Protein AF-A0A520QKR1-F1 (afdb_monomer)

Nearest PDB structures (foldseek):
  8qja-assembly2_B  TM=6.345E-01  e=4.111E-58  Advenella mimigardefordensis DPN7
  8qja-assembly4_D  TM=6.349E-01  e=9.713E-58  Advenella mimigardefordensis DPN7
  8cp6-assembly1_B  TM=6.596E-01  e=2.124E-54  Pseudomonas aeruginosa
  7q97-assembly1_B  TM=5.451E-01  e=3.144E-55  Pseudomonas protegens Pf-5
  8h8c-assembly1_A  TM=5.927E-01  e=1.206E-45  Vibrio parahaemolyticus RIMD 2210633

Structure (mmCIF, N/CA/C/O backbone):
data_AF-A0A520QKR1-F1
#
_entry.id   AF-A0A520QKR1-F1
#
loop_
_atom_site.group_PDB
_atom_site.id
_atom_site.type_symbol
_atom_site.label_atom_id
_atom_site.label_alt_id
_atom_site.label_comp_id
_atom_site.label_asym_id
_atom_site.label_entity_id
_atom_site.label_seq_id
_atom_site.pdbx_PDB_ins_code
_atom_site.Cartn_x
_atom_site.Cartn_y
_atom_site.Cartn_z
_atom_site.occupancy
_atom_site.B_iso_or_equiv
_atom_site.auth_seq_id
_atom_site.auth_comp_id
_atom_site.auth_asym_id
_atom_site.auth_atom_id
_atom_site.pdbx_PDB_model_num
ATOM 1 N N . MET A 1 1 ? -12.725 -3.312 22.820 1.00 28.56 1 MET A N 1
ATOM 2 C CA . MET A 1 1 ? -14.171 -3.006 22.899 1.00 28.56 1 MET A CA 1
ATOM 3 C C . MET A 1 1 ? -14.934 -4.170 22.287 1.00 28.56 1 MET A C 1
ATOM 5 O O . MET A 1 1 ? -14.341 -4.840 21.446 1.00 28.56 1 MET A O 1
ATOM 9 N N . PRO A 1 2 ? -16.190 -4.436 22.678 1.00 35.03 2 PRO A N 1
ATOM 10 C CA . PRO A 1 2 ? -17.042 -5.387 21.969 1.00 35.03 2 PRO A CA 1
ATOM 11 C C . PRO A 1 2 ? -17.489 -4.775 20.627 1.00 35.03 2 PRO A C 1
ATOM 13 O O . PRO A 1 2 ? -18.559 -4.192 20.526 1.00 35.03 2 PRO A O 1
ATOM 16 N N . GLY A 1 3 ? -16.632 -4.851 19.606 1.00 36.44 3 GLY A N 1
ATOM 17 C CA . GLY A 1 3 ? -16.935 -4.363 18.257 1.00 36.44 3 GLY A CA 1
ATOM 18 C C . GLY A 1 3 ? -17.914 -5.298 17.556 1.00 36.44 3 GLY A C 1
ATOM 19 O O . GLY A 1 3 ? -17.497 -6.244 16.899 1.00 36.44 3 GLY A O 1
ATOM 20 N N . GLY A 1 4 ? -19.210 -5.068 17.745 1.00 63.09 4 GLY A N 1
ATOM 21 C CA . GLY A 1 4 ? -20.274 -5.846 17.122 1.00 63.09 4 GLY A CA 1
ATOM 22 C C . GLY A 1 4 ? -21.578 -5.050 17.051 1.00 63.09 4 GLY A C 1
ATOM 23 O O . GLY A 1 4 ? -21.727 -4.068 17.779 1.00 63.09 4 GLY A O 1
ATOM 24 N N . PRO A 1 5 ? -22.548 -5.490 16.231 1.00 79.75 5 PRO A N 1
ATOM 25 C CA . PRO A 1 5 ? -23.722 -4.704 15.821 1.00 79.75 5 PRO A CA 1
ATOM 26 C C . PRO A 1 5 ? -24.659 -4.272 16.962 1.00 79.75 5 PRO A C 1
ATOM 28 O O . PRO A 1 5 ? -25.547 -3.460 16.753 1.00 79.75 5 PRO A O 1
ATOM 31 N N . ARG A 1 6 ? -24.475 -4.789 18.180 1.00 88.75 6 ARG A N 1
ATOM 32 C CA . ARG A 1 6 ? -25.249 -4.425 19.378 1.00 88.75 6 ARG A CA 1
ATOM 33 C C . ARG A 1 6 ? -24.841 -3.073 19.999 1.00 88.75 6 ARG A C 1
ATOM 35 O O . ARG A 1 6 ? -25.525 -2.615 20.909 1.00 88.75 6 ARG A O 1
ATOM 42 N N . TRP A 1 7 ? -23.746 -2.452 19.554 1.00 90.06 7 TRP A N 1
ATOM 43 C CA . TRP A 1 7 ? -23.139 -1.292 20.219 1.00 90.06 7 TRP A CA 1
ATOM 44 C C . TRP A 1 7 ? -23.084 -0.062 19.308 1.00 90.06 7 TRP A C 1
ATOM 46 O O . TRP A 1 7 ? -22.524 -0.131 18.217 1.00 90.06 7 TRP A O 1
ATOM 56 N N . VAL A 1 8 ? -23.623 1.068 19.777 1.00 91.00 8 VAL A N 1
ATOM 57 C CA . VAL A 1 8 ? -23.697 2.345 19.034 1.00 91.00 8 VAL A CA 1
ATOM 58 C C . VAL A 1 8 ? -23.250 3.530 19.900 1.00 91.00 8 VAL A C 1
ATOM 60 O O . VAL A 1 8 ? -23.307 3.452 21.125 1.00 91.00 8 VAL A O 1
ATOM 63 N N . GLY A 1 9 ? -22.813 4.642 19.300 1.00 87.06 9 GLY A N 1
ATOM 64 C CA . GLY A 1 9 ? -22.311 5.804 20.053 1.00 87.06 9 GLY A CA 1
ATOM 65 C C . GLY A 1 9 ? -21.017 5.501 20.826 1.00 87.06 9 GLY A C 1
ATOM 66 O O . GLY A 1 9 ? -20.146 4.794 20.320 1.00 87.06 9 GLY A O 1
ATOM 67 N N . ASP A 1 10 ? -20.884 6.012 22.059 1.00 85.12 10 ASP A N 1
ATOM 68 C CA . ASP A 1 10 ? -19.656 5.888 22.870 1.00 85.12 10 ASP A CA 1
ATOM 69 C C . ASP A 1 10 ? -19.813 5.051 24.164 1.00 85.12 10 ASP A C 1
ATOM 71 O O . ASP A 1 10 ? -19.906 5.578 25.275 1.00 85.12 10 ASP A O 1
ATOM 75 N N . PRO A 1 11 ? -19.778 3.717 24.051 1.00 90.12 11 PRO A N 1
ATOM 76 C CA . PRO A 1 11 ? -20.807 2.931 23.387 1.00 90.12 11 PRO A CA 1
ATOM 77 C C . PRO A 1 11 ? -21.996 2.619 24.308 1.00 90.12 11 PRO A C 1
ATOM 79 O O . PRO A 1 11 ? -21.896 2.569 25.537 1.00 90.12 11 PRO A O 1
ATOM 82 N N . VAL A 1 12 ? -23.142 2.384 23.680 1.00 92.75 12 VAL A N 1
ATOM 83 C CA . VAL A 1 12 ? -24.415 2.032 24.308 1.00 92.75 12 VAL A CA 1
ATOM 84 C C . VAL A 1 12 ? -24.940 0.740 23.690 1.00 92.75 12 VAL A C 1
ATOM 86 O O . VAL A 1 12 ? -24.924 0.577 22.470 1.00 92.75 12 VAL A O 1
ATOM 89 N N . ASP A 1 13 ? -25.397 -0.174 24.540 1.00 93.44 13 ASP A N 1
ATOM 90 C CA . ASP A 1 13 ? -26.106 -1.394 24.152 1.00 93.44 13 ASP A CA 1
ATOM 91 C C . ASP A 1 13 ? -27.500 -1.051 23.595 1.00 93.44 13 ASP A C 1
ATOM 93 O O . ASP A 1 13 ? -28.351 -0.541 24.325 1.00 93.44 13 ASP A O 1
ATOM 97 N N . VAL A 1 14 ? -27.769 -1.356 22.323 1.00 94.25 14 VAL A N 1
ATOM 98 C CA . VAL A 1 14 ? -29.066 -1.059 21.676 1.00 94.25 14 VAL A CA 1
ATOM 99 C C . VAL A 1 14 ? -30.251 -1.847 22.247 1.00 94.25 14 VAL A C 1
ATOM 101 O O . VAL A 1 14 ? -31.398 -1.503 21.967 1.00 94.25 14 VAL A O 1
ATOM 104 N N . ILE A 1 15 ? -30.018 -2.903 23.029 1.00 93.69 15 ILE A N 1
ATOM 105 C CA . ILE A 1 15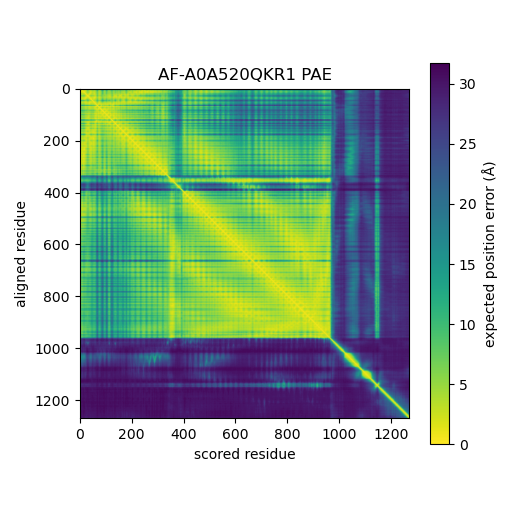 ? -31.071 -3.753 23.601 1.00 93.69 15 ILE A CA 1
ATOM 106 C C . ILE A 1 15 ? -31.370 -3.335 25.043 1.00 93.69 15 ILE A C 1
ATOM 108 O O . ILE A 1 15 ? -32.530 -3.110 25.393 1.00 93.69 15 ILE A O 1
ATOM 112 N N . THR A 1 16 ? -30.339 -3.197 25.882 1.00 92.31 16 THR A N 1
ATOM 113 C CA . THR A 1 16 ? -30.511 -2.857 27.309 1.00 92.31 16 THR A CA 1
ATOM 114 C C . THR A 1 16 ? -30.437 -1.362 27.603 1.00 92.31 16 THR A C 1
ATOM 116 O O . THR A 1 16 ? -30.881 -0.929 28.665 1.00 92.31 16 THR A O 1
ATOM 119 N N . GLY A 1 17 ? -29.891 -0.555 26.691 1.00 93.38 17 GLY A N 1
ATOM 120 C CA . GLY A 1 17 ? -29.538 0.840 26.947 1.00 93.38 17 GLY A CA 1
ATOM 121 C C . GLY A 1 17 ? -28.364 1.005 27.911 1.00 93.38 17 GLY A C 1
ATOM 122 O O . GLY A 1 17 ? -28.218 2.066 28.523 1.00 93.38 17 GLY A O 1
ATOM 123 N N . GLU A 1 18 ? -27.538 -0.028 28.082 1.00 92.94 18 GLU A N 1
ATOM 124 C CA . GLU A 1 18 ? -26.339 0.034 28.909 1.00 92.94 18 GLU A CA 1
ATOM 125 C C . GLU A 1 18 ? -25.241 0.859 28.242 1.00 92.94 18 GLU A C 1
ATOM 127 O O . GLU A 1 18 ? -24.604 0.410 27.291 1.00 92.94 18 GLU A O 1
ATOM 132 N N . ASN A 1 19 ? -24.968 2.050 28.784 1.00 92.56 19 ASN A N 1
ATOM 133 C CA . ASN A 1 19 ? -23.695 2.712 28.527 1.00 92.56 19 ASN A CA 1
ATOM 134 C C . ASN A 1 19 ? -22.569 1.954 29.246 1.00 92.56 19 ASN A C 1
ATOM 136 O O . ASN A 1 19 ? -22.614 1.753 30.469 1.00 92.56 19 ASN A O 1
ATOM 140 N N . VAL A 1 20 ? -21.563 1.553 28.470 1.00 90.06 20 VAL A N 1
ATOM 141 C CA . VAL A 1 20 ? -20.367 0.844 28.933 1.00 90.06 20 VAL A CA 1
ATOM 142 C C . VAL A 1 20 ? -19.142 1.406 28.223 1.00 90.06 20 VAL A C 1
ATOM 144 O O . VAL A 1 20 ? -19.233 1.857 27.088 1.00 90.06 20 VAL A O 1
ATOM 147 N N . PHE A 1 21 ? -17.958 1.316 28.824 1.00 87.38 21 PHE A N 1
ATOM 148 C CA . PHE A 1 21 ? -16.719 1.495 28.060 1.00 87.38 21 PHE A CA 1
ATOM 149 C C . PHE A 1 21 ? -15.538 0.774 28.701 1.00 87.38 21 PHE A C 1
ATOM 151 O O . PHE A 1 21 ? -15.502 0.583 29.911 1.00 87.38 21 PHE A O 1
ATOM 158 N N . SER A 1 22 ? -14.524 0.438 27.900 1.00 87.44 22 SER A N 1
ATOM 159 C CA . SER A 1 22 ? -13.213 0.014 28.402 1.00 87.44 22 SER A CA 1
ATOM 160 C C . SER A 1 22 ? -12.145 1.010 27.951 1.00 87.44 22 SER A C 1
ATOM 162 O O . SER A 1 22 ? -11.861 1.121 26.757 1.00 87.44 22 SER A O 1
ATOM 164 N N . LYS A 1 23 ? -11.556 1.753 28.894 1.00 87.69 23 LYS A N 1
ATOM 165 C CA . LYS A 1 23 ? -10.424 2.663 28.647 1.00 87.69 23 LYS A CA 1
ATOM 166 C C . LYS A 1 23 ? -9.152 1.999 29.164 1.00 87.69 23 LYS A C 1
ATOM 168 O O . LYS A 1 23 ? -9.085 1.640 30.335 1.00 87.69 23 LYS A O 1
ATOM 173 N N . LYS A 1 24 ? -8.139 1.852 28.306 1.00 88.88 24 LYS A N 1
ATOM 174 C CA . LYS A 1 24 ? -6.771 1.506 28.723 1.00 88.88 24 LYS A CA 1
ATOM 175 C C . LYS A 1 24 ? -6.119 2.770 29.281 1.00 88.88 24 LYS A C 1
ATOM 177 O O . LYS A 1 24 ? -5.957 3.727 28.532 1.00 88.88 24 LYS A O 1
ATOM 182 N N . ASP A 1 25 ? -5.799 2.766 30.573 1.00 87.19 25 ASP A N 1
ATOM 183 C CA . ASP A 1 25 ? -5.175 3.910 31.250 1.00 87.19 25 ASP A CA 1
ATOM 184 C C . ASP A 1 25 ? -3.644 3.813 31.212 1.00 87.19 25 ASP A C 1
ATOM 186 O O . ASP A 1 25 ? -2.973 4.829 31.073 1.00 87.19 25 ASP A O 1
ATOM 190 N N . LEU A 1 26 ? -3.078 2.601 31.313 1.00 86.00 26 LEU A N 1
ATOM 191 C CA . LEU A 1 26 ? -1.634 2.386 31.164 1.00 86.00 26 LEU A CA 1
ATOM 192 C C . LEU A 1 26 ? -1.283 0.974 30.674 1.00 86.00 26 LEU A C 1
ATOM 194 O O . LEU A 1 26 ? -2.033 0.014 30.874 1.00 86.00 26 LEU A O 1
ATOM 198 N N . THR A 1 27 ? -0.104 0.853 30.062 1.00 85.25 27 THR A N 1
ATOM 199 C CA . THR A 1 27 ? 0.555 -0.420 29.728 1.00 85.25 27 THR A CA 1
ATOM 200 C C . THR A 1 27 ? 1.988 -0.392 30.258 1.00 85.25 27 THR A C 1
ATOM 202 O O . THR A 1 27 ? 2.640 0.643 30.167 1.00 85.25 27 THR A O 1
ATOM 205 N N . VAL A 1 28 ? 2.495 -1.507 30.795 1.00 85.31 28 VAL A N 1
ATOM 206 C CA . VAL A 1 28 ? 3.930 -1.677 31.095 1.00 85.31 28 VAL A CA 1
ATOM 207 C C . VAL A 1 28 ? 4.439 -2.972 30.443 1.00 85.31 28 VAL A C 1
ATOM 209 O O . VAL A 1 28 ? 3.920 -4.046 30.769 1.00 85.31 28 VAL A O 1
ATOM 212 N N . PRO A 1 29 ? 5.438 -2.905 29.537 1.00 82.00 29 PRO A N 1
ATOM 213 C CA . PRO A 1 29 ? 5.978 -4.082 28.853 1.00 82.00 29 PRO A CA 1
ATOM 214 C C . PRO A 1 29 ? 6.638 -5.107 29.787 1.00 82.00 29 PRO A C 1
ATOM 216 O O . PRO A 1 29 ? 7.352 -4.747 30.730 1.00 82.00 29 PRO A O 1
ATOM 219 N N . GLY A 1 30 ? 6.449 -6.387 29.472 1.00 82.19 30 GLY A N 1
ATOM 220 C CA . GLY A 1 30 ? 7.034 -7.554 30.137 1.00 82.19 30 GLY A CA 1
ATOM 221 C C . GLY A 1 30 ? 6.509 -8.860 29.518 1.00 82.19 30 GLY A C 1
ATOM 222 O O . GLY A 1 30 ? 5.654 -8.782 28.635 1.00 82.19 30 GLY A O 1
ATOM 223 N N . PRO A 1 31 ? 6.968 -10.043 29.979 1.00 83.88 31 PRO A N 1
ATOM 224 C CA . PRO A 1 31 ? 6.620 -11.342 29.377 1.00 83.88 31 PRO A CA 1
ATOM 225 C C . PRO A 1 31 ? 5.110 -11.619 29.322 1.00 83.88 31 PRO A C 1
ATOM 227 O O . PRO A 1 31 ? 4.604 -12.211 28.375 1.00 83.88 31 PRO A O 1
ATOM 230 N N . VAL A 1 32 ? 4.375 -11.118 30.317 1.00 88.75 32 VAL A N 1
ATOM 231 C CA . VAL A 1 32 ? 2.944 -10.829 30.207 1.00 88.75 32 VAL A CA 1
ATOM 232 C C . VAL A 1 32 ? 2.785 -9.340 30.501 1.00 88.75 32 VAL A C 1
ATOM 234 O O . VAL A 1 32 ? 2.988 -8.907 31.636 1.00 88.75 32 VAL A O 1
ATOM 237 N N . ALA A 1 33 ? 2.475 -8.543 29.477 1.00 85.38 33 ALA A N 1
ATOM 238 C CA . ALA A 1 33 ? 2.385 -7.091 29.610 1.00 85.38 33 ALA A CA 1
ATOM 239 C C . ALA A 1 33 ? 1.284 -6.687 30.606 1.00 85.38 33 ALA A C 1
ATOM 241 O O . ALA A 1 33 ? 0.129 -7.104 30.489 1.00 85.38 33 ALA A O 1
ATOM 242 N N . PHE A 1 34 ? 1.622 -5.832 31.573 1.00 90.00 34 PHE A N 1
ATOM 243 C CA . PHE A 1 34 ? 0.642 -5.304 32.518 1.00 90.00 34 PHE A CA 1
ATOM 244 C C . PHE A 1 34 ? -0.232 -4.269 31.801 1.00 90.00 34 PHE A C 1
ATOM 246 O O . PHE A 1 34 ? 0.262 -3.207 31.428 1.00 90.00 34 PHE A O 1
ATOM 253 N N . GLN A 1 35 ? -1.524 -4.554 31.619 1.00 90.31 35 GLN A N 1
ATOM 254 C CA . GLN A 1 35 ? -2.492 -3.617 31.038 1.00 90.31 35 GLN A CA 1
ATOM 255 C C . GLN A 1 35 ? -3.560 -3.245 32.069 1.00 90.31 35 GLN A C 1
ATOM 257 O O . GLN A 1 35 ? -4.453 -4.046 32.354 1.00 90.31 35 GLN A O 1
ATOM 262 N N . PHE A 1 36 ? -3.520 -2.020 32.597 1.00 91.88 36 PHE A N 1
ATOM 263 C CA . PHE A 1 36 ? -4.600 -1.521 33.449 1.00 91.88 36 PHE A CA 1
ATOM 264 C C . PHE A 1 36 ? -5.656 -0.822 32.592 1.00 91.88 36 PHE A C 1
ATOM 266 O O . PHE A 1 36 ? -5.391 0.183 31.926 1.00 91.88 36 PHE A O 1
ATOM 273 N N . ARG A 1 37 ? -6.862 -1.386 32.602 1.00 92.19 37 ARG A N 1
ATOM 274 C CA . ARG A 1 37 ? -8.048 -0.875 31.926 1.00 92.19 37 ARG A CA 1
ATOM 275 C C . ARG A 1 37 ? -9.122 -0.608 32.973 1.00 92.19 37 ARG A C 1
ATOM 277 O O . ARG A 1 37 ? -9.333 -1.445 33.850 1.00 92.19 37 ARG A O 1
ATOM 284 N N . ARG A 1 38 ? -9.806 0.529 32.859 1.00 92.19 38 ARG A N 1
ATOM 285 C CA . ARG A 1 38 ? -11.079 0.802 33.532 1.00 92.19 38 ARG A CA 1
ATOM 286 C C . ARG A 1 38 ? -12.213 0.307 32.652 1.00 92.19 38 ARG A C 1
ATOM 288 O O . ARG A 1 38 ? -12.374 0.799 31.536 1.00 92.19 38 ARG A O 1
ATOM 295 N N . ASN A 1 39 ? -13.004 -0.611 33.186 1.00 91.38 39 ASN A N 1
ATOM 296 C CA . ASN A 1 39 ? -14.257 -1.064 32.606 1.00 91.38 39 ASN A CA 1
ATOM 297 C C . ASN A 1 39 ? -15.398 -0.345 33.338 1.00 91.38 39 ASN A C 1
ATOM 299 O O . ASN A 1 39 ? -15.568 -0.534 34.542 1.00 91.38 39 ASN A O 1
ATOM 303 N N . TYR A 1 40 ? -16.146 0.499 32.631 1.00 92.06 40 TYR A N 1
ATOM 304 C CA . TYR A 1 40 ? -17.376 1.123 33.113 1.00 92.06 40 TYR A CA 1
ATOM 305 C C . TYR A 1 40 ? -18.588 0.315 32.660 1.00 92.06 40 TYR A C 1
ATOM 307 O O . TYR A 1 40 ? -18.660 -0.066 31.491 1.00 92.06 40 TYR A O 1
ATOM 315 N N . ASN A 1 41 ? -19.562 0.146 33.549 1.00 91.19 41 ASN A N 1
ATOM 316 C CA . ASN A 1 41 ? -20.945 -0.131 33.178 1.00 91.19 41 ASN A CA 1
ATOM 317 C C . ASN A 1 41 ? -21.859 0.603 34.163 1.00 91.19 41 ASN A C 1
ATOM 319 O O . ASN A 1 41 ? -21.726 0.467 35.384 1.00 91.19 41 ASN A O 1
ATOM 323 N N . HIS A 1 42 ? -22.802 1.381 33.637 1.00 90.38 42 HIS A N 1
ATOM 324 C CA . HIS A 1 42 ? -23.705 2.174 34.462 1.00 90.38 42 HIS A CA 1
ATOM 325 C C . HIS A 1 42 ? -24.610 1.325 35.389 1.00 90.38 42 HIS A C 1
ATOM 327 O O . HIS A 1 42 ? -25.048 1.829 36.425 1.00 90.38 42 HIS A O 1
ATOM 333 N N . THR A 1 43 ? -24.838 0.035 35.101 1.00 88.88 43 THR A N 1
ATOM 334 C CA . THR A 1 43 ? -25.566 -0.883 36.005 1.00 88.88 43 THR A CA 1
ATOM 335 C C . THR A 1 43 ? -24.841 -1.080 37.340 1.00 88.88 43 THR A C 1
ATOM 337 O O . THR A 1 43 ? -25.476 -1.270 38.378 1.00 88.88 43 THR A O 1
ATOM 340 N N . TRP A 1 44 ? -23.511 -0.942 37.361 1.00 89.38 44 TRP A N 1
ATOM 341 C CA . TRP A 1 44 ? -22.694 -1.038 38.572 1.00 89.38 44 TRP A CA 1
ATOM 342 C C . TRP A 1 44 ? -22.624 0.279 39.365 1.00 89.38 44 TRP A C 1
ATOM 344 O O . TRP A 1 44 ? -21.877 0.359 40.339 1.00 89.38 44 TRP A O 1
ATOM 354 N N . ALA A 1 45 ? -23.386 1.324 39.012 1.00 86.44 45 ALA A N 1
ATOM 355 C CA . ALA A 1 45 ? -23.387 2.619 39.713 1.00 86.44 45 ALA A CA 1
ATOM 356 C C . ALA A 1 45 ? -23.673 2.505 41.233 1.00 86.44 45 ALA A C 1
ATOM 358 O O . ALA A 1 45 ? -23.160 3.280 42.053 1.00 86.44 45 ALA A O 1
ATOM 359 N N . GLY A 1 46 ? -24.436 1.483 41.639 1.00 86.19 46 GLY A N 1
ATOM 360 C CA . GLY A 1 46 ? -24.675 1.136 43.044 1.00 86.19 46 GLY A CA 1
ATOM 361 C C . GLY A 1 46 ? -23.454 0.566 43.788 1.00 86.19 46 GLY A C 1
ATOM 362 O O . GLY A 1 46 ? -23.377 0.699 45.013 1.00 86.19 46 GLY A O 1
ATOM 363 N N . LEU A 1 47 ? -22.475 -0.001 43.077 1.00 84.44 47 LEU A N 1
ATOM 364 C CA . LEU A 1 47 ? -21.312 -0.702 43.624 1.00 84.44 47 LEU A CA 1
ATOM 365 C C . LEU A 1 47 ? -20.095 0.230 43.716 1.00 84.44 47 LEU A C 1
ATOM 367 O O . LEU A 1 47 ? -19.500 0.587 42.706 1.00 84.44 47 LEU A O 1
ATOM 371 N N . ALA A 1 48 ? -19.693 0.600 44.934 1.00 83.88 48 ALA A N 1
ATOM 372 C CA . ALA A 1 48 ? -18.431 1.300 45.186 1.00 83.88 48 ALA A CA 1
ATOM 373 C C . ALA A 1 48 ? -17.333 0.279 45.534 1.00 83.88 48 ALA A C 1
ATOM 375 O O . ALA A 1 48 ? -17.263 -0.201 46.666 1.00 83.88 48 ALA A O 1
ATOM 376 N N . GLN A 1 49 ? -16.504 -0.085 44.554 1.00 77.94 49 GLN A N 1
ATOM 377 C CA . GLN A 1 49 ? -15.371 -1.011 44.700 1.00 77.94 49 GLN A CA 1
ATOM 378 C C . GLN A 1 49 ? -14.178 -0.519 43.867 1.00 77.94 49 GLN A C 1
ATOM 380 O O . GLN A 1 49 ? -14.341 0.392 43.062 1.00 77.94 49 GLN A O 1
ATOM 385 N N . GLY A 1 50 ? -12.988 -1.105 44.061 1.00 83.19 50 GLY A N 1
ATOM 386 C CA . GLY A 1 50 ? -11.822 -0.945 43.179 1.00 83.19 50 GLY A CA 1
ATOM 387 C C . GLY A 1 50 ? -11.466 0.506 42.834 1.00 83.19 50 GLY A C 1
ATOM 388 O O . GLY A 1 50 ? -10.755 1.174 43.582 1.00 83.19 50 GLY A O 1
ATOM 389 N N . ILE A 1 51 ? -11.959 0.978 41.689 1.00 90.56 51 ILE A N 1
ATOM 390 C CA . ILE A 1 51 ? -11.685 2.296 41.101 1.00 90.56 51 ILE A CA 1
ATOM 391 C C . ILE A 1 51 ? -12.933 3.210 41.035 1.00 90.56 51 ILE A C 1
ATOM 393 O O . ILE A 1 51 ? -13.037 4.103 40.198 1.00 90.56 51 ILE A O 1
ATOM 397 N N . GLY A 1 52 ? -13.882 3.011 41.956 1.00 90.94 52 GLY A N 1
ATOM 398 C CA . GLY A 1 52 ? -15.039 3.885 42.188 1.00 90.94 52 GLY A CA 1
ATOM 399 C C . GLY A 1 52 ? -16.376 3.329 41.688 1.00 90.94 52 GLY A C 1
ATOM 400 O O . GLY A 1 52 ? -16.455 2.259 41.091 1.00 90.94 52 GLY A O 1
ATOM 401 N N . ARG A 1 53 ? -17.459 4.068 41.961 1.00 92.75 53 ARG A N 1
ATOM 402 C CA . ARG A 1 53 ? -18.824 3.693 41.549 1.00 92.75 53 ARG A CA 1
ATOM 403 C C . ARG A 1 53 ? -18.958 3.503 40.041 1.00 92.75 53 ARG A C 1
ATOM 405 O O . ARG A 1 53 ? -18.595 4.399 39.286 1.00 92.75 53 ARG A O 1
ATOM 412 N N . GLY A 1 54 ? -19.551 2.384 39.625 1.00 90.81 54 GLY A N 1
ATOM 413 C CA . GLY A 1 54 ? -19.768 2.065 38.209 1.00 90.81 54 GLY A CA 1
ATOM 414 C C . GLY A 1 54 ? -18.566 1.446 37.490 1.00 90.81 54 GLY A C 1
ATOM 415 O O . GLY A 1 54 ? -18.692 1.103 36.317 1.00 90.81 54 GLY A O 1
ATOM 416 N N . PHE A 1 55 ? -17.417 1.281 38.159 1.00 91.62 55 PHE A N 1
ATOM 417 C CA . PHE A 1 55 ? -16.190 0.785 37.533 1.00 91.62 55 PHE A CA 1
ATOM 418 C C . PHE A 1 55 ? -15.669 -0.523 38.130 1.00 91.62 55 PHE A C 1
ATOM 420 O O . PHE A 1 55 ? -15.781 -0.787 39.327 1.00 91.62 55 PHE A O 1
ATOM 427 N N . ARG A 1 56 ? -15.005 -1.295 37.269 1.00 91.56 56 ARG A N 1
ATOM 428 C CA . ARG A 1 56 ? -14.148 -2.449 37.579 1.00 91.56 56 ARG A CA 1
ATOM 429 C C . ARG A 1 56 ? -12.839 -2.307 36.786 1.00 91.56 56 ARG A C 1
ATOM 431 O O . ARG A 1 56 ? -12.755 -1.467 35.886 1.00 91.56 56 ARG A O 1
ATOM 438 N N . HIS A 1 57 ? -11.806 -3.079 37.105 1.00 92.00 57 HIS A N 1
ATOM 439 C CA . HIS A 1 57 ? -10.519 -3.047 36.394 1.00 92.00 57 HIS A CA 1
ATOM 440 C C . HIS A 1 57 ? -10.041 -4.429 35.930 1.00 92.00 57 HIS A C 1
ATOM 442 O O . HIS A 1 57 ? -10.533 -5.445 36.415 1.00 92.00 57 HIS A O 1
ATOM 448 N N . SER A 1 58 ? -9.023 -4.480 35.052 1.00 91.44 58 SER A N 1
ATOM 449 C CA . SER A 1 58 ? -8.425 -5.695 34.429 1.00 91.44 58 SER A CA 1
ATOM 450 C C . SER A 1 58 ? -8.053 -6.868 35.357 1.00 91.44 58 SER A C 1
ATOM 452 O O . SER A 1 58 ? -7.599 -7.905 34.886 1.00 91.44 58 SER A O 1
ATOM 454 N N . PHE A 1 59 ? -8.155 -6.692 36.674 1.00 91.50 59 PHE A N 1
ATOM 455 C CA . PHE A 1 59 ? -7.740 -7.654 37.695 1.00 91.50 59 PHE A CA 1
ATOM 456 C C . PHE A 1 59 ? -8.863 -7.970 38.702 1.00 91.50 59 PHE A C 1
ATOM 458 O O . PHE A 1 59 ? -8.632 -8.724 39.645 1.00 91.50 59 PHE A O 1
ATOM 465 N N . ASP A 1 60 ? -10.087 -7.469 38.480 1.00 89.88 60 ASP A N 1
ATOM 466 C CA . ASP A 1 60 ? -11.309 -7.829 39.223 1.00 89.88 60 ASP A CA 1
ATOM 467 C C . ASP A 1 60 ? -11.876 -9.196 38.778 1.00 89.88 60 ASP A C 1
ATOM 469 O O . ASP A 1 60 ? -13.083 -9.384 38.590 1.00 89.88 60 ASP A O 1
ATOM 473 N N . HIS A 1 61 ? -10.972 -10.158 38.603 1.00 92.00 61 HIS A N 1
ATOM 474 C CA . HIS A 1 61 ? -11.243 -11.542 38.243 1.00 92.00 61 HIS A CA 1
ATOM 475 C C . HIS A 1 61 ? -11.403 -12.395 39.510 1.00 92.00 61 HIS A C 1
ATOM 477 O O . HIS A 1 61 ? -10.511 -12.410 40.365 1.00 92.00 61 HIS A O 1
ATOM 483 N N . TRP A 1 62 ? -12.499 -13.152 39.603 1.00 91.50 62 TRP A N 1
ATOM 484 C CA . TRP A 1 62 ? -12.817 -13.987 40.770 1.00 91.50 62 TRP A CA 1
ATOM 485 C C . TRP A 1 62 ? -13.345 -15.358 40.344 1.00 91.50 62 TRP A C 1
ATOM 487 O O . TRP A 1 62 ? -14.126 -15.447 39.401 1.00 91.50 62 TRP A O 1
ATOM 497 N N . LEU A 1 63 ? -12.963 -16.410 41.066 1.00 94.25 63 LEU A N 1
ATOM 498 C CA . LEU A 1 63 ? -13.581 -17.732 40.989 1.00 94.25 63 LEU A CA 1
ATOM 499 C C . LEU A 1 63 ? -14.360 -17.974 42.286 1.00 94.25 63 LEU A C 1
ATOM 501 O O . LEU A 1 63 ? -13.774 -18.063 43.370 1.00 94.25 63 LEU A O 1
ATOM 505 N N . CYS A 1 64 ? -15.682 -18.021 42.177 1.00 92.81 64 CYS A N 1
ATOM 506 C CA . CYS A 1 64 ? -16.596 -18.240 43.289 1.00 92.81 64 CYS A CA 1
ATOM 507 C C . CYS A 1 64 ? -16.993 -19.715 43.391 1.00 92.81 64 CYS A C 1
ATOM 509 O O . CYS A 1 64 ? -17.134 -20.400 42.382 1.00 92.81 64 CYS A O 1
ATOM 511 N N . PHE A 1 65 ? -17.181 -20.177 44.624 1.00 90.12 65 PHE A N 1
ATOM 512 C CA . PHE A 1 65 ? -17.565 -21.538 44.983 1.00 90.12 65 PHE A CA 1
ATOM 513 C C . PHE A 1 65 ? -18.899 -21.451 45.724 1.00 90.12 65 PHE A C 1
ATOM 515 O O . PHE A 1 65 ? -18.952 -20.958 46.859 1.00 90.12 65 PHE A O 1
ATOM 522 N N . ASP A 1 66 ? -19.969 -21.876 45.060 1.00 82.25 66 ASP A N 1
ATOM 523 C CA . ASP A 1 66 ? -21.338 -21.808 45.567 1.00 82.25 66 ASP A CA 1
ATOM 524 C C . ASP A 1 66 ? -21.816 -23.201 46.032 1.00 82.25 66 ASP A C 1
ATOM 526 O O . ASP A 1 66 ? -21.082 -23.876 46.760 1.00 82.25 66 ASP A O 1
ATOM 530 N N . VAL A 1 67 ? -23.052 -23.606 45.728 1.00 79.44 67 VAL A N 1
ATOM 531 C CA . VAL A 1 67 ? -23.590 -24.944 46.061 1.00 79.44 67 VAL A CA 1
ATOM 532 C C . VAL A 1 67 ? -23.988 -25.753 44.827 1.00 79.44 67 VAL A C 1
ATOM 534 O O . VAL A 1 67 ? -24.236 -26.950 44.957 1.00 79.44 67 VAL A O 1
ATOM 537 N N . ASP A 1 68 ? -23.996 -25.121 43.655 1.00 76.56 68 ASP A N 1
ATOM 538 C CA . ASP A 1 68 ? -24.444 -25.683 42.383 1.00 76.56 68 ASP A CA 1
ATOM 539 C C . ASP A 1 68 ? -23.257 -25.876 41.411 1.00 76.56 68 ASP A C 1
ATOM 541 O O . ASP A 1 68 ? -23.302 -26.750 40.543 1.00 76.56 68 ASP A O 1
ATOM 545 N N . GLY A 1 69 ? -22.155 -25.135 41.599 1.00 88.81 69 GLY A N 1
ATOM 546 C CA . GLY A 1 69 ? -20.899 -25.316 40.872 1.00 88.81 69 GLY A CA 1
ATOM 547 C C . GLY A 1 69 ? -19.786 -24.332 41.263 1.00 88.81 69 GLY A C 1
ATOM 548 O O . GLY A 1 69 ? -19.602 -23.967 42.430 1.00 88.81 69 GLY A O 1
ATOM 549 N N . LEU A 1 70 ? -19.013 -23.919 40.254 1.00 93.62 70 LEU A N 1
ATOM 550 C CA . LEU A 1 70 ? -18.064 -22.811 40.335 1.00 93.62 70 LEU A CA 1
ATOM 551 C C . LEU A 1 70 ? -18.460 -21.720 39.339 1.00 93.62 70 LEU A C 1
ATOM 553 O O . LEU A 1 70 ? -18.635 -21.988 38.151 1.00 93.62 70 LEU A O 1
ATOM 557 N N . THR A 1 71 ? -18.517 -20.472 39.798 1.00 94.88 71 THR A N 1
ATOM 558 C CA . THR A 1 71 ? -18.849 -19.319 38.950 1.00 94.88 71 THR A CA 1
ATOM 559 C C . THR A 1 71 ? -17.629 -18.411 38.792 1.00 94.88 71 THR A C 1
ATOM 561 O O . THR A 1 71 ? -17.135 -17.833 39.761 1.00 94.88 71 THR A O 1
ATOM 564 N N . TYR A 1 72 ? -17.124 -18.279 37.566 1.00 94.38 72 TYR A N 1
ATOM 565 C CA . TYR A 1 72 ? -16.027 -17.380 37.208 1.00 94.38 72 TYR A CA 1
ATOM 566 C C . TYR A 1 72 ? -16.565 -16.012 36.772 1.00 94.38 72 TYR A C 1
ATOM 568 O O . TYR A 1 72 ? -17.391 -15.913 35.869 1.00 94.38 72 TYR A O 1
ATOM 576 N N . PHE A 1 73 ? -16.046 -14.953 37.386 1.00 91.88 73 PHE A N 1
ATOM 577 C CA . PHE A 1 73 ? -16.346 -13.560 37.074 1.00 91.88 73 PHE A CA 1
ATOM 578 C C . PHE A 1 73 ? -15.147 -12.937 36.353 1.00 91.88 73 PHE A C 1
ATOM 580 O O . PHE A 1 73 ? -14.037 -12.903 36.900 1.00 91.88 73 PHE A O 1
ATOM 587 N N . ASN A 1 74 ? -15.353 -12.423 35.138 1.00 90.12 74 ASN A N 1
ATOM 588 C CA . ASN A 1 74 ? -14.315 -11.699 34.398 1.00 90.12 74 ASN A CA 1
ATOM 589 C C . ASN A 1 74 ? -14.216 -10.214 34.825 1.00 90.12 74 ASN A C 1
ATOM 591 O O . ASN A 1 74 ? -15.039 -9.733 35.604 1.00 90.12 74 ASN A O 1
ATOM 595 N N . ALA A 1 75 ? -13.208 -9.477 34.344 1.00 85.81 75 ALA A N 1
ATOM 596 C CA . ALA A 1 75 ? -13.004 -8.057 34.667 1.00 85.81 75 ALA A CA 1
ATOM 597 C C . ALA A 1 75 ? -14.090 -7.133 34.071 1.00 85.81 75 ALA A C 1
ATOM 599 O O . ALA A 1 75 ? -14.313 -6.020 34.548 1.00 85.81 75 ALA A O 1
ATOM 600 N N . GLU A 1 76 ? -14.793 -7.602 33.044 1.00 84.06 76 GLU A N 1
ATOM 601 C CA . GLU A 1 76 ? -15.894 -6.936 32.344 1.00 84.06 76 GLU A CA 1
ATOM 602 C C . GLU A 1 76 ? -17.262 -7.224 32.996 1.00 84.06 76 GLU A C 1
ATOM 604 O O . GLU A 1 76 ? -18.282 -6.751 32.510 1.00 84.06 76 GLU A O 1
ATOM 609 N N . GLY A 1 77 ? -17.296 -7.981 34.101 1.00 79.50 77 GLY A N 1
ATOM 610 C CA . GLY A 1 77 ? -18.519 -8.323 34.840 1.00 79.50 77 GLY A CA 1
ATOM 611 C C . GLY A 1 77 ? -19.367 -9.433 34.217 1.00 79.50 77 GLY A C 1
ATOM 612 O O . GLY A 1 77 ? -20.461 -9.687 34.703 1.00 79.50 77 GLY A O 1
ATOM 613 N N . GLY A 1 78 ? -18.868 -10.112 33.183 1.00 84.50 78 GLY A N 1
ATOM 614 C CA . GLY A 1 78 ? -19.475 -11.337 32.671 1.00 84.50 78 GLY A CA 1
ATOM 615 C C . GLY A 1 78 ? -19.257 -12.512 33.626 1.00 84.50 78 GLY A C 1
ATOM 616 O O . GLY A 1 78 ? -18.145 -12.717 34.126 1.00 84.50 78 GLY A O 1
ATOM 617 N N . GLU A 1 79 ? -20.321 -13.282 33.840 1.00 90.62 79 GLU A N 1
ATOM 618 C CA . GLU A 1 79 ? -20.367 -14.470 34.696 1.00 90.62 79 GLU A CA 1
ATOM 619 C C . GLU A 1 79 ? -20.351 -15.739 33.829 1.00 90.62 79 GLU A C 1
ATOM 621 O O . GLU A 1 79 ? -21.067 -15.825 32.832 1.00 90.62 79 GLU A O 1
ATOM 626 N N . ILE A 1 80 ? -19.516 -16.719 34.180 1.00 90.88 80 ILE A N 1
ATOM 627 C CA . ILE A 1 80 ? -19.407 -18.004 33.483 1.00 90.88 80 ILE A CA 1
ATOM 628 C C . ILE A 1 80 ? -19.496 -19.126 34.520 1.00 90.88 80 ILE A C 1
ATOM 630 O O . ILE A 1 80 ? -18.620 -19.260 35.375 1.00 90.88 80 ILE A O 1
ATOM 634 N N . GLN A 1 81 ? -20.551 -19.935 34.438 1.00 92.06 81 GLN A N 1
ATOM 635 C CA . GLN A 1 81 ? -20.790 -21.062 35.341 1.00 92.06 81 GLN A CA 1
ATOM 636 C C . GLN A 1 81 ? -20.140 -22.350 34.823 1.00 92.06 81 GLN A C 1
ATOM 638 O O . GLN A 1 81 ? -20.187 -22.645 33.627 1.00 92.06 81 GLN A O 1
ATOM 643 N N . PHE A 1 82 ? -19.576 -23.127 35.744 1.00 91.94 82 PHE A N 1
ATOM 644 C CA . PHE A 1 82 ? -18.961 -24.435 35.529 1.00 91.94 82 PHE A CA 1
ATOM 645 C C . PHE A 1 82 ? -19.477 -25.440 36.574 1.00 91.94 82 PHE A C 1
ATOM 647 O O . PHE A 1 82 ? -19.769 -25.041 37.703 1.00 91.94 82 PHE A O 1
ATOM 654 N N . PRO A 1 83 ? -19.550 -26.746 36.254 1.00 91.38 83 PRO A N 1
ATOM 655 C CA . PRO A 1 83 ? -19.802 -27.783 37.253 1.00 91.38 83 PRO A CA 1
ATOM 656 C C . PRO A 1 83 ? -18.641 -27.896 38.256 1.00 91.38 83 PRO A C 1
ATOM 658 O O . PRO A 1 83 ? -17.538 -27.398 38.017 1.00 91.38 83 PRO A O 1
ATOM 661 N N . PHE A 1 84 ? -18.876 -28.605 39.364 1.00 89.69 84 PHE A N 1
ATOM 662 C CA . PHE A 1 84 ? -17.801 -29.010 40.271 1.00 89.69 84 PHE A CA 1
ATOM 663 C C . PHE A 1 84 ? -16.758 -29.898 39.579 1.00 89.69 84 PHE A C 1
ATOM 665 O O . PHE A 1 84 ? -17.068 -30.669 38.672 1.00 89.69 84 PHE A O 1
ATOM 672 N N . LEU A 1 85 ? -15.513 -29.766 40.042 1.00 91.25 85 LEU A N 1
ATOM 673 C CA . LEU A 1 85 ? -14.350 -30.543 39.624 1.00 91.25 85 LEU A CA 1
ATOM 674 C C . LEU A 1 85 ? -13.812 -31.239 40.885 1.00 91.25 85 LEU A C 1
ATOM 676 O O . LEU A 1 85 ? -13.379 -30.562 41.823 1.00 91.25 85 LEU A O 1
ATOM 680 N N . ASP A 1 86 ? -13.895 -32.567 40.942 1.00 85.94 86 ASP A N 1
ATOM 681 C CA . ASP A 1 86 ? -13.708 -33.348 42.175 1.00 85.94 86 ASP A CA 1
ATOM 682 C C . ASP A 1 86 ? -12.259 -33.824 42.370 1.00 85.94 86 ASP A C 1
ATOM 684 O O . ASP A 1 86 ? -11.830 -34.101 43.499 1.00 85.94 86 ASP A O 1
ATOM 688 N N . HIS A 1 87 ? -11.487 -33.946 41.289 1.00 91.19 87 HIS A N 1
ATOM 689 C CA . HIS A 1 87 ? -10.154 -34.551 41.271 1.00 91.19 87 HIS A CA 1
ATOM 690 C C . HIS A 1 87 ? -9.085 -33.610 40.693 1.00 91.19 87 HIS A C 1
ATOM 692 O O . HIS A 1 87 ? -9.376 -32.581 40.078 1.00 91.19 87 HIS A O 1
ATOM 698 N N . ASP A 1 88 ? -7.815 -33.872 41.015 1.00 92.62 88 ASP A N 1
ATOM 699 C CA . ASP A 1 88 ? -6.689 -33.082 40.501 1.00 92.62 88 ASP A CA 1
ATOM 700 C C . ASP A 1 88 ? -6.451 -33.509 39.041 1.00 92.62 88 ASP A C 1
ATOM 702 O O . ASP A 1 88 ? -6.220 -34.686 38.764 1.00 92.62 88 ASP A O 1
ATOM 706 N N . GLY A 1 89 ? -6.543 -32.562 38.108 1.00 89.94 89 GLY A N 1
ATOM 707 C CA . GLY A 1 89 ? -6.511 -32.787 36.662 1.00 89.94 89 GLY A CA 1
ATOM 708 C C . GLY A 1 89 ? -7.844 -32.526 35.950 1.00 89.94 89 GLY A C 1
ATOM 709 O O . GLY A 1 89 ? -7.806 -32.214 34.758 1.00 89.94 89 GLY A O 1
ATOM 710 N N . ASP A 1 90 ? -8.975 -32.584 36.663 1.00 93.00 90 ASP A N 1
ATOM 711 C CA . ASP A 1 90 ? -10.327 -32.392 36.115 1.00 93.00 90 ASP A CA 1
ATOM 712 C C . ASP A 1 90 ? -10.496 -31.035 35.418 1.00 93.00 90 ASP A C 1
ATOM 714 O O . ASP A 1 90 ? -9.970 -30.013 35.871 1.00 93.00 90 ASP A O 1
ATOM 718 N N . ALA A 1 91 ? -11.289 -31.008 34.344 1.00 92.75 91 ALA A N 1
ATOM 719 C CA . ALA A 1 91 ? -11.616 -29.790 33.612 1.00 92.75 91 ALA A CA 1
ATOM 720 C C . ALA A 1 91 ? -13.060 -29.785 33.090 1.00 92.75 91 ALA A C 1
ATOM 722 O O . ALA A 1 91 ? -13.612 -30.827 32.738 1.00 92.75 91 ALA A O 1
ATOM 723 N N . ALA A 1 92 ? -13.636 -28.590 32.984 1.00 92.38 92 ALA A N 1
ATOM 724 C CA . ALA A 1 92 ? -14.913 -28.319 32.334 1.00 92.38 92 ALA A CA 1
ATOM 725 C C . ALA A 1 92 ? -14.807 -27.059 31.465 1.00 92.38 92 ALA A C 1
ATOM 727 O O . ALA A 1 92 ? -13.924 -26.224 31.669 1.00 92.38 92 ALA A O 1
ATOM 728 N N . ALA A 1 93 ? -15.712 -26.903 30.502 1.00 89.94 93 ALA A N 1
ATOM 729 C CA . ALA A 1 93 ? -15.699 -25.776 29.577 1.00 89.94 93 ALA A CA 1
ATOM 730 C C . ALA A 1 93 ? -17.097 -25.163 29.412 1.00 89.94 93 ALA A C 1
ATOM 732 O O . ALA A 1 93 ? -18.098 -25.878 29.439 1.00 89.94 93 ALA A O 1
ATOM 733 N N . SER A 1 94 ? -17.161 -23.835 29.314 1.00 87.31 94 SER A N 1
ATOM 734 C CA . SER A 1 94 ? -18.400 -23.053 29.355 1.00 87.31 94 SER A CA 1
ATOM 735 C C . SER A 1 94 ? -18.162 -21.638 28.819 1.00 87.31 94 SER A C 1
ATOM 737 O O . SER A 1 94 ? -17.131 -21.028 29.101 1.00 87.31 94 SER A O 1
ATOM 739 N N . GLY A 1 95 ? -19.099 -21.094 28.036 1.00 79.19 95 GLY A N 1
ATOM 740 C CA . GLY A 1 95 ? -19.077 -19.689 27.595 1.00 79.19 95 GLY A CA 1
ATOM 741 C C . GLY A 1 95 ? -17.834 -19.236 26.805 1.00 79.19 95 GLY A C 1
ATOM 742 O O . GLY A 1 95 ? -17.540 -18.041 26.769 1.00 79.19 95 GLY A O 1
ATOM 743 N N . GLY A 1 96 ? -17.075 -20.156 26.200 1.00 84.44 96 GLY A N 1
ATOM 744 C CA . GLY A 1 96 ? -15.789 -19.858 25.560 1.00 84.44 96 GLY A CA 1
ATOM 745 C C . GLY A 1 96 ? -14.606 -19.729 26.522 1.00 84.44 96 GLY A C 1
ATOM 746 O O . GLY A 1 96 ? -13.612 -19.083 26.186 1.00 84.44 96 GLY A O 1
ATOM 747 N N . TYR A 1 97 ? -14.713 -20.325 27.707 1.00 90.69 97 TYR A N 1
ATOM 748 C CA . TYR A 1 97 ? -13.650 -20.465 28.695 1.00 90.69 97 TYR A CA 1
ATOM 749 C C . TYR A 1 97 ? -13.533 -21.931 29.131 1.00 90.69 97 TYR A C 1
ATOM 751 O O . TYR A 1 97 ? -14.537 -22.632 29.255 1.00 90.69 97 TYR A O 1
ATOM 759 N N . SER A 1 98 ? -12.314 -22.374 29.428 1.00 93.00 98 SER A N 1
ATOM 760 C CA . SER A 1 98 ? -12.048 -23.675 30.052 1.00 93.00 98 SER A CA 1
ATOM 761 C C . SER A 1 98 ? -11.554 -23.467 31.476 1.00 93.00 98 SER A C 1
ATOM 763 O O . SER A 1 98 ? -10.603 -22.717 31.685 1.00 93.00 98 SER A O 1
ATOM 765 N N . LEU A 1 99 ? -12.173 -24.143 32.442 1.00 95.44 99 LEU A N 1
ATOM 766 C CA . LEU A 1 99 ? -11.756 -24.209 33.840 1.00 95.44 99 LEU A CA 1
ATOM 767 C C . LEU A 1 99 ? -11.108 -25.574 34.096 1.00 95.44 99 LEU A C 1
ATOM 769 O O . LEU A 1 99 ? -11.737 -26.604 33.865 1.00 95.44 99 LEU A O 1
ATOM 773 N N . ARG A 1 100 ? -9.882 -25.591 34.621 1.00 96.00 100 ARG A N 1
ATOM 774 C CA . ARG A 1 100 ? -9.172 -26.805 35.048 1.00 96.00 100 ARG A CA 1
ATOM 775 C C . ARG A 1 100 ? -8.735 -26.700 36.504 1.00 96.00 100 ARG A C 1
ATOM 777 O O . ARG A 1 100 ? -8.323 -25.636 36.960 1.00 96.00 100 ARG A O 1
ATOM 784 N N . ARG A 1 101 ? -8.808 -27.810 37.232 1.00 95.88 101 ARG A N 1
ATOM 785 C CA . ARG A 1 101 ? -8.374 -27.955 38.623 1.00 95.88 101 ARG A CA 1
ATOM 786 C C . ARG A 1 101 ? -6.996 -28.611 38.641 1.00 95.88 101 ARG A C 1
ATOM 788 O O . ARG A 1 101 ? -6.895 -29.818 38.466 1.00 95.88 101 ARG A O 1
ATOM 795 N N . GLU A 1 102 ? -5.927 -27.837 38.824 1.00 95.25 102 GLU A N 1
ATOM 796 C CA . GLU A 1 102 ? -4.563 -28.398 38.894 1.00 95.25 102 GLU A CA 1
ATOM 797 C C . GLU A 1 102 ? -4.250 -28.962 40.285 1.00 95.25 102 GLU A C 1
ATOM 799 O O . GLU A 1 102 ? -3.480 -29.908 40.416 1.00 95.25 102 GLU A O 1
ATOM 804 N N . SER A 1 103 ? -4.856 -28.403 41.336 1.00 92.94 103 SER A N 1
ATOM 805 C CA . SER A 1 103 ? -4.839 -29.000 42.673 1.00 92.94 103 SER A CA 1
ATOM 806 C C . SER A 1 103 ? -6.013 -28.516 43.523 1.00 92.94 103 SER A C 1
ATOM 808 O O . SER A 1 103 ? -6.661 -27.517 43.208 1.00 92.94 103 SER A O 1
ATOM 810 N N . ALA A 1 104 ? -6.201 -29.123 44.697 1.00 86.50 104 ALA A N 1
ATOM 811 C CA . ALA A 1 104 ? -7.081 -28.606 45.751 1.00 86.50 104 ALA A CA 1
ATOM 812 C C . ALA A 1 104 ? -6.786 -27.151 46.213 1.00 86.50 104 ALA A C 1
ATOM 814 O O . ALA A 1 104 ? -7.561 -26.600 46.996 1.00 86.50 104 ALA A O 1
ATOM 815 N N . GLY A 1 105 ? -5.690 -26.528 45.757 1.00 90.44 105 GLY A N 1
ATOM 816 C CA . GLY A 1 105 ? -5.336 -25.127 46.006 1.00 90.44 105 GLY A CA 1
ATOM 817 C C . GLY A 1 105 ? -5.044 -24.292 44.750 1.00 90.44 105 GLY A C 1
ATOM 818 O O . GLY A 1 105 ? -4.538 -23.181 44.897 1.00 90.44 105 GLY A O 1
ATOM 819 N N . GLU A 1 106 ? -5.326 -24.782 43.536 1.00 95.19 106 GLU A N 1
ATOM 820 C CA . GLU A 1 106 ? -5.064 -24.032 42.297 1.00 95.19 106 GLU A CA 1
ATOM 821 C C . GLU A 1 106 ? -6.021 -24.423 41.154 1.00 95.19 106 GLU A C 1
ATOM 823 O O . GLU A 1 106 ? -6.088 -25.588 40.760 1.00 95.19 106 GLU A O 1
ATOM 828 N N . TYR A 1 107 ? -6.715 -23.428 40.589 1.00 96.75 107 TYR A N 1
ATOM 829 C CA . TYR A 1 107 ? -7.550 -23.560 39.385 1.00 96.75 107 TYR A CA 1
ATOM 830 C C . TYR A 1 107 ? -7.038 -22.648 38.271 1.00 96.75 107 TYR A C 1
ATOM 832 O O . TYR A 1 107 ? -6.570 -21.542 38.533 1.00 96.75 107 TYR A O 1
ATOM 840 N N . HIS A 1 108 ? -7.140 -23.092 37.023 1.00 96.94 108 HIS A N 1
ATOM 841 C CA . HIS A 1 108 ? -6.725 -22.359 35.826 1.00 96.94 108 HIS A CA 1
ATOM 842 C C . HIS A 1 108 ? -7.949 -22.089 34.954 1.00 96.94 108 HIS A C 1
ATOM 844 O O . HIS A 1 108 ? -8.683 -23.018 34.632 1.00 96.94 108 HIS A O 1
ATOM 850 N N . VAL A 1 109 ? -8.153 -20.836 34.546 1.00 96.44 109 VAL A N 1
ATOM 851 C CA . VAL A 1 109 ? -9.139 -20.449 33.528 1.00 96.44 109 VAL A CA 1
ATOM 852 C C . VAL A 1 109 ? -8.408 -19.979 32.274 1.00 96.44 109 VAL A C 1
ATOM 854 O O . VAL A 1 109 ? -7.683 -18.982 32.310 1.00 96.44 109 VAL A O 1
ATOM 857 N N . SER A 1 110 ? -8.611 -20.665 31.155 1.00 92.50 110 SER A N 1
ATOM 858 C CA . SER A 1 110 ? -8.063 -20.297 29.845 1.00 92.50 110 SER A CA 1
ATOM 859 C C . SER A 1 110 ? -9.168 -19.922 28.852 1.00 92.50 110 SER A C 1
ATOM 861 O O . SER A 1 110 ? -10.347 -20.218 29.054 1.00 92.50 110 SER A O 1
ATOM 863 N N . ARG A 1 111 ? -8.780 -19.213 27.788 1.00 89.38 111 ARG A N 1
ATOM 864 C CA . ARG A 1 111 ? -9.614 -18.850 26.633 1.00 89.38 111 ARG A CA 1
ATOM 865 C C . ARG A 1 111 ? -8.703 -18.683 25.417 1.00 89.38 111 ARG A C 1
ATOM 867 O O . ARG A 1 111 ? -7.562 -18.251 25.583 1.00 89.38 111 ARG A O 1
ATOM 874 N N . HIS A 1 112 ? -9.205 -19.005 24.224 1.00 82.19 112 HIS A N 1
ATOM 875 C CA . HIS A 1 112 ? -8.465 -18.862 22.967 1.00 82.19 112 HIS A CA 1
ATOM 876 C C . HIS A 1 112 ? -7.780 -17.487 22.841 1.00 82.19 112 HIS A C 1
ATOM 878 O O . HIS A 1 112 ? -8.395 -16.459 23.135 1.00 82.19 112 HIS A O 1
ATOM 884 N N . ALA A 1 113 ? -6.511 -17.496 22.417 1.00 81.62 113 ALA A N 1
ATOM 885 C CA . ALA A 1 113 ? -5.654 -16.321 22.230 1.00 81.62 113 ALA A CA 1
ATOM 886 C C . ALA A 1 113 ? -5.551 -15.363 23.444 1.00 81.62 113 ALA A C 1
ATOM 888 O O . ALA A 1 113 ? -5.418 -14.156 23.268 1.00 81.62 113 ALA A O 1
ATOM 889 N N . GLN A 1 114 ? -5.621 -15.863 24.687 1.00 87.19 114 GLN A N 1
ATOM 890 C CA . GLN A 1 114 ? -5.463 -15.036 25.895 1.00 87.19 114 GLN A CA 1
ATOM 891 C C . GLN A 1 114 ? -4.615 -15.720 26.981 1.00 87.19 114 GLN A C 1
ATOM 893 O O . GLN A 1 114 ? -4.652 -16.946 27.091 1.00 87.19 114 GLN A O 1
ATOM 898 N N . PRO A 1 115 ? -3.919 -14.957 27.854 1.00 91.31 115 PRO A N 1
ATOM 899 C CA . PRO A 1 115 ? -3.214 -15.519 29.004 1.00 91.31 115 PRO A CA 1
ATOM 900 C C . PRO A 1 115 ? -4.123 -16.347 29.925 1.00 91.31 115 PRO A C 1
ATOM 902 O O . PRO A 1 115 ? -5.250 -15.945 30.255 1.00 91.31 115 PRO A O 1
ATOM 905 N N . THR A 1 116 ? -3.600 -17.480 30.391 1.00 95.06 116 THR A N 1
ATOM 906 C CA . THR A 1 116 ? -4.243 -18.333 31.395 1.00 95.06 116 THR A CA 1
ATOM 907 C C . THR A 1 116 ? -4.275 -17.610 32.735 1.00 95.06 116 THR A C 1
ATOM 909 O O . THR A 1 116 ? -3.285 -17.022 33.172 1.00 95.06 116 THR A O 1
ATOM 912 N N . ARG A 1 117 ? -5.434 -17.652 33.388 1.00 96.94 117 ARG A N 1
ATOM 913 C CA . ARG A 1 117 ? -5.748 -16.975 34.648 1.00 96.94 117 ARG A CA 1
ATOM 914 C C . ARG A 1 117 ? -5.737 -17.996 35.775 1.00 96.94 117 ARG A C 1
ATOM 916 O O . ARG A 1 117 ? -6.578 -18.888 35.796 1.00 96.94 117 ARG A O 1
ATOM 923 N N . VAL A 1 118 ? -4.787 -17.884 36.693 1.00 97.19 118 VAL A N 1
ATOM 924 C CA . VAL A 1 118 ? -4.603 -18.848 37.784 1.00 97.19 118 VAL A CA 1
ATOM 925 C C . VAL A 1 118 ? -5.212 -18.298 39.073 1.00 97.19 118 VAL A C 1
ATOM 927 O O . VAL A 1 118 ? -4.874 -17.194 39.495 1.00 97.19 118 VAL A O 1
ATOM 930 N N . PHE A 1 119 ? -6.085 -19.069 39.714 1.00 95.88 119 PHE A N 1
ATOM 931 C CA . PHE A 1 119 ? -6.822 -18.724 40.932 1.00 95.88 119 PHE A CA 1
ATOM 932 C C . PHE A 1 119 ? -6.334 -19.568 42.107 1.00 95.88 119 PHE A C 1
ATOM 934 O O . PHE A 1 119 ? -6.163 -20.781 41.978 1.00 95.88 119 PHE A O 1
ATOM 941 N N . ARG A 1 120 ? -6.125 -18.930 43.265 1.00 93.56 120 ARG A N 1
ATOM 942 C CA . ARG A 1 120 ? -5.593 -19.563 44.487 1.00 93.56 120 ARG A CA 1
ATOM 943 C C . ARG A 1 120 ? -6.406 -19.128 45.722 1.00 93.56 120 ARG A C 1
ATOM 945 O O . ARG A 1 120 ? -6.952 -18.022 45.706 1.00 93.56 120 ARG A O 1
ATOM 952 N N . PRO A 1 121 ? -6.504 -19.951 46.788 1.00 88.81 121 PRO A N 1
ATOM 953 C CA . PRO A 1 121 ? -7.315 -19.650 47.966 1.00 88.81 121 PRO A CA 1
ATOM 954 C C . PRO A 1 121 ? -6.988 -18.298 48.599 1.00 88.81 121 PRO A C 1
ATOM 956 O O . PRO A 1 121 ? -5.821 -17.945 48.770 1.00 88.81 121 PRO A O 1
ATOM 959 N N . SER A 1 122 ? -8.023 -17.576 49.032 1.00 79.25 122 SER A N 1
ATOM 960 C CA . SER A 1 122 ? -7.870 -16.361 49.838 1.00 79.25 122 SER A CA 1
ATOM 961 C C . SER A 1 122 ? -8.312 -16.581 51.289 1.00 79.25 122 SER A C 1
ATOM 963 O O . SER A 1 122 ? -8.692 -17.683 51.691 1.00 79.25 122 SER A O 1
ATOM 965 N N . VAL A 1 123 ? -8.281 -15.512 52.091 1.00 76.00 123 VAL A N 1
ATOM 966 C CA . VAL A 1 123 ? -8.879 -15.494 53.439 1.00 76.00 123 VAL A CA 1
ATOM 967 C C . VAL A 1 123 ? -10.387 -15.793 53.380 1.00 76.00 123 VAL A C 1
ATOM 969 O O . VAL A 1 123 ? -10.923 -16.417 54.293 1.00 76.00 123 VAL A O 1
ATOM 972 N N . ASP A 1 124 ? -11.059 -15.406 52.290 1.00 73.38 124 ASP A N 1
ATOM 973 C CA . ASP A 1 124 ? -12.375 -15.935 51.935 1.00 73.38 124 ASP A CA 1
ATOM 974 C C . ASP A 1 124 ? -12.207 -17.212 51.097 1.00 73.38 124 ASP A C 1
ATOM 976 O O . ASP A 1 124 ? -11.662 -17.186 49.990 1.00 73.38 124 ASP A O 1
ATOM 980 N N . ARG A 1 125 ? -12.699 -18.336 51.629 1.00 72.56 125 ARG A N 1
ATOM 981 C CA . ARG A 1 125 ? -12.664 -19.641 50.953 1.00 72.56 125 ARG A CA 1
ATOM 982 C C . ARG A 1 125 ? -13.709 -19.784 49.843 1.00 72.56 125 ARG A C 1
ATOM 984 O O . ARG A 1 125 ? -13.563 -20.701 49.042 1.00 72.56 125 ARG A O 1
ATOM 991 N N . ARG A 1 126 ? -14.735 -18.923 49.795 1.00 82.62 126 ARG A N 1
ATOM 992 C CA . ARG A 1 126 ? -15.819 -18.967 48.795 1.00 82.62 126 ARG A CA 1
ATOM 993 C C . ARG A 1 126 ? -15.552 -18.123 47.551 1.00 82.62 126 ARG A C 1
ATOM 995 O O . ARG A 1 126 ? -16.241 -18.311 46.560 1.00 82.62 126 ARG A O 1
ATOM 1002 N N . ALA A 1 127 ? -14.583 -17.211 47.589 1.00 87.81 127 ALA A N 1
ATOM 1003 C CA . ALA A 1 127 ? -14.229 -16.357 46.458 1.00 87.81 127 ALA A CA 1
ATOM 1004 C C . ALA A 1 127 ? -12.706 -16.212 46.360 1.00 87.81 127 ALA A C 1
ATOM 1006 O O . ALA A 1 127 ? -12.071 -15.547 47.184 1.00 87.81 127 ALA A O 1
ATOM 1007 N N . TRP A 1 128 ? -12.117 -16.867 45.363 1.00 92.56 128 TRP A N 1
ATOM 1008 C CA . TRP A 1 128 ? -10.676 -16.889 45.125 1.00 92.56 128 TRP A CA 1
ATOM 1009 C C . TRP A 1 128 ? -10.335 -15.816 44.077 1.00 92.56 128 TRP A C 1
ATOM 1011 O O . TRP A 1 128 ? -10.955 -15.803 43.013 1.00 92.56 128 TRP A O 1
ATOM 1021 N N . PRO A 1 129 ? -9.396 -14.893 44.344 1.00 92.56 129 PRO A N 1
ATOM 1022 C CA . PRO A 1 129 ? -8.956 -13.912 43.363 1.00 92.56 129 PRO A CA 1
ATOM 1023 C C . PRO A 1 129 ? -8.026 -14.551 42.328 1.00 92.56 129 PRO A C 1
ATOM 1025 O O . PRO A 1 129 ? -7.393 -15.584 42.573 1.00 92.56 129 PRO A O 1
ATOM 1028 N N . LEU A 1 130 ? -7.891 -13.878 41.189 1.00 94.94 130 LEU A N 1
ATOM 1029 C CA . LEU A 1 130 ? -6.788 -14.095 40.259 1.00 94.94 130 LEU A CA 1
ATOM 1030 C C . LEU A 1 130 ? -5.447 -13.891 40.981 1.00 94.94 130 LEU A C 1
ATOM 1032 O O . LEU A 1 130 ? -5.180 -12.815 41.498 1.00 94.94 130 LEU A O 1
ATOM 1036 N N . ALA A 1 131 ? -4.590 -14.904 40.998 1.00 94.75 131 ALA A N 1
ATOM 1037 C CA . ALA A 1 131 ? -3.262 -14.852 41.606 1.00 94.75 131 ALA A CA 1
ATOM 1038 C C . ALA A 1 131 ? -2.139 -14.635 40.577 1.00 94.75 131 ALA A C 1
ATOM 1040 O O . ALA A 1 131 ? -1.047 -14.206 40.945 1.00 94.75 131 ALA A O 1
ATOM 1041 N N . GLU A 1 132 ? -2.364 -14.960 39.302 1.00 95.62 132 GLU A N 1
ATOM 1042 C CA . GLU A 1 132 ? -1.329 -14.928 38.261 1.00 95.62 132 GLU A CA 1
ATOM 1043 C C . GLU A 1 132 ? -1.952 -14.968 36.851 1.00 95.62 132 GLU A C 1
ATOM 1045 O O . GLU A 1 132 ? -2.911 -15.706 36.619 1.00 95.62 132 GLU A O 1
ATOM 1050 N N . LEU A 1 133 ? -1.392 -14.204 35.906 1.00 95.88 133 LEU A N 1
ATOM 1051 C CA . LEU A 1 133 ? -1.619 -14.368 34.462 1.00 95.88 133 LEU A CA 1
ATOM 1052 C C . LEU A 1 133 ? -0.389 -15.027 33.832 1.00 95.88 133 LEU A C 1
ATOM 1054 O O . LEU A 1 133 ? 0.725 -14.563 34.068 1.00 95.88 133 LEU A O 1
ATOM 1058 N N . ARG A 1 134 ? -0.576 -16.060 33.006 1.00 94.19 134 ARG A N 1
ATOM 1059 C CA . ARG A 1 134 ? 0.505 -16.854 32.395 1.00 94.19 134 ARG A CA 1
ATOM 1060 C C . ARG A 1 134 ? 0.334 -16.947 30.871 1.00 94.19 134 ARG A C 1
ATOM 1062 O O . ARG A 1 134 ? -0.751 -17.283 30.401 1.00 94.19 134 ARG A O 1
ATOM 1069 N N . LYS A 1 135 ? 1.399 -16.672 30.113 1.00 90.75 135 LYS A N 1
ATOM 1070 C CA . LYS A 1 135 ? 1.541 -16.942 28.664 1.00 90.75 135 LYS A CA 1
ATOM 1071 C C . LYS A 1 135 ? 2.833 -17.755 28.482 1.00 90.75 135 LYS A C 1
ATOM 1073 O O . LYS A 1 135 ? 3.617 -17.895 29.424 1.00 90.75 135 LYS A O 1
ATOM 1078 N N . GLU A 1 136 ? 3.070 -18.311 27.303 1.00 83.69 136 GLU A N 1
ATOM 1079 C CA . GLU A 1 136 ? 4.407 -18.811 26.968 1.00 83.69 136 GLU A CA 1
ATOM 1080 C C . GLU A 1 136 ? 5.432 -17.670 27.114 1.00 83.69 136 GLU A C 1
ATOM 1082 O O . GLU A 1 136 ? 5.125 -16.510 26.842 1.00 83.69 136 GLU A O 1
ATOM 1087 N N . GLY A 1 137 ? 6.616 -17.979 27.646 1.00 80.19 137 GLY A N 1
ATOM 1088 C CA . GLY A 1 137 ? 7.643 -16.984 27.976 1.00 80.19 137 GLY A CA 1
ATOM 1089 C C . GLY A 1 137 ? 7.537 -16.320 29.361 1.00 80.19 137 GLY A C 1
ATOM 1090 O O . GLY A 1 137 ? 8.542 -15.779 29.819 1.00 80.19 137 GLY A O 1
ATOM 1091 N N . GLY A 1 138 ? 6.409 -16.380 30.091 1.00 89.06 138 GLY A N 1
ATOM 1092 C CA . GLY A 1 138 ? 6.393 -15.891 31.482 1.00 89.06 138 GLY A CA 1
ATOM 1093 C C . GLY A 1 138 ? 5.036 -15.672 32.162 1.00 89.06 138 GLY A C 1
ATOM 1094 O O . GLY A 1 138 ? 3.989 -16.154 31.730 1.00 89.06 138 GLY A O 1
ATOM 1095 N N . SER A 1 139 ? 5.061 -14.948 33.289 1.00 93.12 139 SER A N 1
ATOM 1096 C CA . SER A 1 139 ? 3.866 -14.678 34.101 1.00 93.12 139 SER A CA 1
ATOM 1097 C C . SER A 1 139 ? 3.888 -13.319 34.806 1.00 93.12 139 SER A C 1
ATOM 1099 O O . SER A 1 139 ? 4.931 -12.869 35.275 1.00 93.12 139 SER A O 1
ATOM 1101 N N . LEU A 1 140 ? 2.708 -12.707 34.934 1.00 94.88 140 LEU A N 1
ATOM 1102 C CA . LEU A 1 140 ? 2.439 -11.559 35.801 1.00 94.88 140 LEU A CA 1
ATOM 1103 C C . LEU A 1 140 ? 1.832 -12.082 37.112 1.00 94.88 140 LEU A C 1
ATOM 1105 O O . LEU A 1 140 ? 0.727 -12.628 37.099 1.00 94.88 140 LEU A O 1
ATOM 1109 N N . ARG A 1 141 ? 2.523 -11.917 38.245 1.00 94.94 141 ARG A N 1
ATOM 1110 C CA . ARG A 1 141 ? 2.099 -12.477 39.549 1.00 94.94 141 ARG A CA 1
ATOM 1111 C C . ARG A 1 141 ? 1.453 -11.414 40.434 1.00 94.94 141 ARG A C 1
ATOM 1113 O O . ARG A 1 141 ? 2.031 -10.349 40.637 1.00 94.94 141 ARG A O 1
ATOM 1120 N N . LEU A 1 142 ? 0.280 -11.705 40.990 1.00 94.88 142 LEU A N 1
ATOM 1121 C CA . LEU A 1 142 ? -0.535 -10.765 41.761 1.00 94.88 142 LEU A CA 1
ATOM 1122 C C . LEU A 1 142 ? -0.498 -11.084 43.265 1.00 94.88 142 LEU A C 1
ATOM 1124 O O . LEU A 1 142 ? -0.622 -12.238 43.674 1.00 94.88 142 LEU A O 1
ATOM 1128 N N . ALA A 1 143 ? -0.352 -10.055 44.101 1.00 92.25 143 ALA A N 1
ATOM 1129 C CA . ALA A 1 143 ? -0.269 -10.168 45.556 1.00 92.25 143 ALA A CA 1
ATOM 1130 C C . ALA A 1 143 ? -1.383 -9.361 46.238 1.00 92.25 143 ALA A C 1
ATOM 1132 O O . ALA A 1 143 ? -1.542 -8.168 45.975 1.00 92.25 143 ALA A O 1
ATOM 1133 N N . TYR A 1 144 ? -2.134 -10.003 47.138 1.00 89.25 144 TYR A N 1
ATOM 1134 C CA . TYR A 1 144 ? -3.325 -9.429 47.772 1.00 89.25 144 TYR A CA 1
ATOM 1135 C C . TYR A 1 144 ? -3.187 -9.321 49.294 1.00 89.25 144 TYR A C 1
ATOM 1137 O O . TYR A 1 144 ? -2.718 -10.246 49.954 1.00 89.25 144 TYR A O 1
ATOM 1145 N N . GLU A 1 145 ? -3.717 -8.242 49.867 1.00 84.81 145 GLU A N 1
ATOM 1146 C CA . GLU A 1 145 ? -3.926 -8.089 51.308 1.00 84.81 145 GLU A CA 1
ATOM 1147 C C . GLU A 1 145 ? -5.414 -7.837 51.580 1.00 84.81 145 GLU A C 1
ATOM 1149 O O . GLU A 1 145 ? -6.011 -6.931 51.004 1.00 84.81 145 GLU A O 1
ATOM 1154 N N . ARG A 1 146 ? -6.041 -8.634 52.460 1.00 77.00 146 ARG A N 1
ATOM 1155 C CA . ARG A 1 146 ? -7.456 -8.461 52.872 1.00 77.00 146 ARG A CA 1
ATOM 1156 C C . ARG A 1 146 ? -8.418 -8.267 51.675 1.00 77.00 146 ARG A C 1
ATOM 1158 O O . ARG A 1 146 ? -9.328 -7.446 51.731 1.00 77.00 146 ARG A O 1
ATOM 1165 N N . ARG A 1 147 ? -8.206 -9.049 50.603 1.00 76.12 147 ARG A N 1
ATOM 1166 C CA . ARG A 1 147 ? -8.896 -9.014 49.289 1.00 76.12 147 ARG A CA 1
ATOM 1167 C C . ARG A 1 147 ? -8.602 -7.813 48.371 1.00 76.12 147 ARG A C 1
ATOM 1169 O O . ARG A 1 147 ? -9.149 -7.782 47.276 1.00 76.12 147 ARG A O 1
ATOM 1176 N N . ARG A 1 148 ? -7.729 -6.870 48.740 1.00 85.81 148 ARG A N 1
ATOM 1177 C CA . ARG A 1 148 ? -7.249 -5.798 47.843 1.00 85.81 148 ARG A CA 1
ATOM 1178 C C . ARG A 1 148 ? -5.962 -6.222 47.140 1.00 85.81 148 ARG A C 1
ATOM 1180 O O . ARG A 1 148 ? -5.091 -6.799 47.787 1.00 85.81 148 ARG A O 1
ATOM 1187 N N . LEU A 1 149 ? -5.844 -5.936 45.846 1.00 90.94 149 LEU A N 1
ATOM 1188 C CA . LEU A 1 149 ? -4.632 -6.166 45.057 1.00 90.94 149 LEU A CA 1
ATOM 1189 C C . LEU A 1 149 ? -3.582 -5.122 45.457 1.00 90.94 149 LEU A C 1
ATOM 1191 O O . LEU A 1 149 ? -3.754 -3.955 45.144 1.00 90.94 149 LEU A O 1
ATOM 1195 N N . GLN A 1 150 ? -2.521 -5.517 46.162 1.00 92.75 150 GLN A N 1
ATOM 1196 C CA . GLN A 1 150 ? -1.472 -4.588 46.608 1.00 92.75 150 GLN A CA 1
ATOM 1197 C C . GLN A 1 150 ? -0.356 -4.429 45.569 1.00 92.75 150 GLN A C 1
ATOM 1199 O O . GLN A 1 150 ? 0.162 -3.327 45.387 1.00 92.75 150 GLN A O 1
ATOM 1204 N N . ALA A 1 151 ? 0.021 -5.515 44.883 1.00 94.50 151 ALA A N 1
ATOM 1205 C CA . ALA A 1 151 ? 1.092 -5.481 43.891 1.00 94.50 151 ALA A CA 1
ATOM 1206 C C . ALA A 1 151 ? 0.893 -6.470 42.733 1.00 94.50 151 ALA A C 1
ATOM 1208 O O . ALA A 1 151 ? 0.377 -7.571 42.928 1.00 94.50 151 ALA A O 1
ATOM 1209 N N . ALA A 1 152 ? 1.380 -6.097 41.549 1.00 95.19 152 ALA A N 1
ATOM 1210 C CA . ALA A 1 152 ? 1.505 -6.956 40.375 1.00 95.19 152 ALA A CA 1
ATOM 1211 C C . ALA A 1 152 ? 2.968 -6.977 39.898 1.00 95.19 152 ALA A C 1
ATOM 1213 O O . ALA A 1 152 ? 3.498 -5.960 39.453 1.00 95.19 152 ALA A O 1
ATOM 1214 N N . TRP A 1 153 ? 3.633 -8.124 40.014 1.00 94.19 153 TRP A N 1
ATOM 1215 C CA . TRP A 1 153 ? 5.033 -8.325 39.635 1.00 94.19 153 TRP A CA 1
ATOM 1216 C C . TRP A 1 153 ? 5.132 -8.690 38.156 1.00 94.19 153 TRP A C 1
ATOM 1218 O O . TRP A 1 153 ? 4.587 -9.719 37.753 1.00 94.19 153 TRP A O 1
ATOM 1228 N N . ILE A 1 154 ? 5.823 -7.852 37.378 1.00 89.00 154 ILE A N 1
ATOM 1229 C CA . ILE A 1 154 ? 6.078 -8.061 35.942 1.00 89.00 154 ILE A CA 1
ATOM 1230 C C . ILE A 1 154 ? 7.260 -9.015 35.747 1.00 89.00 154 ILE A C 1
ATOM 1232 O O . ILE A 1 154 ? 7.242 -9.873 34.870 1.00 89.00 154 ILE A O 1
ATOM 1236 N N . ASP A 1 155 ? 8.280 -8.852 36.585 1.00 86.94 155 ASP A N 1
ATOM 1237 C CA . ASP A 1 155 ? 9.503 -9.646 36.629 1.00 86.94 155 ASP A CA 1
ATOM 1238 C C . ASP A 1 155 ? 10.072 -9.609 38.065 1.00 86.94 155 ASP A C 1
ATOM 1240 O O . ASP A 1 155 ? 9.338 -9.355 39.026 1.00 86.94 155 ASP A O 1
ATOM 1244 N N . GLU A 1 156 ? 11.351 -9.933 38.241 1.00 86.81 156 GLU A N 1
ATOM 1245 C CA . GLU A 1 156 ? 12.032 -9.941 39.542 1.00 86.81 156 GLU A CA 1
ATOM 1246 C C . GLU A 1 156 ? 12.505 -8.557 40.023 1.00 86.81 156 GLU A C 1
ATOM 1248 O O . GLU A 1 156 ? 12.801 -8.391 41.207 1.00 86.81 156 GLU A O 1
ATOM 1253 N N . HIS A 1 157 ? 12.528 -7.554 39.140 1.00 88.38 157 HIS A N 1
ATOM 1254 C CA . HIS A 1 157 ? 13.001 -6.200 39.438 1.00 88.38 157 HIS A CA 1
ATOM 1255 C C . HIS A 1 157 ? 11.895 -5.142 39.413 1.00 88.38 157 HIS A C 1
ATOM 1257 O O . HIS A 1 157 ? 12.068 -4.087 40.020 1.00 88.38 157 HIS A O 1
ATOM 1263 N N . ARG A 1 158 ? 10.773 -5.387 38.722 1.00 91.00 158 ARG A N 1
ATOM 1264 C CA . ARG A 1 158 ? 9.695 -4.413 38.485 1.00 91.00 158 ARG A CA 1
ATOM 1265 C C . ARG A 1 158 ? 8.333 -4.921 38.958 1.00 91.00 158 ARG A C 1
ATOM 1267 O O . ARG A 1 158 ? 7.859 -5.982 38.541 1.00 91.00 158 ARG A O 1
ATOM 1274 N N . CYS A 1 159 ? 7.638 -4.103 39.747 1.00 93.06 159 CYS A N 1
ATOM 1275 C CA . CYS A 1 159 ? 6.239 -4.338 40.100 1.00 93.06 159 CYS A CA 1
ATOM 1276 C C . CYS A 1 159 ? 5.397 -3.057 40.063 1.00 93.06 159 CYS A C 1
ATOM 1278 O O . CYS A 1 159 ? 5.885 -1.954 40.312 1.00 93.06 159 CYS A O 1
ATOM 1280 N N . LEU A 1 160 ? 4.112 -3.212 39.745 1.00 94.00 160 LEU A N 1
ATOM 1281 C CA . LEU A 1 160 ? 3.106 -2.171 39.921 1.00 94.00 160 LEU A CA 1
ATOM 1282 C C . LEU A 1 160 ? 2.559 -2.270 41.337 1.00 94.00 160 LEU A C 1
ATOM 1284 O O . LEU A 1 160 ? 2.057 -3.323 41.725 1.00 94.00 160 LEU A O 1
ATOM 1288 N N . TRP A 1 161 ? 2.633 -1.178 42.087 1.00 94.94 161 TRP A N 1
ATOM 1289 C CA . TRP A 1 161 ? 2.082 -1.052 43.427 1.00 94.94 161 TRP A CA 1
ATOM 1290 C C . TRP A 1 161 ? 0.794 -0.231 43.411 1.00 94.94 161 TRP A C 1
ATOM 1292 O O . TRP A 1 161 ? 0.721 0.825 42.779 1.00 94.94 161 TRP A O 1
ATOM 1302 N N . PHE A 1 162 ? -0.209 -0.703 44.143 1.00 95.50 162 PHE A N 1
ATOM 1303 C CA . PHE A 1 162 ? -1.531 -0.099 44.231 1.00 95.50 162 PHE A CA 1
ATOM 1304 C C . PHE A 1 162 ? -1.641 0.702 45.532 1.00 95.50 162 PHE A C 1
ATOM 1306 O O . PHE A 1 162 ? -1.427 0.181 46.627 1.00 95.50 162 PHE A O 1
ATOM 1313 N N . VAL A 1 163 ? -1.959 1.990 45.425 1.00 95.12 163 VAL A N 1
ATOM 1314 C CA . VAL A 1 163 ? -2.179 2.874 46.575 1.00 95.12 163 VAL A CA 1
ATOM 1315 C C . VAL A 1 163 ? -3.679 3.078 46.751 1.00 95.12 163 VAL A C 1
ATOM 1317 O O . VAL A 1 163 ? -4.390 3.370 45.789 1.00 95.12 163 VAL A O 1
ATOM 1320 N N . TYR A 1 164 ? -4.158 2.928 47.986 1.00 93.88 164 TYR A N 1
ATOM 1321 C CA . TYR A 1 164 ? -5.576 3.000 48.327 1.00 93.88 164 TYR A CA 1
ATOM 1322 C C . TYR A 1 164 ? -5.883 4.167 49.271 1.00 93.88 164 TYR A C 1
ATOM 1324 O O . TYR A 1 164 ? -5.181 4.371 50.260 1.00 93.88 164 TYR A O 1
ATOM 1332 N N . GLY A 1 165 ? -6.976 4.886 49.005 1.00 89.94 165 GLY A N 1
ATOM 1333 C CA . GLY A 1 165 ? -7.539 5.887 49.917 1.00 89.94 165 GLY A CA 1
ATOM 1334 C C . GLY A 1 165 ? -8.315 5.268 51.088 1.00 89.94 165 GLY A C 1
ATOM 1335 O O . GLY A 1 165 ? -8.563 4.060 51.125 1.00 89.94 165 GLY A O 1
ATOM 1336 N N . GLU A 1 166 ? -8.760 6.105 52.032 1.00 87.81 166 GLU A N 1
ATOM 1337 C CA . GLU A 1 166 ? -9.445 5.681 53.270 1.00 87.81 166 GLU A CA 1
ATOM 1338 C C . GLU A 1 166 ? -10.678 4.796 53.013 1.00 87.81 166 GLU A C 1
ATOM 1340 O O . GLU A 1 166 ? -10.880 3.776 53.673 1.00 87.81 166 GLU A O 1
ATOM 1345 N N . HIS A 1 167 ? -11.473 5.137 51.996 1.00 88.56 167 HIS A N 1
ATOM 1346 C CA . HIS A 1 167 ? -12.653 4.372 51.582 1.00 88.56 167 HIS A CA 1
ATOM 1347 C C . HIS A 1 167 ? -12.329 3.108 50.762 1.00 88.56 167 HIS A C 1
ATOM 1349 O O . HIS A 1 167 ? -13.234 2.367 50.391 1.00 88.56 167 HIS A O 1
ATOM 1355 N N . GLY A 1 168 ? -11.051 2.819 50.497 1.00 87.38 168 GLY A N 1
ATOM 1356 C CA . GLY A 1 168 ? -10.618 1.622 49.775 1.00 87.38 168 GLY A CA 1
ATOM 1357 C C . GLY A 1 168 ? -10.655 1.710 48.253 1.00 87.38 168 GLY A C 1
ATOM 1358 O O . GLY A 1 168 ? -10.583 0.668 47.607 1.00 87.38 168 GLY A O 1
ATOM 1359 N N . GLN A 1 169 ? -10.740 2.916 47.692 1.00 92.81 169 GLN A N 1
ATOM 1360 C CA . GLN A 1 169 ? -10.570 3.158 46.256 1.00 92.81 169 GLN A CA 1
ATOM 1361 C C . GLN A 1 169 ? -9.082 3.231 45.897 1.00 92.81 169 GLN A C 1
ATOM 1363 O O . GLN A 1 169 ? -8.300 3.759 46.690 1.00 92.81 169 GLN A O 1
ATOM 1368 N N . ILE A 1 170 ? -8.696 2.769 44.706 1.00 95.19 170 ILE A N 1
ATOM 1369 C CA . ILE A 1 170 ? -7.351 2.974 44.147 1.00 95.19 170 ILE A CA 1
ATOM 1370 C C . ILE A 1 170 ? -7.174 4.471 43.872 1.00 95.19 170 ILE A C 1
ATOM 1372 O O . ILE A 1 170 ? -7.847 5.027 43.007 1.00 95.19 170 ILE A O 1
ATOM 1376 N N . THR A 1 171 ? -6.280 5.137 44.597 1.00 95.69 171 THR A N 1
ATOM 1377 C CA . THR A 1 171 ? -5.966 6.562 44.405 1.00 95.69 171 THR A CA 1
ATOM 1378 C C . THR A 1 171 ? -4.737 6.779 43.534 1.00 95.69 171 THR A C 1
ATOM 1380 O O . THR A 1 171 ? -4.597 7.852 42.956 1.00 95.69 171 THR A O 1
ATOM 1383 N N . GLU A 1 172 ? -3.856 5.786 43.403 1.00 95.56 172 GLU A N 1
ATOM 1384 C CA . GLU A 1 172 ? -2.635 5.890 42.602 1.00 95.56 172 GLU A CA 1
ATOM 1385 C C . GLU A 1 172 ? -2.067 4.510 42.244 1.00 95.56 172 GLU A C 1
ATOM 1387 O O . GLU A 1 172 ? -2.144 3.569 43.036 1.00 95.56 172 GLU A O 1
ATOM 1392 N N . LEU A 1 173 ? -1.478 4.403 41.051 1.00 94.50 173 LEU A N 1
ATOM 1393 C CA . LEU A 1 173 ? -0.689 3.252 40.610 1.00 94.50 173 LEU A CA 1
ATOM 1394 C C . LEU A 1 173 ? 0.767 3.686 40.429 1.00 94.50 173 LEU A C 1
ATOM 1396 O O . LEU A 1 173 ? 1.051 4.640 39.700 1.00 94.50 173 LEU A O 1
ATOM 1400 N N . GLN A 1 174 ? 1.687 2.982 41.086 1.00 94.38 174 GLN A N 1
ATOM 1401 C CA . GLN A 1 174 ? 3.120 3.281 41.072 1.00 94.38 174 GLN A CA 1
ATOM 1402 C C . GLN A 1 174 ? 3.896 2.162 40.383 1.00 94.38 174 GLN A C 1
ATOM 1404 O O . GLN A 1 174 ? 3.723 1.001 40.743 1.00 94.38 174 GLN A O 1
ATOM 1409 N N . LEU A 1 175 ? 4.810 2.483 39.469 1.00 92.06 175 LEU A N 1
ATOM 1410 C CA . LEU A 1 175 ? 5.876 1.553 39.100 1.00 92.06 175 LEU A CA 1
ATOM 1411 C C . LEU A 1 175 ? 6.964 1.624 40.174 1.00 92.06 175 LEU A C 1
ATOM 1413 O O . LEU A 1 175 ? 7.470 2.702 40.477 1.00 92.06 175 LEU A O 1
ATOM 1417 N N . ARG A 1 176 ? 7.336 0.480 40.743 1.00 93.38 176 ARG A N 1
ATOM 1418 C CA . ARG A 1 176 ? 8.483 0.348 41.645 1.00 93.38 176 ARG A CA 1
ATOM 1419 C C . ARG A 1 176 ? 9.535 -0.525 40.982 1.00 93.38 176 ARG A C 1
ATOM 1421 O O . ARG A 1 176 ? 9.189 -1.536 40.364 1.00 93.38 176 ARG A O 1
ATOM 1428 N N . ARG A 1 177 ? 10.804 -0.135 41.115 1.00 90.44 177 ARG A N 1
ATOM 1429 C CA . ARG A 1 177 ? 11.950 -0.924 40.653 1.00 90.44 177 ARG A CA 1
ATOM 1430 C C . ARG A 1 177 ? 12.960 -1.120 41.777 1.00 90.44 177 ARG A C 1
ATOM 1432 O O . ARG A 1 177 ? 13.033 -0.303 42.692 1.00 90.44 177 ARG A O 1
ATOM 1439 N N . THR A 1 178 ? 13.732 -2.201 41.732 1.00 87.88 178 THR A N 1
ATOM 1440 C CA . THR A 1 178 ? 14.790 -2.463 42.719 1.00 87.88 178 THR A CA 1
ATOM 1441 C C . THR A 1 178 ? 15.837 -1.343 42.706 1.00 87.88 178 THR A C 1
ATOM 1443 O O . THR A 1 178 ? 16.606 -1.232 41.759 1.00 87.88 178 THR A O 1
ATOM 1446 N N . GLY A 1 179 ? 15.878 -0.529 43.767 1.00 86.44 179 GLY A N 1
ATOM 1447 C CA . GLY A 1 179 ? 16.839 0.573 43.910 1.00 86.44 179 GLY A CA 1
ATOM 1448 C C . GLY A 1 179 ? 16.422 1.910 43.281 1.00 86.44 179 GLY A C 1
ATOM 1449 O O . GLY A 1 179 ? 17.227 2.834 43.288 1.00 86.44 179 GLY A O 1
ATOM 1450 N N . GLU A 1 180 ? 15.190 2.040 42.775 1.00 89.56 180 GLU A N 1
ATOM 1451 C CA . GLU A 1 180 ? 14.625 3.316 42.304 1.00 89.56 180 GLU A CA 1
ATOM 1452 C C . GLU A 1 180 ? 13.446 3.763 43.186 1.00 89.56 180 GLU A C 1
ATOM 1454 O O . GLU A 1 180 ?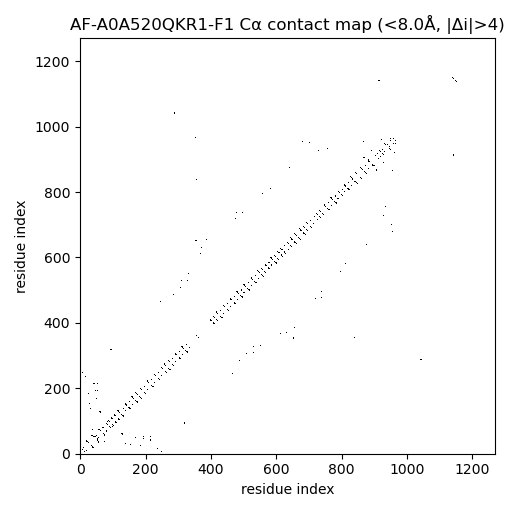 12.719 2.933 43.743 1.00 89.56 180 GLU A O 1
ATOM 1459 N N . ASP A 1 181 ? 13.210 5.076 43.262 1.00 89.88 181 ASP A N 1
ATOM 1460 C CA . ASP A 1 181 ? 12.027 5.641 43.917 1.00 89.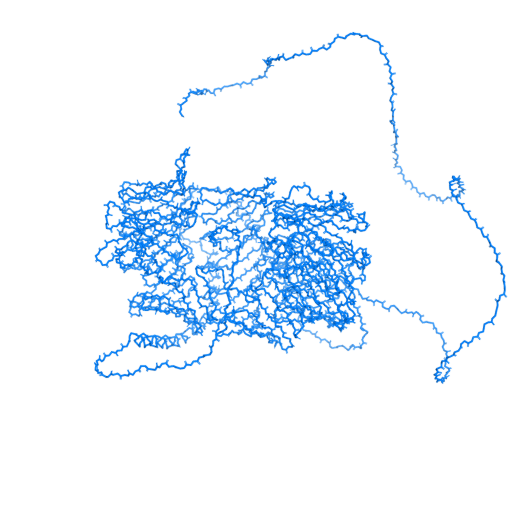88 181 ASP A CA 1
ATOM 1461 C C . ASP A 1 181 ? 10.710 5.196 43.240 1.00 89.88 181 ASP A C 1
ATOM 1463 O O . ASP A 1 181 ? 10.655 5.038 42.015 1.00 89.88 181 ASP A O 1
ATOM 1467 N N . PRO A 1 182 ? 9.600 5.041 43.994 1.00 91.06 182 PRO A N 1
ATOM 1468 C CA . PRO A 1 182 ? 8.289 4.746 43.421 1.00 91.06 182 PRO A CA 1
ATOM 1469 C C . PRO A 1 182 ? 7.805 5.838 42.454 1.00 91.06 182 PRO A C 1
ATOM 1471 O O . PRO A 1 182 ? 7.498 6.958 42.860 1.00 91.06 182 PRO A O 1
ATOM 1474 N N . LEU A 1 183 ? 7.657 5.483 41.178 1.00 88.56 183 LEU A N 1
ATOM 1475 C CA . LEU A 1 183 ? 7.203 6.359 40.099 1.00 88.56 183 LEU A CA 1
ATOM 1476 C C . LEU A 1 183 ? 5.667 6.319 39.967 1.00 88.56 183 LEU A C 1
ATOM 1478 O O . LEU A 1 183 ? 5.133 5.288 39.550 1.00 88.56 183 LEU A O 1
ATOM 1482 N N . PRO A 1 184 ? 4.925 7.412 40.231 1.00 91.19 184 PRO A N 1
ATOM 1483 C CA . PRO A 1 184 ? 3.479 7.454 40.010 1.00 91.19 184 PRO A CA 1
ATOM 1484 C C . PRO A 1 184 ? 3.155 7.479 38.509 1.00 91.19 184 PRO A C 1
ATOM 1486 O O . PRO A 1 184 ? 3.440 8.470 37.834 1.00 91.19 184 PRO A O 1
ATOM 1489 N N . LEU A 1 185 ? 2.534 6.414 37.991 1.00 89.56 185 LEU A N 1
ATOM 1490 C CA . LEU A 1 185 ? 2.118 6.331 36.585 1.00 89.56 185 LEU A CA 1
ATOM 1491 C C . LEU A 1 185 ? 0.760 6.994 36.333 1.00 89.56 185 LEU A C 1
ATOM 1493 O O . LEU A 1 185 ? 0.561 7.614 35.293 1.00 89.56 185 LEU A O 1
ATOM 1497 N N . ILE A 1 186 ? -0.173 6.865 37.279 1.00 91.25 186 ILE A N 1
ATOM 1498 C CA . ILE A 1 186 ? -1.481 7.527 37.231 1.00 91.25 186 ILE A CA 1
ATOM 1499 C C . ILE A 1 186 ? -2.047 7.710 38.643 1.00 91.25 186 ILE A C 1
ATOM 1501 O O . ILE A 1 186 ? -1.852 6.862 39.516 1.00 91.25 186 ILE A O 1
ATOM 1505 N N . LYS A 1 187 ? -2.737 8.831 38.867 1.00 95.19 187 LYS A N 1
ATOM 1506 C CA . LYS A 1 187 ? -3.445 9.183 40.107 1.00 95.19 187 LYS A CA 1
ATOM 1507 C C . LYS A 1 187 ? -4.930 9.401 39.805 1.00 95.19 187 LYS A C 1
ATOM 1509 O O . LYS A 1 187 ? -5.261 9.950 38.760 1.00 95.19 187 LYS A O 1
ATOM 1514 N N . TYR A 1 188 ? -5.814 9.029 40.725 1.00 96.25 188 TYR A N 1
ATOM 1515 C CA . TYR A 1 188 ? -7.270 9.129 40.587 1.00 96.25 188 TYR A CA 1
ATOM 1516 C C . TYR A 1 188 ? -7.878 9.953 41.725 1.00 96.25 188 TYR A C 1
ATOM 1518 O O . TYR A 1 188 ? -7.466 9.832 42.882 1.00 96.25 188 TYR A O 1
ATOM 1526 N N . ARG A 1 189 ? -8.891 10.767 41.410 1.00 96.25 189 ARG A N 1
ATOM 1527 C CA . ARG A 1 189 ? -9.637 11.580 42.378 1.00 96.25 189 ARG A CA 1
ATOM 1528 C C . ARG A 1 189 ? -11.118 11.214 42.376 1.00 96.25 189 ARG A C 1
ATOM 1530 O O . ARG A 1 189 ? -11.735 11.029 41.326 1.00 96.25 189 ARG A O 1
ATOM 1537 N N . TYR A 1 190 ? -11.688 11.190 43.576 1.00 96.00 190 TYR A N 1
ATOM 1538 C CA . TYR A 1 190 ? -13.073 10.815 43.843 1.00 96.00 190 TYR A CA 1
ATOM 1539 C C . TYR A 1 190 ? -13.866 11.978 44.444 1.00 96.00 190 TYR A C 1
ATOM 1541 O O . TYR A 1 190 ? -13.285 12.918 44.993 1.00 96.00 190 TYR A O 1
ATOM 1549 N N . ASP A 1 191 ? -15.193 11.916 44.341 1.00 94.69 191 ASP A N 1
ATOM 1550 C CA . ASP A 1 191 ? -16.100 12.791 45.089 1.00 94.69 191 ASP A CA 1
ATOM 1551 C C . ASP A 1 191 ? -16.560 12.159 46.419 1.00 94.69 191 ASP A C 1
ATOM 1553 O O . ASP A 1 191 ? -16.290 10.993 46.715 1.00 94.69 191 ASP A O 1
ATOM 1557 N N . ALA A 1 192 ? -17.311 12.923 47.218 1.00 93.31 192 ALA A N 1
ATOM 1558 C CA . ALA A 1 192 ? -17.870 12.457 48.492 1.00 93.31 192 ALA A CA 1
ATOM 1559 C C . ALA A 1 192 ? -18.872 11.285 48.358 1.00 93.31 192 ALA A C 1
ATOM 1561 O O . ALA A 1 192 ? -19.201 10.647 49.355 1.00 93.31 192 ALA A O 1
ATOM 1562 N N . HIS A 1 193 ? -19.342 10.972 47.143 1.00 93.19 193 HIS A N 1
ATOM 1563 C CA . HIS A 1 193 ? -20.203 9.822 46.854 1.00 93.19 193 HIS A CA 1
ATOM 1564 C C . HIS A 1 193 ? -19.418 8.595 46.369 1.00 93.19 193 HIS A C 1
ATOM 1566 O O . HIS A 1 193 ? -20.034 7.568 46.084 1.00 93.19 193 HIS A O 1
ATOM 1572 N N . GLN A 1 194 ? -18.082 8.667 46.323 1.00 93.88 194 GLN A N 1
ATOM 1573 C CA . GLN A 1 194 ? -17.180 7.614 45.842 1.00 93.88 194 GLN A CA 1
ATOM 1574 C C . GLN A 1 194 ? -17.230 7.378 44.319 1.00 93.88 194 GLN A C 1
ATOM 1576 O O . GLN A 1 194 ? -16.926 6.284 43.836 1.00 93.88 194 GLN A O 1
ATOM 1581 N N . ARG A 1 195 ? -17.606 8.404 43.545 1.00 94.69 195 ARG A N 1
ATOM 1582 C CA . ARG A 1 195 ? -17.553 8.401 42.073 1.00 94.69 195 ARG A CA 1
ATOM 1583 C C . ARG A 1 195 ? -16.180 8.884 41.605 1.00 94.69 195 ARG A C 1
ATOM 1585 O O . ARG A 1 195 ? -15.663 9.857 42.151 1.00 94.69 195 ARG A O 1
ATOM 1592 N N . LEU A 1 196 ? -15.592 8.215 40.612 1.00 95.69 196 LEU A N 1
ATOM 1593 C CA . LEU A 1 196 ? -14.330 8.621 39.978 1.00 95.69 196 LEU A CA 1
ATOM 1594 C C . LEU A 1 196 ? -14.572 9.889 39.156 1.00 95.69 196 LEU A C 1
ATOM 1596 O O . LEU A 1 196 ? -15.286 9.815 38.167 1.00 95.69 196 LEU A O 1
ATOM 1600 N N . VAL A 1 197 ? -14.016 11.040 39.529 1.00 96.44 197 VAL A N 1
ATOM 1601 C CA . VAL A 1 197 ? -14.309 12.321 38.846 1.00 96.44 197 VAL A CA 1
ATOM 1602 C C . VAL A 1 197 ? -13.167 12.840 37.980 1.00 96.44 197 VAL A C 1
ATOM 1604 O O . VAL A 1 197 ? -13.406 13.655 37.094 1.00 96.44 197 VAL A O 1
ATOM 1607 N N . GLU A 1 198 ? -11.939 12.382 38.218 1.00 96.50 198 GLU A N 1
ATOM 1608 C CA . GLU A 1 198 ? -10.745 12.782 37.468 1.00 96.50 198 GLU A CA 1
ATOM 1609 C C . GLU A 1 198 ? -9.654 11.711 37.593 1.00 96.50 198 GLU A C 1
ATOM 1611 O O . GLU A 1 198 ? -9.519 11.078 38.645 1.00 96.50 198 GLU A O 1
ATOM 1616 N N . GLY A 1 199 ? -8.843 11.548 36.549 1.00 94.31 199 GLY A N 1
ATOM 1617 C CA . GLY A 1 199 ? -7.560 10.850 36.627 1.00 94.31 199 GLY A CA 1
ATOM 1618 C C . GLY A 1 199 ? -6.464 11.646 35.928 1.00 94.31 199 GLY A C 1
ATOM 1619 O O . GLY A 1 199 ? -6.735 12.331 34.945 1.00 94.31 199 GLY A O 1
ATOM 1620 N N . ILE A 1 200 ? -5.246 11.585 36.468 1.00 92.00 200 ILE A N 1
ATOM 1621 C CA . ILE A 1 200 ? -4.079 12.355 36.020 1.00 92.00 200 ILE A CA 1
ATOM 1622 C C . ILE A 1 200 ? -2.899 11.408 35.819 1.00 92.00 200 ILE A C 1
ATOM 1624 O O . ILE A 1 200 ? -2.464 10.758 36.774 1.00 92.00 200 ILE A O 1
ATOM 1628 N N . ASP A 1 201 ? -2.374 11.341 34.600 1.00 86.12 201 ASP A N 1
ATOM 1629 C CA . ASP A 1 201 ? -1.291 10.428 34.231 1.00 86.12 201 ASP A CA 1
ATOM 1630 C C . ASP A 1 201 ? 0.123 10.968 34.553 1.00 86.12 201 ASP A C 1
ATOM 1632 O O . ASP A 1 201 ? 0.324 12.054 35.122 1.00 86.12 201 ASP A O 1
ATOM 1636 N N . VAL A 1 202 ? 1.143 10.189 34.183 1.00 82.62 202 VAL A N 1
ATOM 1637 C CA . VAL A 1 202 ? 2.555 10.556 34.339 1.00 82.62 202 VAL A CA 1
ATOM 1638 C C . VAL A 1 202 ? 2.919 11.815 33.538 1.00 82.62 202 VAL A C 1
ATOM 1640 O O . VAL A 1 202 ? 3.666 12.655 34.052 1.00 82.62 202 VAL A O 1
ATOM 1643 N N . TYR A 1 203 ? 2.311 12.020 32.364 1.00 79.94 203 TYR A N 1
ATOM 1644 C CA . TYR A 1 203 ? 2.488 13.179 31.477 1.00 79.94 203 TYR A CA 1
ATOM 1645 C C . TYR A 1 203 ? 1.658 14.416 31.891 1.00 79.94 203 TYR A C 1
ATOM 1647 O O . TYR A 1 203 ? 1.778 15.469 31.266 1.00 79.94 203 TYR A O 1
ATOM 1655 N N . LYS A 1 204 ? 0.876 14.318 32.978 1.00 84.81 204 LYS A N 1
ATOM 1656 C CA . LYS A 1 204 ? -0.036 15.340 33.537 1.00 84.81 204 LYS A CA 1
ATOM 1657 C C . LYS A 1 204 ? -1.288 15.627 32.699 1.00 84.81 204 LYS A C 1
ATOM 1659 O O . LYS A 1 204 ? -1.975 16.617 32.963 1.00 84.81 204 LYS A O 1
ATOM 1664 N N . GLN A 1 205 ? -1.608 14.752 31.751 1.00 85.00 205 GLN A N 1
ATOM 1665 C CA . GLN A 1 205 ? -2.865 14.759 31.002 1.00 85.00 205 GLN A CA 1
ATOM 1666 C C . GLN A 1 205 ? -4.015 14.332 31.929 1.00 85.00 205 GLN A C 1
ATOM 1668 O O . GLN A 1 205 ? -3.776 13.679 32.950 1.00 85.00 205 GLN A O 1
ATOM 1673 N N . ARG A 1 206 ? -5.255 14.749 31.632 1.00 92.19 206 ARG A N 1
ATOM 1674 C CA . ARG A 1 206 ? -6.382 14.638 32.577 1.00 92.19 206 ARG A CA 1
ATOM 1675 C C . ARG A 1 206 ? -7.688 14.223 31.912 1.00 92.19 206 ARG A C 1
ATOM 1677 O O . ARG A 1 206 ? -8.247 15.021 31.170 1.00 92.19 206 ARG A O 1
ATOM 1684 N N . PHE A 1 207 ? -8.225 13.052 32.253 1.00 92.81 207 PHE A N 1
ATOM 1685 C CA . PHE A 1 207 ? -9.627 12.733 31.950 1.00 92.81 207 PHE A CA 1
ATOM 1686 C C . PHE A 1 207 ? -10.543 13.187 33.093 1.00 92.81 207 PHE A C 1
ATOM 1688 O O . PHE A 1 207 ? -10.119 13.277 34.249 1.00 92.81 207 PHE A O 1
ATOM 1695 N N . GLY A 1 208 ? -11.823 13.399 32.787 1.00 95.00 208 GLY A N 1
ATOM 1696 C CA . GLY A 1 208 ? -12.873 13.745 33.747 1.00 95.00 208 GLY A CA 1
ATOM 1697 C C . GLY A 1 208 ? -14.142 12.911 33.563 1.00 95.00 208 GLY A C 1
ATOM 1698 O O . GLY A 1 208 ? -14.388 12.352 32.495 1.00 95.00 208 GLY A O 1
ATOM 1699 N N . CYS A 1 209 ? -14.962 12.813 34.608 1.00 95.56 209 CYS A N 1
ATOM 1700 C CA . CYS A 1 209 ? -16.259 12.127 34.566 1.00 95.56 209 CYS A CA 1
ATOM 1701 C C . CYS A 1 209 ? -17.301 12.889 35.405 1.00 95.56 209 CYS A C 1
ATOM 1703 O O . CYS A 1 209 ? -17.078 13.159 36.589 1.00 95.56 209 CYS A O 1
ATOM 1705 N N . GLY A 1 210 ? -18.441 13.217 34.794 1.00 95.75 210 GLY A N 1
ATOM 1706 C CA . GLY A 1 210 ? -19.601 13.865 35.410 1.00 95.75 210 GLY A CA 1
ATOM 1707 C C . GLY A 1 210 ? -20.789 12.908 35.524 1.00 95.75 210 GLY A C 1
ATOM 1708 O O . GLY A 1 210 ? -20.953 12.009 34.698 1.00 95.75 210 GLY A O 1
ATOM 1709 N N . TYR A 1 211 ? -21.612 13.079 36.564 1.00 96.00 211 TYR A N 1
ATOM 1710 C CA . TYR A 1 211 ? -22.630 12.093 36.939 1.00 96.00 211 TYR A CA 1
ATOM 1711 C C . TYR A 1 211 ? -23.916 12.703 37.493 1.00 96.00 211 TYR A C 1
ATOM 1713 O O . TYR A 1 211 ? -23.878 13.678 38.251 1.00 96.00 211 TYR A O 1
ATOM 1721 N N . ASP A 1 212 ? -25.032 12.014 37.264 1.00 94.81 212 ASP A N 1
ATOM 1722 C CA . ASP A 1 212 ? -26.325 12.336 37.864 1.00 94.81 212 ASP A CA 1
ATOM 1723 C C . ASP A 1 212 ? -26.476 11.863 39.329 1.00 94.81 212 ASP A C 1
ATOM 1725 O O . ASP A 1 212 ? -25.572 11.287 39.948 1.00 94.81 212 ASP A O 1
ATOM 1729 N N . ALA A 1 213 ? -27.660 12.108 39.899 1.00 92.31 213 ALA A N 1
ATOM 1730 C CA . ALA A 1 213 ? -28.019 11.713 41.261 1.00 92.31 213 ALA A CA 1
ATOM 1731 C C . ALA A 1 213 ? -28.160 10.188 41.468 1.00 92.31 213 ALA A C 1
ATOM 1733 O O . ALA A 1 213 ? -28.137 9.740 42.612 1.00 92.31 213 ALA A O 1
ATOM 1734 N N . ALA A 1 214 ? -28.268 9.394 40.396 1.00 91.94 214 ALA A N 1
ATOM 1735 C CA . ALA A 1 214 ? -28.245 7.929 40.430 1.00 91.94 214 ALA A CA 1
ATOM 1736 C C . ALA A 1 214 ? -26.819 7.356 40.263 1.00 91.94 214 ALA A C 1
ATOM 1738 O O . ALA A 1 214 ? -26.642 6.142 40.187 1.00 91.94 214 ALA A O 1
ATOM 1739 N N . HIS A 1 215 ? -25.798 8.226 40.241 1.00 93.56 215 HIS A N 1
ATOM 1740 C CA . HIS A 1 215 ? -24.385 7.897 40.026 1.00 93.56 215 HIS A CA 1
ATOM 1741 C C . HIS A 1 215 ? -24.067 7.349 38.621 1.00 93.56 215 HIS A C 1
ATOM 1743 O O . HIS A 1 215 ? -23.052 6.675 38.435 1.00 93.56 215 HIS A O 1
ATOM 1749 N N . ARG A 1 216 ? -24.901 7.669 37.626 1.00 93.75 216 ARG A N 1
ATOM 1750 C CA . ARG A 1 216 ? -24.715 7.292 36.216 1.00 93.75 216 ARG A CA 1
ATOM 1751 C C . ARG A 1 216 ? -23.909 8.362 35.498 1.00 93.75 216 ARG A C 1
ATOM 1753 O O . ARG A 1 216 ? -24.062 9.543 35.806 1.00 93.75 21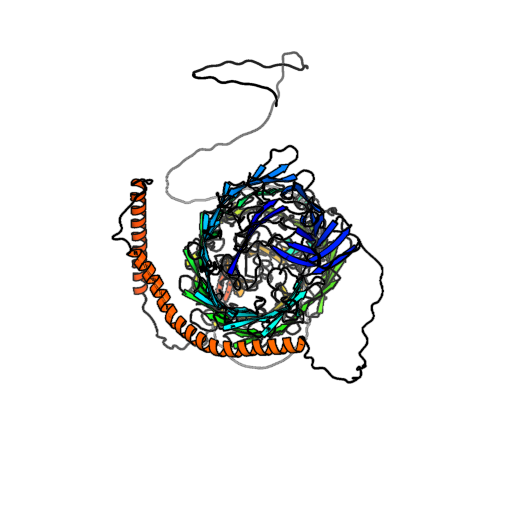6 ARG A O 1
ATOM 1760 N N . LEU A 1 217 ? -23.042 7.953 34.580 1.00 94.56 217 LEU A N 1
ATOM 1761 C CA . LEU A 1 217 ? -22.161 8.843 33.830 1.00 94.56 217 LEU A CA 1
ATOM 1762 C C . LEU A 1 217 ? -22.983 9.658 32.828 1.00 94.56 217 LEU A C 1
ATOM 1764 O O . LEU A 1 217 ? -23.545 9.083 31.904 1.00 94.56 217 LEU A O 1
ATOM 1768 N N . THR A 1 218 ? -23.058 10.975 33.013 1.00 95.88 218 THR A N 1
ATOM 1769 C CA . THR A 1 218 ? -23.743 11.912 32.098 1.00 95.88 218 THR A CA 1
ATOM 1770 C C . THR A 1 218 ? -22.770 12.736 31.262 1.00 95.88 218 THR A C 1
ATOM 1772 O O . THR A 1 218 ? -23.170 13.355 30.280 1.00 95.88 218 THR A O 1
ATOM 1775 N N . GLU A 1 219 ? -21.498 12.771 31.657 1.00 96.06 219 GLU A N 1
ATOM 1776 C CA . GLU A 1 219 ? -20.416 13.428 30.929 1.00 96.06 219 GLU A CA 1
ATOM 1777 C C . GLU A 1 219 ? -19.128 12.612 31.079 1.00 96.06 219 GLU A C 1
ATOM 1779 O O . GLU A 1 219 ? -18.768 12.209 32.187 1.00 96.06 219 GLU A O 1
ATOM 1784 N N . ARG A 1 220 ? -18.393 12.427 29.985 1.00 94.00 220 ARG A N 1
ATOM 1785 C CA . ARG A 1 220 ? -17.025 11.909 29.981 1.00 94.00 220 ARG A CA 1
ATOM 1786 C C . ARG A 1 220 ? -16.128 12.888 29.243 1.00 94.00 220 ARG A C 1
ATOM 1788 O O . ARG A 1 220 ? -16.366 13.173 28.077 1.00 94.00 220 ARG A O 1
ATOM 1795 N N . VAL A 1 221 ? -15.096 13.375 29.919 1.00 93.44 221 VAL A N 1
ATOM 1796 C CA . VAL A 1 221 ? -14.081 14.266 29.351 1.00 93.44 221 VAL A CA 1
ATOM 1797 C C . VAL A 1 221 ? -12.827 13.436 29.104 1.00 93.44 221 VAL A C 1
ATOM 1799 O O . VAL A 1 221 ? -12.340 12.787 30.031 1.00 93.44 221 VAL A O 1
ATOM 1802 N N . ASP A 1 222 ? -12.325 13.412 27.874 1.00 89.38 222 ASP A N 1
ATOM 1803 C CA . ASP A 1 222 ? -11.095 12.697 27.533 1.00 89.38 222 ASP A CA 1
ATOM 1804 C C . ASP A 1 222 ? -9.835 13.485 27.931 1.00 89.38 222 ASP A C 1
ATOM 1806 O O . ASP A 1 222 ? -9.909 14.621 28.397 1.00 89.38 222 ASP A O 1
ATOM 1810 N N . GLU A 1 223 ? -8.659 12.876 27.782 1.00 87.00 223 GLU A N 1
ATOM 1811 C CA . GLU A 1 223 ? -7.399 13.466 28.245 1.00 87.00 223 GLU A CA 1
ATOM 1812 C C . GLU A 1 223 ? -6.917 14.677 27.415 1.00 87.00 223 GLU A C 1
ATOM 1814 O O . GLU A 1 223 ? -6.005 15.385 27.847 1.00 87.00 223 GLU A O 1
ATOM 1819 N N . GLY A 1 224 ? -7.547 14.938 26.262 1.00 83.75 224 GLY A N 1
ATOM 1820 C CA . GLY A 1 224 ? -7.401 16.161 25.468 1.00 83.75 224 GLY A CA 1
ATOM 1821 C C . GLY A 1 224 ? -8.426 17.246 25.827 1.00 83.75 224 GLY A C 1
ATOM 1822 O O . GLY A 1 224 ? -8.335 18.360 25.313 1.00 83.75 224 GLY A O 1
ATOM 1823 N N . GLY A 1 225 ? -9.376 16.946 26.718 1.00 88.69 225 GLY A N 1
ATOM 1824 C CA . GLY A 1 225 ? -10.434 17.852 27.165 1.00 88.69 225 GLY A CA 1
ATOM 1825 C C . GLY A 1 225 ? -11.755 17.735 26.401 1.00 88.69 225 GLY A C 1
ATOM 1826 O O . GLY A 1 225 ? -12.686 18.464 26.744 1.00 88.69 225 GLY A O 1
ATOM 1827 N N . TYR A 1 226 ? -11.855 16.840 25.410 1.00 91.44 226 TYR A N 1
ATOM 1828 C CA . TYR A 1 226 ? -13.053 16.689 24.577 1.00 91.44 226 TYR A CA 1
ATOM 1829 C C . TYR A 1 226 ? -14.150 15.895 25.301 1.00 91.44 226 TYR A C 1
ATOM 1831 O O . TYR A 1 226 ? -13.855 14.910 25.987 1.00 91.44 226 TYR A O 1
ATOM 1839 N N . ARG A 1 227 ? -15.414 16.300 25.149 1.00 94.50 227 ARG A N 1
ATOM 1840 C CA . ARG A 1 227 ? -16.547 15.784 25.935 1.00 94.50 227 ARG A CA 1
ATOM 1841 C C . ARG A 1 227 ? -17.490 14.891 25.134 1.00 94.50 227 ARG A C 1
ATOM 1843 O O . ARG A 1 227 ? -17.924 15.242 24.041 1.00 94.50 227 ARG A O 1
ATOM 1850 N N . PHE A 1 228 ? -17.881 13.783 25.758 1.00 94.75 228 PHE A N 1
ATOM 1851 C CA . PHE A 1 228 ? -19.062 12.989 25.422 1.00 94.75 228 PHE A CA 1
ATOM 1852 C C . PHE A 1 228 ? -20.132 13.137 26.504 1.00 94.75 228 PHE A C 1
ATOM 1854 O O . PHE A 1 228 ? -19.820 13.194 27.695 1.00 94.75 228 PHE A O 1
ATOM 1861 N N . HIS A 1 229 ? -21.392 13.159 26.087 1.00 97.00 229 HIS A N 1
ATOM 1862 C CA . HIS A 1 229 ? -22.573 13.312 26.928 1.00 97.00 229 HIS A CA 1
ATOM 1863 C C . HIS A 1 229 ? -23.519 12.123 26.771 1.00 97.00 229 HIS A C 1
ATOM 1865 O O . HIS A 1 229 ? -23.603 11.527 25.697 1.00 97.00 229 HIS A O 1
ATOM 1871 N N . PHE A 1 230 ? -24.247 11.806 27.846 1.00 96.94 230 PHE A N 1
ATOM 1872 C CA . PHE A 1 230 ? -25.167 10.669 27.906 1.00 96.94 230 PHE A CA 1
ATOM 1873 C C . PHE A 1 230 ? -26.473 11.056 28.610 1.00 96.94 230 PHE A C 1
ATOM 1875 O O . PHE A 1 230 ? -26.464 11.494 29.765 1.00 96.94 230 PHE A O 1
ATOM 1882 N N . GLU A 1 231 ? -27.603 10.847 27.935 1.00 97.38 231 GLU A N 1
ATOM 1883 C CA . GLU A 1 231 ? -28.947 11.018 28.495 1.00 97.38 231 GLU A CA 1
ATOM 1884 C C . GLU A 1 231 ? -29.598 9.664 28.789 1.00 97.38 231 GLU A C 1
ATOM 1886 O O . GLU A 1 231 ? -29.377 8.691 28.068 1.00 97.38 231 GLU A O 1
ATOM 1891 N N . TYR A 1 232 ? -30.448 9.600 29.819 1.00 96.44 232 TYR A N 1
ATOM 1892 C CA . TYR A 1 232 ? -31.104 8.364 30.256 1.00 96.44 232 TYR A CA 1
ATOM 1893 C C . TYR A 1 232 ? -32.586 8.570 30.572 1.00 96.44 232 TYR A C 1
ATOM 1895 O O . TYR A 1 232 ? -32.982 9.597 31.128 1.00 96.44 232 TYR A O 1
ATOM 1903 N N . ASP A 1 233 ? -33.397 7.542 30.323 1.00 94.50 233 ASP A N 1
ATOM 1904 C CA . ASP A 1 233 ? -34.797 7.513 30.735 1.00 94.50 233 ASP A CA 1
ATOM 1905 C C . ASP A 1 233 ? -34.994 7.169 32.232 1.00 94.50 233 ASP A C 1
ATOM 1907 O O . ASP A 1 233 ? -34.057 6.927 33.007 1.00 94.50 233 ASP A O 1
ATOM 1911 N N . ARG A 1 234 ? -36.269 7.152 32.647 1.00 91.56 234 ARG A N 1
ATOM 1912 C CA . ARG A 1 234 ? -36.711 6.785 34.007 1.00 91.56 234 ARG A CA 1
ATOM 1913 C C . ARG A 1 234 ? -36.620 5.284 34.307 1.00 91.56 234 ARG A C 1
ATOM 1915 O O . ARG A 1 234 ? -36.727 4.908 35.470 1.00 91.56 234 ARG A O 1
ATOM 1922 N N . SER A 1 235 ? -36.453 4.452 33.283 1.00 90.50 235 SER A N 1
ATOM 1923 C CA . SER A 1 235 ? -36.280 2.998 33.368 1.00 90.50 235 SER A CA 1
ATOM 1924 C C . SER A 1 235 ? -34.805 2.588 33.360 1.00 90.50 235 SER A C 1
ATOM 1926 O O . SER A 1 235 ? -34.507 1.400 33.299 1.00 90.50 235 SER A O 1
ATOM 1928 N N . ASN A 1 236 ? -33.902 3.563 33.487 1.00 91.31 236 ASN A N 1
ATOM 1929 C CA . ASN A 1 236 ? -32.458 3.392 33.534 1.00 91.31 236 ASN A CA 1
ATOM 1930 C C . ASN A 1 236 ? -31.802 2.937 32.216 1.00 91.31 236 ASN A C 1
ATOM 1932 O O . ASN A 1 236 ? -30.827 2.198 32.234 1.00 91.31 236 ASN A O 1
ATOM 1936 N N . ARG A 1 237 ? -32.310 3.401 31.073 1.00 94.25 237 ARG A N 1
ATOM 1937 C CA . ARG A 1 237 ? -31.735 3.112 29.749 1.00 94.25 237 ARG A CA 1
ATOM 1938 C C . ARG A 1 237 ? -31.183 4.383 29.128 1.00 94.25 237 ARG A C 1
ATOM 1940 O O . ARG A 1 237 ? -31.852 5.416 29.185 1.00 94.25 237 ARG A O 1
ATOM 1947 N N . CYS A 1 238 ? -29.995 4.327 28.537 1.00 96.50 238 CYS A N 1
ATOM 1948 C CA . CYS A 1 238 ? -29.435 5.456 27.801 1.00 96.50 238 CYS A CA 1
ATOM 1949 C C . CYS A 1 238 ? -30.249 5.702 26.515 1.00 96.50 238 CYS A C 1
ATOM 1951 O O . CYS A 1 238 ? -30.484 4.780 25.736 1.00 96.50 238 CYS A O 1
ATOM 1953 N N . ILE A 1 239 ? -30.727 6.932 26.318 1.00 97.19 239 ILE A N 1
ATOM 1954 C CA . ILE A 1 239 ? -31.599 7.339 25.198 1.00 97.19 239 ILE A CA 1
ATOM 1955 C C . ILE A 1 239 ? -30.909 8.277 24.206 1.00 97.19 239 ILE A C 1
ATOM 1957 O O . ILE A 1 239 ? -31.370 8.391 23.072 1.00 97.19 239 ILE A O 1
ATOM 1961 N N . ALA A 1 240 ? -29.794 8.900 24.593 1.00 97.12 240 ALA A N 1
ATOM 1962 C CA . ALA A 1 240 ? -28.912 9.604 23.674 1.00 97.12 240 ALA A CA 1
ATOM 1963 C C . ALA A 1 240 ? -27.456 9.542 24.154 1.00 97.12 240 ALA A C 1
ATOM 1965 O O . ALA A 1 240 ? -27.196 9.601 25.356 1.00 97.12 240 ALA A O 1
ATOM 1966 N N . SER A 1 241 ? -26.524 9.459 23.207 1.00 96.38 241 SER A N 1
ATOM 1967 C CA . SER A 1 241 ? -25.077 9.577 23.423 1.00 96.38 241 SER A CA 1
ATOM 1968 C C . SER A 1 241 ? -24.515 10.468 22.322 1.00 96.38 241 SER A C 1
ATOM 1970 O O . SER A 1 241 ? -24.827 10.222 21.162 1.00 96.38 241 SER A O 1
ATOM 1972 N N . HIS A 1 242 ? -23.706 11.478 22.639 1.00 95.88 242 HIS A N 1
ATOM 1973 C CA . HIS A 1 242 ? -23.113 12.362 21.625 1.00 95.88 242 HIS A CA 1
ATOM 1974 C C . HIS A 1 242 ? -21.858 13.087 22.125 1.00 95.88 242 HIS A C 1
ATOM 1976 O O . HIS A 1 242 ? -21.723 13.355 23.318 1.00 95.88 242 HIS A O 1
ATOM 1982 N N . GLY A 1 243 ? -20.967 13.459 21.208 1.00 94.56 243 GLY A N 1
ATOM 1983 C CA . GLY A 1 243 ? -19.899 14.425 21.458 1.00 94.56 243 GLY A CA 1
ATOM 1984 C C . GLY A 1 243 ? -20.425 15.861 21.605 1.00 94.56 243 GLY A C 1
ATOM 1985 O O . GLY A 1 243 ? -21.549 16.164 21.195 1.00 94.56 243 GLY A O 1
ATOM 1986 N N . GLU A 1 244 ? -19.636 16.770 22.181 1.00 94.69 244 GLU A N 1
ATOM 1987 C CA . GLU A 1 244 ? -20.051 18.170 22.431 1.00 94.69 244 GLU A CA 1
ATOM 1988 C C . GLU A 1 244 ? -20.353 19.001 21.170 1.00 94.69 244 GLU A C 1
ATOM 1990 O O . GLU A 1 244 ? -21.118 19.961 21.233 1.00 94.69 244 GLU A O 1
ATOM 1995 N N . ASP A 1 245 ? -19.811 18.603 20.019 1.00 92.88 245 ASP A N 1
ATOM 1996 C CA . ASP A 1 245 ? -20.080 19.161 18.686 1.00 92.88 245 ASP A CA 1
ATOM 1997 C C . ASP A 1 245 ? -21.064 18.312 17.849 1.00 92.88 245 ASP A C 1
ATOM 1999 O O . ASP A 1 245 ? -21.371 18.657 16.708 1.00 92.88 245 ASP A O 1
ATOM 2003 N N . GLY A 1 246 ? -21.597 17.222 18.414 1.00 92.44 246 GLY A N 1
ATOM 2004 C CA . GLY A 1 246 ? -22.501 16.287 17.737 1.00 92.44 246 GLY A CA 1
ATOM 2005 C C . GLY A 1 246 ? -21.813 15.121 17.014 1.00 92.44 246 GLY A C 1
ATOM 2006 O O . GLY A 1 246 ? -22.504 14.324 16.376 1.00 92.44 246 GLY A O 1
ATOM 2007 N N . LEU A 1 247 ? -20.488 14.981 17.126 1.00 92.25 247 LEU A N 1
ATOM 2008 C CA . LEU A 1 247 ? -19.752 13.807 16.646 1.00 92.25 247 LEU A CA 1
ATOM 2009 C C . LEU A 1 247 ? -20.224 12.520 17.362 1.00 92.25 247 LEU A C 1
ATOM 2011 O O . LEU A 1 247 ? -20.484 12.529 18.566 1.00 92.25 247 LEU A O 1
ATOM 2015 N N . LEU A 1 248 ? -20.345 11.414 16.621 1.00 92.19 248 LEU A N 1
ATOM 2016 C CA . LEU A 1 248 ? -20.886 10.112 17.055 1.00 92.19 248 LEU A CA 1
ATOM 2017 C C . LEU A 1 248 ? -22.216 10.214 17.832 1.00 92.19 248 LEU A C 1
ATOM 2019 O O . LEU A 1 248 ? -22.484 9.421 18.738 1.00 92.19 248 LEU A O 1
ATOM 2023 N N . SER A 1 249 ? -23.044 11.205 17.483 1.00 95.38 249 SER A N 1
ATOM 2024 C CA . SER A 1 249 ? -24.386 11.373 18.038 1.00 95.38 249 SER A CA 1
ATOM 2025 C C . SER A 1 249 ? -25.296 10.204 17.662 1.00 95.38 249 SER A C 1
ATOM 2027 O O . SER A 1 249 ? -25.398 9.842 16.493 1.00 95.38 249 SER A O 1
ATOM 2029 N N . VAL A 1 250 ? -25.979 9.637 18.655 1.00 96.12 250 VAL A N 1
ATOM 2030 C CA . VAL A 1 250 ? -27.010 8.608 18.491 1.00 96.12 250 VAL A CA 1
ATOM 2031 C C . VAL A 1 250 ? -28.201 8.882 19.409 1.00 96.12 250 VAL A C 1
ATOM 2033 O O . VAL A 1 250 ? -28.027 9.244 20.574 1.00 96.12 250 VAL A O 1
ATOM 2036 N N . GLN A 1 251 ? -29.418 8.667 18.908 1.00 97.50 251 GLN A N 1
ATOM 2037 C CA . GLN A 1 251 ? -30.669 8.695 19.678 1.00 97.50 251 GLN A CA 1
ATOM 2038 C C . GLN A 1 251 ? -31.359 7.331 19.617 1.00 97.50 251 GLN A C 1
ATOM 2040 O O . GLN A 1 251 ? -31.510 6.770 18.537 1.00 97.50 251 GLN A O 1
ATOM 2045 N N . MET A 1 252 ? -31.819 6.809 20.755 1.00 97.00 252 MET A N 1
ATOM 2046 C CA . MET A 1 252 ? -32.366 5.453 20.883 1.00 97.00 252 MET A CA 1
ATOM 2047 C C . MET A 1 252 ? -33.826 5.469 21.351 1.00 97.00 252 MET A C 1
ATOM 2049 O O . MET A 1 252 ? -34.175 6.078 22.365 1.00 97.00 252 MET A O 1
ATOM 2053 N N . LYS A 1 253 ? -34.692 4.766 20.613 1.00 97.00 253 LYS A N 1
ATOM 2054 C CA . LYS A 1 253 ? -36.134 4.635 20.877 1.00 97.00 253 LYS A CA 1
ATOM 2055 C C . LYS A 1 253 ? -36.480 3.165 21.093 1.00 97.00 253 LYS A C 1
ATOM 2057 O O . LYS A 1 253 ? -36.509 2.393 20.141 1.00 97.00 253 LYS A O 1
ATOM 2062 N N . TYR A 1 254 ? -36.758 2.797 22.339 1.00 96.25 254 TYR A N 1
ATOM 2063 C CA . TYR A 1 254 ? -37.016 1.415 22.750 1.00 96.25 254 TYR A CA 1
ATOM 2064 C C . TYR A 1 254 ? -38.519 1.093 22.797 1.00 96.25 254 TYR A C 1
ATOM 2066 O O . TYR A 1 254 ? -39.221 1.582 23.690 1.00 96.25 254 TYR A O 1
ATOM 2074 N N . ASP A 1 255 ? -38.997 0.209 21.922 1.00 95.12 255 ASP A N 1
ATOM 2075 C CA . ASP A 1 255 ? -40.313 -0.427 22.037 1.00 95.12 255 ASP A CA 1
ATOM 2076 C C . ASP A 1 255 ? -40.169 -1.818 22.678 1.00 95.12 255 ASP A C 1
ATOM 2078 O O . ASP A 1 255 ? -39.851 -2.815 22.028 1.00 95.12 255 ASP A O 1
ATOM 2082 N N . LEU A 1 256 ? -40.428 -1.882 23.988 1.00 90.94 256 LEU A N 1
ATOM 2083 C CA . LEU A 1 256 ? -40.403 -3.127 24.765 1.00 90.94 256 LEU A CA 1
ATOM 2084 C C . LEU A 1 256 ? -41.571 -4.076 24.443 1.00 90.94 256 LEU A C 1
ATOM 2086 O O . LEU A 1 256 ? -41.498 -5.252 24.786 1.00 90.94 256 LEU A O 1
ATOM 2090 N N . GLY A 1 257 ? -42.653 -3.584 23.831 1.00 90.94 257 GLY A N 1
ATOM 2091 C CA . GLY A 1 257 ? -43.796 -4.405 23.427 1.00 90.94 257 GLY A CA 1
ATOM 2092 C C . GLY A 1 257 ? -43.543 -5.128 22.105 1.00 90.94 257 GLY A C 1
ATOM 2093 O O . GLY A 1 257 ? -43.951 -6.277 21.946 1.00 90.94 257 GLY A O 1
ATOM 2094 N N . ALA A 1 258 ? -42.833 -4.474 21.184 1.00 92.19 258 ALA A N 1
ATOM 2095 C CA . ALA A 1 258 ? -42.354 -5.072 19.940 1.00 92.19 258 ALA A CA 1
ATOM 2096 C C . ALA A 1 258 ? -41.023 -5.837 20.100 1.00 92.19 258 ALA A C 1
ATOM 2098 O O . ALA A 1 258 ? -40.713 -6.677 19.259 1.00 92.19 258 ALA A O 1
ATOM 2099 N N . ARG A 1 259 ? -40.251 -5.554 21.165 1.00 96.44 259 ARG A N 1
ATOM 2100 C CA . ARG A 1 259 ? -38.829 -5.933 21.330 1.00 96.44 259 ARG A CA 1
ATOM 2101 C C . ARG A 1 259 ? -37.969 -5.394 20.182 1.00 96.44 259 ARG A C 1
ATOM 2103 O O . ARG A 1 259 ? -37.192 -6.111 19.553 1.00 96.44 259 ARG A O 1
ATOM 2110 N N . GLN A 1 260 ? -38.167 -4.107 19.903 1.00 97.44 260 GLN A N 1
ATOM 2111 C CA . GLN A 1 260 ? -37.468 -3.361 18.864 1.00 97.44 260 GLN A CA 1
ATOM 2112 C C . GLN A 1 260 ? -36.799 -2.122 19.466 1.00 97.44 260 GLN A C 1
ATOM 2114 O O . GLN A 1 260 ? -37.361 -1.469 20.349 1.00 97.44 260 GLN A O 1
ATOM 2119 N N . THR A 1 261 ? -35.629 -1.761 18.951 1.00 97.94 261 THR A N 1
ATOM 2120 C CA . THR A 1 261 ? -35.006 -0.453 19.185 1.00 97.94 261 THR A CA 1
ATOM 2121 C C . THR A 1 261 ? -34.762 0.222 17.845 1.00 97.94 261 THR A C 1
ATOM 2123 O O . THR A 1 261 ? -34.175 -0.379 16.948 1.00 97.94 261 THR A O 1
ATOM 2126 N N . THR A 1 262 ? -35.184 1.478 17.701 1.00 97.50 262 THR A N 1
ATOM 2127 C CA . THR A 1 262 ? -34.745 2.335 16.592 1.00 97.50 262 THR A CA 1
ATOM 2128 C C . THR A 1 262 ? -33.593 3.209 17.067 1.00 97.50 262 THR A C 1
ATOM 2130 O O . THR A 1 262 ? -33.745 3.916 18.068 1.00 97.50 262 THR A O 1
ATOM 2133 N N . VAL A 1 263 ? -32.469 3.179 16.355 1.00 97.25 263 VAL A N 1
ATOM 2134 C CA . VAL A 1 263 ? -31.347 4.106 16.541 1.00 97.25 263 VAL A CA 1
ATOM 2135 C C . VAL A 1 263 ? -31.374 5.119 15.405 1.00 9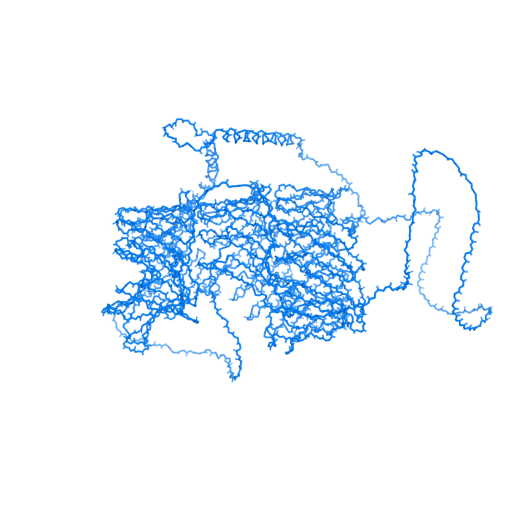7.25 263 VAL A C 1
ATOM 2137 O O . VAL A 1 263 ? -31.553 4.739 14.253 1.00 97.25 263 VAL A O 1
ATOM 2140 N N . ILE A 1 264 ? -31.198 6.396 15.735 1.00 96.38 264 ILE A N 1
ATOM 2141 C CA . ILE A 1 264 ? -30.950 7.464 14.765 1.00 96.38 264 ILE A CA 1
ATOM 2142 C C . ILE A 1 264 ? -29.528 7.954 14.975 1.00 96.38 264 ILE A C 1
ATOM 2144 O O . ILE A 1 264 ? -29.212 8.392 16.081 1.00 96.38 264 ILE A O 1
ATOM 2148 N N . ASP A 1 265 ? -28.690 7.866 13.949 1.00 93.62 265 ASP A N 1
ATOM 2149 C CA . ASP A 1 265 ? -27.295 8.310 14.000 1.00 93.62 265 ASP A CA 1
ATOM 2150 C C . ASP A 1 265 ? -27.110 9.808 13.680 1.00 93.62 265 ASP A C 1
ATOM 2152 O O . ASP A 1 265 ? -28.065 10.572 13.499 1.00 93.62 265 ASP A O 1
ATOM 2156 N N . ALA A 1 266 ? -25.849 10.238 13.614 1.00 91.69 266 ALA A N 1
ATOM 2157 C CA . ALA A 1 266 ? -25.466 11.626 13.399 1.00 91.69 266 ALA A CA 1
ATOM 2158 C C . ALA A 1 266 ? -25.676 12.124 11.953 1.00 91.69 266 ALA A C 1
ATOM 2160 O O . ALA A 1 266 ? -25.694 13.338 11.733 1.00 91.69 266 ALA A O 1
ATOM 2161 N N . ASN A 1 267 ? -25.868 11.217 10.987 1.00 88.62 267 ASN A N 1
ATOM 2162 C CA . ASN A 1 267 ? -26.293 11.534 9.619 1.00 88.62 267 ASN A CA 1
ATOM 2163 C C . ASN A 1 267 ? -27.832 11.632 9.515 1.00 88.62 267 ASN A C 1
ATOM 2165 O O . ASN A 1 267 ? -28.367 12.228 8.571 1.00 88.62 267 ASN A O 1
ATOM 2169 N N . GLY A 1 268 ? -28.542 11.100 10.516 1.00 91.19 268 GLY A N 1
ATOM 2170 C CA . GLY A 1 268 ? -29.997 11.036 10.593 1.00 91.19 268 GLY A CA 1
ATOM 2171 C C . GLY A 1 268 ? -30.575 9.747 10.014 1.00 91.19 268 GLY A C 1
ATOM 2172 O O . GLY A 1 268 ? -31.727 9.760 9.578 1.00 91.19 268 GLY A O 1
ATOM 2173 N N . ALA A 1 269 ? -29.793 8.667 9.962 1.00 91.75 269 ALA A N 1
ATOM 2174 C CA . ALA A 1 269 ? -30.236 7.392 9.420 1.00 91.75 269 ALA A CA 1
ATOM 2175 C C . ALA A 1 269 ? -30.988 6.554 10.470 1.00 91.75 269 ALA A C 1
ATOM 2177 O O . ALA A 1 269 ? -30.518 6.395 11.597 1.00 91.75 269 ALA A O 1
ATOM 2178 N N . ASP A 1 270 ? -32.161 6.028 10.101 1.00 94.69 270 ASP A N 1
ATOM 2179 C CA . ASP A 1 270 ? -33.013 5.199 10.966 1.00 94.69 270 ASP A CA 1
ATOM 2180 C C . ASP A 1 270 ? -32.601 3.713 10.866 1.00 94.69 270 ASP A C 1
ATOM 2182 O O . ASP A 1 270 ? -32.993 3.016 9.929 1.00 94.69 270 ASP A O 1
ATOM 2186 N N . TRP A 1 271 ? -31.862 3.206 11.855 1.00 95.69 271 TRP A N 1
ATOM 2187 C CA . TRP A 1 271 ? -31.515 1.784 12.000 1.00 95.69 271 TRP A CA 1
ATOM 2188 C C . TRP A 1 271 ? -32.502 1.067 12.935 1.00 95.69 271 TRP A C 1
ATOM 2190 O O . TRP A 1 271 ? -32.880 1.612 13.977 1.00 95.69 271 TRP A O 1
ATOM 2200 N N . LEU A 1 272 ? -32.896 -0.172 12.620 1.00 97.25 272 LEU A N 1
ATOM 2201 C CA . LEU A 1 272 ? -33.766 -0.998 13.475 1.00 97.25 272 LEU A CA 1
ATOM 2202 C C . LEU A 1 272 ? -33.026 -2.229 14.004 1.00 97.25 272 LEU A C 1
ATOM 2204 O O . LEU A 1 272 ? -32.457 -2.986 13.228 1.00 97.25 272 LEU A O 1
ATOM 2208 N N . TYR A 1 273 ? -33.146 -2.482 15.303 1.00 97.38 273 TYR A N 1
ATOM 2209 C CA . TYR A 1 273 ? -32.621 -3.662 15.986 1.00 97.38 273 TYR A CA 1
ATOM 2210 C C . TYR A 1 273 ? -33.786 -4.452 16.582 1.00 97.38 273 TYR A C 1
ATOM 2212 O O . TYR A 1 273 ? -34.595 -3.874 17.311 1.00 97.38 273 TYR A O 1
ATOM 2220 N N . GLU A 1 274 ? -33.878 -5.755 16.310 1.00 97.31 274 GLU A N 1
ATOM 2221 C CA . GLU A 1 274 ? -34.906 -6.633 16.894 1.00 97.31 274 GLU A CA 1
ATOM 2222 C C . GLU A 1 274 ? -34.270 -7.733 17.749 1.00 97.31 274 GLU A C 1
ATOM 2224 O O . GLU A 1 274 ? -33.193 -8.243 17.423 1.00 97.31 274 GLU A O 1
ATOM 2229 N N . TYR A 1 275 ? -34.928 -8.111 18.848 1.00 95.19 275 TYR A N 1
ATOM 2230 C CA . TYR A 1 275 ? -34.384 -9.068 19.816 1.00 95.19 275 TYR A CA 1
ATOM 2231 C C . TYR A 1 275 ? -35.428 -10.028 20.411 1.00 95.19 275 TYR A C 1
ATOM 2233 O O . TYR A 1 275 ? -36.641 -9.809 20.333 1.00 95.19 275 TYR A O 1
ATOM 2241 N N . ASP A 1 276 ? -34.946 -11.135 20.984 1.00 91.50 276 ASP A N 1
ATOM 2242 C CA . ASP A 1 276 ? -35.772 -12.131 21.678 1.00 91.50 276 ASP A CA 1
ATOM 2243 C C . ASP A 1 276 ? -35.984 -11.811 23.175 1.00 91.50 276 ASP A C 1
ATOM 2245 O O . ASP A 1 276 ? -35.469 -10.830 23.717 1.00 91.50 276 ASP A O 1
ATOM 2249 N N . ASP A 1 277 ? -36.760 -12.654 23.864 1.00 88.50 277 ASP A N 1
ATOM 2250 C CA . ASP A 1 277 ? -37.024 -12.524 25.307 1.00 88.50 277 ASP A CA 1
ATOM 2251 C C . ASP A 1 277 ? -35.778 -12.766 26.186 1.00 88.50 277 ASP A C 1
ATOM 2253 O O . ASP A 1 277 ? -35.777 -12.399 27.361 1.00 88.50 277 ASP A O 1
ATOM 2257 N N . ALA A 1 278 ? -34.715 -13.353 25.625 1.00 87.00 278 ALA A N 1
ATOM 2258 C CA . ALA A 1 278 ? -33.412 -13.545 26.261 1.00 87.00 278 ALA A CA 1
ATOM 2259 C C . ALA A 1 278 ? -32.419 -12.409 25.931 1.00 87.00 278 ALA A C 1
ATOM 2261 O O . ALA A 1 278 ? -31.245 -12.495 26.286 1.00 87.00 278 ALA A O 1
ATOM 2262 N N . GLN A 1 279 ? -32.892 -11.328 25.293 1.00 89.38 279 GLN A N 1
ATOM 2263 C CA . GLN A 1 279 ? -32.108 -10.164 24.873 1.00 89.38 279 GLN A CA 1
ATOM 2264 C C . GLN A 1 279 ? -31.008 -10.480 23.844 1.00 89.38 279 GLN A C 1
ATOM 2266 O O . GLN A 1 279 ? -30.025 -9.743 23.742 1.00 89.38 279 GLN A O 1
ATOM 2271 N N . ASN A 1 280 ? -31.159 -11.535 23.043 1.00 89.06 280 ASN A N 1
ATOM 2272 C CA . ASN A 1 280 ? -30.296 -11.776 21.890 1.00 89.06 280 ASN A CA 1
ATOM 2273 C C . ASN A 1 280 ? -30.720 -10.905 20.708 1.00 89.06 280 ASN A C 1
ATOM 2275 O O . ASN A 1 280 ? -31.893 -10.883 20.346 1.00 89.06 280 ASN A O 1
ATOM 2279 N N . LEU A 1 281 ? -29.754 -10.262 20.047 1.00 93.00 281 LEU A N 1
ATOM 2280 C CA . LEU A 1 281 ? -29.984 -9.601 18.761 1.00 93.00 281 LEU A CA 1
ATOM 2281 C C . LEU A 1 281 ? -30.352 -10.655 17.703 1.00 93.00 281 LEU A C 1
ATOM 2283 O O . LEU A 1 281 ? -29.571 -11.587 17.483 1.00 93.00 281 LEU A O 1
ATOM 2287 N N . LEU A 1 282 ? -31.512 -10.499 17.066 1.00 93.50 282 LEU A N 1
ATOM 2288 C CA . LEU A 1 282 ? -32.034 -11.384 16.018 1.00 93.50 282 LEU A CA 1
ATOM 2289 C C . LEU A 1 282 ? -31.825 -10.808 14.617 1.00 93.50 282 LEU A C 1
ATOM 2291 O O . LEU A 1 282 ? -31.507 -11.552 13.692 1.00 93.50 282 LEU A O 1
ATOM 2295 N N . SER A 1 283 ? -32.005 -9.498 14.460 1.00 95.25 283 SER A N 1
ATOM 2296 C CA . SER A 1 283 ? -31.889 -8.807 13.177 1.00 95.25 283 SER A CA 1
ATOM 2297 C C . SER A 1 283 ? -31.408 -7.367 13.354 1.00 95.25 283 SER A C 1
ATOM 2299 O O . SER A 1 283 ? -31.612 -6.743 14.402 1.00 95.25 283 SER A O 1
ATOM 2301 N N . VAL A 1 284 ? -30.783 -6.844 12.301 1.00 96.12 284 VAL A N 1
ATOM 2302 C CA . VAL A 1 284 ? -30.558 -5.414 12.075 1.00 96.12 284 VAL A CA 1
ATOM 2303 C C . VAL A 1 284 ? -31.135 -5.065 10.712 1.00 96.12 284 VAL A C 1
ATOM 2305 O O . VAL A 1 284 ? -30.743 -5.666 9.717 1.00 96.12 284 VAL A O 1
ATOM 2308 N N . THR A 1 285 ? -32.066 -4.112 10.660 1.00 95.75 285 THR A N 1
ATOM 2309 C CA . THR A 1 285 ? -32.495 -3.481 9.402 1.00 95.75 285 THR A CA 1
ATOM 2310 C C . THR A 1 285 ? -31.740 -2.173 9.223 1.00 95.75 285 THR A C 1
ATOM 2312 O O . THR A 1 285 ? -31.762 -1.324 10.119 1.00 95.75 285 THR A O 1
ATOM 2315 N N . ASP A 1 286 ? -31.094 -2.019 8.074 1.00 93.62 286 ASP A N 1
ATOM 2316 C CA . ASP A 1 286 ? -30.399 -0.798 7.686 1.00 93.62 286 ASP A CA 1
ATOM 2317 C C . ASP A 1 286 ? -31.370 0.287 7.154 1.00 93.62 286 ASP A C 1
ATOM 2319 O O . ASP A 1 286 ? -32.554 0.010 6.919 1.00 93.62 286 ASP A O 1
ATOM 2323 N N . PRO A 1 287 ? -30.900 1.531 6.944 1.00 93.88 287 PRO A N 1
ATOM 2324 C CA . PRO A 1 287 ? -31.742 2.650 6.504 1.00 93.88 287 PRO A CA 1
ATOM 2325 C C . PRO A 1 287 ? -32.361 2.487 5.104 1.00 93.88 287 PRO A C 1
ATOM 2327 O O . PRO A 1 287 ? -33.301 3.208 4.761 1.00 93.88 287 PRO A O 1
ATOM 2330 N N . TYR A 1 288 ? -31.860 1.546 4.296 1.00 91.56 288 TYR A N 1
ATOM 2331 C CA . TYR A 1 288 ? -32.391 1.199 2.975 1.00 91.56 288 TYR A CA 1
ATOM 2332 C C . TYR A 1 288 ? -33.387 0.028 3.026 1.00 91.56 288 TYR A C 1
ATOM 2334 O O . TYR A 1 288 ? -34.091 -0.231 2.049 1.00 91.56 288 TYR A O 1
ATOM 2342 N N . GLY A 1 289 ? -33.518 -0.634 4.179 1.00 91.44 289 GLY A N 1
ATOM 2343 C CA . GLY A 1 289 ? -34.386 -1.790 4.379 1.00 91.44 289 GLY A CA 1
ATOM 2344 C C . GLY A 1 289 ? -33.692 -3.138 4.178 1.00 91.44 289 GLY A C 1
ATOM 2345 O O . GLY A 1 289 ? -34.380 -4.159 4.223 1.00 91.44 289 GLY A O 1
ATOM 2346 N N . GLY A 1 290 ? -32.370 -3.164 3.978 1.00 91.00 290 GLY A N 1
ATOM 2347 C CA . GLY A 1 290 ? -31.584 -4.396 3.986 1.00 91.00 290 GLY A CA 1
ATOM 2348 C C . GLY A 1 290 ? -31.576 -5.001 5.390 1.00 91.00 290 GLY A C 1
ATOM 2349 O O . GLY A 1 290 ? -31.365 -4.282 6.366 1.00 91.00 290 GLY A O 1
ATOM 2350 N N . VAL A 1 291 ? -31.843 -6.306 5.516 1.00 94.94 291 VAL A N 1
ATOM 2351 C CA . VAL A 1 291 ? -31.918 -6.984 6.822 1.00 94.94 291 VAL A CA 1
ATOM 2352 C C . VAL A 1 291 ? -30.792 -7.999 6.990 1.00 94.94 291 VAL A C 1
ATOM 2354 O O . VAL A 1 291 ? -30.801 -9.045 6.348 1.00 94.94 291 VAL A O 1
ATOM 2357 N N . THR A 1 292 ? -29.879 -7.732 7.921 1.00 94.19 292 THR A N 1
ATOM 2358 C CA . THR A 1 292 ? -28.905 -8.721 8.400 1.00 94.19 292 THR A CA 1
ATOM 2359 C C . THR A 1 292 ? -29.522 -9.518 9.549 1.00 94.19 292 THR A C 1
ATOM 2361 O O . THR A 1 292 ? -30.001 -8.936 10.525 1.00 94.19 292 THR A O 1
ATOM 2364 N N . LEU A 1 293 ? -29.515 -10.848 9.460 1.00 95.44 293 LEU A N 1
ATOM 2365 C CA . LEU A 1 293 ? -30.022 -11.763 10.488 1.00 95.44 293 LEU A CA 1
ATOM 2366 C C . LEU A 1 293 ? -28.876 -12.375 11.304 1.00 95.44 293 LEU A C 1
ATOM 2368 O O . LEU A 1 293 ? -27.793 -12.637 10.783 1.00 95.44 293 LEU A O 1
ATOM 2372 N N . TYR A 1 294 ? -29.139 -12.668 12.577 1.00 93.75 294 TYR A N 1
ATOM 2373 C CA . TYR A 1 294 ? -28.178 -13.245 13.518 1.00 93.75 294 TYR A CA 1
ATOM 2374 C C . TYR A 1 294 ? -28.738 -14.530 14.129 1.00 93.75 294 TYR A C 1
ATOM 2376 O O . TYR A 1 294 ? -29.562 -14.503 15.046 1.00 93.75 294 TYR A O 1
ATOM 2384 N N . GLU A 1 295 ? -28.282 -15.674 13.623 1.00 93.31 295 GLU A N 1
ATOM 2385 C CA . GLU A 1 295 ? -28.734 -16.987 14.074 1.00 93.31 295 GLU A CA 1
ATOM 2386 C C . GLU A 1 295 ? -28.159 -17.330 15.454 1.00 93.31 295 GLU A C 1
ATOM 2388 O O . GLU A 1 295 ? -26.957 -17.201 15.710 1.00 93.31 295 GLU A O 1
ATOM 2393 N N . ARG A 1 296 ? -29.032 -17.814 16.343 1.00 87.56 296 ARG A N 1
ATOM 2394 C CA . ARG A 1 296 ? -28.698 -18.220 17.712 1.00 87.56 296 ARG A CA 1
ATOM 2395 C C . ARG A 1 296 ? -28.823 -19.730 17.864 1.00 87.56 296 ARG A C 1
ATOM 2397 O O . ARG A 1 296 ? -29.813 -20.312 17.423 1.00 87.56 296 ARG A O 1
ATOM 2404 N N . GLY A 1 297 ? -27.825 -20.347 18.486 1.00 82.75 297 GLY A N 1
ATOM 2405 C CA . GLY A 1 297 ? -27.886 -21.743 18.904 1.00 82.75 297 GLY A CA 1
ATOM 2406 C C . GLY A 1 297 ? -28.678 -21.935 20.207 1.00 82.75 297 GLY A C 1
ATOM 2407 O O . GLY A 1 297 ? -29.168 -20.962 20.792 1.00 82.75 297 GLY A O 1
ATOM 2408 N N . PRO A 1 298 ? -28.832 -23.186 20.680 1.00 76.94 298 PRO A N 1
ATOM 2409 C CA . PRO A 1 298 ? -29.639 -23.507 21.861 1.00 76.94 298 PRO A CA 1
ATOM 2410 C C . PRO A 1 298 ? -29.158 -22.862 23.172 1.00 76.94 298 PRO A C 1
ATOM 2412 O O . PRO A 1 298 ? -29.934 -22.791 24.123 1.00 76.94 298 PRO A O 1
ATOM 2415 N N . GLY A 1 299 ? -27.901 -22.409 23.237 1.00 70.81 299 GLY A N 1
ATOM 2416 C CA . GLY A 1 299 ? -27.311 -21.688 24.366 1.00 70.81 299 GLY A CA 1
ATOM 2417 C C . GLY A 1 299 ? -27.245 -20.169 24.165 1.00 70.81 299 GLY A C 1
ATOM 2418 O O . GLY A 1 299 ? -26.442 -19.518 24.832 1.00 70.81 299 GLY A O 1
ATOM 2419 N N . SER A 1 300 ? -28.051 -19.601 23.254 1.00 80.00 300 SER A N 1
ATOM 2420 C CA . SER A 1 300 ? -28.040 -18.178 22.850 1.00 80.00 300 SER A CA 1
ATOM 2421 C C . SER A 1 300 ? -26.764 -17.714 22.121 1.00 80.00 300 SER A C 1
ATOM 2423 O O . SER A 1 300 ? -26.582 -16.530 21.819 1.00 80.00 300 SER A O 1
ATOM 2425 N N . GLU A 1 301 ? -25.865 -18.634 21.786 1.00 83.62 301 GLU A N 1
ATOM 2426 C CA . GLU A 1 301 ? -24.601 -18.341 21.128 1.00 83.62 301 GLU A CA 1
ATOM 2427 C C . GLU A 1 301 ? -24.795 -17.979 19.644 1.00 83.62 301 GLU A C 1
ATOM 2429 O O . GLU A 1 301 ? -25.606 -18.581 18.947 1.00 83.62 301 GLU A O 1
ATOM 2434 N N . LEU A 1 302 ? -24.047 -16.993 19.132 1.00 88.06 302 LEU A N 1
ATOM 2435 C CA . LEU A 1 302 ? -24.080 -16.631 17.707 1.00 88.06 302 LEU A CA 1
ATOM 2436 C C . LEU A 1 302 ? -23.495 -17.773 16.860 1.00 88.06 302 LEU A C 1
ATOM 2438 O O . LEU A 1 302 ? -22.293 -18.040 16.964 1.00 88.06 302 LEU A O 1
ATOM 2442 N N . VAL A 1 303 ? -24.316 -18.441 16.049 1.00 91.44 303 VAL A N 1
ATOM 2443 C CA . VAL A 1 303 ? -23.877 -19.557 15.187 1.00 91.44 303 VAL A CA 1
ATOM 2444 C C . VAL A 1 303 ? -23.656 -19.129 13.738 1.00 91.44 303 VAL A C 1
ATOM 2446 O O . VAL A 1 303 ? -22.756 -19.660 13.091 1.00 91.44 303 VAL A O 1
ATOM 2449 N N . ALA A 1 304 ? -24.401 -18.136 13.249 1.00 92.75 304 ALA A N 1
ATOM 2450 C CA . ALA A 1 304 ? -24.180 -17.527 11.942 1.00 92.75 304 ALA A CA 1
ATOM 2451 C C . ALA A 1 304 ? -24.721 -16.092 11.872 1.00 92.75 304 ALA A C 1
ATOM 2453 O O . ALA A 1 304 ? -25.606 -15.707 12.637 1.00 92.75 304 ALA A O 1
ATOM 2454 N N . GLU A 1 305 ? -24.209 -15.332 10.913 1.00 93.94 305 GLU A N 1
ATOM 2455 C CA . GLU A 1 305 ? -24.802 -14.098 10.400 1.00 93.94 305 GLU A CA 1
ATOM 2456 C C . GLU A 1 305 ? -25.242 -14.326 8.943 1.00 93.94 305 GLU A C 1
ATOM 2458 O O . GLU A 1 305 ? -24.582 -15.057 8.202 1.00 93.94 305 GLU A O 1
ATOM 2463 N N . VAL A 1 306 ? -26.382 -13.763 8.543 1.00 93.00 306 VAL A N 1
ATOM 2464 C CA . VAL A 1 306 ? -26.913 -13.827 7.170 1.00 93.00 306 VAL A CA 1
ATOM 2465 C C . VAL A 1 306 ? -27.122 -12.400 6.691 1.00 93.00 306 VAL A C 1
ATOM 2467 O O . VAL A 1 306 ? -27.823 -11.646 7.361 1.00 93.00 306 VAL A O 1
ATOM 2470 N N . ASP A 1 307 ? -26.505 -12.020 5.577 1.00 90.19 307 ASP A N 1
ATOM 2471 C CA . ASP A 1 307 ? -26.612 -10.663 5.031 1.00 90.19 307 ASP A CA 1
ATOM 2472 C C . ASP A 1 307 ? -27.904 -10.448 4.204 1.00 90.19 307 ASP A C 1
ATOM 2474 O O . ASP A 1 307 ? -28.653 -11.407 3.982 1.00 90.19 307 ASP A O 1
ATOM 2478 N N . PRO A 1 308 ? -28.222 -9.204 3.783 1.00 90.06 308 PRO A N 1
ATOM 2479 C CA . PRO A 1 308 ? -29.482 -8.904 3.095 1.00 90.06 308 PRO A CA 1
ATOM 2480 C C . PRO A 1 308 ? -29.736 -9.671 1.786 1.00 90.06 308 PRO A C 1
ATOM 2482 O O . PRO A 1 308 ? -30.898 -9.908 1.460 1.00 90.06 308 PRO A O 1
ATOM 2485 N N . GLU A 1 309 ? -28.691 -10.113 1.077 1.00 86.50 309 GLU A N 1
ATOM 2486 C CA . GLU A 1 309 ? -28.802 -10.973 -0.115 1.00 86.50 309 GLU A CA 1
ATOM 2487 C C . GLU A 1 309 ? -28.888 -12.479 0.237 1.00 86.50 309 GLU A C 1
ATOM 2489 O O . GLU A 1 309 ? -28.889 -13.351 -0.636 1.00 86.50 309 GLU A O 1
ATOM 2494 N N . GLY A 1 310 ? -28.981 -12.819 1.528 1.00 89.00 310 GLY A N 1
ATOM 2495 C CA . GLY A 1 310 ? -29.151 -14.184 2.026 1.00 89.00 310 GLY A CA 1
ATOM 2496 C C . GLY A 1 310 ? -27.854 -14.989 2.154 1.00 89.00 310 GLY A C 1
ATOM 2497 O O . GLY A 1 310 ? -27.915 -16.202 2.384 1.00 89.00 310 GLY A O 1
ATOM 2498 N N . ARG A 1 311 ? -26.681 -14.359 2.014 1.00 87.00 311 ARG A N 1
ATOM 2499 C CA . ARG A 1 311 ? -25.378 -15.038 2.069 1.00 87.00 311 ARG A CA 1
ATOM 2500 C C . ARG A 1 311 ? -25.010 -15.264 3.540 1.00 87.00 311 ARG A C 1
ATOM 2502 O O . ARG A 1 311 ? -25.058 -14.346 4.357 1.00 87.00 311 ARG A O 1
ATOM 2509 N N . ARG A 1 312 ? -24.683 -16.509 3.904 1.00 91.44 312 ARG A N 1
ATOM 2510 C CA . ARG A 1 312 ? -24.562 -16.954 5.306 1.00 91.44 312 ARG A CA 1
ATOM 2511 C C . ARG A 1 312 ? -23.113 -17.219 5.713 1.00 91.44 312 ARG A C 1
ATOM 2513 O O . ARG A 1 312 ? -22.458 -18.085 5.138 1.00 91.44 312 ARG A O 1
ATOM 2520 N N . THR A 1 313 ? -22.662 -16.525 6.752 1.00 91.00 313 THR A N 1
ATOM 2521 C CA . THR A 1 313 ? -21.335 -16.653 7.368 1.00 91.00 313 THR A CA 1
ATOM 2522 C C . THR A 1 313 ? -21.463 -17.365 8.715 1.00 91.00 313 THR A C 1
ATOM 2524 O O . THR A 1 313 ? -22.157 -16.887 9.609 1.00 91.00 313 THR A O 1
ATOM 2527 N N . GLU A 1 314 ? -20.808 -18.513 8.888 1.00 94.19 314 GLU A N 1
ATOM 2528 C CA . GLU A 1 314 ? -20.873 -19.304 10.128 1.00 94.19 314 GLU A CA 1
ATOM 2529 C C . GLU A 1 314 ? -19.795 -18.885 11.133 1.00 94.19 314 GLU A C 1
ATOM 2531 O O . GLU A 1 314 ? -18.700 -18.481 10.748 1.00 94.19 314 GLU A O 1
ATOM 2536 N N . TYR A 1 315 ? -20.043 -19.074 12.428 1.00 90.56 315 TYR A N 1
ATOM 2537 C CA . TYR A 1 315 ? -19.052 -18.868 13.486 1.00 90.56 315 TYR A CA 1
ATOM 2538 C C . TYR A 1 315 ? -18.570 -20.206 14.049 1.00 90.56 315 TYR A C 1
ATOM 2540 O O . TYR A 1 315 ? -19.267 -20.860 14.827 1.00 90.56 315 TYR A O 1
ATOM 2548 N N . LEU A 1 316 ? -17.348 -20.596 13.687 1.00 90.56 316 LEU A N 1
ATOM 2549 C CA . LEU A 1 316 ? -16.723 -21.834 14.145 1.00 90.56 316 LEU A CA 1
ATOM 2550 C C . LEU A 1 316 ? -16.188 -21.674 15.572 1.00 90.56 316 LEU A C 1
ATOM 2552 O O . LEU A 1 316 ? -15.593 -20.649 15.927 1.00 90.56 316 LEU A O 1
ATOM 2556 N N . ARG A 1 317 ? -16.393 -22.709 16.390 1.00 86.94 317 ARG A N 1
ATOM 2557 C CA . ARG A 1 317 ? -16.069 -22.711 17.820 1.00 86.94 317 ARG A CA 1
ATOM 2558 C C . ARG A 1 317 ? -15.153 -23.871 18.199 1.00 86.94 317 ARG A C 1
ATOM 2560 O O . ARG A 1 317 ? -15.195 -24.923 17.566 1.00 86.94 317 ARG A O 1
ATOM 2567 N N . ASP A 1 318 ? -14.340 -23.671 19.232 1.00 85.06 318 ASP A N 1
ATOM 2568 C CA . ASP A 1 318 ? -13.595 -24.753 19.879 1.00 85.06 318 ASP A CA 1
ATOM 2569 C C . ASP A 1 318 ? -14.496 -25.603 20.800 1.00 85.06 318 ASP A C 1
ATOM 2571 O O . ASP A 1 318 ? -15.680 -25.318 20.997 1.00 85.06 318 ASP A O 1
ATOM 2575 N N . ALA A 1 319 ? -13.922 -26.647 21.405 1.00 80.62 319 ALA A N 1
ATOM 2576 C CA . ALA A 1 319 ? -14.619 -27.515 22.358 1.00 80.62 319 ALA A CA 1
ATOM 2577 C C . ALA A 1 319 ? -15.040 -26.810 23.669 1.00 80.62 319 ALA A C 1
ATOM 2579 O O . ALA A 1 319 ? -15.777 -27.398 24.458 1.00 80.62 319 ALA A O 1
ATOM 2580 N N . ALA A 1 320 ? -14.601 -25.568 23.906 1.00 78.00 320 ALA A N 1
ATOM 2581 C CA . ALA A 1 320 ? -15.049 -24.719 25.008 1.00 78.00 320 ALA A CA 1
ATOM 2582 C C . ALA A 1 320 ? -16.165 -23.738 24.606 1.00 78.00 320 ALA A C 1
ATOM 2584 O O . ALA A 1 320 ? -16.662 -22.974 25.440 1.00 78.00 320 ALA A O 1
ATOM 2585 N N . GLY A 1 321 ? -16.563 -23.742 23.331 1.00 79.19 321 GLY A N 1
ATOM 2586 C CA . GLY A 1 321 ? -17.535 -22.821 22.761 1.00 79.19 321 GLY A CA 1
ATOM 2587 C C . GLY A 1 321 ? -16.959 -21.447 22.409 1.00 79.19 321 GLY A C 1
ATOM 2588 O O . GLY A 1 321 ? -17.734 -20.551 22.072 1.00 79.19 321 GLY A O 1
ATOM 2589 N N . ALA A 1 322 ? -15.640 -21.233 22.468 1.00 81.81 322 ALA A N 1
ATOM 2590 C CA . ALA A 1 322 ? -15.029 -19.964 22.082 1.00 81.81 322 ALA A CA 1
ATOM 2591 C C . ALA A 1 322 ? -15.022 -19.847 20.556 1.00 81.81 322 ALA A C 1
ATOM 2593 O O . ALA A 1 322 ? -14.672 -20.800 19.870 1.00 81.81 322 ALA A O 1
ATOM 2594 N N . GLN A 1 323 ? -15.396 -18.688 20.010 1.00 85.06 323 GLN A N 1
ATOM 2595 C CA . GLN A 1 323 ? -15.294 -18.444 18.569 1.00 85.06 323 GLN A CA 1
ATOM 2596 C C . GLN A 1 323 ? -13.813 -18.361 18.172 1.00 85.06 323 GLN A C 1
ATOM 2598 O O . GLN A 1 323 ? -13.088 -17.506 18.684 1.00 85.06 323 GLN A O 1
ATOM 2603 N N . ILE A 1 324 ? -13.385 -19.254 17.278 1.00 87.94 324 ILE A N 1
ATOM 2604 C CA . ILE A 1 324 ? -11.990 -19.391 16.817 1.00 87.94 324 ILE A CA 1
ATOM 2605 C C . ILE A 1 324 ? -11.811 -19.052 15.336 1.00 87.94 324 ILE A C 1
ATOM 2607 O O . ILE A 1 324 ? -10.693 -18.781 14.908 1.00 87.94 324 ILE A O 1
ATOM 2611 N N . ALA A 1 325 ? -12.894 -19.050 14.557 1.00 86.38 325 ALA A N 1
ATOM 2612 C CA . ALA A 1 325 ? -12.905 -18.622 13.164 1.00 86.38 325 ALA A CA 1
ATOM 2613 C C . ALA A 1 325 ? -14.326 -18.246 12.708 1.00 86.38 325 ALA A C 1
ATOM 2615 O O . ALA A 1 325 ? -15.309 -18.682 13.311 1.00 86.38 325 ALA A O 1
ATOM 2616 N N . LYS A 1 326 ? -14.443 -17.507 11.603 1.00 88.88 326 LYS A N 1
ATOM 2617 C CA . LYS A 1 326 ? -15.650 -17.491 10.764 1.00 88.88 326 LYS A CA 1
ATOM 2618 C C . LYS A 1 326 ? -15.472 -18.430 9.570 1.00 88.88 326 LYS A C 1
ATOM 2620 O O . LYS A 1 326 ? -14.359 -18.570 9.068 1.00 88.88 326 LYS A O 1
ATOM 2625 N N . ARG A 1 327 ? -16.558 -19.022 9.075 1.00 89.31 327 ARG A N 1
ATOM 2626 C CA . ARG A 1 327 ? -16.650 -19.578 7.721 1.00 89.31 327 ARG A CA 1
ATOM 2627 C C . ARG A 1 327 ? -17.427 -18.590 6.858 1.00 89.31 327 ARG A C 1
ATOM 2629 O O . ARG A 1 327 ? -18.621 -18.420 7.075 1.00 89.31 327 ARG A O 1
ATOM 2636 N N . LEU A 1 328 ? -16.757 -17.957 5.903 1.00 85.81 328 LEU A N 1
ATOM 2637 C CA . LEU A 1 328 ? -17.383 -17.061 4.926 1.00 85.81 328 LEU A CA 1
ATOM 2638 C C . LEU A 1 328 ? -18.344 -17.835 3.997 1.00 85.81 328 LEU A C 1
ATOM 2640 O O . LEU A 1 328 ? -18.233 -19.062 3.910 1.00 85.81 328 LEU A O 1
ATOM 2644 N N . PRO A 1 329 ? -19.243 -17.167 3.247 1.00 83.81 329 PRO A N 1
ATOM 2645 C CA . PRO A 1 329 ? -20.245 -17.855 2.430 1.00 83.81 329 PRO A CA 1
ATOM 2646 C C . PRO A 1 329 ? -19.650 -18.753 1.335 1.00 83.81 329 PRO A C 1
ATOM 2648 O O . PRO A 1 329 ? -20.287 -19.722 0.934 1.00 83.81 329 PRO A O 1
ATOM 2651 N N . ASN A 1 330 ? -18.430 -18.464 0.863 1.00 75.19 330 ASN A N 1
ATOM 2652 C CA . ASN A 1 330 ? -17.651 -19.290 -0.078 1.00 75.19 330 ASN A CA 1
ATOM 2653 C C . ASN A 1 330 ? -16.971 -20.516 0.573 1.00 75.19 330 ASN A C 1
ATOM 2655 O O . ASN A 1 330 ? -16.284 -21.265 -0.112 1.00 75.19 330 ASN A O 1
ATOM 2659 N N . GLY A 1 331 ? -17.128 -20.727 1.882 1.00 79.44 331 GLY A N 1
ATOM 2660 C CA . GLY A 1 331 ? -16.528 -21.839 2.622 1.00 79.44 331 GLY A CA 1
ATOM 2661 C C . GLY A 1 331 ? -15.157 -21.548 3.246 1.00 79.44 331 GLY A C 1
ATOM 2662 O O . GLY A 1 331 ? -14.728 -22.331 4.103 1.00 79.44 331 GLY A O 1
ATOM 2663 N N . ILE A 1 332 ? -14.502 -20.430 2.892 1.00 78.44 332 ILE A N 1
ATOM 2664 C CA . ILE A 1 332 ? -13.199 -20.020 3.444 1.00 78.44 332 ILE A CA 1
ATOM 2665 C C . ILE A 1 332 ? -13.305 -19.837 4.957 1.00 78.44 332 ILE A C 1
ATOM 2667 O O . ILE A 1 332 ? -14.212 -19.172 5.457 1.00 78.44 332 ILE A O 1
ATOM 2671 N N . VAL A 1 333 ? -12.333 -20.383 5.688 1.00 83.38 333 VAL A N 1
ATOM 2672 C CA . VAL A 1 333 ? -12.226 -20.227 7.141 1.00 83.38 333 VAL A CA 1
ATOM 2673 C C . VAL A 1 333 ? -11.244 -19.101 7.475 1.00 83.38 333 VAL A C 1
ATOM 2675 O O . VAL A 1 333 ? -10.055 -19.205 7.179 1.00 83.38 333 VAL A O 1
ATOM 2678 N N . VAL A 1 334 ? -11.742 -18.036 8.105 1.00 80.25 334 VAL A N 1
ATOM 2679 C CA . VAL A 1 334 ? -10.969 -16.874 8.577 1.00 80.25 334 VAL A CA 1
ATOM 2680 C C . VAL A 1 334 ? -10.804 -16.979 10.098 1.00 80.25 334 VAL A C 1
ATOM 2682 O O . VAL A 1 334 ? -11.813 -16.901 10.801 1.00 80.25 334 VAL A O 1
ATOM 2685 N N . PRO A 1 335 ? -9.584 -17.173 10.637 1.00 81.50 335 PRO A N 1
ATOM 2686 C CA . PRO A 1 335 ? -9.349 -17.238 12.083 1.00 81.50 335 PRO A CA 1
ATOM 2687 C C . PRO A 1 335 ? -9.795 -15.977 12.839 1.00 81.50 335 PRO A C 1
ATOM 2689 O O . PRO A 1 335 ? -9.838 -14.886 12.272 1.00 81.50 335 PRO A O 1
ATOM 2692 N N . LEU A 1 336 ? -10.106 -16.135 14.130 1.00 77.44 336 LEU A N 1
ATOM 2693 C CA . LEU A 1 336 ? -10.496 -15.055 15.039 1.00 77.44 336 LEU A CA 1
ATOM 2694 C C . LEU A 1 336 ? -9.425 -14.808 16.126 1.00 77.44 336 LEU A C 1
ATOM 2696 O O . LEU A 1 336 ? -8.936 -15.778 16.715 1.00 77.44 336 LEU A O 1
ATOM 2700 N N . PRO A 1 337 ? -9.097 -13.542 16.468 1.00 66.88 337 PRO A N 1
ATOM 2701 C CA . PRO A 1 337 ? -9.671 -12.296 15.940 1.00 66.88 337 PRO A CA 1
ATOM 2702 C C . PRO A 1 337 ? -9.377 -12.096 14.448 1.00 66.88 337 PRO A C 1
ATOM 2704 O O . PRO A 1 337 ? -8.350 -12.558 13.959 1.00 66.88 337 PRO A O 1
ATOM 2707 N N . GLU A 1 338 ? -10.302 -11.443 13.737 1.00 64.69 338 GLU A N 1
ATOM 2708 C CA . GLU A 1 338 ? -10.145 -11.193 12.301 1.00 64.69 338 GLU A CA 1
ATOM 2709 C C . GLU A 1 338 ? -8.854 -10.398 12.059 1.00 64.69 338 GLU A C 1
ATOM 2711 O O . GLU A 1 338 ? -8.549 -9.437 12.773 1.00 64.69 338 GLU A O 1
ATOM 2716 N N . GLY A 1 339 ? -8.083 -10.820 11.056 1.00 52.78 339 GLY A N 1
ATOM 2717 C CA . GLY A 1 339 ? -6.989 -10.015 10.524 1.00 52.78 339 GLY A CA 1
ATOM 2718 C C . GLY A 1 339 ? -7.513 -8.778 9.777 1.00 52.78 339 GLY A C 1
ATOM 2719 O O . GLY A 1 339 ? -8.705 -8.471 9.836 1.00 52.78 339 GLY A O 1
ATOM 2720 N N . PRO A 1 340 ? -6.655 -8.067 9.021 1.00 42.38 340 PRO A N 1
ATOM 2721 C CA . PRO A 1 340 ? -7.160 -7.168 7.985 1.00 42.38 340 PRO A CA 1
ATOM 2722 C C . PRO A 1 340 ? -8.105 -7.922 7.030 1.00 42.38 340 PRO A C 1
ATOM 2724 O O . PRO A 1 340 ? -8.035 -9.150 6.935 1.00 42.38 340 PRO A O 1
ATOM 2727 N N . SER A 1 341 ? -8.972 -7.167 6.347 1.00 43.66 341 SER A N 1
ATOM 2728 C CA . SER A 1 341 ? -10.042 -7.643 5.457 1.00 43.66 341 SER A CA 1
ATOM 2729 C C . SER A 1 341 ? -9.655 -8.861 4.604 1.00 43.66 341 SER A C 1
ATOM 2731 O O . SER A 1 341 ? -8.494 -8.948 4.189 1.00 43.66 341 SER A O 1
ATOM 2733 N N . PRO A 1 342 ? -10.604 -9.780 4.305 1.00 44.44 342 PRO A N 1
ATOM 2734 C CA . PRO A 1 342 ? -10.324 -10.972 3.505 1.00 44.44 342 PRO A CA 1
ATOM 2735 C C . PRO A 1 342 ? -9.550 -10.590 2.236 1.00 44.44 342 PRO A C 1
ATOM 2737 O O . PRO A 1 342 ? -9.907 -9.595 1.599 1.00 44.44 342 PRO A O 1
ATOM 2740 N N . PRO A 1 343 ? -8.464 -11.316 1.909 1.00 47.25 343 PRO A N 1
ATOM 2741 C CA . PRO A 1 343 ? -7.524 -10.877 0.890 1.00 47.25 343 PRO A CA 1
ATOM 2742 C C . PRO A 1 343 ? -8.235 -10.714 -0.451 1.00 47.25 343 PRO A C 1
ATOM 2744 O O . PRO A 1 343 ? -8.981 -11.596 -0.873 1.00 47.25 343 PRO A O 1
ATOM 2747 N N . ASP A 1 344 ? -7.969 -9.586 -1.109 1.00 57.97 344 ASP A N 1
ATOM 2748 C CA . ASP A 1 344 ? -8.332 -9.360 -2.506 1.00 57.97 344 ASP A CA 1
ATOM 2749 C C . ASP A 1 344 ? -7.853 -10.569 -3.343 1.00 57.97 344 ASP A C 1
ATOM 2751 O O . ASP A 1 344 ? -6.686 -10.955 -3.234 1.00 57.97 344 ASP A O 1
ATOM 2755 N N . PRO A 1 345 ? -8.730 -11.217 -4.131 1.00 53.56 345 PRO A N 1
ATOM 2756 C CA . PRO A 1 345 ? -8.393 -12.456 -4.826 1.00 53.56 345 PRO A CA 1
ATOM 2757 C C . PRO A 1 345 ? -7.433 -12.265 -6.014 1.00 53.56 345 PRO A C 1
ATOM 2759 O O . PRO A 1 345 ? -6.904 -13.262 -6.508 1.00 53.56 345 PRO A O 1
ATOM 2762 N N . ASP A 1 346 ? -7.171 -11.022 -6.448 1.00 61.09 346 ASP A N 1
ATOM 2763 C CA . ASP A 1 346 ? -6.065 -10.671 -7.355 1.00 61.09 346 ASP A CA 1
ATOM 2764 C C . ASP A 1 346 ? -4.760 -10.328 -6.589 1.00 61.09 346 ASP A C 1
ATOM 2766 O O . ASP A 1 346 ? -3.674 -10.248 -7.188 1.00 61.09 346 ASP A O 1
ATOM 2770 N N . ALA A 1 347 ? -4.823 -10.138 -5.262 1.00 66.38 347 ALA A N 1
ATOM 2771 C CA . ALA A 1 347 ? -3.692 -9.687 -4.461 1.00 66.38 347 ALA A CA 1
ATOM 2772 C C . ALA A 1 347 ? -2.626 -10.769 -4.265 1.00 66.38 347 ALA A C 1
ATOM 2774 O O . ALA A 1 347 ? -2.827 -11.833 -3.682 1.00 66.38 347 ALA A O 1
ATOM 2775 N N . HIS A 1 348 ? -1.425 -10.400 -4.682 1.00 77.69 348 HIS A N 1
ATOM 2776 C CA . HIS A 1 348 ? -0.176 -11.113 -4.487 1.00 77.69 348 HIS A CA 1
ATOM 2777 C C . HIS A 1 348 ? 0.863 -10.126 -3.936 1.00 77.69 348 HIS A C 1
ATOM 2779 O O . HIS A 1 348 ? 0.705 -8.905 -4.066 1.00 77.69 348 HIS A O 1
ATOM 2785 N N . ARG A 1 349 ? 1.918 -10.646 -3.297 1.00 82.50 349 ARG A N 1
ATOM 2786 C CA . ARG A 1 349 ? 3.020 -9.834 -2.756 1.00 82.50 349 ARG A CA 1
ATOM 2787 C C . ARG A 1 349 ? 3.668 -9.018 -3.882 1.00 82.50 349 ARG A C 1
ATOM 2789 O O . ARG A 1 349 ? 3.793 -9.500 -5.003 1.00 82.50 349 ARG A O 1
ATOM 2796 N N . VAL A 1 350 ? 4.121 -7.810 -3.557 1.00 85.88 350 VAL A N 1
ATOM 2797 C CA . VAL A 1 350 ? 4.874 -6.923 -4.457 1.00 85.88 350 VAL A CA 1
ATOM 2798 C C . VAL A 1 350 ? 6.219 -6.588 -3.801 1.00 85.88 350 VAL A C 1
ATOM 2800 O O . VAL A 1 350 ? 6.215 -6.284 -2.606 1.00 85.88 350 VAL A O 1
ATOM 2803 N N . PRO A 1 351 ? 7.349 -6.631 -4.529 1.00 88.88 351 PRO A N 1
ATOM 2804 C CA . PRO A 1 351 ? 8.659 -6.218 -4.016 1.00 88.88 351 PRO A CA 1
ATOM 2805 C C . PRO A 1 351 ? 8.717 -4.758 -3.527 1.00 88.88 351 PRO A C 1
ATOM 2807 O O . PRO A 1 351 ? 8.457 -3.828 -4.288 1.00 88.88 351 PRO A O 1
ATOM 2810 N N . GLY A 1 352 ? 9.097 -4.526 -2.271 1.00 85.69 352 GLY A N 1
ATOM 2811 C CA . GLY A 1 352 ? 9.126 -3.194 -1.648 1.00 85.69 352 GLY A CA 1
ATOM 2812 C C . GLY A 1 352 ? 10.483 -2.480 -1.674 1.00 85.69 352 GLY A C 1
ATOM 2813 O O . GLY A 1 352 ? 10.533 -1.261 -1.515 1.00 85.69 352 GLY A O 1
ATOM 2814 N N . ILE A 1 353 ? 11.581 -3.218 -1.868 1.00 88.38 353 ILE A N 1
ATOM 2815 C CA . ILE A 1 353 ? 12.968 -2.730 -1.726 1.00 88.38 353 ILE A CA 1
ATOM 2816 C C . ILE A 1 353 ? 13.881 -3.247 -2.849 1.00 88.38 353 ILE A C 1
ATOM 2818 O O . ILE A 1 353 ? 13.638 -4.315 -3.405 1.00 88.38 353 ILE A O 1
ATOM 2822 N N . ALA A 1 354 ? 14.971 -2.531 -3.154 1.00 91.81 354 ALA A N 1
ATOM 2823 C CA . ALA A 1 354 ? 15.838 -2.823 -4.308 1.00 91.81 354 ALA A CA 1
ATOM 2824 C C . ALA A 1 354 ? 16.420 -4.250 -4.329 1.00 91.81 354 ALA A C 1
ATOM 2826 O O . ALA A 1 354 ? 16.489 -4.873 -5.386 1.00 91.81 354 ALA A O 1
ATOM 2827 N N . ILE A 1 355 ? 16.757 -4.812 -3.164 1.00 91.88 355 ILE A N 1
ATOM 2828 C CA . ILE A 1 355 ? 17.186 -6.215 -3.060 1.00 91.88 355 ILE A CA 1
ATOM 2829 C C . ILE A 1 355 ? 16.092 -7.215 -3.491 1.00 91.88 355 ILE A C 1
ATOM 2831 O O . ILE A 1 355 ? 16.409 -8.212 -4.132 1.00 91.88 355 ILE A O 1
ATOM 2835 N N . GLU A 1 356 ? 14.811 -6.937 -3.222 1.00 93.31 356 GLU A N 1
ATOM 2836 C CA . GLU A 1 356 ? 13.687 -7.746 -3.719 1.00 93.31 356 GLU A CA 1
ATOM 2837 C C . GLU A 1 356 ? 13.417 -7.482 -5.207 1.00 93.31 356 GLU A C 1
ATOM 2839 O O . GLU A 1 356 ? 13.068 -8.410 -5.936 1.00 93.31 356 GLU A O 1
ATOM 2844 N N . TRP A 1 357 ? 13.609 -6.242 -5.685 1.00 94.25 357 TRP A N 1
ATOM 2845 C CA . TRP A 1 357 ? 13.488 -5.905 -7.112 1.00 94.25 357 TRP A CA 1
ATOM 2846 C C . TRP A 1 357 ? 14.450 -6.742 -7.958 1.00 94.25 357 TRP A C 1
ATOM 2848 O O . TRP A 1 357 ? 14.049 -7.230 -9.013 1.00 94.25 357 TRP A O 1
ATOM 2858 N N . GLU A 1 358 ? 15.680 -6.948 -7.483 1.00 94.88 358 GLU A N 1
ATOM 2859 C CA . GLU A 1 358 ? 16.722 -7.662 -8.227 1.00 94.88 358 GLU A CA 1
ATOM 2860 C C . GLU A 1 358 ? 16.836 -9.156 -7.913 1.00 94.88 358 GLU A C 1
ATOM 2862 O O . GLU A 1 358 ? 17.108 -9.921 -8.831 1.00 94.88 358 GLU A O 1
ATOM 2867 N N . TYR A 1 359 ? 16.607 -9.602 -6.673 1.00 94.44 359 TYR A N 1
ATOM 2868 C CA . TYR A 1 359 ? 16.849 -10.999 -6.268 1.00 94.44 359 TYR A CA 1
ATOM 2869 C C . TYR A 1 359 ? 15.599 -11.758 -5.800 1.00 94.44 359 TYR A C 1
ATOM 2871 O O . TYR A 1 359 ? 15.706 -12.940 -5.476 1.00 94.44 359 TYR A O 1
ATOM 2879 N N . GLY A 1 360 ? 14.419 -11.127 -5.781 1.00 92.50 360 GLY A N 1
ATOM 2880 C CA . GLY A 1 360 ? 13.180 -11.781 -5.357 1.00 92.50 360 GLY A CA 1
ATOM 2881 C C . GLY A 1 360 ? 13.292 -12.331 -3.934 1.00 92.50 360 GLY A C 1
ATOM 2882 O O . GLY A 1 360 ? 13.737 -11.620 -3.034 1.00 92.50 360 GLY A O 1
ATOM 2883 N N . ASP A 1 361 ? 12.921 -13.593 -3.724 1.00 89.19 361 ASP A N 1
ATOM 2884 C CA . ASP A 1 361 ? 12.966 -14.232 -2.401 1.00 89.19 361 ASP A CA 1
ATOM 2885 C C . ASP A 1 361 ? 14.358 -14.752 -1.982 1.00 89.19 361 ASP A C 1
ATOM 2887 O O . ASP A 1 361 ? 14.562 -15.093 -0.815 1.00 89.19 361 ASP A O 1
ATOM 2891 N N . LEU A 1 362 ? 15.365 -14.744 -2.870 1.00 88.19 362 LEU A N 1
ATOM 2892 C CA . LEU A 1 362 ? 16.701 -15.319 -2.608 1.00 88.19 362 LEU A CA 1
ATOM 2893 C C . LEU A 1 362 ? 17.464 -14.678 -1.425 1.00 88.19 362 LEU A C 1
ATOM 2895 O O . LEU A 1 362 ? 18.447 -15.251 -0.938 1.00 88.19 362 LEU A O 1
ATOM 2899 N N . TRP A 1 363 ? 17.033 -13.505 -0.947 1.00 81.69 363 TRP A N 1
ATOM 2900 C CA . TRP A 1 363 ? 17.642 -12.817 0.196 1.00 81.69 363 TRP A CA 1
ATOM 2901 C C . TRP A 1 363 ? 17.055 -13.186 1.565 1.00 81.69 363 TRP A C 1
ATOM 2903 O O . TRP A 1 363 ? 17.773 -13.071 2.561 1.00 81.69 363 TRP A O 1
ATOM 2913 N N . ASP A 1 364 ? 15.801 -13.641 1.622 1.00 75.88 364 ASP A N 1
ATOM 2914 C CA . ASP A 1 364 ? 15.105 -13.986 2.876 1.00 75.88 364 ASP A CA 1
ATOM 2915 C C . ASP A 1 364 ? 14.895 -15.504 3.023 1.00 75.88 364 ASP A C 1
ATOM 2917 O O . ASP A 1 364 ? 14.728 -15.999 4.134 1.00 75.88 364 ASP A O 1
ATOM 2921 N N . LEU A 1 365 ? 15.012 -16.268 1.926 1.00 75.12 365 LEU A N 1
ATOM 2922 C CA . LEU A 1 365 ? 15.128 -17.728 1.974 1.00 75.12 365 LEU A CA 1
ATOM 2923 C C . LEU A 1 365 ? 16.288 -18.162 2.883 1.00 75.12 365 LEU A C 1
ATOM 2925 O O . LEU A 1 365 ? 17.410 -17.655 2.770 1.00 75.12 365 LEU A O 1
ATOM 2929 N N . ASP A 1 366 ? 16.013 -19.129 3.757 1.00 68.56 366 ASP A N 1
ATOM 2930 C CA . ASP A 1 366 ? 17.026 -19.819 4.548 1.00 68.56 366 ASP A CA 1
ATOM 2931 C C . ASP A 1 366 ? 17.646 -20.957 3.723 1.00 68.56 366 ASP A C 1
ATOM 2933 O O . ASP A 1 366 ? 16.941 -21.746 3.094 1.00 68.56 366 ASP A O 1
ATOM 2937 N N . PHE A 1 367 ? 18.976 -21.021 3.731 1.00 67.12 367 PHE A N 1
ATOM 2938 C CA . PHE A 1 367 ? 19.781 -22.044 3.060 1.00 67.12 367 PHE A CA 1
ATOM 2939 C C . PHE A 1 367 ? 20.535 -22.935 4.071 1.00 67.12 367 PHE A C 1
ATOM 2941 O O . PHE A 1 367 ? 21.375 -23.734 3.673 1.00 67.12 367 PHE A O 1
ATOM 2948 N N . GLY A 1 368 ? 20.280 -22.797 5.381 1.00 55.38 368 GLY A N 1
ATOM 2949 C CA . GLY A 1 368 ? 20.959 -23.565 6.436 1.00 55.38 368 GLY A CA 1
ATOM 2950 C C . GLY A 1 368 ? 22.430 -23.182 6.651 1.00 55.38 368 GLY A C 1
ATOM 2951 O O . GLY A 1 368 ? 23.195 -23.951 7.233 1.00 55.38 368 GLY A O 1
ATOM 2952 N N . LEU A 1 369 ? 22.837 -22.010 6.157 1.00 58.28 369 LEU A N 1
ATOM 2953 C CA . LEU A 1 369 ? 24.222 -21.537 6.153 1.00 58.28 369 LEU A CA 1
ATOM 2954 C C . LEU A 1 369 ? 24.663 -20.969 7.516 1.00 58.28 369 LEU A C 1
ATOM 2956 O O . LEU A 1 369 ? 23.835 -20.446 8.265 1.00 58.28 369 LEU A O 1
ATOM 2960 N N . PRO A 1 370 ? 25.973 -20.988 7.832 1.00 56.59 370 PRO A N 1
ATOM 2961 C CA . PRO A 1 370 ? 26.513 -20.220 8.954 1.00 56.59 370 PRO A CA 1
ATOM 2962 C C . PRO A 1 370 ? 26.289 -18.707 8.765 1.00 56.59 370 PRO A C 1
ATOM 2964 O O . PRO A 1 370 ? 26.291 -18.209 7.640 1.00 56.59 370 PRO A O 1
ATOM 2967 N N . ASP A 1 371 ? 26.181 -17.954 9.870 1.00 53.47 371 ASP A N 1
ATOM 2968 C CA . ASP A 1 371 ? 25.952 -16.489 9.878 1.00 53.47 371 ASP A CA 1
ATOM 2969 C C . ASP A 1 371 ? 26.978 -15.669 9.065 1.00 53.47 371 ASP A C 1
ATOM 2971 O O . ASP A 1 371 ? 26.729 -14.505 8.736 1.00 53.47 371 ASP A O 1
ATOM 2975 N N . GLN A 1 372 ? 28.144 -16.249 8.767 1.00 54.53 372 GLN A N 1
ATOM 2976 C CA . GLN A 1 372 ? 29.214 -15.638 7.988 1.00 54.53 372 GLN A CA 1
ATOM 2977 C C . GLN A 1 372 ? 29.738 -16.635 6.949 1.00 54.53 372 GLN A C 1
ATOM 2979 O O . GLN A 1 372 ? 30.078 -17.770 7.279 1.00 54.53 372 GLN A O 1
ATOM 2984 N N . TYR A 1 373 ? 29.831 -16.176 5.703 1.00 60.09 373 TYR A N 1
ATOM 2985 C CA . TYR A 1 373 ? 30.477 -16.859 4.586 1.00 60.09 373 TYR A CA 1
ATOM 2986 C C . TYR A 1 373 ? 31.575 -15.922 4.061 1.00 60.09 373 TYR A C 1
ATOM 2988 O O . TYR A 1 373 ? 31.385 -14.705 4.045 1.00 60.09 373 TYR A O 1
ATOM 2996 N N . GLU A 1 374 ? 32.736 -16.449 3.674 1.00 62.38 374 GLU A N 1
ATOM 2997 C CA . GLU A 1 374 ? 33.836 -15.606 3.192 1.00 62.38 374 GLU A CA 1
ATOM 2998 C C . GLU A 1 374 ? 33.575 -15.117 1.759 1.00 62.38 374 GLU A C 1
ATOM 3000 O O . GLU A 1 374 ? 33.114 -15.867 0.895 1.00 62.38 374 GLU A O 1
ATOM 3005 N N . LEU A 1 375 ? 33.896 -13.850 1.478 1.00 65.75 375 LEU A N 1
ATOM 3006 C CA . LEU A 1 375 ? 33.965 -13.379 0.094 1.00 65.75 375 LEU A CA 1
ATOM 3007 C C . LEU A 1 375 ? 34.943 -14.270 -0.697 1.00 65.75 375 LEU A C 1
ATOM 3009 O O . LEU A 1 375 ? 35.992 -14.632 -0.158 1.00 65.75 375 LEU A O 1
ATOM 3013 N N . PRO A 1 376 ? 34.654 -14.590 -1.972 1.00 62.31 376 PRO A N 1
ATOM 3014 C CA . PRO A 1 376 ? 35.601 -15.315 -2.812 1.00 62.31 376 PRO A CA 1
ATOM 3015 C C . PRO A 1 376 ? 36.878 -14.482 -3.011 1.00 62.31 376 PRO A C 1
ATOM 3017 O O . PRO A 1 376 ? 36.925 -13.299 -2.660 1.00 62.31 376 PRO A O 1
ATOM 3020 N N . GLU A 1 377 ? 37.918 -15.061 -3.619 1.00 66.94 377 GLU A N 1
ATOM 3021 C CA . GLU A 1 377 ? 39.119 -14.306 -4.006 1.00 66.94 377 GLU A CA 1
ATOM 3022 C C . GLU A 1 377 ? 38.824 -13.325 -5.155 1.00 66.94 377 GLU A C 1
ATOM 3024 O O . GLU A 1 377 ? 39.199 -13.522 -6.308 1.00 66.94 377 GLU A O 1
ATOM 3029 N N . LEU A 1 378 ? 38.137 -12.233 -4.817 1.00 70.94 378 LEU A N 1
ATOM 3030 C CA . LEU A 1 378 ? 37.862 -11.114 -5.702 1.00 70.94 378 LEU A CA 1
ATOM 3031 C C . LEU A 1 378 ? 39.181 -10.415 -6.072 1.00 70.94 378 LEU A C 1
ATOM 3033 O O . LEU A 1 378 ? 40.020 -10.219 -5.173 1.00 70.94 378 LEU A O 1
ATOM 3037 N N . PRO A 1 379 ? 39.343 -9.982 -7.342 1.00 70.50 379 PRO A N 1
ATOM 3038 C CA . PRO A 1 379 ? 40.450 -9.131 -7.771 1.00 70.50 379 PRO A CA 1
ATOM 3039 C C . PRO A 1 379 ? 40.607 -7.907 -6.853 1.00 70.50 379 PRO A C 1
ATOM 3041 O O . PRO A 1 379 ? 39.595 -7.395 -6.368 1.00 70.50 379 PRO A O 1
ATOM 3044 N N . PRO A 1 380 ? 41.828 -7.386 -6.616 1.00 71.19 380 PRO A N 1
ATOM 3045 C CA . PRO A 1 380 ? 42.031 -6.249 -5.713 1.00 71.19 380 PRO A CA 1
ATOM 3046 C C . PRO A 1 380 ? 41.175 -5.026 -6.072 1.00 71.19 380 PRO A C 1
ATOM 3048 O O . PRO A 1 380 ? 40.511 -4.474 -5.203 1.00 71.19 380 PRO A O 1
ATOM 3051 N N . SER A 1 381 ? 41.081 -4.694 -7.364 1.00 65.69 381 SER A N 1
ATOM 3052 C CA . SER A 1 381 ? 40.206 -3.641 -7.904 1.00 65.69 381 SER A CA 1
ATOM 3053 C C . SER A 1 381 ? 38.729 -3.824 -7.535 1.00 65.69 381 SER A C 1
ATOM 3055 O O . SER A 1 381 ? 38.046 -2.852 -7.225 1.00 65.69 381 SER A O 1
ATOM 3057 N N . VAL A 1 382 ? 38.242 -5.068 -7.527 1.00 67.44 382 VAL A N 1
ATOM 3058 C CA . VAL A 1 382 ? 36.862 -5.422 -7.163 1.00 67.44 382 VAL A CA 1
ATOM 3059 C C . VAL A 1 382 ? 36.665 -5.386 -5.646 1.00 67.44 382 VAL A C 1
ATOM 3061 O O . VAL A 1 382 ? 35.644 -4.902 -5.164 1.00 67.44 382 VAL A O 1
ATOM 3064 N N . ARG A 1 383 ? 37.659 -5.839 -4.877 1.00 72.69 383 ARG A N 1
ATOM 3065 C CA . ARG A 1 383 ? 37.634 -5.845 -3.407 1.00 72.69 383 ARG A CA 1
ATOM 3066 C C . ARG A 1 383 ? 37.654 -4.432 -2.824 1.00 72.69 383 ARG A C 1
ATOM 3068 O O . ARG A 1 383 ? 36.826 -4.116 -1.974 1.00 72.69 383 ARG A O 1
ATOM 3075 N N . ASP A 1 384 ? 38.535 -3.572 -3.330 1.00 71.38 384 ASP A N 1
ATOM 3076 C CA . ASP A 1 384 ? 38.627 -2.156 -2.949 1.00 71.38 384 ASP A CA 1
ATOM 3077 C C . ASP A 1 384 ? 37.359 -1.375 -3.350 1.00 71.38 384 ASP A C 1
ATOM 3079 O O . ASP A 1 384 ? 37.031 -0.338 -2.763 1.00 71.38 384 ASP A O 1
ATOM 3083 N N . ALA A 1 385 ? 36.610 -1.894 -4.328 1.00 68.75 385 ALA A N 1
ATOM 3084 C CA . ALA A 1 385 ? 35.338 -1.368 -4.801 1.00 68.75 385 ALA A CA 1
ATOM 3085 C C . ALA A 1 385 ? 34.095 -1.844 -4.015 1.00 68.75 385 ALA A C 1
ATOM 3087 O O . ALA A 1 385 ? 33.018 -1.282 -4.220 1.00 68.75 385 ALA A O 1
ATOM 3088 N N . LEU A 1 386 ? 34.225 -2.770 -3.059 1.00 75.12 386 LEU A N 1
ATOM 3089 C CA . LEU A 1 386 ? 33.167 -3.064 -2.082 1.00 75.12 386 LEU A CA 1
ATOM 3090 C C . LEU A 1 386 ? 33.183 -2.067 -0.907 1.00 75.12 386 LEU A C 1
ATOM 3092 O O . LEU A 1 386 ? 34.102 -1.252 -0.747 1.00 75.12 386 LEU A O 1
ATOM 3096 N N . THR A 1 387 ? 32.143 -2.085 -0.074 1.00 67.50 387 THR A N 1
ATOM 3097 C CA . THR A 1 387 ? 32.069 -1.244 1.127 1.00 67.50 387 THR A CA 1
ATOM 3098 C C . THR A 1 387 ? 32.770 -1.952 2.284 1.00 67.50 387 THR A C 1
ATOM 3100 O O . THR A 1 387 ? 32.304 -2.988 2.756 1.00 67.50 387 THR A O 1
ATOM 3103 N N . THR A 1 388 ? 33.891 -1.395 2.750 1.00 58.62 388 THR A N 1
ATOM 3104 C CA . THR A 1 388 ? 34.701 -1.961 3.840 1.00 58.62 388 THR A CA 1
ATOM 3105 C C . THR A 1 388 ? 34.067 -1.713 5.211 1.00 58.62 388 THR A C 1
ATOM 3107 O O . THR A 1 388 ? 34.508 -0.850 5.971 1.00 58.62 388 THR A O 1
ATOM 3110 N N . SER A 1 389 ? 33.049 -2.502 5.532 1.00 46.19 389 SER A N 1
ATOM 3111 C CA . SER A 1 389 ? 32.675 -2.842 6.903 1.00 46.19 389 SER A CA 1
ATOM 3112 C C . SER A 1 389 ? 32.546 -4.358 7.011 1.00 46.19 389 SER A C 1
ATOM 3114 O O . SER A 1 389 ? 32.322 -5.041 6.011 1.00 46.19 389 SER A O 1
ATOM 3116 N N . GLU A 1 390 ? 32.667 -4.884 8.225 1.00 45.22 390 GLU A N 1
ATOM 3117 C CA . GLU A 1 390 ? 32.322 -6.276 8.520 1.00 45.22 390 GLU A CA 1
ATOM 3118 C C . GLU A 1 390 ? 30.857 -6.555 8.128 1.00 45.22 390 GLU A C 1
ATOM 3120 O O . GLU A 1 390 ? 30.047 -5.624 8.029 1.00 45.22 390 GLU A O 1
ATOM 3125 N N . SER A 1 391 ? 30.537 -7.826 7.852 1.00 40.81 391 SER A N 1
ATOM 3126 C CA . SER A 1 391 ? 29.249 -8.270 7.300 1.00 40.81 391 SER A CA 1
ATOM 3127 C C . SER A 1 391 ? 28.063 -7.580 7.981 1.00 40.81 391 SER A C 1
ATOM 3129 O O . SER A 1 391 ? 27.953 -7.681 9.207 1.00 40.81 391 SER A O 1
ATOM 3131 N N . PRO A 1 392 ? 27.160 -6.911 7.233 1.00 41.66 392 PRO A N 1
ATOM 3132 C CA . PRO A 1 392 ? 26.097 -6.120 7.834 1.00 41.66 392 PRO A CA 1
ATOM 3133 C C . PRO A 1 392 ? 25.115 -7.037 8.570 1.00 41.66 392 PRO A C 1
ATOM 3135 O O . PRO A 1 392 ? 24.217 -7.651 7.984 1.00 41.66 392 PRO A O 1
ATOM 3138 N N . GLN A 1 393 ? 25.289 -7.121 9.889 1.00 45.22 393 GLN A N 1
ATOM 3139 C CA . GLN A 1 393 ? 24.285 -7.672 10.791 1.00 45.22 393 GLN A CA 1
ATOM 3140 C C . GLN A 1 393 ? 23.006 -6.825 10.678 1.00 45.22 393 GLN A C 1
ATOM 3142 O O . GLN A 1 393 ? 23.023 -5.731 10.111 1.00 45.22 393 GLN A O 1
ATOM 3147 N N . ARG A 1 394 ? 21.864 -7.311 11.185 1.00 46.28 394 ARG A N 1
ATOM 3148 C CA . ARG A 1 394 ? 20.650 -6.476 11.240 1.00 46.28 394 ARG A CA 1
ATOM 3149 C C . ARG A 1 394 ? 20.924 -5.298 12.173 1.00 46.28 394 ARG A C 1
ATOM 3151 O O . ARG A 1 394 ? 20.825 -5.466 13.386 1.00 46.28 394 ARG A O 1
ATOM 3158 N N . GLY A 1 395 ? 21.287 -4.157 11.583 1.00 49.34 395 GLY A N 1
ATOM 3159 C CA . GLY A 1 395 ? 21.851 -3.030 12.311 1.00 49.34 395 GLY A CA 1
ATOM 3160 C C . GLY A 1 395 ? 20.933 -2.610 13.446 1.00 49.34 395 GLY A C 1
ATOM 3161 O O . GLY A 1 395 ? 19.778 -2.241 13.202 1.00 49.34 395 GLY A O 1
ATOM 3162 N N . ARG A 1 396 ? 21.387 -2.791 14.691 1.00 52.81 396 ARG A N 1
ATOM 3163 C CA . ARG A 1 396 ? 20.453 -2.887 15.817 1.00 52.81 396 ARG A CA 1
ATOM 3164 C C . ARG A 1 396 ? 19.958 -1.503 16.205 1.00 52.81 396 ARG A C 1
ATOM 3166 O O . ARG A 1 396 ? 20.623 -0.785 16.945 1.00 52.81 396 ARG A O 1
ATOM 3173 N N . VAL A 1 397 ? 18.747 -1.177 15.760 1.00 68.44 397 VAL A N 1
ATOM 3174 C CA . VAL A 1 397 ? 18.057 0.047 16.163 1.00 68.44 397 VAL A CA 1
ATOM 3175 C C . VAL A 1 397 ? 17.905 0.067 17.687 1.00 68.44 397 VAL A C 1
ATOM 3177 O O . VAL A 1 397 ? 17.252 -0.802 18.270 1.00 68.44 397 VAL A O 1
ATOM 3180 N N . GLU A 1 398 ? 18.507 1.055 18.348 1.00 84.50 398 GLU A N 1
ATOM 3181 C CA . GLU A 1 398 ? 18.294 1.298 19.776 1.00 84.50 398 GLU A CA 1
ATOM 3182 C C . GLU A 1 398 ? 16.931 1.980 19.948 1.00 84.50 398 GLU A C 1
ATOM 3184 O O . GLU A 1 398 ? 16.804 3.205 19.877 1.00 84.50 398 GLU A O 1
ATOM 3189 N N . GLU A 1 399 ? 15.890 1.174 20.143 1.00 89.38 399 GLU A N 1
ATOM 3190 C CA . GLU A 1 399 ? 14.581 1.671 20.552 1.00 89.38 399 GLU A CA 1
ATOM 3191 C C . GLU A 1 399 ? 14.615 2.157 22.008 1.00 89.38 399 GLU A C 1
ATOM 3193 O O . GLU A 1 399 ? 14.760 1.368 22.944 1.00 89.38 399 GLU A O 1
ATOM 3198 N N . VAL A 1 400 ? 14.386 3.454 22.221 1.00 88.88 400 VAL A N 1
ATOM 3199 C CA . VAL A 1 400 ? 14.145 4.015 23.555 1.00 88.88 400 VAL A CA 1
ATOM 3200 C C . VAL A 1 400 ? 12.668 4.313 23.724 1.00 88.88 400 VAL A C 1
ATOM 3202 O O . VAL A 1 400 ? 12.121 5.295 23.204 1.00 88.88 400 VAL A O 1
ATOM 3205 N N . ARG A 1 401 ? 12.030 3.445 24.502 1.00 84.69 401 ARG A N 1
ATOM 3206 C CA . ARG A 1 401 ? 10.636 3.572 24.913 1.00 84.69 401 ARG A CA 1
ATOM 3207 C C . ARG A 1 401 ? 10.525 4.311 26.242 1.00 84.69 401 ARG A C 1
ATOM 3209 O O . ARG A 1 401 ? 11.432 4.257 27.072 1.00 84.69 401 ARG A O 1
ATOM 3216 N N . ASP A 1 402 ? 9.423 5.024 26.427 1.00 76.81 402 ASP A N 1
ATOM 3217 C CA . ASP A 1 402 ? 9.135 5.720 27.677 1.00 76.81 402 ASP A CA 1
ATOM 3218 C C . ASP A 1 402 ? 8.508 4.805 28.744 1.00 76.81 402 ASP A C 1
ATOM 3220 O O . ASP A 1 402 ? 8.425 3.582 28.609 1.00 76.81 402 ASP A O 1
ATOM 3224 N N . GLN A 1 403 ? 8.068 5.417 29.844 1.00 66.94 403 GLN A N 1
ATOM 3225 C CA . GLN A 1 403 ? 7.504 4.731 31.006 1.00 66.94 403 GLN A CA 1
ATOM 3226 C C . GLN A 1 403 ? 6.139 4.064 30.724 1.00 66.94 403 GLN A C 1
ATOM 3228 O O . GLN A 1 403 ? 5.730 3.216 31.517 1.00 66.94 403 GLN A O 1
ATOM 3233 N N . ALA A 1 404 ? 5.474 4.390 29.606 1.00 63.62 404 ALA A N 1
ATOM 3234 C CA . ALA A 1 404 ? 4.250 3.741 29.122 1.00 63.62 404 ALA A CA 1
ATOM 3235 C C . ALA A 1 404 ? 4.496 2.773 27.939 1.00 63.62 404 ALA A C 1
ATOM 3237 O O . ALA A 1 404 ? 3.560 2.137 27.454 1.00 63.62 404 ALA A O 1
ATOM 3238 N N . GLY A 1 405 ? 5.747 2.637 27.478 1.00 69.31 405 GLY A N 1
ATOM 3239 C CA . GLY A 1 405 ? 6.145 1.746 26.383 1.00 69.31 405 GLY A CA 1
ATOM 3240 C C . GLY A 1 405 ? 6.080 2.359 24.976 1.00 69.31 405 GLY A C 1
ATOM 3241 O O . GLY A 1 405 ? 6.353 1.649 24.001 1.00 69.31 405 GLY A O 1
ATOM 3242 N N . LEU A 1 406 ? 5.758 3.652 24.848 1.00 79.56 406 LEU A N 1
ATOM 3243 C CA . LEU A 1 406 ? 5.719 4.356 23.563 1.00 79.56 406 LEU A CA 1
ATOM 3244 C C . LEU A 1 406 ? 7.144 4.633 23.062 1.00 79.56 406 LEU A C 1
ATOM 3246 O O . LEU A 1 406 ? 8.022 4.998 23.842 1.00 79.56 406 LEU A O 1
ATOM 3250 N N . LEU A 1 407 ? 7.386 4.456 21.761 1.00 86.44 407 LEU A N 1
ATOM 3251 C CA . LEU A 1 407 ? 8.708 4.586 21.140 1.00 86.44 407 LEU A CA 1
ATOM 3252 C C . LEU A 1 407 ? 9.089 6.064 20.989 1.00 86.44 407 LEU A C 1
ATOM 3254 O O . LEU A 1 407 ? 8.662 6.723 20.055 1.00 86.44 407 LEU A O 1
ATOM 3258 N N . THR A 1 408 ? 9.896 6.613 21.897 1.00 90.44 408 THR A N 1
ATOM 3259 C CA . THR A 1 408 ? 10.246 8.051 21.874 1.00 90.44 408 THR A CA 1
ATOM 3260 C C . THR A 1 408 ? 11.460 8.386 21.013 1.00 90.44 408 THR A C 1
ATOM 3262 O O . THR A 1 408 ? 11.588 9.522 20.546 1.00 90.44 408 THR A O 1
ATOM 3265 N N . ARG A 1 409 ? 12.359 7.421 20.795 1.00 93.25 409 ARG A N 1
ATOM 3266 C CA . ARG A 1 409 ? 13.567 7.565 19.976 1.00 93.25 409 ARG A CA 1
ATOM 3267 C C . ARG A 1 409 ? 13.966 6.224 19.370 1.00 93.25 409 ARG A C 1
ATOM 3269 O O . ARG A 1 409 ? 13.916 5.210 20.055 1.00 93.25 409 ARG A O 1
ATOM 3276 N N . GLU A 1 410 ? 14.442 6.269 18.136 1.00 92.12 410 GLU A N 1
ATOM 3277 C CA . GLU A 1 410 ? 15.261 5.227 17.514 1.00 92.12 410 GLU A CA 1
ATOM 3278 C C . GLU A 1 410 ? 16.687 5.772 17.341 1.00 92.12 410 GLU A C 1
ATOM 3280 O O . GLU A 1 410 ? 16.867 6.972 17.108 1.00 92.12 410 GLU A O 1
ATOM 3285 N N . VAL A 1 411 ? 17.703 4.915 17.438 1.00 87.75 411 VAL A N 1
ATOM 3286 C CA . VAL A 1 411 ? 19.096 5.253 17.097 1.00 87.75 411 VAL A CA 1
ATOM 3287 C C . VAL A 1 411 ? 19.646 4.201 16.145 1.00 87.75 411 VAL A C 1
ATOM 3289 O O . VAL A 1 411 ? 19.466 3.016 16.411 1.00 87.75 411 VAL A O 1
ATOM 3292 N N . LEU A 1 412 ? 20.306 4.612 15.063 1.00 76.56 412 LEU A N 1
ATOM 3293 C CA . LEU A 1 412 ? 21.005 3.691 14.157 1.00 76.56 412 LEU A CA 1
ATOM 3294 C C . LEU A 1 412 ? 22.477 3.533 14.556 1.00 76.56 412 LEU A C 1
ATOM 3296 O O . LEU A 1 412 ? 22.992 4.277 15.390 1.00 76.56 412 LEU A O 1
ATOM 3300 N N . GLU A 1 413 ? 23.169 2.574 13.944 1.00 69.81 413 GLU A N 1
ATOM 3301 C CA . GLU A 1 413 ? 24.575 2.262 14.254 1.00 69.81 413 GLU A CA 1
ATOM 3302 C C . GLU A 1 413 ? 25.548 3.395 13.877 1.00 69.81 413 GLU A C 1
ATOM 3304 O O . GLU A 1 413 ? 26.602 3.530 14.493 1.00 69.81 413 GLU A O 1
ATOM 3309 N N . ASP A 1 414 ? 25.164 4.271 12.942 1.00 68.56 414 ASP A N 1
ATOM 3310 C CA . ASP A 1 414 ? 25.870 5.523 12.625 1.00 68.56 414 ASP A CA 1
ATOM 3311 C C . ASP A 1 414 ? 25.636 6.651 13.660 1.00 68.56 414 ASP A C 1
ATOM 3313 O O . ASP A 1 414 ? 26.267 7.708 13.603 1.00 68.56 414 ASP A O 1
ATOM 3317 N N . GLY A 1 415 ? 24.739 6.438 14.628 1.00 79.12 415 GLY A N 1
ATOM 3318 C CA . GLY A 1 415 ? 24.372 7.397 15.667 1.00 79.12 415 GLY A CA 1
ATOM 3319 C C . GLY A 1 415 ? 23.280 8.410 15.290 1.00 79.12 415 GLY A C 1
ATOM 3320 O O . GLY A 1 415 ? 22.962 9.259 16.139 1.00 79.12 415 GLY A O 1
ATOM 3321 N N . SER A 1 416 ? 22.696 8.330 14.085 1.00 80.69 416 SER A N 1
ATOM 3322 C CA . SER A 1 416 ? 21.529 9.115 13.638 1.00 80.69 416 SER A CA 1
ATOM 3323 C C . SER A 1 416 ? 20.264 8.759 14.434 1.00 80.69 416 SER A C 1
ATOM 3325 O O . SER A 1 416 ? 20.147 7.658 14.981 1.00 80.69 416 SER A O 1
ATOM 3327 N N . LYS A 1 417 ? 19.342 9.725 14.615 1.00 90.38 417 LYS A N 1
ATOM 3328 C CA . LYS A 1 417 ? 18.320 9.675 15.691 1.00 90.38 417 LYS A CA 1
ATOM 3329 C C . LYS A 1 417 ? 16.939 10.205 15.302 1.00 90.38 417 LYS A C 1
ATOM 3331 O O . LYS A 1 417 ? 16.663 11.390 15.507 1.00 90.38 417 LYS A O 1
ATOM 3336 N N . ARG A 1 418 ? 16.038 9.299 14.909 1.00 93.00 418 ARG A N 1
ATOM 3337 C CA . ARG A 1 418 ? 14.598 9.567 14.793 1.00 93.00 418 ARG A CA 1
ATOM 3338 C C . ARG A 1 418 ? 13.962 9.696 16.185 1.00 93.00 418 ARG A C 1
ATOM 3340 O O . ARG A 1 418 ? 14.386 9.043 17.141 1.00 93.00 418 ARG A O 1
ATOM 3347 N N . ARG A 1 419 ? 12.962 10.567 16.338 1.00 94.94 419 ARG A N 1
ATOM 3348 C CA . ARG A 1 419 ? 12.269 10.873 17.604 1.00 94.94 419 ARG A CA 1
ATOM 3349 C C . ARG A 1 419 ? 10.776 11.088 17.395 1.00 94.94 419 ARG A C 1
ATOM 3351 O O . ARG A 1 419 ? 10.365 11.669 16.395 1.00 94.94 419 ARG A O 1
ATOM 3358 N N . TYR A 1 420 ? 9.983 10.726 18.396 1.00 93.38 420 TYR A N 1
ATOM 3359 C CA . TYR A 1 420 ? 8.525 10.816 18.353 1.00 93.38 420 TYR A CA 1
ATOM 3360 C C . TYR A 1 420 ? 7.974 11.611 19.541 1.00 93.38 420 TYR A C 1
ATOM 3362 O O . TYR A 1 420 ? 8.510 11.570 20.649 1.00 93.38 420 TYR A O 1
ATOM 3370 N N . GLY A 1 421 ? 6.872 12.321 19.308 1.00 90.50 421 GLY A N 1
ATOM 3371 C CA . GLY A 1 421 ? 6.017 12.920 20.329 1.00 90.50 421 GLY A CA 1
ATOM 3372 C C . GLY A 1 421 ? 4.555 12.607 20.021 1.00 90.50 421 GLY A C 1
ATOM 3373 O O . GLY A 1 421 ? 4.154 12.623 18.856 1.00 90.50 421 GLY A O 1
ATOM 3374 N N . TYR A 1 422 ? 3.763 12.315 21.049 1.00 84.75 422 TYR A N 1
ATOM 3375 C CA . TYR A 1 422 ? 2.456 11.667 20.909 1.00 84.75 422 TYR A CA 1
ATOM 3376 C C . TYR A 1 422 ? 1.271 12.551 21.344 1.00 84.75 422 TYR A C 1
ATOM 3378 O O . TYR A 1 422 ? 1.441 13.511 22.097 1.00 84.75 422 TYR A O 1
ATOM 3386 N N . THR A 1 423 ? 0.067 12.225 20.862 1.00 78.06 423 THR A N 1
ATOM 3387 C CA . THR A 1 423 ? -1.216 12.671 21.435 1.00 78.06 423 THR A CA 1
ATOM 3388 C C . THR A 1 423 ? -1.532 11.870 22.699 1.00 78.06 423 THR A C 1
ATOM 3390 O O . THR A 1 423 ? -0.901 10.847 22.978 1.00 78.06 423 THR A O 1
ATOM 3393 N N . HIS A 1 424 ? -2.560 12.275 23.445 1.00 72.94 424 HIS A N 1
ATOM 3394 C CA . HIS A 1 424 ? -3.056 11.538 24.613 1.00 72.94 424 HIS A CA 1
ATOM 3395 C C . HIS A 1 424 ? -3.627 10.148 24.300 1.00 72.94 424 HIS A C 1
ATOM 3397 O O . HIS A 1 424 ? -3.858 9.341 25.200 1.00 72.94 424 HIS A O 1
ATOM 3403 N N . ARG A 1 425 ? -3.846 9.843 23.016 1.00 71.62 425 ARG A N 1
ATOM 3404 C CA . ARG A 1 425 ? -4.276 8.522 22.536 1.00 71.62 425 ARG A CA 1
ATOM 3405 C C . ARG A 1 425 ? -3.140 7.707 21.918 1.00 71.62 425 ARG A C 1
ATOM 3407 O O . ARG A 1 425 ? -3.400 6.653 21.348 1.00 71.62 425 ARG A O 1
ATOM 3414 N N . GLY A 1 426 ? -1.895 8.181 22.009 1.00 73.50 426 GLY A N 1
ATOM 3415 C CA . GLY A 1 426 ? -0.729 7.501 21.443 1.00 73.50 426 GLY A CA 1
ATOM 3416 C C . GLY A 1 426 ? -0.580 7.641 19.922 1.00 73.50 426 GLY A C 1
ATOM 3417 O O . GLY A 1 426 ? 0.231 6.927 19.335 1.00 73.50 426 GLY A O 1
ATOM 3418 N N . LYS A 1 427 ? -1.303 8.560 19.261 1.00 80.88 427 LYS A N 1
ATOM 3419 C CA . LYS A 1 427 ? -1.039 8.899 17.847 1.00 80.88 427 LYS A CA 1
ATOM 3420 C C . LYS A 1 427 ? 0.215 9.766 17.755 1.00 80.88 427 LYS A C 1
ATOM 3422 O O . LYS A 1 427 ? 0.458 10.580 18.641 1.00 80.88 427 LYS A O 1
ATOM 3427 N N . VAL A 1 428 ? 1.017 9.638 16.699 1.00 86.12 428 VAL A N 1
ATOM 3428 C CA . VAL A 1 428 ? 2.213 10.484 16.523 1.00 86.12 428 VAL A CA 1
ATOM 3429 C C . VAL A 1 428 ? 1.781 11.916 16.186 1.00 86.12 428 VAL A C 1
ATOM 3431 O O . VAL A 1 428 ? 1.280 12.181 15.097 1.00 86.12 428 VAL A O 1
ATOM 3434 N N . ARG A 1 429 ? 1.987 12.847 17.125 1.00 91.19 429 ARG A N 1
ATOM 3435 C CA . ARG A 1 429 ? 1.728 14.287 16.960 1.00 91.19 429 ARG A CA 1
ATOM 3436 C C . ARG A 1 429 ? 2.925 15.024 16.349 1.00 91.19 429 ARG A C 1
ATOM 3438 O O . ARG A 1 429 ? 2.765 16.026 15.659 1.00 91.19 429 ARG A O 1
ATOM 3445 N N . ARG A 1 430 ? 4.141 14.545 16.613 1.00 94.06 430 ARG A N 1
ATOM 3446 C CA . ARG A 1 430 ? 5.381 15.055 16.020 1.00 94.06 430 ARG A CA 1
ATOM 3447 C C . ARG A 1 430 ? 6.316 13.895 15.731 1.00 94.06 430 ARG A C 1
ATOM 3449 O O . ARG A 1 430 ? 6.543 13.062 16.604 1.00 94.06 430 ARG A O 1
ATOM 3456 N N . LEU A 1 431 ? 6.893 13.898 14.542 1.00 95.00 431 LEU A N 1
ATOM 3457 C CA . LEU A 1 431 ? 7.989 13.025 14.152 1.00 95.00 431 LEU A CA 1
ATOM 3458 C C . LEU A 1 431 ? 9.168 13.922 13.786 1.00 95.00 431 LEU A C 1
ATOM 3460 O O . LEU A 1 431 ? 9.003 14.851 13.000 1.00 95.00 431 LEU A O 1
ATOM 3464 N N . ARG A 1 432 ? 10.340 13.635 14.351 1.00 95.88 432 ARG A N 1
ATOM 3465 C CA . ARG A 1 432 ? 11.612 14.091 13.802 1.00 95.88 432 ARG A CA 1
ATOM 3466 C C . ARG A 1 432 ? 12.346 12.891 13.228 1.00 95.88 432 ARG A C 1
ATOM 3468 O O . ARG A 1 432 ? 12.593 11.958 13.982 1.00 95.88 432 ARG A O 1
ATOM 3475 N N . ASP A 1 433 ? 12.634 12.898 11.938 1.00 93.69 433 ASP A N 1
ATOM 3476 C CA . ASP A 1 433 ? 13.316 11.817 11.207 1.00 93.69 433 ASP A CA 1
ATOM 3477 C C . ASP A 1 433 ? 14.811 11.665 11.570 1.00 93.69 433 ASP A C 1
ATOM 3479 O O . ASP A 1 433 ? 15.336 12.387 12.425 1.00 93.69 433 ASP A O 1
ATOM 3483 N N . PHE A 1 434 ? 15.490 10.674 10.973 1.00 91.06 434 PHE A N 1
ATOM 3484 C CA . PHE A 1 434 ? 16.919 10.420 11.212 1.00 91.06 434 PHE A CA 1
ATOM 3485 C C . PHE A 1 434 ? 17.836 11.568 10.757 1.00 91.06 434 PHE A C 1
ATOM 3487 O O . PHE A 1 434 ? 18.874 11.776 11.391 1.00 91.06 434 PHE A O 1
ATOM 3494 N N . ASP A 1 435 ? 17.441 12.322 9.726 1.00 89.06 435 ASP A N 1
ATOM 3495 C CA . ASP A 1 435 ? 18.213 13.440 9.162 1.00 89.06 435 ASP A CA 1
ATOM 3496 C C . ASP A 1 435 ? 17.914 14.786 9.867 1.00 89.06 435 ASP A C 1
ATOM 3498 O O . ASP A 1 435 ? 18.697 15.736 9.789 1.00 89.06 435 ASP A O 1
ATOM 3502 N N . GLY A 1 436 ? 16.840 14.847 10.664 1.00 91.31 436 GLY A N 1
ATOM 3503 C CA . GLY A 1 436 ? 16.555 15.897 11.646 1.00 91.31 436 GLY A CA 1
ATOM 3504 C C . GLY A 1 436 ? 15.388 16.831 11.305 1.00 91.31 436 GLY A C 1
ATOM 3505 O O . GLY A 1 436 ? 15.147 17.781 12.063 1.00 91.31 436 GLY A O 1
ATOM 3506 N N . SER A 1 437 ? 14.670 16.562 10.217 1.00 93.94 437 SER A N 1
ATOM 3507 C CA . SER A 1 437 ? 13.479 17.283 9.760 1.00 93.94 437 SER A CA 1
ATOM 3508 C C . SER A 1 437 ? 12.266 17.041 10.675 1.00 93.94 437 SER A C 1
ATOM 3510 O O . SER A 1 437 ? 12.223 16.072 11.419 1.00 93.94 437 SER A O 1
ATOM 3512 N N . ASP A 1 438 ? 11.291 17.962 10.720 1.00 94.31 438 ASP A N 1
ATOM 3513 C CA . ASP A 1 438 ? 10.167 17.926 11.682 1.00 94.31 438 ASP A CA 1
ATOM 3514 C C . ASP A 1 438 ? 8.792 17.866 10.992 1.00 94.31 438 ASP A C 1
ATOM 3516 O O . ASP A 1 438 ? 8.264 18.889 10.552 1.00 94.31 438 ASP A O 1
ATOM 3520 N N . TYR A 1 439 ? 8.149 16.700 11.027 1.00 94.06 439 TYR A N 1
ATOM 3521 C CA . TYR A 1 439 ? 6.737 16.517 10.678 1.00 94.06 439 TYR A CA 1
ATOM 3522 C C . TYR A 1 439 ? 5.832 16.783 11.889 1.00 94.06 439 TYR A C 1
ATOM 3524 O O . TYR A 1 439 ? 6.157 16.409 13.024 1.00 94.06 439 TYR A O 1
ATOM 3532 N N . LYS A 1 440 ? 4.663 17.394 11.665 1.00 96.00 440 LYS A N 1
ATOM 3533 C CA . LYS A 1 440 ? 3.686 17.719 12.722 1.00 96.00 440 LYS A CA 1
ATOM 3534 C C . LYS A 1 440 ? 2.270 17.329 12.314 1.00 96.00 440 LYS A C 1
ATOM 3536 O O . LYS A 1 440 ? 1.886 17.481 11.158 1.00 96.00 440 LYS A O 1
ATOM 3541 N N . LEU A 1 441 ? 1.484 16.904 13.294 1.00 93.81 441 LEU A N 1
ATOM 3542 C CA . LEU A 1 441 ? 0.062 16.616 13.177 1.00 93.81 441 LEU A CA 1
ATOM 3543 C C . LEU A 1 441 ? -0.690 17.409 14.253 1.00 93.81 441 LEU A C 1
ATOM 3545 O O . LEU A 1 441 ? -0.262 17.465 15.409 1.00 93.81 441 LEU A O 1
ATOM 3549 N N . GLU A 1 442 ? -1.808 18.025 13.890 1.00 93.19 442 GLU A N 1
ATOM 3550 C CA . GLU A 1 442 ? -2.712 18.693 14.824 1.00 93.19 442 GLU A CA 1
ATOM 3551 C C . GLU A 1 442 ? -4.082 18.015 14.766 1.00 93.19 442 GLU A C 1
ATOM 3553 O O . GLU A 1 442 ? -4.645 17.774 13.694 1.00 93.19 442 GLU A O 1
ATOM 3558 N N . THR A 1 443 ? -4.601 17.668 15.940 1.00 90.75 443 THR A N 1
ATOM 3559 C CA . THR A 1 443 ? -5.866 16.958 16.117 1.00 90.75 443 THR A CA 1
ATOM 3560 C C . THR A 1 443 ? -6.900 17.864 16.786 1.00 90.75 443 THR A C 1
ATOM 3562 O O . THR A 1 443 ? -6.551 18.865 17.417 1.00 90.75 443 THR A O 1
ATOM 3565 N N . ARG A 1 444 ? -8.182 17.557 16.578 1.00 87.38 444 ARG A N 1
ATOM 3566 C CA . ARG A 1 444 ? -9.333 18.263 17.169 1.00 87.38 444 ARG A CA 1
ATOM 3567 C C . ARG A 1 444 ? -10.249 17.260 17.877 1.00 87.38 444 ARG A C 1
ATOM 3569 O O . ARG A 1 444 ? -9.744 16.311 18.480 1.00 87.38 444 ARG A O 1
ATOM 3576 N N . SER A 1 445 ? -11.564 17.466 17.809 1.00 85.88 445 SER A N 1
ATOM 3577 C CA . SER A 1 445 ? -12.620 16.558 18.261 1.00 85.88 445 SER A CA 1
ATOM 3578 C C . SER A 1 445 ? -12.225 15.085 18.150 1.00 85.88 445 SER A C 1
ATOM 3580 O O . SER A 1 445 ? -11.811 14.619 17.089 1.00 85.88 445 SER A O 1
ATOM 3582 N N . TRP A 1 446 ? -12.304 14.362 19.269 1.00 84.50 446 TRP A N 1
ATOM 3583 C CA . TRP A 1 446 ? -11.999 12.927 19.366 1.00 84.50 446 TRP A CA 1
ATOM 3584 C C . TRP A 1 446 ? -10.588 12.472 18.927 1.00 84.50 446 TRP A C 1
ATOM 3586 O O . TRP A 1 446 ? -10.361 11.292 18.643 1.00 84.50 446 TRP A O 1
ATOM 3596 N N . ASP A 1 447 ? -9.616 13.391 18.921 1.00 86.12 447 ASP A N 1
ATOM 3597 C CA . ASP A 1 447 ? -8.259 13.203 18.385 1.00 86.12 447 ASP A CA 1
ATOM 3598 C C . ASP A 1 447 ? -8.239 12.947 16.860 1.00 86.12 447 ASP A C 1
ATOM 3600 O O . ASP A 1 447 ? -7.322 12.307 16.337 1.00 86.12 447 ASP A O 1
ATOM 3604 N N . LEU A 1 448 ? -9.255 13.416 16.123 1.00 89.69 448 LEU A N 1
ATOM 3605 C CA . LEU A 1 448 ? -9.282 13.387 14.656 1.00 89.69 448 LEU A CA 1
ATOM 3606 C C . LEU A 1 448 ? -8.243 14.379 14.088 1.00 89.69 448 LEU A C 1
ATOM 3608 O O . LEU A 1 448 ? -8.268 15.550 14.483 1.00 89.69 448 LEU A O 1
ATOM 3612 N N . PRO A 1 449 ? -7.319 13.960 13.198 1.00 91.81 449 PRO A N 1
ATOM 3613 C CA . PRO A 1 449 ? -6.320 14.856 12.611 1.00 91.81 449 PRO A CA 1
ATOM 3614 C C . PRO A 1 449 ? -6.960 15.844 11.640 1.00 91.81 449 PRO A C 1
ATOM 3616 O O . PRO A 1 449 ? -7.418 15.439 10.586 1.00 91.81 449 PRO A O 1
ATOM 3619 N N . TRP A 1 450 ? -6.968 17.138 11.958 1.00 94.75 450 TRP A N 1
ATOM 3620 C CA . TRP A 1 450 ? -7.506 18.162 11.048 1.00 94.75 450 TRP A CA 1
ATOM 3621 C C . TRP A 1 450 ? -6.424 18.852 10.225 1.00 94.75 450 TRP A C 1
ATOM 3623 O O . TRP A 1 450 ? -6.739 19.547 9.264 1.00 94.75 450 TRP A O 1
ATOM 3633 N N . ARG A 1 451 ? -5.149 18.672 10.592 1.00 96.19 451 ARG A N 1
ATOM 3634 C CA . ARG A 1 451 ? -4.027 19.370 9.966 1.00 96.19 451 ARG A CA 1
ATOM 3635 C C . ARG A 1 451 ? -2.738 18.567 10.055 1.00 96.19 451 ARG A C 1
ATOM 3637 O O . ARG A 1 451 ? -2.344 18.139 11.138 1.00 96.19 451 ARG A O 1
ATOM 3644 N N . ALA A 1 452 ? -2.050 18.408 8.934 1.00 94.94 452 ALA A N 1
ATOM 3645 C CA . ALA A 1 452 ? -0.684 17.902 8.864 1.00 94.94 452 ALA A CA 1
ATOM 3646 C C . ALA A 1 452 ? 0.238 19.017 8.356 1.00 94.94 452 ALA A C 1
ATOM 3648 O O . ALA A 1 452 ? -0.155 19.789 7.486 1.00 94.94 452 ALA A O 1
ATOM 3649 N N . THR A 1 453 ? 1.454 19.111 8.896 1.00 95.94 453 THR A N 1
ATOM 3650 C CA . THR A 1 453 ? 2.497 20.035 8.421 1.00 95.94 453 THR A CA 1
ATOM 3651 C C . THR A 1 453 ? 3.773 19.265 8.102 1.00 95.94 453 THR A C 1
ATOM 3653 O O . THR A 1 453 ? 4.256 18.505 8.949 1.00 95.94 453 THR A O 1
ATOM 3656 N N . ASP A 1 454 ? 4.320 19.470 6.905 1.00 93.62 454 ASP A N 1
ATOM 3657 C CA . ASP A 1 454 ? 5.602 18.892 6.491 1.00 93.62 454 ASP A CA 1
ATOM 3658 C C . ASP A 1 454 ? 6.808 19.712 7.024 1.00 93.62 454 ASP A C 1
ATOM 3660 O O . ASP A 1 454 ? 6.626 20.806 7.574 1.00 93.62 454 ASP A O 1
ATOM 3664 N N . PRO A 1 455 ? 8.052 19.220 6.873 1.00 94.94 455 PRO A N 1
ATOM 3665 C CA . PRO A 1 455 ? 9.245 19.930 7.338 1.00 94.94 455 PRO A CA 1
ATOM 3666 C C . PRO A 1 455 ? 9.510 21.274 6.639 1.00 94.94 455 PRO A C 1
ATOM 3668 O O . PRO A 1 455 ? 10.207 22.118 7.200 1.00 94.94 455 PRO A O 1
ATOM 3671 N N . LEU A 1 456 ? 8.939 21.497 5.449 1.00 94.62 456 LEU A N 1
ATOM 3672 C CA . LEU A 1 456 ? 9.029 22.748 4.685 1.00 94.62 456 LEU A CA 1
ATOM 3673 C C . LEU A 1 456 ? 7.952 23.769 5.104 1.00 94.62 456 LEU A C 1
ATOM 3675 O O . LEU A 1 456 ? 7.967 24.912 4.645 1.00 94.62 456 LEU A O 1
ATOM 3679 N N . GLY A 1 457 ? 7.022 23.381 5.983 1.00 95.25 457 GLY A N 1
ATOM 3680 C CA . GLY A 1 457 ? 5.904 24.212 6.426 1.00 95.25 457 GLY A CA 1
ATOM 3681 C C . GLY A 1 457 ? 4.694 24.190 5.488 1.00 95.25 457 GLY A C 1
ATOM 3682 O O . GLY A 1 457 ? 3.806 25.034 5.631 1.00 95.25 457 GLY A O 1
ATOM 3683 N N . HIS A 1 458 ? 4.631 23.253 4.540 1.00 94.69 458 HIS A N 1
ATOM 3684 C CA . HIS A 1 458 ? 3.424 22.987 3.762 1.00 94.69 458 HIS A CA 1
ATOM 3685 C C . HIS A 1 458 ? 2.361 22.333 4.645 1.00 94.69 458 HIS A C 1
ATOM 3687 O O . HIS A 1 458 ? 2.683 21.530 5.519 1.00 94.69 458 HIS A O 1
ATOM 3693 N N . VAL A 1 459 ? 1.094 22.670 4.406 1.00 96.00 459 VAL A N 1
ATOM 3694 C CA . VAL A 1 459 ? -0.035 22.261 5.248 1.00 96.00 459 VAL A CA 1
ATOM 3695 C C . VAL A 1 459 ? -1.068 21.512 4.413 1.00 96.00 459 VAL A C 1
ATOM 3697 O O . VAL A 1 459 ? -1.497 22.027 3.385 1.00 96.00 459 VAL A O 1
ATOM 3700 N N . THR A 1 460 ? -1.489 20.342 4.891 1.00 94.94 460 THR A N 1
ATOM 3701 C CA . THR A 1 460 ? -2.669 19.612 4.396 1.00 94.94 460 THR A CA 1
ATOM 3702 C C . THR A 1 460 ? -3.735 19.634 5.486 1.00 94.94 460 THR A C 1
ATOM 3704 O O . THR A 1 460 ? -3.416 19.356 6.645 1.00 94.94 460 THR A O 1
ATOM 3707 N N . GLU A 1 461 ? -4.982 19.952 5.143 1.00 96.81 461 GLU A N 1
ATOM 3708 C CA . GLU A 1 461 ? -6.095 20.083 6.100 1.00 96.81 461 GLU A CA 1
ATOM 3709 C C . GLU A 1 461 ? -7.202 19.053 5.805 1.00 96.81 461 GLU A C 1
ATOM 3711 O O . GLU A 1 461 ? -7.363 18.634 4.658 1.00 96.81 461 GLU A O 1
ATOM 3716 N N . TYR A 1 462 ? -7.932 18.616 6.839 1.00 95.44 462 TYR A N 1
ATOM 3717 C CA . TYR A 1 462 ? -8.871 17.487 6.779 1.00 95.44 462 TYR A CA 1
ATOM 3718 C C . TYR A 1 462 ? -10.191 17.786 7.513 1.00 95.44 462 TYR A C 1
ATOM 3720 O O . TYR A 1 462 ? -10.205 18.070 8.719 1.00 95.44 462 TYR A O 1
ATOM 3728 N N . GLU A 1 463 ? -11.313 17.646 6.807 1.00 95.50 463 GLU A N 1
ATOM 3729 C CA . GLU A 1 463 ? -12.663 17.719 7.373 1.00 95.50 463 GLU A CA 1
ATOM 3730 C C . GLU A 1 463 ? -13.308 16.339 7.536 1.00 95.50 463 GLU A C 1
ATOM 3732 O O . GLU A 1 463 ? -12.971 15.405 6.812 1.00 95.50 463 GLU A O 1
ATOM 3737 N N . TYR A 1 464 ? -14.228 16.205 8.498 1.00 94.50 464 TYR A N 1
ATOM 3738 C CA . TYR A 1 464 ? -14.911 14.942 8.812 1.00 94.50 464 TYR A CA 1
ATOM 3739 C C . TYR A 1 464 ? -16.441 15.081 8.771 1.00 94.50 464 TYR A C 1
ATOM 3741 O O . TYR A 1 464 ? -16.977 16.192 8.749 1.00 94.50 464 TYR A O 1
ATOM 3749 N N . THR A 1 465 ? -17.158 13.961 8.706 1.00 93.31 465 THR A N 1
ATOM 3750 C CA . THR A 1 465 ? -18.595 13.866 8.990 1.00 93.31 465 THR A CA 1
ATOM 3751 C C . THR A 1 465 ? -18.828 13.827 10.504 1.00 93.31 465 THR A C 1
ATOM 3753 O O . THR A 1 465 ? -17.904 13.607 11.291 1.00 93.31 465 THR A O 1
ATOM 3756 N N . ASN A 1 466 ? -20.088 13.945 10.933 1.00 92.12 466 ASN A N 1
ATOM 3757 C CA . ASN A 1 466 ? -20.431 13.705 12.336 1.00 92.12 466 ASN A CA 1
ATOM 3758 C C . ASN A 1 466 ? -20.351 12.209 12.716 1.00 92.12 466 ASN A C 1
ATOM 3760 O O . ASN A 1 466 ? -20.321 11.892 13.901 1.00 92.12 466 ASN A O 1
ATOM 3764 N N . THR A 1 467 ? -20.264 11.291 11.750 1.00 91.62 467 THR A N 1
ATOM 3765 C CA . THR A 1 467 ? -19.937 9.865 11.952 1.00 91.62 467 THR A CA 1
ATOM 3766 C C . THR A 1 467 ? -18.424 9.588 12.016 1.00 91.62 467 THR A C 1
ATOM 3768 O O . THR A 1 467 ? -18.026 8.457 12.271 1.00 91.62 467 THR A O 1
ATOM 3771 N N . ALA A 1 468 ? -17.587 10.634 11.914 1.00 91.94 468 ALA A N 1
ATOM 3772 C CA . ALA A 1 468 ? -16.117 10.615 11.916 1.00 91.94 468 ALA A CA 1
ATOM 3773 C C . ALA A 1 468 ? -15.433 10.102 10.627 1.00 91.94 468 ALA A C 1
ATOM 3775 O O . ALA A 1 468 ? -14.218 9.898 10.621 1.00 91.94 468 ALA A O 1
ATOM 3776 N N . GLU A 1 469 ? -16.178 9.991 9.526 1.00 93.06 469 GLU A N 1
ATOM 3777 C CA . GLU A 1 469 ? -15.662 9.690 8.185 1.00 93.06 469 GLU A CA 1
ATOM 3778 C C . GLU A 1 469 ? -15.028 10.915 7.506 1.00 93.06 469 GLU A C 1
ATOM 3780 O O . GLU A 1 469 ? -15.388 12.050 7.806 1.00 93.06 469 GLU A O 1
ATOM 3785 N N . LEU A 1 470 ? -14.062 10.721 6.602 1.00 93.69 470 LEU A N 1
ATOM 3786 C CA . LEU A 1 470 ? -13.266 11.808 6.005 1.00 93.69 470 LEU A CA 1
ATOM 3787 C C . LEU A 1 470 ? -14.054 12.575 4.925 1.00 93.69 470 LEU A C 1
ATOM 3789 O O . LEU A 1 470 ? -14.146 12.129 3.788 1.00 93.69 470 LEU A O 1
ATOM 3793 N N . SER A 1 471 ? -14.584 13.757 5.245 1.00 93.75 471 SER A N 1
ATOM 3794 C CA . SER A 1 471 ? -15.484 14.509 4.360 1.00 93.75 471 SER A CA 1
ATOM 3795 C C . SER A 1 471 ? -14.784 15.495 3.415 1.00 93.75 471 SER A C 1
ATOM 3797 O O . SER A 1 471 ? -15.274 15.702 2.305 1.00 93.75 471 SER A O 1
ATOM 3799 N N . GLU A 1 472 ? -13.637 16.082 3.769 1.00 95.12 472 GLU A N 1
ATOM 3800 C CA . GLU A 1 472 ? -12.842 16.911 2.843 1.00 95.12 472 GLU A CA 1
ATOM 3801 C C . GLU A 1 472 ? -11.337 16.759 3.092 1.00 95.12 472 GLU A C 1
ATOM 3803 O O . GLU A 1 472 ? -10.900 16.536 4.220 1.00 95.12 472 GLU A O 1
ATOM 3808 N N . VAL A 1 473 ? -10.536 16.933 2.041 1.00 94.00 473 VAL A N 1
ATOM 3809 C CA . VAL A 1 473 ? -9.082 17.106 2.115 1.00 94.00 473 VAL A CA 1
ATOM 3810 C C . VAL A 1 473 ? -8.682 18.341 1.315 1.00 94.00 473 VAL A C 1
ATOM 3812 O O . VAL A 1 473 ? -9.170 18.547 0.201 1.00 94.00 473 VAL A O 1
ATOM 3815 N N . ILE A 1 474 ? -7.786 19.150 1.879 1.00 94.50 474 ILE A N 1
ATOM 3816 C CA . ILE A 1 474 ? -7.263 20.380 1.279 1.00 94.50 474 ILE A CA 1
ATOM 3817 C C . ILE A 1 474 ? -5.741 20.254 1.157 1.00 94.50 474 ILE A C 1
ATOM 3819 O O . ILE A 1 474 ? -5.058 20.106 2.171 1.00 94.50 474 ILE A O 1
ATOM 3823 N N . ASP A 1 475 ? -5.202 20.306 -0.063 1.00 92.69 475 ASP A N 1
ATOM 3824 C CA . ASP A 1 475 ? -3.754 20.209 -0.303 1.00 92.69 475 ASP A CA 1
ATOM 3825 C C . ASP A 1 475 ? -3.003 21.539 -0.026 1.00 92.69 475 ASP A C 1
ATOM 3827 O O . ASP A 1 475 ? -3.626 22.603 0.069 1.00 92.69 475 ASP A O 1
ATOM 3831 N N . PRO A 1 476 ? -1.654 21.537 0.037 1.00 93.38 476 PRO A N 1
ATOM 3832 C CA . PRO A 1 476 ? -0.864 22.752 0.278 1.00 93.38 476 PRO A CA 1
ATOM 3833 C C . PRO A 1 476 ? -0.908 23.837 -0.814 1.00 93.38 476 PRO A C 1
ATOM 3835 O O . PRO A 1 476 ? -0.250 24.874 -0.673 1.00 93.38 476 PRO A O 1
ATOM 3838 N N . ALA A 1 477 ? -1.625 23.602 -1.915 1.00 91.19 477 ALA A N 1
ATOM 3839 C CA . ALA A 1 477 ? -1.931 24.578 -2.958 1.00 91.19 477 ALA A CA 1
ATOM 3840 C C . ALA A 1 477 ? -3.407 25.043 -2.916 1.00 91.19 477 ALA A C 1
ATOM 3842 O O . ALA A 1 477 ? -3.804 25.878 -3.729 1.00 91.19 477 ALA A O 1
ATOM 3843 N N . GLY A 1 478 ? -4.205 24.554 -1.959 1.00 92.12 478 GLY A N 1
ATOM 3844 C CA . GLY A 1 478 ? -5.617 24.894 -1.778 1.00 92.12 478 GLY A CA 1
ATOM 3845 C C . GLY A 1 478 ? -6.587 24.069 -2.629 1.00 92.12 478 GLY A C 1
ATOM 3846 O O . GLY A 1 478 ? -7.763 24.429 -2.715 1.00 92.12 478 GLY A O 1
ATOM 3847 N N . ASN A 1 479 ? -6.129 22.986 -3.264 1.00 91.50 479 ASN A N 1
ATOM 3848 C CA . ASN A 1 479 ? -6.996 22.076 -4.014 1.00 91.50 479 ASN A CA 1
ATOM 3849 C C . ASN A 1 479 ? -7.835 21.233 -3.051 1.00 91.50 479 ASN A C 1
ATOM 3851 O O . ASN A 1 479 ? -7.309 20.712 -2.071 1.00 91.50 479 ASN A O 1
ATOM 3855 N N . ARG A 1 480 ? -9.129 21.089 -3.347 1.00 92.56 480 ARG A N 1
ATOM 3856 C CA . ARG A 1 480 ? -10.118 20.450 -2.472 1.00 92.56 480 ARG A CA 1
ATOM 3857 C C . ARG A 1 480 ? -10.652 19.162 -3.076 1.00 92.56 480 ARG A C 1
ATOM 3859 O O . ARG A 1 480 ? -11.129 19.166 -4.214 1.00 92.56 480 ARG A O 1
ATOM 3866 N N . VAL A 1 481 ? -10.643 18.093 -2.287 1.00 91.25 481 VAL A N 1
ATOM 3867 C CA . VAL A 1 481 ? -11.315 16.821 -2.582 1.00 91.25 481 VAL A CA 1
ATOM 3868 C C . VAL A 1 481 ? -12.384 16.606 -1.518 1.00 91.25 481 VAL A C 1
ATOM 3870 O O . VAL A 1 481 ? -12.071 16.609 -0.333 1.00 91.25 481 VAL A O 1
ATOM 3873 N N . HIS A 1 482 ? -13.639 16.451 -1.932 1.00 92.50 482 HIS A N 1
ATOM 3874 C CA . HIS A 1 482 ? -14.792 16.267 -1.051 1.00 92.50 482 HIS A CA 1
ATOM 3875 C C . HIS A 1 482 ? -15.397 14.878 -1.259 1.00 92.50 482 HIS A C 1
ATOM 3877 O O . HIS A 1 482 ? -15.661 14.478 -2.396 1.00 92.50 482 HIS A O 1
ATOM 3883 N N . TYR A 1 483 ? -15.660 14.178 -0.162 1.00 94.00 483 TYR A N 1
ATOM 3884 C CA . TYR A 1 483 ? -16.350 12.895 -0.141 1.00 94.00 483 TYR A CA 1
ATOM 3885 C C . TYR A 1 483 ? -17.765 13.104 0.397 1.00 94.00 483 TYR A C 1
ATOM 3887 O O . TYR A 1 483 ? -17.952 13.670 1.478 1.00 94.00 483 TYR A O 1
ATOM 3895 N N . SER A 1 484 ? -18.764 12.650 -0.361 1.00 94.38 484 SER A N 1
ATOM 3896 C CA . SER A 1 484 ? -20.126 12.506 0.151 1.00 94.38 484 SER A CA 1
ATOM 3897 C C . SER A 1 484 ? -20.396 11.042 0.475 1.00 94.38 484 SER A C 1
ATOM 3899 O O . SER A 1 484 ? -19.918 10.142 -0.221 1.00 94.38 484 SER A O 1
ATOM 3901 N N . TYR A 1 485 ? -21.152 10.834 1.545 1.00 94.62 485 TYR A N 1
ATOM 3902 C CA . TYR A 1 485 ? -21.438 9.532 2.125 1.00 94.62 485 TYR A CA 1
ATOM 3903 C C . TYR A 1 485 ? -22.943 9.266 2.116 1.00 94.62 485 TYR A C 1
ATOM 3905 O O . TYR A 1 485 ? -23.749 10.200 2.170 1.00 94.62 485 TYR A O 1
ATOM 3913 N N . ASP A 1 486 ? -23.307 7.994 2.009 1.00 93.81 486 ASP A N 1
ATOM 3914 C CA . ASP A 1 486 ? -24.683 7.517 2.077 1.00 93.81 486 ASP A CA 1
ATOM 3915 C C . ASP A 1 486 ? -25.125 7.257 3.535 1.00 93.81 486 ASP A C 1
ATOM 3917 O O . ASP A 1 486 ? -24.396 7.539 4.487 1.00 93.81 486 ASP A O 1
ATOM 3921 N N . LEU A 1 487 ? -26.341 6.743 3.738 1.00 93.62 487 LEU A N 1
ATOM 3922 C CA . LEU A 1 487 ? -26.894 6.503 5.078 1.00 93.62 487 LEU A CA 1
ATOM 3923 C C . LEU A 1 487 ? -26.265 5.303 5.818 1.00 93.62 487 LEU A C 1
ATOM 3925 O O . LEU A 1 487 ? -26.628 5.052 6.962 1.00 93.62 487 LEU A O 1
ATOM 3929 N N . LYS A 1 488 ? -25.333 4.573 5.194 1.00 91.19 488 LYS A N 1
ATOM 3930 C CA . LYS A 1 488 ? -24.518 3.508 5.802 1.00 91.19 488 LYS A CA 1
ATOM 3931 C C . LYS A 1 488 ? -23.028 3.887 5.851 1.00 91.19 488 LYS A C 1
ATOM 3933 O O . LYS A 1 488 ? -22.183 3.003 5.955 1.00 91.19 488 LYS A O 1
ATOM 3938 N N . ASP A 1 489 ? -22.708 5.181 5.733 1.00 92.56 489 ASP A N 1
ATOM 3939 C CA . ASP A 1 489 ? -21.340 5.712 5.632 1.00 92.56 489 ASP A CA 1
ATOM 3940 C C . ASP A 1 489 ? -20.516 5.093 4.471 1.00 92.56 489 ASP A C 1
ATOM 3942 O O . ASP A 1 489 ? -19.287 5.018 4.512 1.00 92.56 489 ASP A O 1
ATOM 3946 N N . ARG A 1 490 ? -21.177 4.699 3.369 1.00 93.06 490 ARG A N 1
ATOM 3947 C CA . ARG A 1 490 ? -20.523 4.277 2.111 1.00 93.06 490 ARG A CA 1
ATOM 3948 C C . ARG A 1 490 ? -20.274 5.499 1.220 1.00 93.06 490 ARG A C 1
ATOM 3950 O O . ARG A 1 490 ? -21.093 6.416 1.197 1.00 93.06 490 ARG A O 1
ATOM 3957 N N . ILE A 1 491 ? -19.171 5.543 0.465 1.00 93.69 491 ILE A N 1
ATOM 3958 C CA . ILE A 1 491 ? -18.827 6.710 -0.378 1.00 93.69 491 ILE A CA 1
ATOM 3959 C C . ILE A 1 491 ? -19.803 6.812 -1.561 1.00 93.69 491 ILE A C 1
ATOM 3961 O O . ILE A 1 491 ? -19.661 6.109 -2.554 1.00 93.69 491 ILE A O 1
ATOM 3965 N N . ALA A 1 492 ? -20.762 7.735 -1.494 1.00 94.00 492 ALA A N 1
ATOM 3966 C CA . ALA A 1 492 ? -21.746 7.966 -2.551 1.00 94.00 492 ALA A CA 1
ATOM 3967 C C . ALA A 1 492 ? -21.167 8.768 -3.733 1.00 94.00 492 ALA A C 1
ATOM 3969 O O . ALA A 1 492 ? -21.524 8.537 -4.892 1.00 94.00 492 ALA A O 1
ATOM 3970 N N . SER A 1 493 ? -20.261 9.720 -3.469 1.00 93.62 493 SER A N 1
ATOM 3971 C CA . SER A 1 493 ? -19.590 10.483 -4.530 1.00 93.62 493 SER A CA 1
ATOM 3972 C C . SER A 1 493 ? -18.244 11.066 -4.122 1.00 93.62 493 SER A C 1
ATOM 3974 O O . SER A 1 493 ? -18.104 11.576 -3.010 1.00 93.62 493 SER A O 1
ATOM 3976 N N . ILE A 1 494 ? -17.327 11.167 -5.084 1.00 91.88 494 ILE A N 1
ATOM 3977 C CA . ILE A 1 494 ? -16.106 11.973 -4.967 1.00 91.88 494 ILE A CA 1
ATOM 3978 C C . ILE A 1 494 ? -16.270 13.238 -5.811 1.00 91.88 494 ILE A C 1
ATOM 3980 O O . ILE A 1 494 ? -16.575 13.172 -7.005 1.00 91.88 494 ILE A O 1
ATOM 3984 N N . GLY A 1 495 ? -16.052 14.399 -5.199 1.00 89.31 495 GLY A N 1
ATOM 3985 C CA . GLY A 1 495 ? -15.984 15.696 -5.865 1.00 89.31 495 GLY A CA 1
ATOM 3986 C C . GLY A 1 495 ? -14.604 16.336 -5.734 1.00 89.31 495 GLY A C 1
ATOM 3987 O O . GLY A 1 495 ? -13.904 16.134 -4.745 1.00 89.31 495 GLY A O 1
ATOM 3988 N N . ARG A 1 496 ? -14.206 17.138 -6.723 1.00 86.50 496 ARG A N 1
ATOM 3989 C CA . ARG A 1 496 ? -12.952 17.907 -6.719 1.00 86.50 496 ARG A CA 1
ATOM 3990 C C . ARG A 1 496 ? -13.241 19.364 -7.082 1.00 86.50 496 ARG A C 1
ATOM 3992 O O . ARG A 1 496 ? -13.905 19.617 -8.084 1.00 86.50 496 ARG A O 1
ATOM 3999 N N . ASN A 1 497 ? -12.797 20.311 -6.250 1.00 80.19 497 ASN A N 1
ATOM 4000 C CA . ASN A 1 497 ? -13.146 21.742 -6.321 1.00 80.19 497 ASN A CA 1
ATOM 4001 C C . ASN A 1 497 ? -14.643 21.976 -6.645 1.00 80.19 497 ASN A C 1
ATOM 4003 O O . ASN A 1 497 ? -14.991 22.573 -7.661 1.00 80.19 497 ASN A O 1
ATOM 4007 N N . ALA A 1 498 ? -15.527 21.449 -5.788 1.00 75.69 498 ALA A N 1
ATOM 4008 C CA . ALA A 1 498 ? -16.996 21.497 -5.894 1.00 75.69 498 ALA A CA 1
ATOM 4009 C C . ALA A 1 498 ? -17.644 20.836 -7.138 1.00 75.69 498 ALA A C 1
ATOM 4011 O O . ALA A 1 498 ? -18.870 20.773 -7.212 1.00 75.69 498 ALA A O 1
ATOM 4012 N N . THR A 1 499 ? -16.872 20.278 -8.075 1.00 82.81 499 THR A N 1
ATOM 4013 C CA . THR A 1 499 ? -17.402 19.494 -9.205 1.00 82.81 499 THR A CA 1
ATOM 4014 C C . THR A 1 499 ? -17.443 18.011 -8.838 1.00 82.81 499 THR A C 1
ATOM 4016 O O . THR A 1 499 ? -16.413 17.447 -8.471 1.00 82.81 499 THR A O 1
ATOM 4019 N N . VAL A 1 500 ? -18.606 17.357 -8.943 1.00 84.44 500 VAL A N 1
ATOM 4020 C CA . VAL A 1 500 ? -18.719 15.893 -8.772 1.00 84.44 500 VAL A CA 1
ATOM 4021 C C . VAL A 1 500 ? -17.974 15.195 -9.913 1.00 84.44 500 VAL A C 1
ATOM 4023 O O . VAL A 1 500 ? -18.146 15.564 -11.072 1.00 84.44 500 VAL A O 1
ATOM 4026 N N . HIS A 1 501 ? -17.144 14.206 -9.588 1.00 84.81 501 HIS A N 1
ATOM 4027 C CA . HIS A 1 501 ? -16.260 13.516 -10.531 1.00 84.81 501 HIS A CA 1
ATOM 4028 C C . HIS A 1 501 ? -16.659 12.049 -10.725 1.00 84.81 501 HIS A C 1
ATOM 4030 O O . HIS A 1 501 ? -16.825 11.607 -11.861 1.00 84.81 501 HIS A O 1
ATOM 4036 N N . ASP A 1 502 ? -16.877 11.335 -9.618 1.00 89.25 502 ASP A N 1
ATOM 4037 C CA . ASP A 1 502 ? -17.348 9.950 -9.587 1.00 89.25 502 ASP A CA 1
ATOM 4038 C C . ASP A 1 502 ? -18.589 9.847 -8.686 1.00 89.25 502 ASP A C 1
ATOM 4040 O O . ASP A 1 502 ? -18.663 10.519 -7.650 1.00 89.25 502 ASP A O 1
ATOM 4044 N N . ARG A 1 503 ? -19.541 8.979 -9.043 1.00 94.56 503 ARG A N 1
ATOM 4045 C CA . ARG A 1 503 ? -20.602 8.494 -8.140 1.00 94.56 503 ARG A CA 1
ATOM 4046 C C . ARG A 1 503 ? -20.637 6.970 -8.123 1.00 94.56 503 ARG A C 1
ATOM 4048 O O . ARG A 1 503 ? -20.242 6.340 -9.106 1.00 94.56 503 ARG A O 1
ATOM 4055 N N . TYR A 1 504 ? -21.123 6.407 -7.026 1.00 95.19 504 TYR A N 1
ATOM 4056 C CA . TYR A 1 504 ? -21.093 4.974 -6.748 1.00 95.19 504 TYR A CA 1
ATOM 4057 C C . TYR A 1 504 ? -22.465 4.491 -6.276 1.00 95.19 504 TYR A C 1
ATOM 4059 O O . TYR A 1 504 ? -23.139 5.188 -5.518 1.00 95.19 504 TYR A O 1
ATOM 4067 N N . GLU A 1 505 ? -22.862 3.301 -6.718 1.00 96.06 505 GLU A N 1
ATOM 4068 C CA . GLU A 1 505 ? -24.090 2.628 -6.288 1.00 96.06 505 GLU A CA 1
ATOM 4069 C C . GLU A 1 505 ? -23.762 1.219 -5.784 1.00 96.06 505 GLU A C 1
ATOM 4071 O O . GLU A 1 505 ? -22.869 0.547 -6.310 1.00 96.06 505 GLU A O 1
ATOM 4076 N N . TYR A 1 506 ? -24.478 0.788 -4.747 1.00 93.81 506 TYR A N 1
ATOM 4077 C CA . TYR A 1 506 ? -24.192 -0.413 -3.962 1.00 93.81 506 TYR A CA 1
ATOM 4078 C C . TYR A 1 506 ? -25.458 -1.257 -3.783 1.00 93.81 506 TYR A C 1
ATOM 4080 O O . TYR A 1 506 ? -26.557 -0.701 -3.706 1.00 93.81 506 TYR A O 1
ATOM 4088 N N . ASP A 1 507 ? -25.305 -2.574 -3.658 1.00 90.06 507 ASP A N 1
ATOM 4089 C CA . ASP A 1 507 ? -26.413 -3.478 -3.322 1.00 90.06 507 ASP A CA 1
ATOM 4090 C C . ASP A 1 507 ? -26.762 -3.481 -1.815 1.00 90.06 507 ASP A C 1
ATOM 4092 O O . ASP A 1 507 ? -26.260 -2.668 -1.023 1.00 90.06 507 ASP A O 1
ATOM 4096 N N . GLY A 1 508 ? -27.674 -4.379 -1.416 1.00 85.81 508 GLY A N 1
ATOM 4097 C CA . GLY A 1 508 ? -28.104 -4.536 -0.027 1.00 85.81 508 GLY A CA 1
ATOM 4098 C C . GLY A 1 508 ? -27.021 -5.102 0.896 1.00 85.81 508 GLY A C 1
ATOM 4099 O O . GLY A 1 508 ? -27.049 -4.843 2.097 1.00 85.81 508 GLY A O 1
ATOM 4100 N N . SER A 1 509 ? -26.041 -5.830 0.357 1.00 84.44 509 SER A N 1
ATOM 4101 C CA . SER A 1 509 ? -24.909 -6.401 1.099 1.00 84.44 509 SER A CA 1
ATOM 4102 C C . SER A 1 509 ? -23.592 -5.661 0.841 1.00 84.44 509 SER A C 1
ATOM 4104 O O . SER A 1 509 ? -22.515 -6.253 0.932 1.00 84.44 509 SER A O 1
ATOM 4106 N N . ASP A 1 510 ? -23.699 -4.358 0.566 1.00 89.50 510 ASP A N 1
ATOM 4107 C CA . ASP A 1 510 ? -22.615 -3.374 0.520 1.00 89.50 510 ASP A CA 1
ATOM 4108 C C . ASP A 1 510 ? -21.544 -3.610 -0.562 1.00 89.50 510 ASP A C 1
ATOM 4110 O O . ASP A 1 510 ? -20.492 -2.965 -0.548 1.00 89.50 510 ASP A O 1
ATOM 4114 N N . ASN A 1 511 ? -21.824 -4.462 -1.556 1.00 88.50 511 ASN A N 1
ATOM 4115 C CA . ASN A 1 511 ? -20.951 -4.634 -2.718 1.00 88.50 511 ASN A CA 1
ATOM 4116 C C . ASN A 1 511 ? -21.196 -3.481 -3.713 1.00 88.50 511 ASN A C 1
ATOM 4118 O O . ASN A 1 511 ? -22.332 -3.045 -3.912 1.00 88.50 511 ASN A O 1
ATOM 4122 N N . LEU A 1 512 ? -20.134 -2.959 -4.336 1.00 92.88 512 LEU A N 1
ATOM 4123 C CA . LEU A 1 512 ? -20.230 -1.886 -5.332 1.00 92.88 512 LEU A CA 1
ATOM 4124 C C . LEU A 1 512 ? -20.783 -2.453 -6.646 1.00 92.88 512 LEU A C 1
ATOM 4126 O O . LEU A 1 512 ? -20.071 -3.199 -7.306 1.00 92.88 512 LEU A O 1
ATOM 4130 N N . VAL A 1 513 ? -21.990 -2.068 -7.062 1.00 95.31 513 VAL A N 1
ATOM 4131 C CA . VAL A 1 513 ? -22.624 -2.593 -8.290 1.00 95.31 513 VAL A CA 1
ATOM 4132 C C . VAL A 1 513 ? -22.476 -1.682 -9.505 1.00 95.31 513 VAL A C 1
ATOM 4134 O O . VAL A 1 513 ? -22.435 -2.180 -10.627 1.00 95.31 513 VAL A O 1
ATOM 4137 N N . ALA A 1 514 ? -22.334 -0.364 -9.332 1.00 95.50 514 ALA A N 1
ATOM 4138 C CA . ALA A 1 514 ? -22.122 0.541 -10.464 1.00 95.50 514 ALA A CA 1
ATOM 4139 C C . ALA A 1 514 ? -21.272 1.771 -10.117 1.00 95.50 514 ALA A C 1
ATOM 4141 O O . ALA A 1 514 ? -21.265 2.268 -8.988 1.00 95.50 514 ALA A O 1
ATOM 4142 N N . LYS A 1 515 ? -20.561 2.286 -11.128 1.00 93.94 515 LYS A N 1
ATOM 4143 C CA . LYS A 1 515 ? -19.794 3.541 -11.065 1.00 93.94 515 LYS A CA 1
ATOM 4144 C C . LYS A 1 515 ? -20.244 4.476 -12.185 1.00 93.94 515 LYS A C 1
ATOM 4146 O O . LYS A 1 515 ? -20.337 4.047 -13.333 1.00 93.94 515 LYS A O 1
ATOM 4151 N N . TYR A 1 516 ? -20.422 5.759 -11.883 1.00 93.50 516 TYR A N 1
ATOM 4152 C CA . TYR A 1 516 ? -20.834 6.811 -12.820 1.00 93.50 516 TYR A CA 1
ATOM 4153 C C . TYR A 1 516 ? -19.817 7.957 -12.861 1.00 93.50 516 TYR A C 1
ATOM 4155 O O . TYR A 1 516 ? -19.142 8.221 -11.865 1.00 93.50 516 TYR A O 1
ATOM 4163 N N . ASP A 1 517 ? -19.739 8.671 -13.988 1.00 88.94 517 ASP A N 1
ATOM 4164 C CA . ASP A 1 517 ? -19.027 9.953 -14.071 1.00 88.94 517 ASP A CA 1
ATOM 4165 C C . ASP A 1 517 ? -19.851 11.124 -13.495 1.00 88.94 517 ASP A C 1
ATOM 4167 O O . ASP A 1 517 ? -21.040 10.999 -13.183 1.00 88.94 517 ASP A O 1
ATOM 4171 N N . GLY A 1 518 ? -19.223 12.297 -13.374 1.00 83.50 518 GLY A N 1
ATOM 4172 C CA . GLY A 1 518 ? -19.855 13.523 -12.875 1.00 83.50 518 GLY A CA 1
ATOM 4173 C C . GLY A 1 518 ? -21.120 13.961 -13.628 1.00 83.50 518 GLY A C 1
ATOM 4174 O O . GLY A 1 518 ? -22.012 14.559 -13.023 1.00 83.50 518 GLY A O 1
ATOM 4175 N N . ASN A 1 519 ? -21.253 13.603 -14.911 1.00 87.81 519 ASN A N 1
ATOM 4176 C CA . ASN A 1 519 ? -22.444 13.878 -15.722 1.00 87.81 519 ASN A CA 1
ATOM 4177 C C . ASN A 1 519 ? -23.548 12.818 -15.541 1.00 87.81 519 ASN A C 1
ATOM 4179 O O . ASN A 1 519 ? -24.649 12.986 -16.062 1.00 87.81 519 ASN A O 1
ATOM 4183 N N . GLY A 1 520 ? -23.287 11.742 -14.793 1.00 88.38 520 GLY A N 1
ATOM 4184 C CA . GLY A 1 520 ? -24.221 10.641 -14.571 1.00 88.38 520 GLY A CA 1
ATOM 4185 C C . GLY A 1 520 ? -24.217 9.576 -15.663 1.00 88.38 520 GLY A C 1
ATOM 4186 O O . GLY A 1 520 ? -25.158 8.790 -15.740 1.00 88.38 520 GLY A O 1
ATOM 4187 N N . ARG A 1 521 ? -23.178 9.518 -16.500 1.00 90.69 521 ARG A N 1
ATOM 4188 C CA . ARG A 1 521 ? -22.969 8.392 -17.415 1.00 90.69 521 ARG A CA 1
ATOM 4189 C C . ARG A 1 521 ? -22.406 7.217 -16.625 1.00 90.69 521 ARG A C 1
ATOM 4191 O O . ARG A 1 521 ? -21.357 7.353 -15.999 1.00 90.69 521 ARG A O 1
ATOM 4198 N N . GLN A 1 522 ? -23.067 6.067 -16.689 1.00 94.44 522 GLN A N 1
ATOM 4199 C CA . GLN A 1 522 ? -22.541 4.823 -16.130 1.00 94.44 522 GLN A CA 1
ATOM 4200 C C . GLN A 1 522 ? -21.223 4.476 -16.834 1.00 94.44 522 GLN A C 1
ATOM 4202 O O . GLN A 1 522 ? -21.162 4.442 -18.061 1.00 94.44 522 GLN A O 1
ATOM 4207 N N . LEU A 1 523 ? -20.154 4.291 -16.068 1.00 91.75 523 LEU A N 1
ATOM 4208 C CA . LEU A 1 523 ? -18.838 3.894 -16.562 1.00 91.75 523 LEU A CA 1
ATOM 4209 C C . LEU A 1 523 ? -18.717 2.371 -16.579 1.00 91.75 523 LEU A C 1
ATOM 4211 O O . LEU A 1 523 ? -18.217 1.814 -17.555 1.00 91.75 523 LEU A O 1
ATOM 4215 N N . LEU A 1 524 ? -19.182 1.708 -15.519 1.00 94.38 524 LEU A N 1
ATOM 4216 C CA . LEU A 1 524 ? -19.190 0.253 -15.409 1.00 94.38 524 LEU A CA 1
ATOM 4217 C C . LEU A 1 524 ? -20.313 -0.256 -14.498 1.00 94.38 524 LEU A C 1
ATOM 4219 O O . LEU A 1 524 ? -20.828 0.491 -13.663 1.00 94.38 524 LEU A O 1
ATOM 4223 N N . GLU A 1 525 ? -20.644 -1.531 -14.678 1.00 96.50 525 GLU A N 1
ATOM 4224 C CA . GLU A 1 525 ? -21.547 -2.348 -13.859 1.00 96.50 525 GLU A CA 1
ATOM 4225 C C . GLU A 1 525 ? -20.788 -3.587 -13.352 1.00 96.50 525 GLU A C 1
ATOM 4227 O O . GLU A 1 525 ? -19.838 -4.040 -14.004 1.00 96.50 525 GLU A O 1
ATOM 4232 N N . LEU A 1 526 ? -21.165 -4.111 -12.186 1.00 95.12 526 LEU A N 1
ATOM 4233 C CA . LEU A 1 526 ? -20.486 -5.185 -11.457 1.00 95.12 526 LEU A CA 1
ATOM 4234 C C . LEU A 1 526 ? -21.525 -6.161 -10.884 1.00 95.12 526 LEU A C 1
ATOM 4236 O O . LEU A 1 526 ? -22.409 -5.759 -10.132 1.00 95.12 526 LEU A O 1
ATOM 4240 N N . GLU A 1 527 ? -21.394 -7.447 -11.211 1.00 95.12 527 GLU A N 1
ATOM 4241 C CA . GLU A 1 527 ? -22.265 -8.523 -10.723 1.00 95.12 527 GLU A CA 1
ATOM 4242 C C . GLU A 1 527 ? -21.475 -9.506 -9.855 1.00 95.12 527 GLU A C 1
ATOM 4244 O O . GLU A 1 527 ? -20.354 -9.905 -10.197 1.00 95.12 527 GLU A O 1
ATOM 4249 N N . TYR A 1 528 ? -22.093 -9.952 -8.764 1.00 90.06 528 TYR A N 1
ATOM 4250 C CA . TYR A 1 528 ? -21.481 -10.824 -7.766 1.00 90.06 528 TYR A CA 1
ATOM 4251 C C . TYR A 1 528 ? -22.182 -12.186 -7.694 1.00 90.06 528 TYR A C 1
ATOM 4253 O O . TYR A 1 528 ? -23.383 -12.295 -7.941 1.00 90.06 528 TYR A O 1
ATOM 4261 N N . ASP A 1 529 ? -21.439 -13.239 -7.344 1.00 87.69 529 ASP A N 1
ATOM 4262 C CA . ASP A 1 529 ? -22.036 -14.538 -7.024 1.00 87.69 529 ASP A CA 1
ATOM 4263 C C . ASP A 1 529 ? -22.714 -14.544 -5.641 1.00 87.69 529 ASP A C 1
ATOM 4265 O O . ASP A 1 529 ? -22.552 -13.635 -4.822 1.00 87.69 529 ASP A O 1
ATOM 4269 N N . GLY A 1 530 ? -23.427 -15.635 -5.338 1.00 83.75 530 GLY A N 1
ATOM 4270 C CA . GLY A 1 530 ? -24.032 -15.888 -4.022 1.00 83.75 530 GLY A CA 1
ATOM 4271 C C . GLY A 1 530 ? -23.032 -16.026 -2.862 1.00 83.75 530 GLY A C 1
ATOM 4272 O O . GLY A 1 530 ? -23.434 -16.364 -1.750 1.00 83.75 530 GLY A O 1
ATOM 4273 N N . HIS A 1 531 ? -21.742 -15.771 -3.099 1.00 82.31 531 HIS A N 1
ATOM 4274 C CA . HIS A 1 531 ? -20.695 -15.701 -2.089 1.00 82.31 531 HIS A CA 1
ATOM 4275 C C . HIS A 1 531 ? -19.990 -14.330 -2.027 1.00 82.31 531 HIS A C 1
ATOM 4277 O O . HIS A 1 531 ? -19.053 -14.178 -1.243 1.00 82.31 531 HIS A O 1
ATOM 4283 N N . GLY A 1 532 ? -20.425 -13.340 -2.818 1.00 81.19 532 GLY A N 1
ATOM 4284 C CA . GLY A 1 532 ? -19.858 -11.988 -2.844 1.00 81.19 532 GLY A CA 1
ATOM 4285 C C . GLY A 1 532 ? -18.584 -11.826 -3.671 1.00 81.19 532 GLY A C 1
ATOM 4286 O O . GLY A 1 532 ? -17.822 -10.890 -3.440 1.00 81.19 532 GLY A O 1
ATOM 4287 N N . ARG A 1 533 ? -18.329 -12.713 -4.640 1.00 85.75 533 ARG A N 1
ATOM 4288 C CA . ARG A 1 533 ? -17.181 -12.618 -5.559 1.00 85.75 533 ARG A CA 1
ATOM 4289 C C . ARG A 1 533 ? -17.619 -12.042 -6.906 1.00 85.75 533 ARG A C 1
ATOM 4291 O O . ARG A 1 533 ? -18.670 -12.420 -7.414 1.00 85.75 533 ARG A O 1
ATOM 4298 N N . LEU A 1 534 ? -16.825 -11.134 -7.477 1.00 89.44 534 LEU A N 1
ATOM 4299 C CA . LEU A 1 534 ? -17.133 -10.429 -8.727 1.00 89.44 534 LEU A CA 1
ATOM 4300 C C . LEU A 1 534 ? -17.086 -11.392 -9.924 1.00 89.44 534 LEU A C 1
ATOM 4302 O O . LEU A 1 534 ? -16.007 -11.698 -10.414 1.00 89.44 534 LEU A O 1
ATOM 4306 N N . ILE A 1 535 ? -18.232 -11.843 -10.432 1.00 93.56 535 ILE A N 1
ATOM 4307 C CA . ILE A 1 535 ? -18.293 -12.802 -11.552 1.00 93.56 535 ILE A CA 1
ATOM 4308 C C . ILE A 1 535 ? -18.396 -12.136 -12.923 1.00 93.56 535 ILE A C 1
ATOM 4310 O O . ILE A 1 535 ? -17.918 -12.702 -13.909 1.00 93.56 535 ILE A O 1
ATOM 4314 N N . ARG A 1 536 ? -18.977 -10.934 -13.008 1.00 95.88 536 ARG A N 1
ATOM 4315 C CA . ARG A 1 536 ? -19.108 -10.177 -14.260 1.00 95.88 536 ARG A CA 1
ATOM 4316 C C . ARG A 1 536 ? -18.890 -8.688 -14.021 1.00 95.88 536 ARG A C 1
ATOM 4318 O O . ARG A 1 536 ? -19.275 -8.141 -12.996 1.00 95.88 536 ARG A O 1
ATOM 4325 N N . ARG A 1 537 ? -18.263 -8.031 -14.992 1.00 95.69 537 ARG A N 1
ATOM 4326 C CA . ARG A 1 537 ? -18.115 -6.576 -15.066 1.00 95.69 537 ARG A CA 1
ATOM 4327 C C . ARG A 1 537 ? -18.381 -6.124 -16.490 1.00 95.69 537 ARG A C 1
ATOM 4329 O O . ARG A 1 537 ? -17.666 -6.546 -17.398 1.00 95.69 537 ARG A O 1
ATOM 4336 N N . GLU A 1 538 ? -19.346 -5.240 -16.674 1.00 95.88 538 GLU A N 1
ATOM 4337 C CA . GLU A 1 538 ? -19.650 -4.621 -17.965 1.00 95.88 538 GLU A CA 1
ATOM 4338 C C . GLU A 1 538 ? -19.102 -3.191 -17.990 1.00 95.88 538 GLU A C 1
ATOM 4340 O O . GLU A 1 538 ? -19.230 -2.452 -17.016 1.00 95.88 538 GLU A O 1
ATOM 4345 N N . LEU A 1 539 ? -18.426 -2.809 -19.072 1.00 93.38 539 LEU A N 1
ATOM 4346 C CA . LEU A 1 539 ? -17.887 -1.463 -19.273 1.00 93.38 539 LEU A CA 1
ATOM 4347 C C . LEU A 1 539 ? -18.788 -0.658 -20.212 1.00 93.38 539 LEU A C 1
ATOM 4349 O O . LEU A 1 539 ? -19.406 -1.223 -21.109 1.00 93.38 539 LEU A O 1
ATOM 4353 N N . PHE A 1 540 ? -18.767 0.676 -20.109 1.00 89.88 540 PHE A N 1
ATOM 4354 C CA . PHE A 1 540 ? -19.510 1.562 -21.020 1.00 89.88 540 PHE A CA 1
ATOM 4355 C C . PHE A 1 540 ? -19.234 1.294 -22.518 1.00 89.88 540 PHE A C 1
ATOM 4357 O O . PHE A 1 540 ? -20.082 1.569 -23.364 1.00 89.88 540 PHE A O 1
ATOM 4364 N N . SER A 1 541 ? -18.058 0.768 -22.878 1.00 86.50 541 SER A N 1
ATOM 4365 C CA . SER A 1 541 ? -17.730 0.375 -24.258 1.00 86.50 541 SER A CA 1
ATOM 4366 C C . SER A 1 541 ? -18.564 -0.798 -24.799 1.00 86.50 541 SER A C 1
ATOM 4368 O O . SER A 1 541 ? -18.543 -1.032 -26.005 1.00 86.50 541 SER A O 1
ATOM 4370 N N . GLY A 1 542 ? -19.285 -1.522 -23.937 1.00 88.12 542 GLY A N 1
ATOM 4371 C CA . GLY A 1 542 ? -19.910 -2.815 -24.225 1.00 88.12 542 GLY A CA 1
ATOM 4372 C C . GLY A 1 542 ? -18.995 -4.012 -23.935 1.00 88.12 542 GLY A C 1
ATOM 4373 O O . GLY A 1 542 ? -19.414 -5.161 -24.080 1.00 88.12 542 GLY A O 1
ATOM 4374 N N . ASP A 1 543 ? -17.749 -3.776 -23.507 1.00 90.19 543 ASP A N 1
ATOM 4375 C CA . ASP A 1 543 ? -16.834 -4.851 -23.125 1.00 90.19 543 ASP A CA 1
ATOM 4376 C C . ASP A 1 543 ? -17.307 -5.526 -21.834 1.00 90.19 543 ASP A C 1
ATOM 4378 O O . ASP A 1 543 ? -17.362 -4.914 -20.767 1.00 90.19 543 ASP A O 1
ATOM 4382 N N . THR A 1 544 ? -17.620 -6.818 -21.933 1.00 95.06 544 THR A N 1
ATOM 4383 C CA . THR A 1 544 ? -17.906 -7.674 -20.780 1.00 95.06 544 THR A CA 1
ATOM 4384 C C . THR A 1 544 ? -16.641 -8.423 -20.365 1.00 95.06 544 THR A C 1
ATOM 4386 O O . THR A 1 544 ? -15.998 -9.085 -21.184 1.00 95.06 544 THR A O 1
ATOM 4389 N N . HIS A 1 545 ? -16.317 -8.350 -19.076 1.00 95.00 545 HIS A N 1
ATOM 4390 C CA . HIS A 1 545 ? -15.289 -9.142 -18.409 1.00 95.00 545 HIS A CA 1
ATOM 4391 C C . HIS A 1 545 ? -15.947 -10.143 -17.448 1.00 95.00 545 HIS A C 1
ATOM 4393 O O . HIS A 1 545 ? -16.897 -9.776 -16.759 1.00 95.00 545 HIS A O 1
ATOM 4399 N N . THR A 1 546 ? -15.452 -11.381 -17.382 1.00 96.75 546 THR A N 1
ATOM 4400 C CA . THR A 1 546 ? -15.959 -12.423 -16.466 1.00 96.75 546 THR A CA 1
ATOM 4401 C C . THR A 1 546 ? -14.838 -13.090 -15.678 1.00 96.75 546 THR A C 1
ATOM 4403 O O . THR A 1 546 ? -13.699 -13.138 -16.149 1.00 96.75 546 THR A O 1
ATOM 4406 N N . PHE A 1 547 ? -15.159 -13.615 -14.494 1.00 94.25 547 PHE A N 1
ATOM 4407 C CA . PHE A 1 547 ? -14.196 -14.246 -13.589 1.00 94.25 547 PHE A CA 1
ATOM 4408 C C . PHE A 1 547 ? -14.738 -15.563 -13.022 1.00 94.25 547 PHE A C 1
ATOM 4410 O O . PHE A 1 547 ? -15.881 -15.618 -12.570 1.00 94.25 547 PHE A O 1
ATOM 4417 N N . ASP A 1 548 ? -13.893 -16.596 -13.001 1.00 93.88 548 ASP A N 1
ATOM 4418 C CA . ASP A 1 548 ? -14.154 -17.862 -12.311 1.00 93.88 548 ASP A CA 1
ATOM 4419 C C . ASP A 1 548 ? -13.173 -18.021 -11.134 1.00 93.88 548 ASP A C 1
ATOM 4421 O O . ASP A 1 548 ? -12.031 -17.548 -11.184 1.00 93.88 548 ASP A O 1
ATOM 4425 N N . TYR A 1 549 ? -13.614 -18.709 -10.077 1.00 88.88 549 TYR A N 1
ATOM 4426 C CA . TYR A 1 549 ? -12.911 -18.815 -8.794 1.00 88.88 549 TYR A CA 1
ATOM 4427 C C . TYR A 1 549 ? -12.799 -20.267 -8.309 1.00 88.88 549 TYR A C 1
ATOM 4429 O O . TYR A 1 549 ? -13.663 -21.088 -8.617 1.00 88.88 549 TYR A O 1
ATOM 4437 N N . ASP A 1 550 ? -11.776 -20.583 -7.510 1.00 85.75 550 ASP A N 1
ATOM 4438 C CA . ASP A 1 550 ? -11.683 -21.869 -6.798 1.00 85.75 550 ASP A CA 1
ATOM 4439 C C . ASP A 1 550 ? -12.502 -21.905 -5.485 1.00 85.75 550 ASP A C 1
ATOM 4441 O O . ASP A 1 550 ? -13.159 -20.936 -5.084 1.00 85.75 550 ASP A O 1
ATOM 4445 N N . GLU A 1 551 ? -12.474 -23.059 -4.808 1.00 80.75 551 GLU A N 1
ATOM 4446 C CA . GLU A 1 551 ? -13.073 -23.287 -3.481 1.00 80.75 551 GLU A CA 1
ATOM 4447 C C . GLU A 1 551 ? -12.388 -22.479 -2.358 1.00 80.75 551 GLU A C 1
ATOM 4449 O O . GLU A 1 551 ? -12.907 -22.388 -1.247 1.00 80.75 551 GLU A O 1
ATOM 4454 N N . GLN A 1 552 ? -11.214 -21.900 -2.623 1.00 76.75 552 GLN A N 1
ATOM 4455 C CA . GLN A 1 552 ? -10.448 -21.068 -1.696 1.00 76.75 552 GLN A CA 1
ATOM 4456 C C . GLN A 1 552 ? -10.578 -19.566 -2.016 1.00 76.75 552 GLN A C 1
ATOM 4458 O O . GLN A 1 552 ? -9.986 -18.746 -1.314 1.00 76.75 552 GLN A O 1
ATOM 4463 N N . GLY A 1 553 ? -11.388 -19.207 -3.019 1.00 78.69 553 GLY A N 1
ATOM 4464 C CA . GLY A 1 553 ? -11.710 -17.837 -3.409 1.00 78.69 553 GLY A CA 1
ATOM 4465 C C . GLY A 1 553 ? -10.719 -17.156 -4.351 1.00 78.69 553 GLY A C 1
ATOM 4466 O O . GLY A 1 553 ? -10.943 -15.988 -4.653 1.00 78.69 553 GLY A O 1
ATOM 4467 N N . TRP A 1 554 ? -9.673 -17.828 -4.838 1.00 82.69 554 TRP A N 1
ATOM 4468 C CA . TRP A 1 554 ? -8.719 -17.225 -5.780 1.00 82.69 554 TRP A CA 1
ATOM 4469 C C . TRP A 1 554 ? -9.281 -17.205 -7.194 1.00 82.69 554 TRP A C 1
ATOM 4471 O O . TRP A 1 554 ? -9.994 -18.129 -7.592 1.00 82.69 554 TRP A O 1
ATOM 4481 N N . VAL A 1 555 ? -8.933 -16.175 -7.970 1.00 87.12 555 VAL A N 1
ATOM 4482 C CA . VAL A 1 555 ? -9.258 -16.134 -9.400 1.00 87.12 555 VAL A CA 1
ATOM 4483 C C . VAL A 1 555 ? -8.522 -17.284 -10.093 1.00 87.12 555 VAL A C 1
ATOM 4485 O O . VAL A 1 555 ? -7.292 -17.341 -10.079 1.00 87.12 555 VAL A O 1
ATOM 4488 N N . THR A 1 556 ? -9.266 -18.199 -10.712 1.00 93.19 556 THR A N 1
ATOM 4489 C CA . THR A 1 556 ? -8.716 -19.267 -11.569 1.00 93.19 556 THR A CA 1
ATOM 4490 C C . THR A 1 556 ? -8.807 -18.906 -13.043 1.00 93.19 556 THR A C 1
ATOM 4492 O O . THR A 1 556 ? -8.012 -19.392 -13.848 1.00 93.19 556 THR A O 1
ATOM 4495 N N . ARG A 1 557 ? -9.732 -18.013 -13.409 1.00 95.69 557 ARG A N 1
ATOM 4496 C CA . ARG A 1 557 ? -9.880 -17.509 -14.772 1.00 95.69 557 ARG A CA 1
ATOM 4497 C C . ARG A 1 557 ? -10.410 -16.081 -14.780 1.00 95.69 557 ARG A C 1
ATOM 4499 O O . ARG A 1 557 ? -11.311 -15.753 -14.019 1.00 95.69 557 ARG A O 1
ATOM 4506 N N . ALA A 1 558 ? -9.886 -15.259 -15.683 1.00 95.88 558 ALA A N 1
ATOM 4507 C CA . ALA A 1 558 ? -10.389 -13.920 -15.970 1.00 95.88 558 ALA A CA 1
ATOM 4508 C C . ALA A 1 558 ? -10.431 -13.712 -17.493 1.00 95.88 558 ALA A C 1
ATOM 4510 O O . ALA A 1 558 ? -9.405 -13.823 -18.166 1.00 95.88 558 ALA A O 1
ATOM 4511 N N . ALA A 1 559 ? -11.605 -13.429 -18.056 1.00 96.62 559 ALA A N 1
ATOM 4512 C CA . ALA A 1 559 ? -11.822 -13.401 -19.502 1.00 96.62 559 ALA A CA 1
ATOM 4513 C C . ALA A 1 559 ? -12.460 -12.096 -19.997 1.00 96.62 559 ALA A C 1
ATOM 4515 O O . ALA A 1 559 ? -13.216 -11.439 -19.284 1.00 96.62 559 ALA A O 1
ATOM 4516 N N . THR A 1 560 ? -12.156 -11.742 -21.243 1.00 95.19 560 THR A N 1
ATOM 4517 C CA . THR A 1 560 ? -12.866 -10.757 -22.069 1.00 95.19 560 THR A CA 1
ATOM 4518 C C . THR A 1 560 ? -13.639 -11.487 -23.173 1.00 95.19 560 THR A C 1
ATOM 4520 O O . THR A 1 560 ? -13.575 -12.712 -23.286 1.00 95.19 560 THR A O 1
ATOM 4523 N N . HIS A 1 561 ? -14.332 -10.751 -24.045 1.00 91.31 561 HIS A N 1
ATOM 4524 C CA . HIS A 1 561 ? -14.990 -11.334 -25.219 1.00 91.31 561 HIS A CA 1
ATOM 4525 C C . HIS A 1 561 ? -14.019 -11.914 -26.279 1.00 91.31 561 HIS A C 1
ATOM 4527 O O . HIS A 1 561 ? -14.474 -12.601 -27.193 1.00 91.31 561 HIS A O 1
ATOM 4533 N N . GLN A 1 562 ? -12.707 -11.650 -26.174 1.00 92.88 562 GLN A N 1
ATOM 4534 C CA . GLN A 1 562 ? -11.671 -12.136 -27.107 1.00 92.88 562 GLN A CA 1
ATOM 4535 C C . GLN A 1 562 ? -10.618 -13.032 -26.447 1.00 92.88 562 GLN A C 1
ATOM 4537 O O . GLN A 1 562 ? -10.122 -13.951 -27.092 1.00 92.88 562 GLN A O 1
ATOM 4542 N N . HIS A 1 563 ? -10.265 -12.756 -25.189 1.00 95.56 563 HIS A N 1
ATOM 4543 C CA . HIS A 1 563 ? -9.083 -13.317 -24.535 1.00 95.56 563 HIS A CA 1
ATOM 4544 C C . HIS A 1 563 ? -9.430 -13.920 -23.177 1.00 95.56 563 HIS A C 1
ATOM 4546 O O . HIS A 1 563 ? -10.154 -13.312 -22.392 1.00 95.56 563 HIS A O 1
ATOM 4552 N N . THR A 1 564 ? -8.889 -15.094 -22.865 1.00 97.44 564 THR A N 1
ATOM 4553 C CA . THR A 1 564 ? -9.036 -15.749 -21.557 1.00 97.44 564 THR A CA 1
ATOM 4554 C C . THR A 1 564 ? -7.673 -15.870 -20.889 1.00 97.44 564 THR A C 1
ATOM 4556 O O . THR A 1 564 ? -6.765 -16.461 -21.462 1.00 97.44 564 THR A O 1
ATOM 4559 N N . VAL A 1 565 ? -7.541 -15.356 -19.666 1.00 96.94 565 VAL A N 1
ATOM 4560 C CA . VAL A 1 565 ? -6.403 -15.635 -18.781 1.00 96.94 565 VAL A CA 1
ATOM 4561 C C . VAL A 1 565 ? -6.793 -16.743 -17.809 1.00 96.94 565 VAL A C 1
ATOM 4563 O O . VAL A 1 565 ? -7.863 -16.677 -17.206 1.00 96.94 565 VAL A O 1
ATOM 4566 N N . GLU A 1 566 ? -5.936 -17.746 -17.650 1.00 97.38 566 GLU A N 1
ATOM 4567 C CA . GLU A 1 566 ? -6.077 -18.833 -16.682 1.00 97.38 566 GLU A CA 1
ATOM 4568 C C . GLU A 1 566 ? -4.925 -18.814 -15.670 1.00 97.38 566 GLU A C 1
ATOM 4570 O O . GLU A 1 566 ? -3.752 -18.692 -16.040 1.00 97.38 566 GLU A O 1
ATOM 4575 N N . PHE A 1 567 ? -5.264 -19.016 -14.398 1.00 94.62 567 PHE A N 1
ATOM 4576 C CA . PHE A 1 567 ? -4.333 -19.051 -13.276 1.00 94.62 567 PHE A CA 1
ATOM 4577 C C . PHE A 1 567 ? -4.360 -20.406 -12.564 1.00 94.62 567 PHE A C 1
ATOM 4579 O O . PHE A 1 567 ? -5.315 -21.176 -12.661 1.00 94.62 567 PHE A O 1
ATOM 4586 N N . ALA A 1 568 ? -3.300 -20.689 -11.815 1.00 93.81 568 ALA A N 1
ATOM 4587 C CA . ALA A 1 568 ? -3.260 -21.759 -10.826 1.00 93.81 568 ALA A CA 1
ATOM 4588 C C . ALA A 1 568 ? -2.298 -21.364 -9.704 1.00 93.81 568 ALA A C 1
ATOM 4590 O O . ALA A 1 568 ? -1.335 -20.629 -9.944 1.00 93.81 568 ALA A O 1
ATOM 4591 N N . HIS A 1 569 ? -2.539 -21.875 -8.499 1.00 90.06 569 HIS A N 1
ATOM 4592 C CA . HIS A 1 569 ? -1.712 -21.626 -7.321 1.00 90.06 569 HIS A CA 1
ATOM 4593 C C . HIS A 1 569 ? -1.314 -22.954 -6.656 1.00 90.06 569 HIS A C 1
ATOM 4595 O O . HIS A 1 569 ? -1.980 -23.972 -6.848 1.00 90.06 569 HIS A O 1
ATOM 4601 N N . ASP A 1 570 ? -0.208 -22.972 -5.911 1.00 89.31 570 ASP A N 1
ATOM 4602 C CA . ASP A 1 570 ? 0.163 -24.108 -5.057 1.00 89.31 570 ASP A CA 1
ATOM 4603 C C . ASP A 1 570 ? -0.431 -23.997 -3.638 1.00 89.31 570 ASP A C 1
ATOM 4605 O O . ASP A 1 570 ? -1.107 -23.027 -3.291 1.00 89.31 570 ASP A O 1
ATOM 4609 N N . ALA A 1 571 ? -0.168 -24.994 -2.785 1.00 84.75 571 ALA A N 1
ATOM 4610 C CA . ALA A 1 571 ? -0.644 -25.010 -1.397 1.00 84.75 571 ALA A CA 1
ATOM 4611 C C . ALA A 1 571 ? -0.083 -23.863 -0.525 1.00 84.75 571 ALA A C 1
ATOM 4613 O O . ALA A 1 571 ? -0.644 -23.567 0.529 1.00 84.75 571 ALA A O 1
ATOM 4614 N N . TRP A 1 572 ? 0.988 -23.196 -0.969 1.00 83.69 572 TRP A N 1
ATOM 4615 C CA . TRP A 1 572 ? 1.561 -21.997 -0.351 1.00 83.69 572 TRP A CA 1
ATOM 4616 C C . TRP A 1 572 ? 1.063 -20.697 -1.012 1.00 83.69 572 TRP A C 1
ATOM 4618 O O . TRP A 1 572 ? 1.568 -19.620 -0.701 1.00 83.69 572 TRP A O 1
ATOM 4628 N N . ARG A 1 573 ? 0.048 -20.781 -1.888 1.00 83.44 573 ARG A N 1
ATOM 4629 C CA . ARG A 1 573 ? -0.564 -19.677 -2.653 1.00 83.44 573 ARG A CA 1
ATOM 4630 C C . ARG A 1 573 ? 0.370 -19.006 -3.670 1.00 83.44 573 ARG A C 1
ATOM 4632 O O . ARG A 1 573 ? 0.049 -17.932 -4.175 1.00 83.44 573 ARG A O 1
ATOM 4639 N N . ARG A 1 574 ? 1.500 -19.625 -4.028 1.00 88.75 574 ARG A N 1
ATOM 4640 C CA . ARG A 1 574 ? 2.368 -19.120 -5.107 1.00 88.75 574 ARG A CA 1
ATOM 4641 C C . ARG A 1 574 ? 1.745 -19.443 -6.457 1.00 88.75 574 ARG A C 1
ATOM 4643 O O . ARG A 1 574 ? 1.240 -20.549 -6.651 1.00 88.75 574 ARG A O 1
ATOM 4650 N N . ARG A 1 575 ? 1.797 -18.503 -7.402 1.00 91.62 575 ARG A N 1
ATOM 4651 C CA . ARG A 1 575 ? 1.256 -18.690 -8.753 1.00 91.62 575 ARG A CA 1
ATOM 4652 C C . ARG A 1 575 ? 2.098 -19.713 -9.520 1.00 91.62 575 ARG A C 1
ATOM 4654 O O . ARG A 1 575 ? 3.303 -19.553 -9.665 1.00 91.62 575 ARG A O 1
ATOM 4661 N N . THR A 1 576 ? 1.462 -20.781 -9.992 1.00 95.56 576 THR A N 1
ATOM 4662 C CA . THR A 1 576 ? 2.081 -21.866 -10.777 1.00 95.56 576 THR A CA 1
ATOM 4663 C C . THR A 1 576 ? 1.681 -21.833 -12.250 1.00 95.56 576 THR A C 1
ATOM 4665 O O . THR A 1 576 ? 2.304 -22.510 -13.069 1.00 95.56 576 THR A O 1
ATOM 4668 N N . ARG A 1 577 ? 0.678 -21.024 -12.611 1.00 96.75 577 ARG A N 1
ATOM 4669 C CA . ARG A 1 577 ? 0.244 -20.764 -13.989 1.00 96.75 577 ARG A CA 1
ATOM 4670 C C . ARG A 1 577 ? -0.247 -19.323 -14.120 1.00 96.75 577 ARG A C 1
ATOM 4672 O O . ARG A 1 577 ? -1.006 -18.866 -13.269 1.00 96.75 577 ARG A O 1
ATOM 4679 N N . ASP A 1 578 ? 0.152 -18.661 -15.198 1.00 96.62 578 ASP A N 1
ATOM 4680 C CA . ASP A 1 578 ? -0.382 -17.382 -15.670 1.00 96.62 578 ASP A CA 1
ATOM 4681 C C . ASP A 1 578 ? -0.364 -17.418 -17.206 1.00 96.62 578 ASP A C 1
ATOM 4683 O O . ASP A 1 578 ? 0.665 -17.182 -17.835 1.00 96.62 578 ASP A O 1
ATOM 4687 N N . GLU A 1 579 ? -1.464 -17.842 -17.832 1.00 97.69 579 GLU A N 1
ATOM 4688 C CA . GLU A 1 579 ? -1.522 -18.059 -19.284 1.00 97.69 579 GLU A CA 1
ATOM 4689 C C . GLU A 1 579 ? -2.706 -17.342 -19.917 1.00 97.69 579 GLU A C 1
ATOM 4691 O O . GLU A 1 579 ? -3.849 -17.592 -19.547 1.00 97.69 579 GLU A O 1
ATOM 4696 N N . ARG A 1 580 ? -2.448 -16.522 -20.942 1.00 97.06 580 ARG A N 1
ATOM 4697 C CA . ARG A 1 580 ? -3.489 -15.960 -21.807 1.00 97.06 580 ARG A CA 1
ATOM 4698 C C . ARG A 1 580 ? -3.632 -16.817 -23.060 1.00 97.06 580 ARG A C 1
ATOM 4700 O O . ARG A 1 580 ? -2.665 -16.988 -23.795 1.00 97.06 580 ARG A O 1
ATOM 4707 N N . ASP A 1 581 ? -4.824 -17.341 -23.317 1.00 96.19 581 ASP A N 1
ATOM 4708 C CA . ASP A 1 581 ? -5.150 -18.167 -24.491 1.00 96.19 581 ASP A CA 1
ATOM 4709 C C . ASP A 1 581 ? -4.205 -19.382 -24.655 1.00 96.19 581 ASP A C 1
ATOM 4711 O O . ASP A 1 581 ? -3.819 -19.760 -25.761 1.00 96.19 581 ASP A O 1
ATOM 4715 N N . GLY A 1 582 ? -3.771 -19.967 -23.530 1.00 94.69 582 GLY A N 1
ATOM 4716 C CA . GLY A 1 582 ? -2.775 -21.048 -23.485 1.00 94.69 582 GLY A CA 1
ATOM 4717 C C . GLY A 1 582 ? -1.313 -20.608 -23.671 1.00 94.69 582 GLY A C 1
ATOM 4718 O O . GLY A 1 582 ? -0.432 -21.462 -23.729 1.00 94.69 582 GLY A O 1
ATOM 4719 N N . LYS A 1 583 ? -1.031 -19.299 -23.748 1.00 95.00 583 LYS A N 1
ATOM 4720 C CA . LYS A 1 583 ? 0.316 -18.715 -23.863 1.00 95.00 583 LYS A CA 1
ATOM 4721 C C . LYS A 1 583 ? 0.647 -17.793 -22.685 1.00 95.00 583 LYS A C 1
ATOM 4723 O O . LYS A 1 583 ? 0.051 -16.730 -22.509 1.00 95.00 583 LYS A O 1
ATOM 4728 N N . GLY A 1 584 ? 1.671 -18.149 -21.923 1.00 96.06 584 GLY A N 1
ATOM 4729 C CA . GLY A 1 584 ? 2.188 -17.340 -20.820 1.00 96.06 584 GLY A CA 1
ATOM 4730 C C . GLY A 1 584 ? 3.272 -18.102 -20.077 1.00 96.06 584 GLY A C 1
ATOM 4731 O O . GLY A 1 584 ? 4.202 -18.589 -20.722 1.00 96.06 584 GLY A O 1
ATOM 4732 N N . VAL A 1 585 ? 3.143 -18.229 -18.759 1.00 97.88 585 VAL A N 1
ATOM 4733 C CA . VAL A 1 585 ? 4.139 -18.868 -17.894 1.00 97.88 585 VAL A CA 1
ATOM 4734 C C . VAL A 1 585 ? 3.537 -19.967 -17.026 1.00 97.88 585 VAL A C 1
ATOM 4736 O O . VAL A 1 585 ? 2.405 -19.875 -16.543 1.00 97.88 585 VAL A O 1
ATOM 4739 N N . ARG A 1 586 ? 4.338 -21.008 -16.784 1.00 98.38 586 ARG A N 1
ATOM 4740 C CA . ARG A 1 586 ? 4.129 -21.978 -15.705 1.00 98.38 586 ARG A CA 1
ATOM 4741 C C . ARG A 1 586 ? 5.354 -22.039 -14.805 1.00 98.38 586 ARG A C 1
ATOM 4743 O O . ARG A 1 586 ? 6.467 -22.189 -15.304 1.00 98.38 586 ARG A O 1
ATOM 4750 N N . HIS A 1 587 ? 5.143 -22.001 -13.494 1.00 98.12 587 HIS A N 1
ATOM 4751 C CA . HIS A 1 587 ? 6.200 -22.201 -12.505 1.00 98.12 587 HIS A CA 1
ATOM 4752 C C . HIS A 1 587 ? 6.051 -23.556 -11.820 1.00 98.12 587 HIS A C 1
ATOM 4754 O O . HIS A 1 587 ? 4.953 -23.978 -11.450 1.00 98.12 587 HIS A O 1
ATOM 4760 N N . ARG A 1 588 ? 7.186 -24.211 -11.589 1.00 97.62 588 ARG A N 1
ATOM 4761 C CA . ARG A 1 588 ? 7.311 -25.379 -10.722 1.00 97.62 588 ARG A CA 1
ATOM 4762 C C . ARG A 1 588 ? 8.235 -25.027 -9.567 1.00 97.62 588 ARG A C 1
ATOM 4764 O O . ARG A 1 588 ? 9.388 -24.668 -9.792 1.00 97.62 588 ARG A O 1
ATOM 4771 N N . PHE A 1 589 ? 7.744 -25.206 -8.348 1.00 95.56 589 PHE A N 1
ATOM 4772 C CA . PHE A 1 589 ? 8.508 -25.032 -7.116 1.00 95.56 589 PHE A CA 1
ATOM 4773 C C . PHE A 1 589 ? 8.885 -26.389 -6.502 1.00 95.56 589 PHE A C 1
ATOM 4775 O O . PHE A 1 589 ? 8.217 -27.400 -6.744 1.00 95.56 589 PHE A O 1
ATOM 4782 N N . VAL A 1 590 ? 9.941 -26.407 -5.689 1.00 92.44 590 VAL A N 1
ATOM 4783 C CA . VAL A 1 590 ? 10.349 -27.537 -4.841 1.00 92.44 590 VAL A CA 1
ATOM 4784 C C . VAL A 1 590 ? 10.635 -26.984 -3.446 1.00 92.44 590 VAL A C 1
ATOM 4786 O O . VAL A 1 590 ? 11.588 -26.235 -3.242 1.00 92.44 590 VAL A O 1
ATOM 4789 N N . GLY A 1 591 ? 9.763 -27.305 -2.485 1.00 89.06 591 GLY A N 1
ATOM 4790 C CA . GLY A 1 591 ? 9.763 -26.633 -1.185 1.00 89.06 591 GLY A CA 1
ATOM 4791 C C . GLY A 1 591 ? 9.577 -25.122 -1.355 1.00 89.06 591 GLY A C 1
ATOM 4792 O O . GLY A 1 591 ? 8.683 -24.679 -2.082 1.00 89.06 591 GLY A O 1
ATOM 4793 N N . ALA A 1 592 ? 10.441 -24.332 -0.718 1.00 85.81 592 ALA A N 1
ATOM 4794 C CA . ALA A 1 592 ? 10.429 -22.875 -0.815 1.00 85.81 592 ALA A CA 1
ATOM 4795 C C . ALA A 1 592 ? 10.988 -22.332 -2.152 1.00 85.81 592 ALA A C 1
ATOM 4797 O O . ALA A 1 592 ? 10.618 -21.234 -2.556 1.00 85.81 592 ALA A O 1
ATOM 4798 N N . HIS A 1 593 ? 11.806 -23.103 -2.873 1.00 90.00 593 HIS A N 1
ATOM 4799 C CA . HIS A 1 593 ? 12.543 -22.623 -4.048 1.00 90.00 593 HIS A CA 1
ATOM 4800 C C . HIS A 1 593 ? 11.751 -22.774 -5.352 1.00 90.00 593 HIS A C 1
ATOM 4802 O O . HIS A 1 593 ? 11.040 -23.764 -5.559 1.00 90.00 593 HIS A O 1
ATOM 4808 N N . LEU A 1 594 ? 11.925 -21.824 -6.273 1.00 94.81 594 LEU A N 1
ATOM 4809 C CA . LEU A 1 594 ? 11.618 -22.025 -7.689 1.00 94.81 594 LEU A CA 1
ATOM 4810 C C . LEU A 1 594 ? 12.562 -23.096 -8.265 1.00 94.81 594 LEU A C 1
ATOM 4812 O O . LEU A 1 594 ? 13.737 -23.133 -7.911 1.00 94.81 594 LEU A O 1
ATOM 4816 N N . ALA A 1 595 ? 12.044 -23.972 -9.131 1.00 96.88 595 ALA A N 1
ATOM 4817 C CA . ALA A 1 595 ? 12.797 -25.066 -9.757 1.00 96.88 595 ALA A CA 1
ATOM 4818 C C . ALA A 1 595 ? 12.708 -25.064 -11.296 1.00 96.88 595 ALA A C 1
ATOM 4820 O O . ALA A 1 595 ? 13.644 -25.481 -11.975 1.00 96.88 595 ALA A O 1
ATOM 4821 N N . ARG A 1 596 ? 11.597 -24.581 -11.872 1.00 98.31 596 ARG A N 1
ATOM 4822 C CA . ARG A 1 596 ? 11.473 -24.325 -13.318 1.00 98.31 596 ARG A CA 1
ATOM 4823 C C . ARG A 1 596 ? 10.471 -23.208 -13.607 1.00 98.31 596 ARG A C 1
ATOM 4825 O O . ARG A 1 596 ? 9.421 -23.157 -12.969 1.00 98.31 596 ARG A O 1
ATOM 4832 N N . THR A 1 597 ? 10.763 -22.400 -14.620 1.00 98.56 597 THR A N 1
ATOM 4833 C CA . THR A 1 597 ? 9.839 -21.464 -15.275 1.00 98.56 597 THR A CA 1
ATOM 4834 C C . THR A 1 597 ? 9.740 -21.847 -16.750 1.00 98.56 597 THR A C 1
ATOM 4836 O O . THR A 1 597 ? 10.723 -21.746 -17.475 1.00 98.56 597 THR A O 1
ATOM 4839 N N . THR A 1 598 ? 8.570 -22.303 -17.191 1.00 98.56 598 THR A N 1
ATOM 4840 C CA . THR A 1 598 ? 8.279 -22.650 -18.590 1.00 98.56 598 THR A CA 1
ATOM 4841 C C . THR A 1 598 ? 7.541 -21.491 -19.248 1.00 98.56 598 THR A C 1
ATOM 4843 O O . THR A 1 598 ? 6.368 -21.258 -18.944 1.00 98.56 598 THR A O 1
ATOM 4846 N N . THR A 1 599 ? 8.198 -20.790 -20.172 1.00 98.44 599 THR A N 1
ATOM 4847 C CA . THR A 1 599 ? 7.615 -19.665 -20.920 1.00 98.44 599 THR A CA 1
ATOM 4848 C C . THR A 1 599 ? 7.117 -20.122 -22.296 1.00 98.44 599 THR A C 1
ATOM 4850 O O . THR A 1 599 ? 7.772 -20.897 -22.996 1.00 98.44 599 THR A O 1
ATOM 4853 N N . LEU A 1 600 ? 5.908 -19.688 -22.673 1.00 97.56 600 LEU A N 1
ATOM 4854 C CA . LEU A 1 600 ? 5.186 -20.060 -23.905 1.00 97.56 600 LEU A CA 1
ATOM 4855 C C . LEU A 1 600 ? 5.104 -21.579 -24.170 1.00 97.56 600 LEU A C 1
ATOM 4857 O O . LEU A 1 600 ? 5.031 -22.019 -25.317 1.00 97.56 600 LEU A O 1
ATOM 4861 N N . GLY A 1 601 ? 5.133 -22.390 -23.108 1.00 96.81 601 GLY A N 1
ATOM 4862 C CA . GLY A 1 601 ? 5.063 -23.852 -23.191 1.00 96.81 601 GLY A CA 1
ATOM 4863 C C . GLY A 1 601 ? 6.305 -24.548 -23.766 1.00 96.81 601 GLY A C 1
ATOM 4864 O O . GLY A 1 601 ? 6.247 -25.762 -23.954 1.00 96.81 601 GLY A O 1
ATOM 4865 N N . ARG A 1 602 ? 7.402 -23.823 -24.057 1.00 96.50 602 ARG A N 1
ATOM 4866 C CA . ARG A 1 602 ? 8.623 -24.407 -24.659 1.00 96.50 602 ARG A CA 1
ATOM 4867 C C . ARG A 1 602 ? 9.962 -23.850 -24.161 1.00 96.50 602 ARG A C 1
ATOM 4869 O O . ARG A 1 602 ? 10.964 -24.550 -24.258 1.00 96.50 602 ARG A O 1
ATOM 4876 N N . PHE A 1 603 ? 10.003 -22.612 -23.670 1.00 98.50 603 PHE A N 1
ATOM 4877 C CA . PHE A 1 603 ? 11.238 -21.958 -23.235 1.00 98.50 603 PHE A CA 1
ATOM 4878 C C . PHE A 1 603 ? 11.425 -22.184 -21.731 1.00 98.50 603 PHE A C 1
ATOM 4880 O O . PHE A 1 603 ? 10.945 -21.404 -20.909 1.00 98.50 603 PHE A O 1
ATOM 4887 N N . ASP A 1 604 ? 12.070 -23.296 -21.382 1.00 98.31 604 ASP A N 1
ATOM 4888 C CA . ASP A 1 604 ? 12.294 -23.717 -19.996 1.00 98.31 604 ASP A CA 1
ATOM 4889 C C . ASP A 1 604 ? 13.544 -23.063 -19.398 1.00 98.31 604 ASP A C 1
ATOM 4891 O O . ASP A 1 604 ? 14.659 -23.354 -19.813 1.00 98.31 604 ASP A O 1
ATOM 4895 N N . THR A 1 605 ? 13.365 -22.234 -18.369 1.00 98.75 605 THR A N 1
ATOM 4896 C CA . THR A 1 605 ? 14.443 -21.858 -17.442 1.00 98.75 605 THR A CA 1
ATOM 4897 C C . THR A 1 605 ? 14.419 -22.812 -16.250 1.00 98.75 605 THR A C 1
ATOM 4899 O O . THR A 1 605 ? 13.381 -22.936 -15.596 1.00 98.75 605 THR A O 1
ATOM 4902 N N . GLU A 1 606 ? 15.531 -23.474 -15.936 1.00 98.62 606 GLU A N 1
ATOM 4903 C CA . GLU A 1 606 ? 15.665 -24.312 -14.737 1.00 98.62 606 GLU A CA 1
ATOM 4904 C C . GLU A 1 606 ? 16.449 -23.621 -13.622 1.00 98.62 606 GLU A C 1
ATOM 4906 O O . GLU A 1 606 ? 17.363 -22.838 -13.874 1.00 98.62 606 GLU A O 1
ATOM 4911 N N . TYR A 1 607 ? 16.116 -23.968 -12.380 1.00 98.19 607 TYR A N 1
ATOM 4912 C CA . TYR A 1 607 ? 16.689 -23.392 -11.171 1.00 98.19 607 TYR A CA 1
ATOM 4913 C C . TYR A 1 607 ? 17.100 -24.529 -10.234 1.00 98.19 607 TYR A C 1
ATOM 4915 O O . TYR A 1 607 ? 16.266 -25.314 -9.783 1.00 98.19 607 TYR A O 1
ATOM 4923 N N . HIS A 1 608 ? 18.394 -24.622 -9.941 1.00 96.44 608 HIS A N 1
ATOM 4924 C CA . HIS A 1 608 ? 18.976 -25.666 -9.100 1.00 96.44 608 HIS A CA 1
ATOM 4925 C C . HIS A 1 608 ? 19.657 -25.002 -7.900 1.00 96.44 608 HIS A C 1
ATOM 4927 O O . HIS A 1 608 ? 20.765 -24.477 -8.017 1.00 96.44 608 HIS A O 1
ATOM 4933 N N . ALA A 1 609 ? 18.967 -24.979 -6.758 1.00 91.00 609 ALA A N 1
ATOM 4934 C CA . ALA A 1 609 ? 19.535 -24.525 -5.490 1.00 91.00 609 ALA A CA 1
ATOM 4935 C C . ALA A 1 609 ? 20.516 -25.573 -4.936 1.00 91.00 609 ALA A C 1
ATOM 4937 O O . ALA A 1 609 ? 20.241 -26.772 -4.999 1.00 91.00 609 ALA A O 1
ATOM 4938 N N . LEU A 1 610 ? 21.649 -25.113 -4.404 1.00 89.94 610 LEU A N 1
ATOM 4939 C CA . LEU A 1 610 ? 22.705 -25.932 -3.808 1.00 89.94 610 LEU A CA 1
ATOM 4940 C C . LEU A 1 610 ? 22.858 -25.629 -2.309 1.00 89.94 610 LEU A C 1
ATOM 4942 O O . LEU A 1 610 ? 22.573 -24.519 -1.857 1.00 89.94 610 LEU A O 1
ATOM 4946 N N . ASP A 1 611 ? 23.396 -26.599 -1.566 1.00 83.25 611 ASP A N 1
ATOM 4947 C CA . ASP A 1 611 ? 23.622 -26.536 -0.111 1.00 83.25 611 ASP A CA 1
ATOM 4948 C C . ASP A 1 611 ? 24.569 -25.395 0.337 1.00 83.25 611 ASP A C 1
ATOM 4950 O O . ASP A 1 611 ? 24.664 -25.096 1.524 1.00 83.25 611 ASP A O 1
ATOM 4954 N N . ASP A 1 612 ? 25.289 -24.754 -0.594 1.00 80.00 612 ASP A N 1
ATOM 4955 C CA . ASP A 1 612 ? 26.178 -23.610 -0.337 1.00 80.00 612 ASP A CA 1
ATOM 4956 C C . ASP A 1 612 ? 25.502 -22.236 -0.535 1.00 80.00 612 ASP A C 1
ATOM 4958 O O . ASP A 1 612 ? 26.165 -21.201 -0.454 1.00 80.00 612 ASP A O 1
ATOM 4962 N N . GLY A 1 613 ? 24.191 -22.206 -0.801 1.00 80.81 613 GLY A N 1
ATOM 4963 C CA . GLY A 1 613 ? 23.449 -20.980 -1.108 1.00 80.81 613 GLY A CA 1
ATOM 4964 C C . GLY A 1 613 ? 23.632 -20.468 -2.538 1.00 80.81 613 GLY A C 1
ATOM 4965 O O . GLY A 1 613 ? 23.219 -19.346 -2.843 1.00 80.81 613 GLY A O 1
ATOM 4966 N N . THR A 1 614 ? 24.242 -21.257 -3.427 1.00 90.69 614 THR A N 1
ATOM 4967 C CA . THR A 1 614 ? 24.234 -20.989 -4.867 1.00 90.69 614 THR A CA 1
ATOM 4968 C C . THR A 1 614 ? 22.903 -21.415 -5.480 1.00 90.69 614 THR A C 1
ATOM 4970 O O . THR A 1 614 ? 22.489 -22.564 -5.348 1.00 90.69 614 THR A O 1
ATOM 4973 N N . VAL A 1 615 ? 22.273 -20.531 -6.252 1.00 95.06 615 VAL A N 1
ATOM 4974 C CA . VAL A 1 615 ? 21.250 -20.907 -7.236 1.00 95.06 615 VAL A CA 1
ATOM 4975 C C . VAL A 1 615 ? 21.903 -20.954 -8.611 1.00 95.06 615 VAL A C 1
ATOM 4977 O O . VAL A 1 615 ? 22.385 -19.941 -9.122 1.00 95.06 615 VAL A O 1
ATOM 4980 N N . VAL A 1 616 ? 21.941 -22.141 -9.211 1.00 98.12 616 VAL A N 1
ATOM 4981 C CA . VAL A 1 616 ? 22.364 -22.338 -10.600 1.00 98.12 616 VAL A CA 1
ATOM 4982 C C . VAL A 1 616 ? 21.140 -22.166 -11.494 1.00 98.12 616 VAL A C 1
ATOM 4984 O O . VAL A 1 616 ? 20.151 -22.876 -11.325 1.00 98.12 616 VAL A O 1
ATOM 4987 N N . ILE A 1 617 ? 21.206 -21.232 -12.438 1.00 98.69 617 ILE A N 1
ATOM 4988 C CA . ILE A 1 617 ? 20.123 -20.943 -13.383 1.00 98.69 617 ILE A CA 1
ATOM 4989 C C . ILE A 1 617 ? 20.562 -21.454 -14.751 1.00 98.69 617 ILE A C 1
ATOM 4991 O O . ILE A 1 617 ? 21.609 -21.039 -15.248 1.00 98.69 617 ILE A O 1
ATOM 4995 N N . VAL A 1 618 ? 19.779 -22.345 -15.352 1.00 98.69 618 VAL A N 1
ATOM 4996 C CA . VAL A 1 618 ? 19.955 -22.761 -16.748 1.00 98.69 618 VAL A CA 1
ATOM 4997 C C . VAL A 1 618 ? 18.892 -22.049 -17.568 1.00 98.69 618 VAL A C 1
ATOM 4999 O O . VAL A 1 618 ? 17.705 -22.249 -17.323 1.00 98.69 618 VAL A O 1
ATOM 5002 N N . ASP A 1 619 ? 19.303 -21.186 -18.493 1.00 98.38 619 ASP A N 1
ATOM 5003 C CA . ASP A 1 619 ? 18.369 -20.452 -19.351 1.00 98.38 619 ASP A CA 1
ATOM 5004 C C . ASP A 1 619 ? 17.793 -21.340 -20.480 1.00 98.38 619 ASP A C 1
ATOM 5006 O O . ASP A 1 619 ? 18.294 -22.448 -20.710 1.00 98.38 619 ASP A O 1
ATOM 5010 N N . PRO A 1 620 ? 16.762 -20.886 -21.223 1.00 98.25 620 PRO A N 1
ATOM 5011 C CA . PRO A 1 620 ? 16.125 -21.704 -22.259 1.00 98.25 620 PRO A CA 1
ATOM 5012 C C . PRO A 1 620 ? 17.024 -22.091 -23.442 1.00 98.25 620 PRO A C 1
ATOM 5014 O O . PRO A 1 620 ? 16.646 -22.961 -24.222 1.00 98.25 620 PRO A O 1
ATOM 5017 N N . SER A 1 621 ? 18.206 -21.485 -23.575 1.00 96.94 621 SER A N 1
ATOM 5018 C CA . SER A 1 621 ? 19.227 -21.863 -24.561 1.00 96.94 621 SER A CA 1
ATOM 5019 C C . SER A 1 621 ? 20.268 -22.853 -24.021 1.00 96.94 621 SER A C 1
ATOM 5021 O O . SER A 1 621 ? 21.202 -23.228 -24.732 1.00 96.94 621 SER A O 1
ATOM 5023 N N . GLY A 1 622 ? 20.111 -23.298 -22.770 1.00 96.81 622 GLY A N 1
ATOM 5024 C CA . GLY A 1 622 ? 20.997 -24.243 -22.092 1.00 96.81 622 GLY A CA 1
ATOM 5025 C C . GLY A 1 622 ? 22.252 -23.609 -21.485 1.00 96.81 622 GLY A C 1
ATOM 5026 O O . GLY A 1 622 ? 23.104 -24.333 -20.961 1.00 96.81 622 GLY A O 1
ATOM 5027 N N . ALA A 1 623 ? 22.395 -22.282 -21.532 1.00 98.00 623 ALA A N 1
ATOM 5028 C CA . ALA A 1 623 ? 23.510 -21.601 -20.885 1.00 98.00 623 ALA A CA 1
ATOM 5029 C C . ALA A 1 623 ? 23.319 -21.568 -19.362 1.00 98.00 623 ALA A C 1
ATOM 5031 O O . ALA A 1 623 ? 22.201 -21.549 -18.856 1.00 98.00 623 ALA A O 1
ATOM 5032 N N . THR A 1 624 ? 24.428 -21.632 -18.618 1.00 98.31 624 THR A N 1
ATOM 5033 C CA . THR A 1 624 ? 24.415 -21.792 -17.156 1.00 98.31 624 THR A CA 1
ATOM 5034 C C . THR A 1 624 ? 24.993 -20.569 -16.451 1.00 98.31 624 THR A C 1
ATOM 5036 O O . THR A 1 624 ? 26.175 -20.257 -16.598 1.00 98.31 624 THR A O 1
ATOM 5039 N N . HIS A 1 625 ? 24.176 -19.948 -15.609 1.00 98.25 625 HIS A N 1
ATOM 5040 C CA . HIS A 1 625 ? 24.495 -18.803 -14.756 1.00 98.25 625 HIS A CA 1
ATOM 5041 C C . HIS A 1 625 ? 24.465 -19.246 -13.289 1.00 98.25 625 HIS A C 1
ATOM 5043 O O . HIS A 1 625 ? 23.903 -20.293 -12.953 1.00 98.25 625 HIS A O 1
ATOM 5049 N N . ARG A 1 626 ? 25.073 -18.474 -12.386 1.00 97.31 626 ARG A N 1
ATOM 5050 C CA . ARG A 1 626 ? 25.057 -18.769 -10.942 1.00 97.31 626 ARG A CA 1
ATOM 5051 C C . ARG A 1 626 ? 24.850 -17.507 -10.137 1.00 97.31 626 ARG A C 1
ATOM 5053 O O . ARG A 1 626 ? 25.537 -16.528 -10.386 1.00 97.31 626 ARG A O 1
ATOM 5060 N N . ILE A 1 627 ? 23.983 -17.558 -9.136 1.00 95.56 627 ILE A N 1
ATOM 5061 C CA . ILE A 1 627 ? 23.845 -16.514 -8.120 1.00 95.56 627 ILE A CA 1
ATOM 5062 C C . ILE A 1 627 ? 24.275 -17.117 -6.790 1.00 95.56 627 ILE A C 1
ATOM 5064 O O . ILE A 1 627 ? 23.646 -18.057 -6.317 1.00 95.56 627 ILE A O 1
ATOM 5068 N N . ARG A 1 628 ? 25.353 -16.597 -6.201 1.00 90.06 628 ARG A N 1
ATOM 5069 C CA . ARG A 1 628 ? 25.849 -16.993 -4.877 1.00 90.06 628 ARG A CA 1
ATOM 5070 C C . ARG A 1 628 ? 25.523 -15.927 -3.853 1.00 90.06 628 ARG A C 1
ATOM 5072 O O . ARG A 1 628 ? 25.714 -14.741 -4.121 1.00 90.06 628 ARG A O 1
ATOM 5079 N N . ARG A 1 629 ? 25.119 -16.354 -2.662 1.00 86.19 629 ARG A N 1
ATOM 5080 C CA . ARG A 1 629 ? 24.914 -15.492 -1.498 1.00 86.19 629 ARG A CA 1
ATOM 5081 C C . ARG A 1 629 ? 26.102 -15.623 -0.545 1.00 86.19 629 ARG A C 1
ATOM 5083 O O . ARG A 1 629 ? 26.282 -16.659 0.078 1.00 86.19 629 ARG A O 1
ATOM 5090 N N . HIS A 1 630 ? 26.893 -14.563 -0.395 1.00 78.88 630 HIS A N 1
ATOM 5091 C CA . HIS A 1 630 ? 28.101 -14.555 0.450 1.00 78.88 630 HIS A CA 1
ATOM 5092 C C . HIS A 1 630 ? 27.846 -14.016 1.872 1.00 78.88 630 HIS A C 1
ATOM 5094 O O . HIS A 1 630 ? 28.761 -13.551 2.543 1.00 78.88 630 HIS A O 1
ATOM 5100 N N . GLY A 1 631 ? 26.592 -14.038 2.333 1.00 71.12 631 GLY A N 1
ATOM 5101 C CA . GLY A 1 631 ? 26.185 -13.565 3.658 1.00 71.12 631 GLY A CA 1
ATOM 5102 C C . GLY A 1 631 ? 24.869 -12.787 3.625 1.00 71.12 631 GLY A C 1
ATOM 5103 O O . GLY A 1 631 ? 24.050 -12.939 2.714 1.00 71.12 631 GLY A O 1
ATOM 5104 N N . ARG A 1 632 ? 24.645 -11.927 4.625 1.00 67.88 632 ARG A N 1
ATOM 5105 C CA . ARG A 1 632 ? 23.522 -10.977 4.611 1.00 67.88 632 ARG A CA 1
ATOM 5106 C C . ARG A 1 632 ? 23.836 -9.817 3.662 1.00 67.88 632 ARG A C 1
ATOM 5108 O O . ARG A 1 632 ? 24.828 -9.120 3.837 1.00 67.88 632 ARG A O 1
ATOM 5115 N N . GLY A 1 633 ? 22.985 -9.637 2.652 1.00 79.56 633 GLY A N 1
ATOM 5116 C CA . GLY A 1 633 ? 23.057 -8.520 1.706 1.00 79.56 633 GLY A CA 1
ATOM 5117 C C . GLY A 1 633 ? 24.149 -8.601 0.631 1.00 79.56 633 GLY A C 1
ATOM 5118 O O . GLY A 1 633 ? 24.274 -7.643 -0.119 1.00 79.56 633 GLY A O 1
ATOM 5119 N N . VAL A 1 634 ? 24.926 -9.685 0.513 1.00 86.88 634 VAL A N 1
ATOM 5120 C CA . VAL A 1 634 ? 26.006 -9.794 -0.493 1.00 86.88 634 VAL A CA 1
ATOM 5121 C C . VAL A 1 634 ? 25.722 -10.911 -1.492 1.00 86.88 634 VAL A C 1
ATOM 5123 O O . VAL A 1 634 ? 25.581 -12.071 -1.101 1.00 86.88 634 VAL A O 1
ATOM 5126 N N . PHE A 1 635 ? 25.697 -10.561 -2.779 1.00 90.69 635 PHE A N 1
ATOM 5127 C CA . PHE A 1 635 ? 25.393 -11.469 -3.885 1.00 90.69 635 PHE A CA 1
ATOM 5128 C C . PHE A 1 635 ? 26.441 -11.354 -4.990 1.00 90.69 635 PHE A C 1
ATOM 5130 O O . PHE A 1 635 ? 26.821 -10.246 -5.361 1.00 90.69 635 PHE A O 1
ATOM 5137 N N . THR A 1 636 ? 26.862 -12.486 -5.551 1.00 91.88 636 THR A N 1
ATOM 5138 C CA . THR A 1 636 ? 27.662 -12.536 -6.785 1.00 91.88 636 THR A CA 1
ATOM 5139 C C . THR A 1 636 ? 26.883 -13.288 -7.849 1.00 91.88 636 THR A C 1
ATOM 5141 O O . THR A 1 636 ? 26.494 -14.434 -7.619 1.00 91.88 636 THR A O 1
ATOM 5144 N N . ARG A 1 637 ? 26.686 -12.673 -9.017 1.00 95.00 637 ARG A N 1
ATOM 5145 C CA . ARG A 1 637 ? 26.110 -13.316 -10.201 1.00 95.00 637 ARG A CA 1
ATOM 5146 C C . ARG A 1 637 ? 27.193 -13.571 -11.248 1.00 95.00 637 ARG A C 1
ATOM 5148 O O . ARG A 1 637 ? 27.786 -12.618 -11.736 1.00 95.00 637 ARG A O 1
ATOM 5155 N N . ASP A 1 638 ? 27.433 -14.837 -11.584 1.00 95.06 638 ASP A N 1
ATOM 5156 C CA . ASP A 1 638 ? 28.305 -15.273 -12.684 1.00 95.06 638 ASP A CA 1
ATOM 5157 C C . ASP A 1 638 ? 27.453 -15.612 -13.911 1.00 95.06 638 ASP A C 1
ATOM 5159 O O . ASP A 1 638 ? 26.434 -16.304 -13.801 1.00 95.06 638 ASP A O 1
ATOM 5163 N N . LEU A 1 639 ? 27.889 -15.163 -15.085 1.00 97.25 639 LEU A N 1
ATOM 5164 C CA . LEU A 1 639 ? 27.151 -15.236 -16.343 1.00 97.25 639 LEU A CA 1
ATOM 5165 C C . LEU A 1 639 ? 27.888 -16.122 -17.360 1.00 97.25 639 LEU A C 1
ATOM 5167 O O . LEU A 1 639 ? 29.115 -16.208 -17.362 1.00 97.25 639 LEU A O 1
ATOM 5171 N N . ALA A 1 640 ? 27.144 -16.782 -18.252 1.00 96.88 640 ALA A N 1
ATOM 5172 C CA . ALA A 1 640 ? 27.705 -17.763 -19.181 1.00 96.88 640 ALA A CA 1
ATOM 5173 C C . ALA A 1 640 ? 28.669 -17.168 -20.229 1.00 96.88 640 ALA A C 1
ATOM 5175 O O . ALA A 1 640 ? 29.499 -17.900 -20.764 1.00 96.88 640 ALA A O 1
ATOM 5176 N N . ASN A 1 641 ? 28.612 -15.854 -20.474 1.00 95.00 641 ASN A N 1
ATOM 5177 C CA . ASN A 1 641 ? 29.562 -15.119 -21.319 1.00 95.00 641 ASN A CA 1
ATOM 5178 C C . ASN A 1 641 ? 30.882 -14.744 -20.605 1.00 95.00 641 ASN A C 1
ATOM 5180 O O . ASN A 1 641 ? 31.679 -13.984 -21.149 1.00 95.00 641 ASN A O 1
ATOM 5184 N N . GLY A 1 642 ? 31.110 -15.226 -19.377 1.00 93.50 642 GLY A N 1
ATOM 5185 C CA . GLY A 1 642 ? 32.343 -14.982 -18.623 1.00 93.50 642 GLY A CA 1
ATOM 5186 C C . GLY A 1 642 ? 32.389 -13.657 -17.855 1.00 93.50 642 GLY A C 1
ATOM 5187 O O . GLY A 1 642 ? 33.424 -13.350 -17.264 1.00 93.50 642 GLY A O 1
ATOM 5188 N N . TRP A 1 643 ? 31.300 -12.886 -17.810 1.00 93.69 643 TRP A N 1
ATOM 5189 C CA . TRP A 1 643 ? 31.158 -11.754 -16.888 1.00 93.69 643 TRP A CA 1
ATOM 5190 C C . TRP A 1 643 ? 30.632 -12.195 -15.517 1.00 93.69 643 TRP A C 1
ATOM 5192 O O . TRP A 1 643 ? 29.804 -13.100 -15.418 1.00 93.69 643 TRP A O 1
ATOM 5202 N N . SER A 1 644 ? 31.043 -11.483 -14.470 1.00 93.00 644 SER A N 1
ATOM 5203 C CA . SER A 1 644 ? 30.453 -11.556 -13.131 1.00 93.00 644 SER A CA 1
ATOM 5204 C C . SER A 1 644 ? 30.077 -10.157 -12.632 1.00 93.00 644 SER A C 1
ATOM 5206 O O . SER A 1 644 ? 30.700 -9.168 -13.018 1.00 93.00 644 SER A O 1
ATOM 5208 N N . GLU A 1 645 ? 29.090 -10.055 -11.741 1.00 93.62 645 GLU A N 1
ATOM 5209 C CA . GLU A 1 645 ? 28.857 -8.855 -10.924 1.00 93.62 645 GLU A CA 1
ATOM 5210 C C . GLU A 1 645 ? 28.702 -9.229 -9.447 1.00 93.62 645 GLU A C 1
ATOM 5212 O O . GLU A 1 645 ? 27.939 -10.132 -9.109 1.00 93.62 645 GLU A O 1
ATOM 5217 N N . THR A 1 646 ? 29.403 -8.523 -8.558 1.00 91.88 646 THR A N 1
ATOM 5218 C CA . THR A 1 646 ? 29.188 -8.587 -7.104 1.00 91.88 646 THR A CA 1
ATOM 5219 C C . THR A 1 646 ? 28.431 -7.346 -6.642 1.00 91.88 646 THR A C 1
ATOM 5221 O O . THR A 1 646 ? 28.831 -6.225 -6.956 1.00 91.88 646 THR A O 1
ATOM 5224 N N . ALA A 1 647 ? 27.353 -7.534 -5.884 1.00 92.19 647 ALA A N 1
ATOM 5225 C CA . ALA A 1 647 ? 26.511 -6.477 -5.338 1.00 92.19 647 ALA A CA 1
ATOM 5226 C C . ALA A 1 647 ? 26.372 -6.606 -3.812 1.00 92.19 647 ALA A C 1
ATOM 5228 O O . ALA A 1 647 ? 26.248 -7.710 -3.276 1.00 92.19 647 ALA A O 1
ATOM 5229 N N . GLN A 1 648 ? 26.362 -5.469 -3.116 1.00 89.50 648 GLN A N 1
ATOM 5230 C CA . GLN A 1 648 ? 26.228 -5.374 -1.662 1.00 89.50 648 GLN A CA 1
ATOM 5231 C C . GLN A 1 648 ? 25.053 -4.465 -1.299 1.00 89.50 648 GLN A C 1
ATOM 5233 O O . GLN A 1 648 ? 24.936 -3.363 -1.829 1.00 89.50 648 GLN A O 1
ATOM 5238 N N . TYR A 1 649 ? 24.226 -4.894 -0.351 1.00 89.38 649 TYR A N 1
ATOM 5239 C CA . TYR A 1 649 ? 23.022 -4.212 0.120 1.00 89.38 649 TYR A CA 1
ATOM 5240 C C . TYR A 1 649 ? 23.055 -4.025 1.642 1.00 89.38 649 TYR A C 1
ATOM 5242 O O . TYR A 1 649 ? 23.631 -4.832 2.373 1.00 89.38 649 TYR A O 1
ATOM 5250 N N . SER A 1 650 ? 22.413 -2.964 2.130 1.00 82.94 650 SER A N 1
ATOM 5251 C CA . SER A 1 650 ? 22.213 -2.724 3.562 1.00 82.94 650 SER A CA 1
ATOM 5252 C C . SER A 1 650 ? 21.138 -3.657 4.151 1.00 82.94 650 SER A C 1
ATOM 5254 O O . SER A 1 650 ? 20.317 -4.198 3.406 1.00 82.94 650 SER A O 1
ATOM 5256 N N . PRO A 1 651 ? 21.026 -3.776 5.490 1.00 77.50 651 PRO A N 1
ATOM 5257 C CA . PRO A 1 651 ? 19.916 -4.484 6.143 1.00 77.50 651 PRO A CA 1
ATOM 5258 C C . PRO A 1 651 ? 18.521 -3.891 5.871 1.00 77.50 651 PRO A C 1
ATOM 5260 O O . PRO A 1 651 ? 17.523 -4.493 6.253 1.00 77.50 651 PRO A O 1
ATOM 5263 N N . ARG A 1 652 ? 18.447 -2.709 5.237 1.00 78.75 652 ARG A N 1
ATOM 5264 C CA . ARG A 1 652 ? 17.214 -2.054 4.761 1.00 78.75 652 ARG A CA 1
ATOM 5265 C C . ARG A 1 652 ? 16.954 -2.278 3.262 1.00 78.75 652 ARG A C 1
ATOM 5267 O O . ARG A 1 652 ? 16.019 -1.703 2.718 1.00 78.75 652 ARG A O 1
ATOM 5274 N N . GLY A 1 653 ? 17.787 -3.071 2.583 1.00 87.19 653 GLY A N 1
ATOM 5275 C CA . GLY A 1 653 ? 17.668 -3.364 1.153 1.00 87.19 653 GLY A CA 1
ATOM 5276 C C . GLY A 1 653 ? 18.185 -2.274 0.212 1.00 87.19 653 GLY A C 1
ATOM 5277 O O . GLY A 1 653 ? 17.925 -2.357 -0.985 1.00 87.19 653 GLY A O 1
ATOM 5278 N N . TRP A 1 654 ? 18.910 -1.268 0.713 1.00 89.19 654 TRP A N 1
ATOM 5279 C CA . TRP A 1 654 ? 19.537 -0.233 -0.120 1.00 89.19 654 TRP A CA 1
ATOM 5280 C C . TRP A 1 654 ? 20.831 -0.767 -0.740 1.00 89.19 654 TRP A C 1
ATOM 5282 O O . TRP A 1 654 ? 21.699 -1.240 -0.007 1.00 89.19 654 TRP A O 1
ATOM 5292 N N . CYS A 1 655 ? 20.988 -0.685 -2.062 1.00 93.81 655 CYS A N 1
ATOM 5293 C CA . CYS A 1 655 ? 22.209 -1.106 -2.756 1.00 93.81 655 CYS A CA 1
ATOM 5294 C C . CYS A 1 655 ? 23.381 -0.174 -2.398 1.00 93.81 655 CYS A C 1
ATOM 5296 O O . CYS A 1 655 ? 23.348 1.002 -2.743 1.00 93.81 655 CYS A O 1
ATOM 5298 N N . LEU A 1 656 ? 24.413 -0.687 -1.726 1.00 91.44 656 LEU A N 1
ATOM 5299 C CA . LEU A 1 656 ? 25.603 0.043 -1.266 1.00 91.44 656 LEU A CA 1
ATOM 5300 C C . LEU A 1 656 ? 26.747 0.026 -2.290 1.00 91.44 656 LEU A C 1
ATOM 5302 O O . LEU A 1 656 ? 27.462 1.017 -2.429 1.00 91.44 656 LEU A O 1
ATOM 5306 N N . SER A 1 657 ? 26.925 -1.077 -3.021 1.00 92.12 657 SER A N 1
ATOM 5307 C CA . SER A 1 657 ? 27.882 -1.152 -4.132 1.00 92.12 657 SER A CA 1
ATOM 5308 C C . SER A 1 657 ? 27.497 -2.206 -5.173 1.00 92.12 657 SER A C 1
ATOM 5310 O O . SER A 1 657 ? 26.804 -3.175 -4.858 1.00 92.12 657 SER A O 1
ATOM 5312 N N . LYS A 1 658 ? 27.958 -2.006 -6.414 1.00 93.25 658 LYS A N 1
ATOM 5313 C CA . LYS A 1 658 ? 27.930 -2.987 -7.513 1.00 93.25 658 LYS A CA 1
ATOM 5314 C C . LYS A 1 658 ? 29.244 -2.944 -8.279 1.00 93.25 658 LYS A C 1
ATOM 5316 O O . LYS A 1 658 ? 29.696 -1.860 -8.645 1.00 93.25 658 LYS A O 1
ATOM 5321 N N . VAL A 1 659 ? 29.825 -4.103 -8.568 1.00 91.12 659 VAL A N 1
ATOM 5322 C CA . VAL A 1 659 ? 31.070 -4.220 -9.336 1.00 91.12 659 VAL A CA 1
ATOM 5323 C C . VAL A 1 659 ? 30.948 -5.321 -10.375 1.00 91.12 659 VAL A C 1
ATOM 5325 O O . VAL A 1 659 ? 30.876 -6.493 -10.014 1.00 91.12 659 VAL A O 1
ATOM 5328 N N . ALA A 1 660 ? 30.938 -4.942 -11.652 1.00 92.12 660 ALA A N 1
ATOM 5329 C CA . ALA A 1 660 ? 30.883 -5.851 -12.792 1.00 92.12 660 ALA A CA 1
ATOM 5330 C C . ALA A 1 660 ? 32.279 -6.012 -13.405 1.00 92.12 660 ALA A C 1
ATOM 5332 O O . ALA A 1 660 ? 32.995 -5.024 -13.554 1.00 92.12 660 ALA A O 1
ATOM 5333 N N . TYR A 1 661 ? 32.676 -7.232 -13.766 1.00 89.75 661 TYR A N 1
ATOM 5334 C CA . TYR A 1 661 ? 33.990 -7.515 -14.348 1.00 89.75 661 TYR A CA 1
ATOM 5335 C C . TYR A 1 661 ? 33.967 -8.733 -15.277 1.00 89.75 661 TYR A C 1
ATOM 5337 O O . TYR A 1 661 ? 33.201 -9.676 -15.070 1.00 89.75 661 TYR A O 1
ATOM 5345 N N . ALA A 1 662 ? 34.844 -8.737 -16.282 1.00 89.50 662 ALA A N 1
ATOM 5346 C CA . ALA A 1 662 ? 35.130 -9.928 -17.079 1.00 89.50 662 ALA A CA 1
ATOM 5347 C C . ALA A 1 662 ? 36.119 -10.840 -16.327 1.00 89.50 662 ALA A C 1
ATOM 5349 O O . ALA A 1 662 ? 37.146 -10.377 -15.827 1.00 89.50 662 ALA A O 1
ATOM 5350 N N . THR A 1 663 ? 35.812 -12.133 -16.216 1.00 84.56 663 THR A N 1
ATOM 5351 C CA . THR A 1 663 ? 36.615 -13.101 -15.440 1.00 84.56 663 THR A CA 1
ATOM 5352 C C . THR A 1 663 ? 37.938 -13.487 -16.110 1.00 84.56 663 THR A C 1
ATOM 5354 O O . THR A 1 663 ? 38.891 -13.842 -15.418 1.00 84.56 663 THR A O 1
ATOM 5357 N N . ASP A 1 664 ? 38.021 -13.383 -17.437 1.00 84.50 664 ASP A N 1
ATOM 5358 C CA . ASP A 1 664 ? 39.224 -13.617 -18.244 1.00 84.50 664 ASP A CA 1
ATOM 5359 C C . ASP A 1 664 ? 40.154 -12.391 -18.302 1.00 84.50 664 ASP A C 1
ATOM 5361 O O . ASP A 1 664 ? 41.370 -12.534 -18.440 1.00 84.50 664 ASP A O 1
ATOM 5365 N N . ALA A 1 665 ? 39.589 -11.192 -18.147 1.00 81.94 665 ALA A N 1
ATOM 5366 C CA . ALA A 1 665 ? 40.299 -9.919 -18.129 1.00 81.94 665 ALA A CA 1
ATOM 5367 C C . ALA A 1 665 ? 39.787 -8.998 -16.997 1.00 81.94 665 ALA A C 1
ATOM 5369 O O . ALA A 1 665 ? 39.077 -8.031 -17.281 1.00 81.94 665 ALA A O 1
ATOM 5370 N N . PRO A 1 666 ? 40.173 -9.235 -15.723 1.00 71.69 666 PRO A N 1
ATOM 5371 C CA . PRO A 1 666 ? 39.672 -8.479 -14.565 1.00 71.69 666 PRO A CA 1
ATOM 5372 C C . PRO A 1 666 ? 39.978 -6.974 -14.549 1.00 71.69 666 PRO A C 1
ATOM 5374 O O . PRO A 1 666 ? 39.382 -6.244 -13.762 1.00 71.69 666 PRO A O 1
ATOM 5377 N N . ASP A 1 667 ? 40.875 -6.493 -15.416 1.00 73.88 667 ASP A N 1
ATOM 5378 C CA . ASP A 1 667 ? 41.091 -5.057 -15.646 1.00 73.88 667 ASP A CA 1
ATOM 5379 C C . ASP A 1 667 ? 39.902 -4.399 -16.385 1.00 73.88 667 ASP A C 1
ATOM 5381 O O . ASP A 1 667 ? 39.732 -3.183 -16.326 1.00 73.88 667 ASP A O 1
ATOM 5385 N N . ARG A 1 668 ? 39.029 -5.189 -17.036 1.00 80.56 668 ARG A N 1
ATOM 5386 C CA . ARG A 1 668 ? 37.713 -4.768 -17.559 1.00 80.56 668 ARG A CA 1
ATOM 5387 C C . ARG A 1 668 ? 36.670 -4.740 -16.428 1.00 80.56 668 ARG A C 1
ATOM 5389 O O . ARG A 1 668 ? 35.616 -5.366 -16.545 1.00 80.56 668 ARG A O 1
ATOM 5396 N N . ALA A 1 669 ? 36.978 -4.059 -15.326 1.00 85.00 669 ALA A N 1
ATOM 5397 C CA . ALA A 1 669 ? 36.082 -3.896 -14.183 1.00 85.00 669 ALA A CA 1
ATOM 5398 C C . ALA A 1 669 ? 35.439 -2.500 -14.163 1.00 85.00 669 ALA A C 1
ATOM 5400 O O . ALA A 1 669 ? 36.126 -1.498 -14.338 1.00 85.00 669 ALA A O 1
ATOM 5401 N N . TRP A 1 670 ? 34.136 -2.453 -13.885 1.00 89.56 670 TRP A N 1
ATOM 5402 C CA . TRP A 1 670 ? 33.335 -1.242 -13.697 1.00 89.56 670 TRP A CA 1
ATOM 5403 C C . TRP A 1 670 ? 32.649 -1.304 -12.330 1.00 89.56 670 TRP A C 1
ATOM 5405 O O . TRP A 1 670 ? 31.895 -2.239 -12.040 1.00 89.56 670 TRP A O 1
ATOM 5415 N N . ALA A 1 671 ? 32.914 -0.318 -11.475 1.00 90.25 671 ALA A N 1
ATOM 5416 C CA . ALA A 1 671 ? 32.458 -0.294 -10.091 1.00 90.25 671 ALA A CA 1
ATOM 5417 C C . ALA A 1 671 ? 31.670 0.968 -9.743 1.00 90.25 671 ALA A C 1
ATOM 5419 O O . ALA A 1 671 ? 32.028 2.074 -10.142 1.00 90.25 671 ALA A O 1
ATOM 5420 N N . ARG A 1 672 ? 30.631 0.790 -8.922 1.00 92.94 672 ARG A N 1
ATOM 5421 C CA . ARG A 1 672 ? 29.750 1.838 -8.398 1.00 92.94 672 ARG A CA 1
ATOM 5422 C C . ARG A 1 672 ? 29.594 1.683 -6.883 1.00 92.94 672 ARG A C 1
ATOM 5424 O O . ARG A 1 672 ? 29.240 0.601 -6.416 1.00 92.94 672 ARG A O 1
ATOM 5431 N N . LYS A 1 673 ? 29.819 2.756 -6.117 1.00 93.00 673 LYS A N 1
ATOM 5432 C CA . LYS A 1 673 ? 29.465 2.871 -4.685 1.00 93.00 673 LYS A CA 1
ATOM 5433 C C . LYS A 1 673 ? 28.375 3.921 -4.486 1.00 93.00 673 LYS A C 1
ATOM 5435 O O . LYS A 1 673 ? 28.429 4.985 -5.100 1.00 93.00 673 LYS A O 1
ATOM 5440 N N . TYR A 1 674 ? 27.443 3.642 -3.583 1.00 93.81 674 TYR A N 1
ATOM 5441 C CA . TYR A 1 674 ? 26.254 4.448 -3.316 1.00 93.81 674 TYR A CA 1
ATOM 5442 C C . TYR A 1 674 ? 26.212 4.840 -1.833 1.00 93.81 674 TYR A C 1
ATOM 5444 O O . TYR A 1 674 ? 26.336 3.983 -0.956 1.00 93.81 674 TYR A O 1
ATOM 5452 N N . LEU A 1 675 ? 26.081 6.136 -1.542 1.00 92.81 675 LEU A N 1
ATOM 5453 C CA . LEU A 1 675 ? 26.059 6.679 -0.179 1.00 92.81 675 LEU A CA 1
ATOM 5454 C C . LEU A 1 675 ? 24.714 7.367 0.080 1.00 92.81 675 LEU A C 1
ATOM 5456 O O . LEU A 1 675 ? 24.273 8.169 -0.745 1.00 92.81 675 LEU A O 1
ATOM 5460 N N . TYR A 1 676 ? 24.103 7.084 1.232 1.00 91.19 676 TYR A N 1
ATOM 5461 C CA . TYR A 1 676 ? 22.734 7.483 1.579 1.00 91.19 676 TYR A CA 1
ATOM 5462 C C . TYR A 1 676 ? 22.667 8.312 2.872 1.00 91.19 676 TYR A C 1
ATOM 5464 O O . TYR A 1 676 ? 23.606 8.295 3.670 1.00 91.19 676 TYR A O 1
ATOM 5472 N N . SER A 1 677 ? 21.544 9.002 3.085 1.00 89.81 677 SER A N 1
ATOM 5473 C CA . SER A 1 677 ? 21.167 9.629 4.361 1.00 89.81 677 SER A CA 1
ATOM 5474 C C . SER A 1 677 ? 20.619 8.617 5.389 1.00 89.81 677 SER A C 1
ATOM 5476 O O . SER A 1 677 ? 20.471 7.428 5.090 1.00 89.81 677 SER A O 1
ATOM 5478 N N . GLY A 1 678 ? 20.268 9.080 6.596 1.00 84.75 678 GLY A N 1
ATOM 5479 C CA . GLY A 1 678 ? 19.679 8.242 7.646 1.00 84.75 678 GLY A CA 1
ATOM 5480 C C . GLY A 1 678 ? 18.249 7.763 7.343 1.00 84.75 678 GLY A C 1
ATOM 5481 O O . GLY A 1 678 ? 17.863 6.669 7.773 1.00 84.75 678 GLY A O 1
ATOM 5482 N N . GLU A 1 679 ? 17.462 8.533 6.581 1.00 87.75 679 GLU A N 1
ATOM 5483 C CA . GLU A 1 679 ? 16.162 8.093 6.037 1.00 87.75 679 GLU A CA 1
ATOM 5484 C C . GLU A 1 679 ? 16.275 7.327 4.706 1.00 87.75 679 GLU A C 1
ATOM 5486 O O . GLU A 1 679 ? 15.353 6.581 4.366 1.00 87.75 679 GLU A O 1
ATOM 5491 N N . GLY A 1 680 ? 17.408 7.430 4.000 1.00 88.44 680 GLY A N 1
ATOM 5492 C CA . GLY A 1 680 ? 17.692 6.665 2.778 1.00 88.44 680 GLY A CA 1
ATOM 5493 C C . GLY A 1 680 ? 17.745 7.471 1.484 1.00 88.44 680 GLY A C 1
ATOM 5494 O O . GLY A 1 680 ? 17.688 6.874 0.410 1.00 88.44 680 GLY A O 1
ATOM 5495 N N . ASP A 1 681 ? 17.869 8.796 1.559 1.00 92.62 681 ASP A N 1
ATOM 5496 C CA . ASP A 1 681 ? 18.066 9.646 0.383 1.00 92.62 681 ASP A CA 1
ATOM 5497 C C . ASP A 1 681 ? 19.441 9.347 -0.231 1.00 92.62 681 ASP A C 1
ATOM 5499 O O . ASP A 1 681 ? 20.457 9.430 0.465 1.00 92.62 681 ASP A O 1
ATOM 5503 N N . LEU A 1 682 ? 19.513 8.997 -1.520 1.00 95.69 682 LEU A N 1
ATOM 5504 C CA . LEU A 1 682 ? 20.793 8.738 -2.192 1.00 95.69 682 LEU A CA 1
ATOM 5505 C C . LEU A 1 682 ? 21.557 10.055 -2.375 1.00 95.69 682 LEU A C 1
ATOM 5507 O O . LEU A 1 682 ? 21.229 10.836 -3.259 1.00 95.69 682 LEU A O 1
ATOM 5511 N N . GLN A 1 683 ? 22.604 10.283 -1.584 1.00 95.25 683 GLN A N 1
ATOM 5512 C CA . GLN A 1 683 ? 23.387 11.523 -1.605 1.00 95.25 683 GLN A CA 1
ATOM 5513 C C . GLN A 1 683 ? 24.506 11.510 -2.651 1.00 95.25 683 GLN A C 1
ATOM 5515 O O . GLN A 1 683 ? 24.837 12.552 -3.218 1.00 95.25 683 GLN A O 1
ATOM 5520 N N . ARG A 1 684 ? 25.162 10.364 -2.883 1.00 95.69 684 ARG A N 1
ATOM 5521 C CA . ARG A 1 684 ? 26.321 10.283 -3.792 1.00 95.69 684 ARG A CA 1
ATOM 5522 C C . ARG A 1 684 ? 26.416 8.943 -4.506 1.00 95.69 684 ARG A C 1
ATOM 5524 O O . ARG A 1 684 ? 26.264 7.896 -3.880 1.00 95.69 684 ARG A O 1
ATOM 5531 N N . VAL A 1 685 ? 26.808 9.005 -5.776 1.00 95.81 685 VAL A N 1
ATOM 5532 C CA . VAL A 1 685 ? 27.268 7.864 -6.577 1.00 95.81 685 VAL A CA 1
ATOM 5533 C C . VAL A 1 685 ? 28.744 8.074 -6.906 1.00 95.81 685 VAL A C 1
ATOM 5535 O O . VAL A 1 685 ? 29.147 9.167 -7.304 1.00 95.81 685 VAL A O 1
ATOM 5538 N N . ILE A 1 686 ? 29.565 7.047 -6.712 1.00 93.75 686 ILE A N 1
ATOM 5539 C CA . ILE A 1 686 ? 30.981 7.021 -7.091 1.00 93.75 686 ILE A CA 1
ATOM 5540 C C . ILE A 1 686 ? 31.143 5.889 -8.103 1.00 93.75 686 ILE A C 1
ATOM 5542 O O . ILE A 1 686 ? 31.157 4.727 -7.706 1.00 93.75 686 ILE A O 1
ATOM 5546 N N . ASP A 1 687 ? 31.232 6.235 -9.383 1.00 92.56 687 ASP A N 1
ATOM 5547 C CA . ASP A 1 687 ? 31.386 5.318 -10.515 1.00 92.56 687 ASP A CA 1
ATOM 5548 C C . ASP A 1 687 ? 32.822 5.416 -11.078 1.00 92.56 687 ASP A C 1
ATOM 5550 O O . ASP A 1 687 ? 33.375 6.515 -11.171 1.00 92.56 687 ASP A O 1
ATOM 5554 N N . THR A 1 688 ? 33.455 4.289 -11.423 1.00 90.38 688 THR A N 1
ATOM 5555 C CA . THR A 1 688 ? 34.828 4.255 -11.976 1.00 90.38 688 THR A CA 1
ATOM 5556 C C . THR A 1 688 ? 34.947 4.810 -13.388 1.00 90.38 688 THR A C 1
ATOM 5558 O O . THR A 1 688 ? 35.990 5.362 -13.738 1.00 90.38 688 THR A O 1
ATOM 5561 N N . ASP A 1 689 ? 33.893 4.664 -14.183 1.00 87.88 689 ASP A N 1
ATOM 5562 C CA . ASP A 1 689 ? 33.861 4.962 -15.612 1.00 87.88 689 ASP A CA 1
ATOM 5563 C C . ASP A 1 689 ? 33.251 6.356 -15.824 1.00 87.88 689 ASP A C 1
ATOM 5565 O O . ASP A 1 689 ? 33.735 7.152 -16.631 1.00 87.88 689 ASP A O 1
ATOM 5569 N N . LYS A 1 690 ? 32.190 6.663 -15.062 1.00 88.25 690 LYS A N 1
ATOM 5570 C CA . LYS A 1 690 ? 31.405 7.903 -15.156 1.00 88.25 690 LYS A CA 1
ATOM 5571 C C . LYS A 1 690 ? 31.894 8.991 -14.189 1.00 88.25 690 LYS A C 1
ATOM 5573 O O . LYS A 1 690 ? 31.748 10.173 -14.490 1.00 88.25 690 LYS A O 1
ATOM 5578 N N . GLY A 1 691 ? 32.504 8.630 -13.056 1.00 92.44 691 GLY A N 1
ATOM 5579 C CA . GLY A 1 691 ? 32.993 9.560 -12.028 1.00 92.44 691 GLY A CA 1
ATOM 5580 C C . GLY A 1 691 ? 32.036 9.754 -10.842 1.00 92.44 691 GLY A C 1
ATOM 5581 O O . GLY A 1 691 ? 31.218 8.894 -10.525 1.00 92.44 691 GLY A O 1
ATOM 5582 N N . VAL A 1 692 ? 32.158 10.883 -10.129 1.00 95.75 692 VAL A N 1
ATOM 5583 C CA . VAL A 1 692 ? 31.368 11.155 -8.910 1.00 95.75 692 VAL A CA 1
ATOM 5584 C C . VAL A 1 692 ? 30.177 12.064 -9.199 1.00 95.75 692 VAL A C 1
ATOM 5586 O O . VAL A 1 692 ? 30.360 13.240 -9.507 1.00 95.75 692 VAL A O 1
ATOM 5589 N N . THR A 1 693 ? 28.971 11.544 -8.985 1.00 96.94 693 THR A N 1
ATOM 5590 C CA . THR A 1 693 ? 27.717 12.310 -8.991 1.00 96.94 693 THR A CA 1
ATOM 5591 C C . THR A 1 693 ? 27.279 12.584 -7.551 1.00 96.94 693 THR A C 1
ATOM 5593 O O . THR A 1 693 ? 27.426 11.734 -6.668 1.00 96.94 693 THR A O 1
ATOM 5596 N N . GLN A 1 694 ? 26.744 13.775 -7.292 1.00 98.06 694 GLN A N 1
ATOM 5597 C CA . GLN A 1 694 ? 26.158 14.152 -6.001 1.00 98.06 694 GLN A CA 1
ATOM 5598 C C . GLN A 1 694 ? 24.704 14.566 -6.202 1.00 98.06 694 GLN A C 1
ATOM 5600 O O . GLN A 1 694 ? 24.403 15.282 -7.153 1.00 98.06 694 GLN A O 1
ATOM 5605 N N . HIS A 1 695 ? 23.820 14.177 -5.297 1.00 97.62 695 HIS A N 1
ATOM 5606 C CA . HIS A 1 695 ? 22.417 14.571 -5.296 1.00 97.62 695 HIS A CA 1
ATOM 5607 C C . HIS A 1 695 ? 22.107 15.352 -4.020 1.00 97.62 695 HIS A C 1
ATOM 5609 O O . HIS A 1 695 ? 22.739 15.149 -2.982 1.00 97.62 695 HIS A O 1
ATOM 5615 N N . HIS A 1 696 ? 21.153 16.273 -4.118 1.00 96.56 696 HIS A N 1
ATOM 5616 C CA . HIS A 1 696 ? 20.794 17.191 -3.041 1.00 96.56 696 HIS A CA 1
ATOM 5617 C C . HIS A 1 696 ? 19.285 17.144 -2.836 1.00 96.56 696 HIS A C 1
ATOM 5619 O O . HIS A 1 696 ? 18.537 17.391 -3.786 1.00 96.56 696 HIS A O 1
ATOM 5625 N N . HIS A 1 697 ? 18.849 16.874 -1.608 1.00 96.25 697 HIS A N 1
ATOM 5626 C CA . HIS A 1 697 ? 17.438 16.752 -1.237 1.00 96.25 697 HIS A CA 1
ATOM 5627 C C . HIS A 1 697 ? 17.008 17.912 -0.334 1.00 96.25 697 HIS A C 1
ATOM 5629 O O . HIS A 1 697 ? 17.827 18.494 0.381 1.00 96.25 697 HIS A O 1
ATOM 5635 N N . ASP A 1 698 ? 15.726 18.278 -0.381 1.00 95.44 698 ASP A N 1
ATOM 5636 C CA . ASP A 1 698 ? 15.144 19.226 0.572 1.00 95.44 698 ASP A CA 1
ATOM 5637 C C . ASP A 1 698 ? 14.659 18.544 1.860 1.00 95.44 698 ASP A C 1
ATOM 5639 O O . ASP A 1 698 ? 14.655 17.321 1.992 1.00 95.44 698 ASP A O 1
ATOM 5643 N N . GLN A 1 699 ? 14.236 19.355 2.831 1.00 94.19 699 GLN A N 1
ATOM 5644 C CA . GLN A 1 699 ? 13.819 18.882 4.152 1.00 94.19 699 GLN A CA 1
ATOM 5645 C C . GLN A 1 699 ? 12.603 17.939 4.136 1.00 94.19 699 GLN A C 1
ATOM 5647 O O . GLN A 1 699 ? 12.346 17.314 5.159 1.00 94.19 699 GLN A O 1
ATOM 5652 N N . ALA A 1 700 ? 11.867 17.813 3.027 1.00 91.31 700 ALA A N 1
ATOM 5653 C CA . ALA A 1 700 ? 10.776 16.851 2.871 1.00 91.31 700 ALA A CA 1
ATOM 5654 C C . ALA A 1 700 ? 11.191 15.592 2.076 1.00 91.31 700 ALA A C 1
ATOM 5656 O O . ALA A 1 700 ? 10.315 14.877 1.584 1.00 91.31 700 ALA A O 1
ATOM 5657 N N . HIS A 1 701 ? 12.497 15.314 1.955 1.00 92.69 701 HIS A N 1
ATOM 5658 C CA . HIS A 1 701 ? 13.059 14.166 1.230 1.00 92.69 701 HIS A CA 1
ATOM 5659 C C . HIS A 1 701 ? 12.635 14.146 -0.248 1.00 92.69 701 HIS A C 1
ATOM 5661 O O . HIS A 1 701 ? 12.129 13.154 -0.785 1.00 92.69 701 HIS A O 1
ATOM 5667 N N . ARG A 1 702 ? 12.793 15.305 -0.901 1.00 93.19 702 ARG A N 1
ATOM 5668 C CA . ARG A 1 702 ? 12.548 15.502 -2.335 1.00 93.19 702 ARG A CA 1
ATOM 5669 C C . ARG A 1 702 ? 13.846 15.900 -3.018 1.00 93.19 702 ARG A C 1
ATOM 5671 O O . ARG A 1 702 ? 14.507 16.831 -2.559 1.00 93.19 702 ARG A O 1
ATOM 5678 N N . LEU A 1 703 ? 14.191 15.247 -4.124 1.00 96.31 703 LEU A N 1
ATOM 5679 C CA . LEU A 1 703 ? 15.382 15.583 -4.907 1.00 96.31 703 LEU A CA 1
ATOM 5680 C C . LEU A 1 703 ? 15.253 17.006 -5.478 1.00 96.31 703 LEU A C 1
ATOM 5682 O O . LEU A 1 703 ? 14.365 17.243 -6.292 1.00 96.31 703 LEU A O 1
ATOM 5686 N N . VAL A 1 704 ? 16.127 17.941 -5.095 1.00 97.06 704 VAL A N 1
ATOM 5687 C CA . VAL A 1 704 ? 16.128 19.342 -5.576 1.00 97.06 704 VAL A CA 1
ATOM 5688 C C . VAL A 1 704 ? 17.324 19.705 -6.458 1.00 97.06 704 VAL A C 1
ATOM 5690 O O . VAL A 1 704 ? 17.271 20.708 -7.173 1.00 97.06 704 VAL A O 1
ATOM 5693 N N . GLY A 1 705 ? 18.385 18.895 -6.479 1.00 97.25 705 GLY A N 1
ATOM 5694 C CA . GLY A 1 705 ? 19.528 19.130 -7.362 1.00 97.25 705 GLY A CA 1
ATOM 5695 C C . GLY A 1 705 ? 20.386 17.897 -7.618 1.00 97.25 705 GLY A C 1
ATOM 5696 O O . GLY A 1 705 ? 20.377 16.939 -6.850 1.00 97.25 705 GLY A O 1
ATOM 5697 N N . THR A 1 706 ? 21.160 17.918 -8.700 1.00 97.50 706 THR A N 1
ATOM 5698 C CA . THR A 1 706 ? 22.200 16.916 -8.989 1.00 97.50 706 THR A CA 1
ATOM 5699 C C . THR A 1 706 ? 23.436 17.614 -9.544 1.00 97.50 706 THR A C 1
ATOM 5701 O O . THR A 1 706 ? 23.331 18.436 -10.444 1.00 97.50 706 THR A O 1
ATOM 5704 N N . THR A 1 707 ? 24.608 17.339 -8.976 1.00 97.62 707 THR A N 1
ATOM 5705 C CA . THR A 1 707 ? 25.910 17.825 -9.448 1.00 97.62 707 THR A CA 1
ATOM 5706 C C . THR A 1 707 ? 26.640 16.687 -10.144 1.00 97.62 707 THR A C 1
ATOM 5708 O O . THR A 1 707 ? 26.907 15.650 -9.534 1.00 97.62 707 THR A O 1
ATOM 5711 N N . HIS A 1 708 ? 26.953 16.897 -11.417 1.00 94.94 708 HIS A N 1
ATOM 5712 C CA . HIS A 1 708 ? 27.592 15.924 -12.295 1.00 94.94 708 HIS A CA 1
ATOM 5713 C C . HIS A 1 708 ? 29.120 15.886 -12.116 1.00 94.94 708 HIS A C 1
ATOM 5715 O O . HIS A 1 708 ? 29.709 16.870 -11.657 1.00 94.94 708 HIS A O 1
ATOM 5721 N N . PRO A 1 709 ? 29.796 14.804 -12.552 1.00 92.81 709 PRO A N 1
ATOM 5722 C CA . PRO A 1 709 ? 31.256 14.651 -12.469 1.00 92.81 709 PRO A CA 1
ATOM 5723 C C . PRO A 1 709 ? 32.070 15.774 -13.138 1.00 92.81 709 PRO A C 1
ATOM 5725 O O . PRO A 1 709 ? 33.202 16.044 -12.743 1.00 92.81 709 PRO A O 1
ATOM 5728 N N . ASN A 1 710 ? 31.496 16.450 -14.138 1.00 93.12 710 ASN A N 1
ATOM 5729 C CA . ASN A 1 710 ? 32.089 17.594 -14.841 1.00 93.12 710 ASN A CA 1
ATOM 5730 C C . ASN A 1 710 ? 31.814 18.959 -14.164 1.00 93.12 710 ASN A C 1
ATOM 5732 O O . ASN A 1 710 ? 32.228 19.992 -14.689 1.00 93.12 710 ASN A O 1
ATOM 5736 N N . GLY A 1 711 ? 31.105 18.979 -13.031 1.00 92.94 711 GLY A N 1
ATOM 5737 C CA . GLY A 1 711 ? 30.694 20.191 -12.318 1.00 92.94 711 GLY A CA 1
ATOM 5738 C C . GLY A 1 711 ? 29.412 20.856 -12.835 1.00 92.94 711 GLY A C 1
ATOM 5739 O O . GLY A 1 711 ? 29.010 21.876 -12.275 1.00 92.94 711 GLY A O 1
ATOM 5740 N N . ALA A 1 712 ? 28.752 20.309 -13.863 1.00 93.31 712 ALA A N 1
ATOM 5741 C CA . ALA A 1 712 ? 27.423 20.763 -14.273 1.00 93.31 712 ALA A CA 1
ATOM 5742 C C . ALA A 1 712 ? 26.382 20.475 -13.176 1.00 93.31 712 ALA A C 1
ATOM 5744 O O . ALA A 1 712 ? 26.551 19.553 -12.374 1.00 93.31 712 ALA A O 1
ATOM 5745 N N . GLN A 1 713 ? 25.308 21.264 -13.133 1.00 95.06 713 GLN A N 1
ATOM 5746 C CA . GLN A 1 713 ? 24.269 21.147 -12.112 1.00 95.06 713 GLN A CA 1
ATOM 5747 C C . GLN A 1 713 ? 22.869 21.133 -12.720 1.00 95.06 713 GLN A C 1
ATOM 5749 O O . GLN A 1 713 ? 22.459 22.096 -13.368 1.00 95.06 713 GLN A O 1
ATOM 5754 N N . ASP A 1 714 ? 22.130 20.070 -12.424 1.00 95.06 714 ASP A N 1
ATOM 5755 C CA . ASP A 1 714 ? 20.692 19.981 -12.640 1.00 95.06 714 ASP A CA 1
ATOM 5756 C C . ASP A 1 714 ? 19.961 20.544 -11.420 1.00 95.06 714 ASP A C 1
ATOM 5758 O O . ASP A 1 714 ? 20.355 20.293 -10.275 1.00 95.06 714 ASP A O 1
ATOM 5762 N N . ALA A 1 715 ? 18.848 21.233 -11.658 1.00 95.88 715 ALA A N 1
ATOM 5763 C CA . ALA A 1 715 ? 17.917 21.663 -10.624 1.00 95.88 715 ALA A CA 1
ATOM 5764 C C . ALA A 1 715 ? 16.560 20.979 -10.818 1.00 95.88 715 ALA A C 1
ATOM 5766 O O . ALA A 1 715 ? 16.118 20.772 -11.946 1.00 95.88 715 ALA A O 1
ATOM 5767 N N . TYR A 1 716 ? 15.877 20.693 -9.713 1.00 96.06 716 TYR A N 1
ATOM 5768 C CA . TYR A 1 716 ? 14.537 20.114 -9.690 1.00 96.06 716 TYR A CA 1
ATOM 5769 C C . TYR A 1 716 ? 13.641 21.025 -8.843 1.00 96.06 716 TYR A C 1
ATOM 5771 O O . TYR A 1 716 ? 14.025 21.430 -7.742 1.00 96.06 716 TYR A O 1
ATOM 5779 N N . ARG A 1 717 ? 12.474 21.428 -9.363 1.00 95.44 717 ARG A N 1
ATOM 5780 C CA . ARG A 1 717 ? 11.573 22.385 -8.682 1.00 95.44 717 ARG A CA 1
ATOM 5781 C C . ARG A 1 717 ? 10.150 21.856 -8.624 1.00 95.44 717 ARG A C 1
ATOM 5783 O O . ARG A 1 717 ? 9.676 21.257 -9.585 1.00 95.44 717 ARG A O 1
ATOM 5790 N N . TYR A 1 718 ? 9.468 22.138 -7.516 1.00 93.81 718 TYR A N 1
ATOM 5791 C CA . TYR A 1 718 ? 8.132 21.623 -7.223 1.00 93.81 718 TYR A CA 1
ATOM 5792 C C . TYR A 1 718 ? 7.181 22.728 -6.763 1.00 93.81 718 TYR A C 1
ATOM 5794 O O . TYR A 1 718 ? 7.599 23.696 -6.123 1.00 93.81 718 TYR A O 1
ATOM 5802 N N . THR A 1 719 ? 5.882 22.532 -6.983 1.00 93.19 719 THR A N 1
ATOM 5803 C CA . THR A 1 719 ? 4.837 23.243 -6.232 1.00 93.19 719 THR A CA 1
ATOM 5804 C C . THR A 1 719 ? 4.841 22.828 -4.751 1.00 93.19 719 THR A C 1
ATOM 5806 O O . THR A 1 719 ? 5.436 21.817 -4.360 1.00 93.19 719 THR A O 1
ATOM 5809 N N . LYS A 1 720 ? 4.107 23.571 -3.911 1.00 92.12 720 LYS A N 1
ATOM 5810 C CA . LYS A 1 720 ? 3.827 23.181 -2.514 1.00 92.12 720 LYS A CA 1
ATOM 5811 C C . LYS A 1 720 ? 3.135 21.816 -2.415 1.00 92.12 720 LYS A C 1
ATOM 5813 O O . LYS A 1 720 ? 3.402 21.041 -1.510 1.00 92.12 720 LYS A O 1
ATOM 5818 N N . SER A 1 721 ? 2.289 21.511 -3.396 1.00 89.88 721 SER A N 1
ATOM 5819 C CA . SER A 1 721 ? 1.617 20.225 -3.600 1.00 89.88 721 SER A CA 1
ATOM 5820 C C . SER A 1 721 ? 2.479 19.164 -4.313 1.00 89.88 721 SER A C 1
ATOM 5822 O O . SER A 1 721 ? 1.964 18.135 -4.740 1.00 89.88 721 SER A O 1
ATOM 5824 N N . GLY A 1 722 ? 3.786 19.386 -4.492 1.00 90.19 722 GLY A N 1
ATOM 5825 C CA . GLY A 1 722 ? 4.716 18.382 -5.026 1.00 90.19 722 GLY A CA 1
ATOM 5826 C C . GLY A 1 722 ? 4.654 18.129 -6.539 1.00 90.19 722 GLY A C 1
ATOM 5827 O O . GLY A 1 722 ? 5.260 17.172 -7.007 1.00 90.19 722 GLY A O 1
ATOM 5828 N N . SER A 1 723 ? 3.961 18.959 -7.327 1.00 92.19 723 SER A N 1
ATOM 5829 C CA . SER A 1 723 ? 4.013 18.853 -8.794 1.00 92.19 723 SER A CA 1
ATOM 5830 C C . SER A 1 723 ? 5.361 19.366 -9.291 1.00 92.19 723 SER A C 1
ATOM 5832 O O . SER A 1 723 ? 5.684 20.523 -9.032 1.00 92.19 723 SER A O 1
ATOM 5834 N N . LEU A 1 724 ? 6.126 18.539 -10.007 1.00 93.00 724 LEU A N 1
ATOM 5835 C CA . LEU A 1 724 ? 7.378 18.942 -10.654 1.00 93.00 724 LEU A CA 1
ATOM 5836 C C . LEU A 1 724 ? 7.096 19.994 -11.748 1.00 93.00 724 LEU A C 1
ATOM 5838 O O . LEU A 1 724 ? 6.180 19.822 -12.552 1.00 93.00 724 LEU A O 1
ATOM 5842 N N . THR A 1 725 ? 7.865 21.085 -11.764 1.00 94.56 725 THR A N 1
ATOM 5843 C CA . THR A 1 725 ? 7.730 22.206 -12.722 1.00 94.56 725 THR A CA 1
ATOM 5844 C C . THR A 1 725 ? 9.025 22.562 -13.451 1.00 94.56 725 THR A C 1
ATOM 5846 O O . THR A 1 725 ? 9.000 23.388 -14.361 1.00 94.56 725 THR A O 1
ATOM 5849 N N . HIS A 1 726 ? 10.151 21.963 -13.055 1.00 95.12 726 HIS A N 1
ATOM 5850 C CA . HIS A 1 726 ? 11.454 22.125 -13.697 1.00 95.12 726 HIS A CA 1
ATOM 5851 C C . HIS A 1 726 ? 12.330 20.901 -13.412 1.00 95.12 726 HIS A C 1
ATOM 5853 O O . HIS A 1 726 ? 12.395 20.478 -12.253 1.00 95.12 726 HIS A O 1
ATOM 5859 N N . LYS A 1 727 ? 12.999 20.366 -14.440 1.00 93.88 727 LYS A N 1
ATOM 5860 C CA . LYS A 1 727 ? 14.064 19.344 -14.372 1.00 93.88 727 LYS A CA 1
ATOM 5861 C C . LYS A 1 727 ? 14.891 19.346 -15.679 1.00 93.88 727 LYS A C 1
ATOM 5863 O O . LYS A 1 727 ? 14.515 20.059 -16.608 1.00 93.88 727 LYS A O 1
ATOM 5868 N N . PRO A 1 728 ? 15.954 18.535 -15.844 1.00 91.00 728 PRO A N 1
ATOM 5869 C CA . PRO A 1 728 ? 16.568 18.322 -17.160 1.00 91.00 728 PRO A CA 1
ATOM 5870 C C . PRO A 1 728 ? 15.529 17.934 -18.226 1.00 91.00 728 PRO A C 1
ATOM 5872 O O . PRO A 1 728 ? 14.714 17.036 -18.016 1.00 91.00 728 PRO A O 1
ATOM 5875 N N . GLY A 1 729 ? 15.498 18.659 -19.346 1.00 87.69 729 GLY A N 1
ATOM 5876 C CA . GLY A 1 729 ? 14.495 18.481 -20.407 1.00 87.69 729 GLY A CA 1
ATOM 5877 C C . GLY A 1 729 ? 13.092 19.051 -20.126 1.00 87.69 729 GLY A C 1
ATOM 5878 O O . GLY A 1 729 ? 12.242 18.962 -21.005 1.00 87.69 729 GLY A O 1
ATOM 5879 N N . LEU A 1 730 ? 12.840 19.645 -18.953 1.00 92.69 730 LEU A N 1
ATOM 5880 C CA . LEU A 1 730 ? 11.617 20.394 -18.630 1.00 92.69 730 LEU A CA 1
ATOM 5881 C C . LEU A 1 730 ? 12.016 21.746 -18.028 1.00 92.69 730 LEU A C 1
ATOM 5883 O O . LEU A 1 730 ? 12.308 21.851 -16.836 1.00 92.69 730 LEU A O 1
ATOM 5887 N N . ASN A 1 731 ? 12.060 22.782 -18.854 1.00 92.56 731 ASN A N 1
ATOM 5888 C CA . ASN A 1 731 ? 12.577 24.092 -18.472 1.00 92.56 731 ASN A CA 1
ATOM 5889 C C . ASN A 1 731 ? 11.553 24.901 -17.662 1.00 92.56 731 ASN A C 1
ATOM 5891 O O . ASN A 1 731 ? 11.930 25.531 -16.672 1.00 92.56 731 ASN A O 1
ATOM 5895 N N . GLU A 1 732 ? 10.275 24.858 -18.035 1.00 90.94 732 GLU A N 1
ATOM 5896 C CA . GLU A 1 732 ? 9.186 25.556 -17.354 1.00 90.94 732 GLU A CA 1
ATOM 5897 C C . GLU A 1 732 ? 7.852 24.799 -17.502 1.00 90.94 732 GLU A C 1
ATOM 5899 O O . GLU A 1 732 ? 7.481 24.350 -18.587 1.00 90.94 732 GLU A O 1
ATOM 5904 N N . GLY A 1 733 ? 7.100 24.681 -16.401 1.00 92.25 733 GLY A N 1
ATOM 5905 C CA . GLY A 1 733 ? 5.788 24.034 -16.370 1.00 92.25 733 GLY A CA 1
ATOM 5906 C C . GLY A 1 733 ? 4.762 24.791 -15.522 1.00 92.25 733 GLY A C 1
ATOM 5907 O O . GLY A 1 733 ? 5.002 25.082 -14.349 1.00 92.25 733 GLY A O 1
ATOM 5908 N N . THR A 1 734 ? 3.589 25.077 -16.095 1.00 95.06 734 THR A N 1
ATOM 5909 C CA . THR A 1 734 ? 2.497 25.810 -15.431 1.00 95.06 734 THR A CA 1
ATOM 5910 C C . THR A 1 734 ? 1.449 24.848 -14.873 1.00 95.06 734 THR A C 1
ATOM 5912 O O . THR A 1 734 ? 0.685 24.231 -15.620 1.00 95.06 734 THR A O 1
ATOM 5915 N N . VAL A 1 735 ? 1.381 24.733 -13.546 1.00 94.06 735 VAL A N 1
ATOM 5916 C CA . VAL A 1 735 ? 0.404 23.888 -12.840 1.00 94.06 735 VAL A CA 1
ATOM 5917 C C . VAL A 1 735 ? -0.789 24.732 -12.395 1.00 94.06 735 VAL A C 1
ATOM 5919 O O . VAL A 1 735 ? -0.622 25.725 -11.692 1.00 94.06 735 VAL A O 1
ATOM 5922 N N . GLY A 1 736 ? -1.989 24.333 -12.815 1.00 89.00 736 GLY A N 1
ATOM 5923 C CA . GLY A 1 736 ? -3.258 24.928 -12.403 1.00 89.00 736 GLY A CA 1
ATOM 5924 C C . GLY A 1 736 ? -3.934 24.158 -11.264 1.00 89.00 736 GLY A C 1
ATOM 5925 O O . GLY A 1 736 ? -3.313 23.365 -10.555 1.00 89.00 736 GLY A O 1
ATOM 5926 N N . HIS A 1 737 ? -5.242 24.378 -11.112 1.00 86.94 737 HIS A N 1
ATOM 5927 C CA . HIS A 1 737 ? -6.068 23.672 -10.131 1.00 86.94 737 HIS A CA 1
ATOM 5928 C C . HIS A 1 737 ? -6.004 22.144 -10.275 1.00 86.94 737 HIS A C 1
ATOM 5930 O O . HIS A 1 737 ? -5.757 21.601 -11.354 1.00 86.94 737 HIS A O 1
ATOM 5936 N N . LEU A 1 738 ? -6.268 21.458 -9.162 1.00 87.31 738 LEU A N 1
ATOM 5937 C CA . LEU A 1 738 ? -6.245 20.001 -9.029 1.00 87.31 738 LEU A CA 1
ATOM 5938 C C . LEU A 1 738 ? -4.910 19.388 -9.482 1.00 87.31 738 LEU A C 1
ATOM 5940 O O . LEU A 1 738 ? -4.884 18.292 -10.025 1.00 87.31 738 LEU A O 1
ATOM 5944 N N . ASN A 1 739 ? -3.800 20.109 -9.286 1.00 92.44 739 ASN A N 1
ATOM 5945 C CA . ASN A 1 739 ? -2.441 19.700 -9.662 1.00 92.44 739 ASN A CA 1
ATOM 5946 C C . ASN A 1 739 ? -2.245 19.372 -11.158 1.00 92.44 739 ASN A C 1
ATOM 5948 O O . ASN A 1 739 ? -1.274 18.710 -11.535 1.00 92.44 739 ASN A O 1
ATOM 5952 N N . GLN A 1 740 ? -3.124 19.867 -12.033 1.00 93.81 740 GLN A N 1
ATOM 5953 C CA . GLN A 1 740 ? -3.063 19.653 -13.480 1.00 93.81 740 GLN A CA 1
ATOM 5954 C C . GLN A 1 740 ? -2.002 20.549 -14.133 1.00 93.81 740 GLN A C 1
ATOM 5956 O O . GLN A 1 740 ? -2.055 21.772 -14.014 1.00 93.81 740 GLN A O 1
ATOM 5961 N N . LEU A 1 741 ? -1.047 19.954 -14.852 1.00 95.31 741 LEU A N 1
ATOM 5962 C CA . LEU A 1 741 ? -0.002 20.681 -15.581 1.00 95.31 741 LEU A CA 1
ATOM 5963 C C . LEU A 1 741 ? -0.587 21.117 -16.924 1.00 95.31 741 LEU A C 1
ATOM 5965 O O . LEU A 1 741 ? -0.790 20.275 -17.786 1.00 95.31 741 LEU A O 1
ATOM 5969 N N . ARG A 1 742 ? -0.916 22.402 -17.084 1.00 96.19 742 ARG A N 1
ATOM 5970 C CA . ARG A 1 742 ? -1.639 22.919 -18.263 1.00 96.19 742 ARG A CA 1
ATOM 5971 C C . ARG A 1 742 ? -0.728 23.362 -19.404 1.00 96.19 742 ARG A C 1
ATOM 5973 O O . ARG A 1 742 ? -1.188 23.466 -20.538 1.00 96.19 742 ARG A O 1
ATOM 5980 N N . TRP A 1 743 ? 0.546 23.601 -19.113 1.00 96.25 743 TRP A N 1
ATOM 5981 C CA . TRP A 1 743 ? 1.554 23.986 -20.096 1.00 96.25 743 TRP A CA 1
ATOM 5982 C C . TRP A 1 743 ? 2.939 23.492 -19.663 1.00 96.25 743 TRP A C 1
ATOM 5984 O O . TRP A 1 743 ? 3.224 23.493 -18.464 1.00 96.25 743 TRP A O 1
ATOM 5994 N N . ALA A 1 744 ? 3.774 23.073 -20.616 1.00 95.56 744 ALA A N 1
ATOM 5995 C CA . ALA A 1 744 ? 5.151 22.623 -20.388 1.00 95.56 744 ALA A CA 1
ATOM 5996 C C . ALA A 1 744 ? 6.016 22.835 -21.644 1.00 95.56 744 ALA A C 1
ATOM 5998 O O . ALA A 1 744 ? 5.682 22.300 -22.700 1.00 95.56 744 ALA A O 1
ATOM 5999 N N . ASP A 1 745 ? 7.104 23.607 -21.549 1.00 93.81 745 ASP A N 1
ATOM 6000 C CA . ASP A 1 745 ? 8.062 23.897 -22.641 1.00 93.81 745 ASP A CA 1
ATOM 6001 C C . ASP A 1 745 ? 7.415 24.207 -24.013 1.00 93.81 745 ASP A C 1
ATOM 6003 O O . ASP A 1 745 ? 7.854 23.762 -25.075 1.00 93.81 745 ASP A O 1
ATOM 6007 N N . GLY A 1 746 ? 6.331 24.986 -23.998 1.00 92.69 746 GLY A N 1
ATOM 6008 C CA . GLY A 1 746 ? 5.565 25.379 -25.186 1.00 92.69 746 GLY A CA 1
ATOM 6009 C C . GLY A 1 746 ? 4.389 24.460 -25.532 1.00 92.69 746 GLY A C 1
ATOM 6010 O O . GLY A 1 746 ? 3.482 24.900 -26.238 1.00 92.69 746 GLY A O 1
ATOM 6011 N N . HIS A 1 747 ? 4.353 23.229 -25.019 1.00 93.94 747 HIS A N 1
ATOM 6012 C CA . HIS A 1 747 ? 3.223 22.317 -25.194 1.00 93.94 747 HIS A CA 1
ATOM 6013 C C . HIS A 1 747 ? 2.050 22.735 -24.296 1.00 93.94 747 HIS A C 1
ATOM 6015 O O . HIS A 1 747 ? 2.241 23.049 -23.123 1.00 93.94 747 HIS A O 1
ATOM 6021 N N . GLN A 1 748 ? 0.826 22.682 -24.820 1.00 97.12 748 GLN A N 1
ATOM 6022 C CA . GLN A 1 748 ? -0.415 22.881 -24.062 1.00 97.12 748 GLN A CA 1
ATOM 6023 C C . GLN A 1 748 ? -1.053 21.528 -23.731 1.00 97.12 748 GLN A C 1
ATOM 6025 O O . GLN A 1 748 ? -1.067 20.635 -24.578 1.00 97.12 748 GLN A O 1
ATOM 6030 N N . LEU A 1 749 ? -1.597 21.381 -22.519 1.00 97.06 749 LEU A N 1
ATOM 6031 C CA . LEU A 1 749 ? -2.213 20.141 -22.043 1.00 97.06 749 LEU A CA 1
ATOM 6032 C C . LEU A 1 749 ? -3.663 20.372 -21.591 1.00 97.06 749 LEU A C 1
ATOM 6034 O O . LEU A 1 749 ? -3.955 21.123 -20.653 1.00 97.06 749 LEU A O 1
ATOM 6038 N N . GLU A 1 750 ? -4.578 19.669 -22.249 1.00 96.94 750 GLU A N 1
ATOM 6039 C CA . GLU A 1 750 ? -6.007 19.638 -21.945 1.00 96.94 750 GLU A CA 1
ATOM 6040 C C . GLU A 1 750 ? -6.353 18.360 -21.180 1.00 96.94 750 GLU A C 1
ATOM 6042 O O . GLU A 1 750 ? -5.805 17.288 -21.441 1.00 96.94 750 GLU A O 1
ATOM 6047 N N . TYR A 1 751 ? -7.290 18.477 -20.242 1.00 94.19 751 TYR A N 1
ATOM 6048 C CA . TYR A 1 751 ? -7.720 17.393 -19.365 1.00 94.19 751 TYR A CA 1
ATOM 6049 C C . TYR A 1 751 ? -9.202 17.087 -19.588 1.00 94.19 751 TYR A C 1
ATOM 6051 O O . TYR A 1 751 ? -10.024 18.003 -19.644 1.00 94.19 751 TYR A O 1
ATOM 6059 N N . GLY A 1 752 ? -9.540 15.801 -19.691 1.00 88.56 752 GLY A N 1
ATOM 6060 C CA . GLY A 1 752 ? -10.913 15.345 -19.904 1.00 88.56 752 GLY A CA 1
ATOM 6061 C C . GLY A 1 752 ? -11.777 15.407 -18.639 1.00 88.56 752 GLY A C 1
ATOM 6062 O O . GLY A 1 752 ? -11.298 15.722 -17.552 1.00 88.56 752 GLY A O 1
ATOM 6063 N N . LEU A 1 753 ? -13.052 15.020 -18.762 1.00 83.81 753 LEU A N 1
ATOM 6064 C CA . LEU A 1 753 ? -14.008 14.970 -17.638 1.00 83.81 753 LEU A CA 1
ATOM 6065 C C . LEU A 1 753 ? -13.517 14.108 -16.459 1.00 83.81 753 LEU A C 1
ATOM 6067 O O . LEU A 1 753 ? -13.702 14.493 -15.310 1.00 83.81 753 LEU A O 1
ATOM 6071 N N . ARG A 1 754 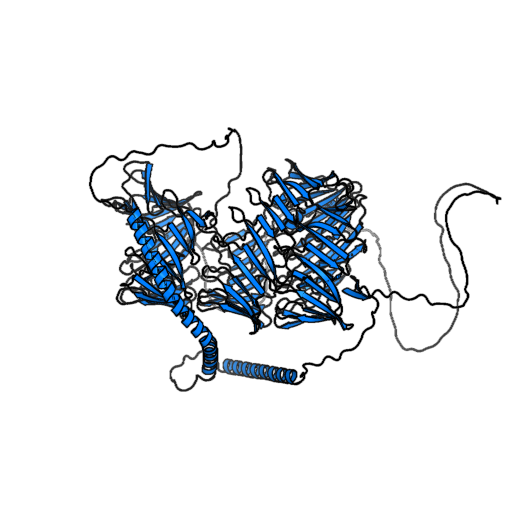? -12.834 12.989 -16.752 1.00 84.50 754 ARG A N 1
ATOM 6072 C CA . ARG A 1 754 ? -12.180 12.107 -15.761 1.00 84.50 754 ARG A CA 1
ATOM 6073 C C . ARG A 1 754 ? -10.773 12.564 -15.340 1.00 84.50 754 ARG A C 1
ATOM 6075 O O . ARG A 1 754 ? -9.986 11.798 -14.796 1.00 84.50 754 ARG A O 1
ATOM 6082 N N . GLN A 1 755 ? -10.429 13.812 -15.653 1.00 89.69 755 GLN A N 1
ATOM 6083 C CA . GLN A 1 755 ? -9.193 14.481 -15.252 1.00 89.69 755 GLN A CA 1
ATOM 6084 C C . GLN A 1 755 ? -7.894 13.775 -15.685 1.00 89.69 755 GLN A C 1
ATOM 6086 O O . GLN A 1 755 ? -6.847 13.992 -15.095 1.00 89.69 755 GLN A O 1
ATOM 6091 N N . HIS A 1 756 ? -7.909 12.973 -16.749 1.00 93.25 756 HIS A N 1
ATOM 6092 C CA . HIS A 1 756 ? -6.684 12.512 -17.421 1.00 93.25 756 HIS A CA 1
ATOM 6093 C C . HIS A 1 756 ? -6.302 13.488 -18.536 1.00 93.25 756 HIS A C 1
ATOM 6095 O O . HIS A 1 756 ? -7.192 14.127 -19.108 1.00 93.25 756 HIS A O 1
ATOM 6101 N N . VAL A 1 757 ? -5.013 13.577 -18.879 1.00 96.94 757 VAL A N 1
ATOM 6102 C CA . VAL A 1 757 ? -4.545 14.334 -20.054 1.00 96.94 757 VAL A CA 1
ATOM 6103 C C . VAL A 1 757 ? -5.213 13.749 -21.296 1.00 96.94 757 VAL A C 1
ATOM 6105 O O . VAL A 1 757 ? -4.973 12.593 -21.637 1.00 96.94 757 VAL A O 1
ATOM 6108 N N . SER A 1 758 ? -6.083 14.528 -21.940 1.00 96.56 758 SER A N 1
ATOM 6109 C CA . SER A 1 758 ? -6.899 14.113 -23.087 1.00 96.56 758 SER A CA 1
ATOM 6110 C C . SER A 1 758 ? -6.406 14.688 -24.409 1.00 96.56 758 SER A C 1
ATOM 6112 O O . SER A 1 758 ? -6.615 14.065 -25.445 1.00 96.56 758 SER A O 1
ATOM 6114 N N . VAL A 1 759 ? -5.743 15.849 -24.392 1.00 97.38 759 VAL A N 1
ATOM 6115 C CA . VAL A 1 759 ? -5.033 16.380 -25.565 1.00 97.38 759 VAL A CA 1
ATOM 6116 C C . VAL A 1 759 ? -3.709 17.000 -25.134 1.00 97.38 759 VAL A C 1
ATOM 6118 O O . VAL A 1 759 ? -3.662 17.727 -24.143 1.00 97.38 759 VAL A O 1
ATOM 6121 N N . GLN A 1 760 ? -2.657 16.758 -25.909 1.00 96.50 760 GLN A N 1
ATOM 6122 C CA . GLN A 1 760 ? -1.436 17.558 -25.897 1.00 96.50 760 GLN A CA 1
ATOM 6123 C C . GLN A 1 760 ? -1.313 18.270 -27.250 1.00 96.50 760 GLN A C 1
ATOM 6125 O O . GLN A 1 760 ? -1.319 17.617 -28.293 1.00 96.50 760 GLN A O 1
ATOM 6130 N N . THR A 1 761 ? -1.203 19.598 -27.239 1.00 96.81 761 THR A N 1
ATOM 6131 C CA . THR A 1 761 ? -0.872 20.397 -28.430 1.00 96.81 761 THR A CA 1
ATOM 6132 C C . THR A 1 761 ? 0.603 20.793 -28.354 1.00 96.81 761 THR A C 1
ATOM 6134 O O . THR A 1 761 ? 1.050 21.283 -27.318 1.00 96.81 761 THR A O 1
ATOM 6137 N N . THR A 1 762 ? 1.374 20.552 -29.410 1.00 92.38 762 THR A N 1
ATOM 6138 C CA . THR A 1 762 ? 2.817 20.836 -29.489 1.00 92.38 762 THR A CA 1
ATOM 6139 C C . THR A 1 762 ? 3.100 22.294 -29.904 1.00 92.38 762 THR A C 1
ATOM 6141 O O . THR A 1 762 ? 2.197 22.968 -30.408 1.00 92.38 762 THR A O 1
ATOM 6144 N N . PRO A 1 763 ? 4.335 22.816 -29.733 1.00 91.31 763 PRO A N 1
ATOM 6145 C CA . PRO A 1 763 ? 4.673 24.208 -30.069 1.00 91.31 763 PRO A CA 1
ATOM 6146 C C . PRO A 1 763 ? 4.513 24.571 -31.557 1.00 91.31 763 PRO A C 1
ATOM 6148 O O . PRO A 1 763 ? 4.334 25.739 -31.892 1.00 91.31 763 PRO A O 1
ATOM 6151 N N . ASP A 1 764 ? 4.580 23.580 -32.446 1.00 91.25 764 ASP A N 1
ATOM 6152 C CA . ASP A 1 764 ? 4.339 23.672 -33.892 1.00 91.25 764 ASP A CA 1
ATOM 6153 C C . ASP A 1 764 ? 2.871 23.406 -34.293 1.00 91.25 764 ASP A C 1
ATOM 6155 O O . ASP A 1 764 ? 2.526 23.460 -35.473 1.00 91.25 764 ASP A O 1
ATOM 6159 N N . GLY A 1 765 ? 1.982 23.190 -33.316 1.00 91.19 765 GLY A N 1
ATOM 6160 C CA . GLY A 1 765 ? 0.532 23.102 -33.509 1.00 91.19 765 GLY A CA 1
ATOM 6161 C C . GLY A 1 765 ? -0.007 21.709 -33.838 1.00 91.19 765 GLY A C 1
ATOM 6162 O O . GLY A 1 765 ? -1.194 21.584 -34.147 1.00 91.19 765 GLY A O 1
ATOM 6163 N N . HIS A 1 766 ? 0.814 20.658 -33.765 1.00 91.62 766 HIS A N 1
ATOM 6164 C CA . HIS A 1 766 ? 0.329 19.282 -33.860 1.00 91.62 766 HIS A CA 1
ATOM 6165 C C . HIS A 1 766 ? -0.420 18.864 -32.586 1.00 91.62 766 HIS A C 1
ATOM 6167 O O . HIS A 1 766 ? -0.144 19.351 -31.490 1.00 91.62 766 HIS A O 1
ATOM 6173 N N . ARG A 1 767 ? -1.396 17.961 -32.722 1.00 94.94 767 ARG A N 1
ATOM 6174 C CA . ARG A 1 767 ? -2.239 17.480 -31.615 1.00 94.94 767 ARG A CA 1
ATOM 6175 C C . ARG A 1 767 ? -2.152 15.970 -31.440 1.00 94.94 767 ARG A C 1
ATOM 6177 O O . ARG A 1 767 ? -2.406 15.225 -32.385 1.00 94.94 767 ARG A O 1
ATOM 6184 N N . LEU A 1 768 ? -1.879 15.546 -30.207 1.00 95.06 768 LEU A N 1
ATOM 6185 C CA . LEU A 1 768 ? -2.040 14.175 -29.731 1.00 95.06 768 LEU A CA 1
ATOM 6186 C C . LEU A 1 768 ? -3.333 14.092 -28.914 1.00 95.06 768 LEU A C 1
ATOM 6188 O O . LEU A 1 768 ? -3.432 14.744 -27.877 1.00 95.06 768 LEU A O 1
ATOM 6192 N N . GLU A 1 769 ? -4.319 13.311 -29.354 1.00 97.50 769 GLU A N 1
ATOM 6193 C CA . GLU A 1 769 ? -5.555 13.061 -28.593 1.00 97.50 769 GLU A CA 1
ATOM 6194 C C . GLU A 1 769 ? -5.485 11.694 -27.900 1.00 97.50 769 GLU A C 1
ATOM 6196 O O . GLU A 1 769 ? -5.388 10.670 -28.577 1.00 97.50 769 GLU A O 1
ATOM 6201 N N . TYR A 1 770 ? -5.586 11.664 -26.572 1.00 97.06 770 TYR A N 1
ATOM 6202 C CA . TYR A 1 770 ? -5.506 10.456 -25.746 1.00 97.06 770 TYR A CA 1
ATOM 6203 C C . TYR A 1 770 ? -6.910 9.950 -25.379 1.00 97.06 770 TYR A C 1
ATOM 6205 O O . TYR A 1 770 ? -7.712 10.679 -24.787 1.00 97.06 770 TYR A O 1
ATOM 6213 N N . LYS A 1 771 ? -7.215 8.686 -25.698 1.00 95.75 771 LYS A N 1
ATOM 6214 C CA . LYS A 1 771 ? -8.502 8.035 -25.397 1.00 95.75 771 LYS A CA 1
ATOM 6215 C C . LYS A 1 771 ? -8.337 6.956 -24.326 1.00 95.75 771 LYS A C 1
ATOM 6217 O O . LYS A 1 771 ? -7.531 6.041 -24.493 1.00 95.75 771 LYS A O 1
ATOM 6222 N N . TYR A 1 772 ? -9.160 7.022 -23.279 1.00 94.38 772 TYR A N 1
ATOM 6223 C CA . TYR A 1 772 ? -9.155 6.072 -22.161 1.00 94.38 772 TYR A CA 1
ATOM 6224 C C . TYR A 1 772 ? -10.479 5.304 -22.066 1.00 94.38 772 TYR A C 1
ATOM 6226 O O . TYR A 1 772 ? -11.548 5.903 -22.217 1.00 94.38 772 TYR A O 1
ATOM 6234 N N . ASP A 1 773 ? -10.414 4.005 -21.771 1.00 91.94 773 ASP A N 1
ATOM 6235 C CA . ASP A 1 773 ? -11.582 3.146 -21.526 1.00 91.94 773 ASP A CA 1
ATOM 6236 C C . ASP A 1 773 ? -12.265 3.467 -20.181 1.00 91.94 773 ASP A C 1
ATOM 6238 O O . ASP A 1 773 ? -11.827 4.354 -19.448 1.00 91.94 773 ASP A O 1
ATOM 6242 N N . ALA A 1 774 ? -13.339 2.758 -19.823 1.00 90.94 774 ALA A N 1
ATOM 6243 C CA . ALA A 1 774 ? -14.037 2.949 -18.546 1.00 90.94 774 ALA A CA 1
ATOM 6244 C C . ALA A 1 774 ? -13.224 2.546 -17.296 1.00 90.94 774 ALA A C 1
ATOM 6246 O O . ALA A 1 774 ? -13.581 2.942 -16.189 1.00 90.94 774 ALA A O 1
ATOM 6247 N N . ARG A 1 775 ? -12.131 1.792 -17.466 1.00 89.62 775 ARG A N 1
ATOM 6248 C CA . ARG A 1 775 ? -11.177 1.412 -16.415 1.00 89.62 775 ARG A CA 1
ATOM 6249 C C . ARG A 1 775 ? -9.956 2.334 -16.390 1.00 89.62 775 ARG A C 1
ATOM 6251 O O . ARG A 1 775 ? -8.929 1.937 -15.851 1.00 89.62 775 ARG A O 1
ATOM 6258 N N . ASP A 1 776 ? -10.021 3.522 -16.987 1.00 90.56 776 ASP A N 1
ATOM 6259 C CA . ASP A 1 776 ? -8.948 4.530 -16.997 1.00 90.56 776 ASP A CA 1
ATOM 6260 C C . ASP A 1 776 ? -7.638 4.047 -17.684 1.00 90.56 776 ASP A C 1
ATOM 6262 O O . ASP A 1 776 ? -6.539 4.539 -17.414 1.00 90.56 776 ASP A O 1
ATOM 6266 N N . GLN A 1 777 ? -7.726 3.053 -18.577 1.00 93.75 777 GLN A N 1
ATOM 6267 C CA . GLN A 1 777 ? -6.632 2.488 -19.382 1.00 93.75 777 GLN A CA 1
ATOM 6268 C C . GLN A 1 777 ? -6.537 3.216 -20.735 1.00 93.75 777 GLN A C 1
ATOM 6270 O O . GLN A 1 777 ? -7.552 3.417 -21.399 1.00 93.75 777 GLN A O 1
ATOM 6275 N N . LEU A 1 778 ? -5.333 3.617 -21.168 1.00 96.25 778 LEU A N 1
ATOM 6276 C CA . LEU A 1 778 ? -5.125 4.290 -22.461 1.00 96.25 778 LEU A CA 1
ATOM 6277 C C . LEU A 1 778 ? -5.272 3.280 -23.611 1.00 96.25 778 LEU A C 1
ATOM 6279 O O . LEU A 1 778 ? -4.430 2.396 -23.758 1.00 96.25 778 LEU A O 1
ATOM 6283 N N . ILE A 1 779 ? -6.322 3.412 -24.420 1.00 95.94 779 ILE A N 1
ATOM 6284 C CA . ILE A 1 779 ? -6.661 2.464 -25.499 1.00 95.94 779 ILE A CA 1
ATOM 6285 C C . ILE A 1 779 ? -6.297 2.968 -26.898 1.00 95.94 779 ILE A C 1
ATOM 6287 O O . ILE A 1 779 ? -6.108 2.155 -27.800 1.00 95.94 779 ILE A O 1
ATOM 6291 N N . ALA A 1 780 ? -6.178 4.285 -27.100 1.00 96.62 780 ALA A N 1
ATOM 6292 C CA . ALA A 1 780 ? -5.746 4.857 -28.376 1.00 96.62 780 ALA A CA 1
ATOM 6293 C C . ALA A 1 780 ? -5.130 6.256 -28.232 1.00 96.62 780 ALA A C 1
ATOM 6295 O O . ALA A 1 780 ? -5.528 7.027 -27.354 1.00 96.62 780 ALA A O 1
ATOM 6296 N N . VAL A 1 781 ? -4.223 6.599 -29.154 1.00 96.81 781 VAL A N 1
ATOM 6297 C CA . VAL A 1 781 ? -3.726 7.966 -29.376 1.00 96.81 781 VAL A CA 1
ATOM 6298 C C . VAL A 1 781 ? -3.891 8.339 -30.851 1.00 96.81 781 VAL A C 1
ATOM 6300 O O . VAL A 1 781 ? -3.543 7.563 -31.747 1.00 96.81 781 VAL A O 1
ATOM 6303 N N . ARG A 1 782 ? -4.429 9.537 -31.110 1.00 95.62 782 ARG A N 1
ATOM 6304 C CA . ARG A 1 782 ? -4.583 10.095 -32.464 1.00 95.62 782 ARG A CA 1
ATOM 6305 C C . ARG A 1 782 ? -3.584 11.207 -32.706 1.00 95.62 782 ARG A C 1
ATOM 6307 O O . ARG A 1 782 ? -3.492 12.118 -31.891 1.00 95.62 782 ARG A O 1
ATOM 6314 N N . TRP A 1 783 ? -2.911 11.166 -33.848 1.00 91.25 783 TRP A N 1
ATOM 6315 C CA . TRP A 1 783 ? -2.003 12.207 -34.318 1.00 91.25 783 TRP A CA 1
ATOM 6316 C C . TRP A 1 783 ? -2.721 13.082 -35.350 1.00 91.25 783 TRP A C 1
ATOM 6318 O O . TRP A 1 783 ? -3.107 12.601 -36.414 1.00 91.25 783 TRP A O 1
ATOM 6328 N N . ASN A 1 784 ? -2.948 14.359 -35.033 1.00 90.50 784 ASN A N 1
ATOM 6329 C CA . ASN A 1 784 ? -3.669 15.319 -35.884 1.00 90.50 784 ASN A CA 1
ATOM 6330 C C . ASN A 1 784 ? -5.034 14.798 -36.393 1.00 90.50 784 ASN A C 1
ATOM 6332 O O . ASN A 1 784 ? -5.428 15.050 -37.529 1.00 90.50 784 ASN A O 1
ATOM 6336 N N . GLY A 1 785 ? -5.751 14.035 -35.560 1.00 89.31 785 GLY A N 1
ATOM 6337 C CA . GLY A 1 785 ? -7.039 13.423 -35.906 1.00 89.31 785 GLY A CA 1
ATOM 6338 C C . GLY A 1 785 ? -6.961 12.088 -36.666 1.00 89.31 785 GLY A C 1
ATOM 6339 O O . GLY A 1 785 ? -8.001 11.474 -36.909 1.00 89.31 785 GLY A O 1
ATOM 6340 N N . HIS A 1 786 ? -5.773 11.581 -36.992 1.00 89.81 786 HIS A N 1
ATOM 6341 C CA . HIS A 1 786 ? -5.592 10.236 -37.546 1.00 89.81 786 HIS A CA 1
ATOM 6342 C C . HIS A 1 786 ? -5.295 9.236 -36.423 1.00 89.81 786 HIS A C 1
ATOM 6344 O O . HIS A 1 786 ? -4.460 9.512 -35.563 1.00 89.81 786 HIS A O 1
ATOM 6350 N N . ASP A 1 787 ? -5.970 8.084 -36.405 1.00 90.12 787 ASP A N 1
ATOM 6351 C CA . ASP A 1 787 ? -5.648 7.011 -35.457 1.00 90.12 787 ASP A CA 1
ATOM 6352 C C . ASP A 1 787 ? -4.242 6.465 -35.780 1.00 90.12 787 ASP A C 1
ATOM 6354 O O . ASP A 1 787 ? -3.967 6.076 -36.916 1.00 90.12 787 ASP A O 1
ATOM 6358 N N . TRP A 1 788 ? -3.336 6.502 -34.798 1.00 93.00 788 TRP A N 1
ATOM 6359 C CA . TRP A 1 788 ? -1.899 6.244 -34.992 1.00 93.00 788 TRP A CA 1
ATOM 6360 C C . TRP A 1 788 ? -1.372 5.147 -34.063 1.00 93.00 788 TRP A C 1
ATOM 6362 O O . TRP A 1 788 ? -0.584 4.302 -34.494 1.00 93.00 788 TRP A O 1
ATOM 6372 N N . TRP A 1 789 ? -1.858 5.133 -32.820 1.00 96.81 789 TRP A N 1
ATOM 6373 C CA . TRP A 1 789 ? -1.498 4.173 -31.781 1.00 96.81 789 TRP A CA 1
ATOM 6374 C C . TRP A 1 789 ? -2.756 3.591 -31.130 1.00 96.81 789 TRP A C 1
ATOM 6376 O O . TRP A 1 789 ? -3.711 4.329 -30.866 1.00 96.81 789 TRP A O 1
ATOM 6386 N N . SER A 1 790 ? -2.748 2.298 -30.813 1.00 97.25 790 SER A N 1
ATOM 6387 C CA . SER A 1 790 ? -3.782 1.631 -30.012 1.00 97.25 790 SER A CA 1
ATOM 6388 C C . SER A 1 790 ? -3.218 0.507 -29.140 1.00 97.25 790 SER A C 1
ATOM 6390 O O . SER A 1 790 ? -2.128 -0.002 -29.404 1.00 97.25 790 SER A O 1
ATOM 6392 N N . ALA A 1 791 ? -3.955 0.112 -28.097 1.00 97.12 791 ALA A N 1
ATOM 6393 C CA . ALA A 1 791 ? -3.573 -0.984 -27.207 1.00 97.12 791 ALA A CA 1
ATOM 6394 C C . ALA A 1 791 ? -4.772 -1.782 -26.680 1.00 97.12 791 ALA A C 1
ATOM 6396 O O . ALA A 1 791 ? -5.772 -1.206 -26.248 1.00 97.12 791 ALA A O 1
ATOM 6397 N N . ASP A 1 792 ? -4.604 -3.106 -26.641 1.00 96.00 792 ASP A N 1
ATOM 6398 C CA . ASP A 1 792 ? -5.571 -4.056 -26.086 1.00 96.00 792 ASP A CA 1
ATOM 6399 C C . ASP A 1 792 ? -5.129 -4.514 -24.690 1.00 96.00 792 ASP A C 1
ATOM 6401 O O . ASP A 1 792 ? -3.929 -4.592 -24.394 1.00 96.00 792 ASP A O 1
ATOM 6405 N N . TYR A 1 793 ? -6.091 -4.891 -23.843 1.00 96.00 793 TYR A N 1
ATOM 6406 C CA . TYR A 1 793 ? -5.850 -5.298 -22.456 1.00 96.00 793 TYR A CA 1
ATOM 6407 C C . TYR A 1 793 ? -6.622 -6.567 -22.071 1.00 96.00 793 TYR A C 1
ATOM 6409 O O . TYR A 1 793 ? -7.682 -6.850 -22.626 1.00 96.00 793 TYR A O 1
ATOM 6417 N N . ASP A 1 794 ? -6.111 -7.317 -21.089 1.00 95.00 794 ASP A N 1
ATOM 6418 C CA . ASP A 1 794 ? -6.832 -8.446 -20.490 1.00 95.00 794 ASP A CA 1
ATOM 6419 C C . ASP A 1 794 ? -7.817 -8.020 -19.375 1.00 95.00 794 ASP A C 1
ATOM 6421 O O . ASP A 1 794 ? -7.897 -6.859 -18.943 1.00 95.00 794 ASP A O 1
ATOM 6425 N N . ALA A 1 795 ? -8.588 -8.991 -18.878 1.00 92.75 795 ALA A N 1
ATOM 6426 C CA . ALA A 1 795 ? -9.576 -8.776 -17.825 1.00 92.75 795 ALA A CA 1
ATOM 6427 C C . ALA A 1 795 ? -8.959 -8.263 -16.504 1.00 92.75 795 ALA A C 1
ATOM 6429 O O . ALA A 1 795 ? -9.608 -7.475 -15.809 1.00 92.75 795 ALA A O 1
ATOM 6430 N N . ILE A 1 796 ? -7.695 -8.580 -16.191 1.00 91.44 796 ILE A N 1
ATOM 6431 C CA . ILE A 1 796 ? -6.957 -8.023 -15.034 1.00 91.44 796 ILE A CA 1
ATOM 6432 C C . ILE A 1 796 ? -6.131 -6.764 -15.385 1.00 91.44 796 ILE A C 1
ATOM 6434 O O . ILE A 1 796 ? -5.361 -6.240 -14.576 1.00 91.44 796 ILE A O 1
ATOM 6438 N N . GLY A 1 797 ? -6.364 -6.203 -16.574 1.00 92.12 797 GLY A N 1
ATOM 6439 C CA . GLY A 1 797 ? -5.910 -4.879 -16.992 1.00 92.12 797 GLY A CA 1
ATOM 6440 C C . GLY A 1 797 ? -4.465 -4.811 -17.484 1.00 92.12 797 GLY A C 1
ATOM 6441 O O . GLY A 1 797 ? -3.924 -3.713 -17.573 1.00 92.12 797 GLY A O 1
ATOM 6442 N N . ARG A 1 798 ? -3.819 -5.941 -17.792 1.00 95.00 798 ARG A N 1
ATOM 6443 C CA . ARG A 1 798 ? -2.465 -5.954 -18.371 1.00 95.00 798 ARG A CA 1
ATOM 6444 C C . ARG A 1 798 ? -2.543 -5.669 -19.863 1.00 95.00 798 ARG A C 1
ATOM 6446 O O . ARG A 1 798 ? -3.422 -6.204 -20.536 1.00 95.00 798 ARG A O 1
ATOM 6453 N N . ARG A 1 799 ? -1.640 -4.844 -20.401 1.00 97.25 799 ARG A N 1
ATOM 6454 C CA . ARG A 1 799 ? -1.557 -4.591 -21.848 1.00 97.25 799 ARG A CA 1
ATOM 6455 C C . ARG A 1 799 ? -1.089 -5.851 -22.566 1.00 97.25 799 ARG A C 1
ATOM 6457 O O . ARG A 1 799 ? 0.018 -6.316 -22.321 1.00 97.25 799 ARG A O 1
ATOM 6464 N N . ILE A 1 800 ? -1.910 -6.392 -23.460 1.00 97.38 800 ILE A N 1
ATOM 6465 C CA . ILE A 1 800 ? -1.620 -7.643 -24.182 1.00 97.38 800 ILE A CA 1
ATOM 6466 C C . ILE A 1 800 ? -1.117 -7.402 -25.607 1.00 97.38 800 ILE A C 1
ATOM 6468 O O . ILE A 1 800 ? -0.410 -8.245 -26.157 1.00 97.38 800 ILE A O 1
ATOM 6472 N N . ARG A 1 801 ? -1.437 -6.238 -26.181 1.00 97.25 801 ARG A N 1
ATOM 6473 C CA . ARG A 1 801 ? -1.008 -5.797 -27.510 1.00 97.25 801 ARG A CA 1
ATOM 6474 C C . ARG A 1 801 ? -0.818 -4.282 -27.516 1.00 97.25 801 ARG A C 1
ATOM 6476 O O . ARG A 1 801 ? -1.553 -3.578 -26.824 1.00 97.25 801 ARG A O 1
ATOM 6483 N N . LYS A 1 802 ? 0.105 -3.782 -28.338 1.00 96.81 802 LYS A N 1
ATOM 6484 C CA . LYS A 1 802 ? 0.021 -2.426 -28.901 1.00 96.81 802 LYS A CA 1
ATOM 6485 C C . LYS A 1 802 ? 0.165 -2.466 -30.422 1.00 96.81 802 LYS A C 1
ATOM 6487 O O . LYS A 1 802 ? 0.849 -3.344 -30.949 1.00 96.81 802 LYS A O 1
ATOM 6492 N N . THR A 1 803 ? -0.452 -1.513 -31.108 1.00 97.06 803 THR A N 1
ATOM 6493 C CA . THR A 1 803 ? -0.399 -1.379 -32.566 1.00 97.06 803 THR A CA 1
ATOM 6494 C C . THR A 1 803 ? -0.063 0.061 -32.930 1.00 97.06 803 THR A C 1
ATOM 6496 O O . THR A 1 803 ? -0.736 0.985 -32.483 1.00 97.06 803 THR A O 1
ATOM 6499 N N . VAL A 1 804 ? 0.974 0.253 -33.746 1.00 94.19 804 VAL A N 1
ATOM 6500 C CA . VAL A 1 804 ? 1.532 1.560 -34.123 1.00 94.19 804 VAL A CA 1
ATOM 6501 C C . VAL A 1 804 ? 1.635 1.619 -35.641 1.00 94.19 804 VAL A C 1
ATOM 6503 O O . VAL A 1 804 ? 2.323 0.794 -36.235 1.00 94.19 804 VAL A O 1
ATOM 6506 N N . ALA A 1 805 ? 0.921 2.541 -36.291 1.00 87.50 805 ALA A N 1
ATOM 6507 C CA . ALA A 1 805 ? 0.875 2.657 -37.759 1.00 87.50 805 ALA A CA 1
ATOM 6508 C C . ALA A 1 805 ? 0.588 1.324 -38.510 1.00 87.50 805 ALA A C 1
ATOM 6510 O O . ALA A 1 805 ? 1.005 1.130 -39.649 1.00 87.50 805 ALA A O 1
ATOM 6511 N N . GLY A 1 806 ? -0.125 0.388 -37.870 1.00 87.69 806 GLY A N 1
ATOM 6512 C CA . GLY A 1 806 ? -0.422 -0.955 -38.394 1.00 87.69 806 GLY A CA 1
ATOM 6513 C C . GLY A 1 806 ? 0.600 -2.046 -38.037 1.00 87.69 806 GLY A C 1
ATOM 6514 O O . GLY A 1 806 ? 0.290 -3.228 -38.181 1.00 87.69 806 GLY A O 1
ATOM 6515 N N . GLN A 1 807 ? 1.774 -1.692 -37.509 1.00 92.88 807 GLN A N 1
ATOM 6516 C CA . GLN A 1 807 ? 2.728 -2.646 -36.938 1.00 92.88 807 GLN A CA 1
ATOM 6517 C C . GLN A 1 807 ? 2.270 -3.076 -35.540 1.00 92.88 807 GLN A C 1
ATOM 6519 O O . GLN A 1 807 ? 1.940 -2.233 -34.710 1.00 92.88 807 GLN A O 1
ATOM 6524 N N . THR A 1 808 ? 2.233 -4.383 -35.275 1.00 96.44 808 THR A N 1
ATOM 6525 C CA . THR A 1 808 ? 1.667 -4.950 -34.039 1.00 96.44 808 THR A CA 1
ATOM 6526 C C . THR A 1 808 ? 2.746 -5.581 -33.171 1.00 96.44 808 THR A C 1
ATOM 6528 O O . THR A 1 808 ? 3.564 -6.347 -33.663 1.00 96.44 808 THR A O 1
ATOM 6531 N N . HIS A 1 809 ? 2.702 -5.308 -31.872 1.00 96.50 809 HIS A N 1
ATOM 6532 C CA . HIS A 1 809 ? 3.603 -5.847 -30.860 1.00 96.50 809 HIS A CA 1
ATOM 6533 C C . HIS A 1 809 ? 2.772 -6.553 -29.775 1.00 96.50 809 HIS A C 1
ATOM 6535 O O . HIS A 1 809 ? 1.779 -5.993 -29.302 1.00 96.50 809 HIS A O 1
ATOM 6541 N N . THR A 1 810 ? 3.150 -7.775 -29.385 1.00 97.69 810 THR A N 1
ATOM 6542 C CA . THR A 1 810 ? 2.367 -8.626 -28.462 1.00 97.69 810 THR A CA 1
ATOM 6543 C C . THR A 1 810 ? 3.128 -8.905 -27.168 1.00 97.69 810 THR A C 1
ATOM 6545 O O . THR A 1 810 ? 4.315 -9.205 -27.197 1.00 97.69 810 THR A O 1
ATOM 6548 N N . TYR A 1 811 ? 2.432 -8.842 -26.032 1.00 97.88 811 TYR A N 1
ATOM 6549 C CA . TYR A 1 811 ? 3.008 -9.004 -24.695 1.00 97.88 811 TYR A CA 1
ATOM 6550 C C . TYR A 1 811 ? 2.550 -10.299 -24.024 1.00 97.88 811 TYR A C 1
ATOM 6552 O O . TYR A 1 811 ? 1.371 -10.665 -24.095 1.00 97.88 811 TYR A O 1
ATOM 6560 N N . HIS A 1 812 ? 3.456 -10.954 -23.300 1.00 97.50 812 HIS A N 1
ATOM 6561 C CA . HIS A 1 812 ? 3.171 -12.099 -22.439 1.00 97.50 812 HIS A CA 1
ATOM 6562 C C . HIS A 1 812 ? 3.664 -11.820 -21.021 1.00 97.50 812 HIS A C 1
ATOM 6564 O O . HIS A 1 812 ? 4.801 -11.403 -20.809 1.00 97.50 812 HIS A O 1
ATOM 6570 N N . TRP A 1 813 ? 2.780 -12.038 -20.053 1.00 96.56 813 TRP A N 1
ATOM 6571 C CA . TRP A 1 813 ? 2.965 -11.629 -18.667 1.00 96.56 813 TRP A CA 1
ATOM 6572 C C . TRP A 1 813 ? 3.251 -12.828 -17.773 1.00 96.56 813 TRP A C 1
ATOM 6574 O O . TRP A 1 813 ? 2.670 -13.896 -17.947 1.00 96.56 813 TRP A O 1
ATOM 6584 N N . ASP A 1 814 ? 4.104 -12.598 -16.787 1.00 94.88 814 ASP A N 1
ATOM 6585 C CA . ASP A 1 814 ? 4.121 -13.327 -15.531 1.00 94.88 814 ASP A CA 1
ATOM 6586 C C . ASP A 1 814 ? 3.664 -12.324 -14.475 1.00 94.88 814 ASP A C 1
ATOM 6588 O O . ASP A 1 814 ? 4.377 -11.369 -14.171 1.00 94.88 814 ASP A O 1
ATOM 6592 N N . THR A 1 815 ? 2.466 -12.514 -13.924 1.00 92.19 815 THR A N 1
ATOM 6593 C CA . THR A 1 815 ? 2.003 -11.713 -12.791 1.00 92.19 815 THR A CA 1
ATOM 6594 C C . THR A 1 815 ? 1.952 -10.211 -13.156 1.00 92.19 815 THR A C 1
ATOM 6596 O O . THR A 1 815 ? 1.120 -9.841 -13.993 1.00 92.19 815 THR A O 1
ATOM 6599 N N . ASP A 1 816 ? 2.831 -9.365 -12.597 1.00 91.56 816 ASP A N 1
ATOM 6600 C CA . ASP A 1 816 ? 2.968 -7.924 -12.893 1.00 91.56 816 ASP A CA 1
ATOM 6601 C C . ASP A 1 816 ? 4.241 -7.573 -13.711 1.00 91.56 816 ASP A C 1
ATOM 6603 O O . ASP A 1 816 ? 4.499 -6.396 -13.964 1.00 91.56 816 ASP A O 1
ATOM 6607 N N . ARG A 1 817 ? 5.017 -8.569 -14.173 1.00 93.88 817 ARG A N 1
ATOM 6608 C CA . ARG A 1 817 ? 6.228 -8.421 -15.013 1.00 93.88 817 ARG A CA 1
ATOM 6609 C C . ARG A 1 817 ? 6.053 -9.083 -16.391 1.00 93.88 817 ARG A C 1
ATOM 6611 O O . ARG A 1 817 ? 5.186 -9.936 -16.581 1.00 93.88 817 ARG A O 1
ATOM 6618 N N . LEU A 1 818 ? 6.866 -8.708 -17.381 1.00 96.12 818 LEU A N 1
ATOM 6619 C CA . LEU A 1 818 ? 6.838 -9.362 -18.696 1.00 96.12 818 LEU A CA 1
ATOM 6620 C C . LEU A 1 818 ? 7.659 -10.649 -18.684 1.00 96.12 818 LEU A C 1
ATOM 6622 O O . LEU A 1 818 ? 8.833 -10.637 -18.341 1.00 96.12 818 LEU A O 1
ATOM 6626 N N . ALA A 1 819 ? 7.055 -11.743 -19.133 1.00 97.50 819 ALA A N 1
ATOM 6627 C CA . ALA A 1 819 ? 7.743 -13.005 -19.375 1.00 97.50 819 ALA A CA 1
ATOM 6628 C C . ALA A 1 819 ? 8.357 -13.065 -20.780 1.00 97.50 819 ALA A C 1
ATOM 6630 O O . ALA A 1 819 ? 9.437 -13.624 -20.968 1.00 97.50 819 ALA A O 1
ATOM 6631 N N . ALA A 1 820 ? 7.661 -12.495 -21.770 1.00 98.25 820 ALA A N 1
ATOM 6632 C CA . ALA A 1 820 ? 8.111 -12.445 -23.155 1.00 98.25 820 ALA A CA 1
ATOM 6633 C C . ALA A 1 820 ? 7.408 -11.338 -23.965 1.00 98.25 820 ALA A C 1
ATOM 6635 O O . ALA A 1 820 ? 6.309 -10.894 -23.617 1.00 98.25 820 ALA A O 1
ATOM 6636 N N . GLU A 1 821 ? 8.023 -10.938 -25.076 1.00 97.69 821 GLU A N 1
ATOM 6637 C CA . GLU A 1 821 ? 7.471 -10.018 -26.078 1.00 97.69 821 GLU A CA 1
ATOM 6638 C C . GLU A 1 821 ? 7.642 -10.579 -27.501 1.00 97.69 821 GLU A C 1
ATOM 6640 O O . GLU A 1 821 ? 8.696 -11.121 -27.831 1.00 97.69 821 GLU A O 1
ATOM 6645 N N . THR A 1 822 ? 6.629 -10.423 -28.358 1.00 97.81 822 THR A N 1
ATOM 6646 C CA . THR A 1 822 ? 6.732 -10.711 -29.799 1.00 97.81 822 THR A CA 1
ATOM 6647 C C . THR A 1 822 ? 6.728 -9.389 -30.566 1.00 97.81 822 THR A C 1
ATOM 6649 O O . THR A 1 822 ? 5.743 -8.638 -30.541 1.00 97.81 822 THR A O 1
ATOM 6652 N N . LEU A 1 823 ? 7.849 -9.110 -31.229 1.00 95.88 823 LEU A N 1
ATOM 6653 C CA . LEU A 1 823 ? 8.146 -7.887 -31.972 1.00 95.88 823 LEU A CA 1
ATOM 6654 C C . LEU A 1 823 ? 7.388 -7.831 -33.316 1.00 95.88 823 LEU A C 1
ATOM 6656 O O . LEU A 1 823 ? 7.001 -8.874 -33.848 1.00 95.88 823 LEU A O 1
ATOM 6660 N N . PRO A 1 824 ? 7.208 -6.638 -33.926 1.00 94.62 824 PRO A N 1
ATOM 6661 C CA . PRO A 1 824 ? 6.477 -6.504 -35.192 1.00 94.62 824 PRO A CA 1
ATOM 6662 C C . PRO A 1 824 ? 7.109 -7.192 -36.409 1.00 94.62 824 PRO A C 1
ATOM 6664 O O . PRO A 1 824 ? 6.427 -7.389 -37.412 1.00 94.62 824 PRO A O 1
ATOM 6667 N N . ASP A 1 825 ? 8.392 -7.552 -36.335 1.00 94.88 825 ASP A N 1
ATOM 6668 C CA . ASP A 1 825 ? 9.099 -8.343 -37.350 1.00 94.88 825 ASP A CA 1
ATOM 6669 C C . ASP A 1 825 ? 8.958 -9.866 -37.145 1.00 94.88 825 ASP A C 1
ATOM 6671 O O . ASP A 1 825 ? 9.448 -10.644 -37.960 1.00 94.88 825 ASP A O 1
ATOM 6675 N N . GLY A 1 826 ? 8.253 -10.291 -36.091 1.00 95.62 826 GLY A N 1
ATOM 6676 C CA . GLY A 1 826 ? 8.008 -11.689 -35.740 1.00 95.62 826 GLY A CA 1
ATOM 6677 C C . GLY A 1 826 ? 8.996 -12.281 -34.734 1.00 95.62 826 GLY A C 1
ATOM 6678 O O . GLY A 1 826 ? 8.729 -13.374 -34.231 1.00 95.62 826 GLY A O 1
ATOM 6679 N N . ARG A 1 827 ? 10.089 -11.578 -34.396 1.00 97.81 827 ARG A N 1
ATOM 6680 C CA . ARG A 1 827 ? 11.054 -12.047 -33.390 1.00 97.81 827 ARG A CA 1
ATOM 6681 C C . ARG A 1 827 ? 10.420 -12.131 -32.006 1.00 97.81 827 ARG A C 1
ATOM 6683 O O . ARG A 1 827 ? 9.640 -11.267 -31.612 1.00 97.81 827 ARG A O 1
ATOM 6690 N N . LEU A 1 828 ? 10.808 -13.153 -31.252 1.00 98.44 828 LEU A N 1
ATOM 6691 C CA . LEU A 1 828 ? 10.418 -13.339 -29.856 1.00 98.44 828 LEU A CA 1
ATOM 6692 C C . LEU A 1 828 ? 11.596 -12.969 -28.953 1.00 98.44 828 LEU A C 1
ATOM 6694 O O . LEU A 1 828 ? 12.717 -13.403 -29.204 1.00 98.44 828 LEU A O 1
ATOM 6698 N N . ARG A 1 829 ? 11.332 -12.260 -27.857 1.00 98.50 829 ARG A N 1
ATOM 6699 C CA . ARG A 1 829 ? 12.258 -12.131 -26.727 1.00 98.50 829 ARG A CA 1
ATOM 6700 C C . ARG A 1 829 ? 11.654 -12.747 -25.475 1.00 98.50 829 ARG A C 1
ATOM 6702 O O . ARG A 1 829 ? 10.491 -12.503 -25.167 1.00 98.50 829 ARG A O 1
ATOM 6709 N N . VAL A 1 830 ? 12.457 -13.511 -24.738 1.00 98.69 830 VAL A N 1
ATOM 6710 C CA . VAL A 1 830 ? 12.095 -14.132 -23.454 1.00 98.69 830 VAL A CA 1
ATOM 6711 C C . VAL A 1 830 ? 12.931 -13.518 -22.333 1.00 98.69 830 VAL A C 1
ATOM 6713 O O . VAL A 1 830 ? 14.149 -13.396 -22.462 1.00 98.69 830 VAL A O 1
ATOM 6716 N N . TYR A 1 831 ? 12.292 -13.148 -21.224 1.00 98.44 831 TYR A N 1
ATOM 6717 C CA . TYR A 1 831 ? 12.955 -12.592 -20.045 1.00 98.44 831 TYR A CA 1
ATOM 6718 C C . TYR A 1 831 ? 13.285 -13.683 -19.027 1.00 98.44 831 TYR A C 1
ATOM 6720 O O . TYR A 1 831 ? 12.427 -14.483 -18.654 1.00 98.44 831 TYR A O 1
ATOM 6728 N N . VAL A 1 832 ? 14.532 -13.696 -18.554 1.00 98.50 832 VAL A N 1
ATOM 6729 C CA . VAL A 1 832 ? 15.029 -14.680 -17.586 1.00 98.50 832 VAL A CA 1
ATOM 6730 C C . VAL A 1 832 ? 15.265 -13.977 -16.256 1.00 98.50 832 VAL A C 1
ATOM 6732 O O . VAL A 1 832 ? 16.169 -13.154 -16.111 1.00 98.50 832 VAL A O 1
ATOM 6735 N N . TYR A 1 833 ? 14.426 -14.298 -15.275 1.00 97.69 833 TYR A N 1
ATOM 6736 C CA . TYR A 1 833 ? 14.482 -13.743 -13.925 1.00 97.69 833 TYR A CA 1
ATOM 6737 C C . TYR A 1 833 ? 15.219 -14.684 -12.965 1.00 97.69 833 TYR A C 1
ATOM 6739 O O . TYR A 1 833 ? 15.158 -15.902 -13.153 1.00 97.69 833 TYR A O 1
ATOM 6747 N N . PRO A 1 834 ? 15.873 -14.156 -11.914 1.00 96.00 834 PRO A N 1
ATOM 6748 C CA . PRO A 1 834 ? 16.590 -14.980 -10.942 1.00 96.00 834 PRO A CA 1
ATOM 6749 C C . PRO A 1 834 ? 15.675 -15.761 -9.988 1.00 96.00 834 PRO A C 1
ATOM 6751 O O . PRO A 1 834 ? 16.112 -16.739 -9.391 1.00 96.00 834 PRO A O 1
ATOM 6754 N N . ASP A 1 835 ? 14.415 -15.342 -9.864 1.00 94.00 835 ASP A N 1
ATOM 6755 C CA . ASP A 1 835 ? 13.406 -15.920 -8.978 1.00 94.00 835 ASP A CA 1
ATOM 6756 C C . ASP A 1 835 ? 11.980 -15.597 -9.491 1.00 94.00 835 ASP A C 1
ATOM 6758 O O . ASP A 1 835 ? 11.807 -14.786 -10.407 1.00 94.00 835 ASP A O 1
ATOM 6762 N N . ALA A 1 836 ? 10.945 -16.207 -8.908 1.00 92.19 836 ALA A N 1
ATOM 6763 C CA . ALA A 1 836 ? 9.538 -15.923 -9.193 1.00 92.19 836 ALA A CA 1
ATOM 6764 C C . ALA A 1 836 ? 9.104 -14.501 -8.772 1.00 92.19 836 ALA A C 1
ATOM 6766 O O . ALA A 1 836 ? 8.216 -13.932 -9.398 1.00 92.19 836 ALA A O 1
ATOM 6767 N N . PHE A 1 837 ? 9.730 -13.910 -7.749 1.00 91.62 837 PHE A N 1
ATOM 6768 C CA . PHE A 1 837 ? 9.284 -12.648 -7.147 1.00 91.62 837 PHE A CA 1
ATOM 6769 C C . PHE A 1 837 ? 10.001 -11.389 -7.688 1.00 91.62 837 PHE A C 1
ATOM 6771 O O . PHE A 1 837 ? 9.454 -10.290 -7.611 1.00 91.62 837 PHE A O 1
ATOM 6778 N N . ALA A 1 838 ? 11.200 -11.526 -8.268 1.00 94.75 838 ALA A N 1
ATOM 6779 C CA . ALA A 1 838 ? 12.021 -10.401 -8.747 1.00 94.75 838 ALA A CA 1
ATOM 6780 C C . ALA A 1 838 ? 11.353 -9.569 -9.868 1.00 94.75 838 ALA A C 1
ATOM 6782 O O . ALA A 1 838 ? 10.728 -10.123 -10.768 1.00 94.75 838 ALA A O 1
ATOM 6783 N N . MET A 1 839 ? 11.541 -8.246 -9.892 1.00 95.69 839 MET A N 1
ATOM 6784 C CA . MET A 1 839 ? 11.017 -7.366 -10.961 1.00 95.69 839 MET A CA 1
ATOM 6785 C C . MET A 1 839 ? 12.046 -7.027 -12.051 1.00 95.69 839 MET A C 1
ATOM 6787 O O . MET A 1 839 ? 11.673 -6.535 -13.117 1.00 95.69 839 MET A O 1
ATOM 6791 N N . VAL A 1 840 ? 13.328 -7.310 -11.814 1.00 96.75 840 VAL A N 1
ATOM 6792 C CA . VAL A 1 840 ? 14.442 -7.075 -12.744 1.00 96.75 840 VAL A CA 1
ATOM 6793 C C . VAL A 1 840 ? 14.928 -8.414 -13.317 1.00 96.75 840 VAL A C 1
ATOM 6795 O O . VAL A 1 840 ? 15.245 -9.317 -12.539 1.00 96.75 840 VAL A O 1
ATOM 6798 N N . PRO A 1 841 ? 14.996 -8.588 -14.651 1.00 97.38 841 PRO A N 1
ATOM 6799 C CA . PRO A 1 841 ? 15.552 -9.799 -15.238 1.00 97.38 841 PRO A CA 1
ATOM 6800 C C . PRO A 1 841 ? 17.086 -9.815 -15.155 1.00 97.38 841 PRO A C 1
ATOM 6802 O O . PRO A 1 841 ? 17.747 -8.781 -15.224 1.00 97.38 841 PRO A O 1
ATOM 6805 N N . LEU A 1 842 ? 17.657 -11.016 -15.049 1.00 96.50 842 LEU A N 1
ATOM 6806 C CA . LEU A 1 842 ? 19.101 -11.266 -15.099 1.00 96.50 842 LEU A CA 1
ATOM 6807 C C . LEU A 1 842 ? 19.657 -10.985 -16.505 1.00 96.50 842 LEU A C 1
ATOM 6809 O O . LEU A 1 842 ? 20.732 -10.404 -16.673 1.00 96.50 842 LEU A O 1
ATOM 6813 N N . LEU A 1 843 ? 18.902 -11.442 -17.503 1.00 98.38 843 LEU A N 1
ATOM 6814 C CA . LEU A 1 843 ? 19.183 -11.366 -18.929 1.00 98.38 843 LEU A CA 1
ATOM 6815 C C . LEU A 1 843 ? 17.873 -11.515 -19.715 1.00 98.38 843 LEU A C 1
ATOM 6817 O O . LEU A 1 843 ? 16.831 -11.875 -19.157 1.00 98.38 843 LEU A O 1
ATOM 6821 N N . PHE A 1 844 ? 17.932 -11.281 -21.018 1.00 98.44 844 PHE A N 1
ATOM 6822 C CA . PHE A 1 844 ? 16.899 -11.718 -21.952 1.00 98.44 844 PHE A CA 1
ATOM 6823 C C . PHE A 1 844 ? 17.510 -12.497 -23.118 1.00 98.44 844 PHE A C 1
ATOM 6825 O O . PHE A 1 844 ? 18.719 -12.429 -23.349 1.00 98.44 844 PHE A O 1
ATOM 6832 N N . VAL A 1 845 ? 16.680 -13.263 -23.825 1.00 98.62 845 VAL A N 1
ATOM 6833 C CA . VAL A 1 845 ? 17.096 -14.108 -24.949 1.00 98.62 845 VAL A CA 1
ATOM 6834 C C . VAL A 1 845 ? 16.220 -13.817 -26.165 1.00 98.62 845 VAL A C 1
ATOM 6836 O O . VAL A 1 845 ? 14.997 -13.934 -26.073 1.00 98.62 845 VAL A O 1
ATOM 6839 N N . ASP A 1 846 ? 16.845 -13.451 -27.285 1.00 98.25 846 ASP A N 1
ATOM 6840 C CA . ASP A 1 846 ? 16.175 -13.125 -28.550 1.00 98.25 846 ASP A CA 1
ATOM 6841 C C . ASP A 1 846 ? 16.190 -14.331 -29.506 1.00 98.25 846 ASP A C 1
ATOM 6843 O O . ASP A 1 846 ? 17.202 -15.020 -29.660 1.00 98.25 846 ASP A O 1
ATOM 6847 N N . TYR A 1 847 ? 15.065 -14.548 -30.185 1.00 98.50 847 TYR A N 1
ATOM 6848 C CA . TYR A 1 847 ? 14.793 -15.651 -31.105 1.00 98.50 847 TYR A CA 1
ATOM 6849 C C . TYR A 1 847 ? 14.240 -15.132 -32.436 1.00 98.50 847 TYR A C 1
ATOM 6851 O O . TYR A 1 847 ? 13.521 -14.133 -32.473 1.00 98.50 847 TYR A O 1
ATOM 6859 N N . GLU A 1 848 ? 14.501 -15.855 -33.531 1.00 97.75 848 GLU A N 1
ATOM 6860 C CA . GLU A 1 848 ? 13.964 -15.527 -34.864 1.00 97.75 848 GLU A CA 1
ATOM 6861 C C . GLU A 1 848 ? 12.424 -15.508 -34.888 1.00 97.75 848 GLU A C 1
ATOM 6863 O O . GLU A 1 848 ? 11.831 -14.691 -35.586 1.00 97.75 848 GLU A O 1
ATOM 6868 N N . SER A 1 849 ? 11.772 -16.375 -34.104 1.00 96.94 849 SER A N 1
ATOM 6869 C CA . SER A 1 849 ? 10.317 -16.379 -33.911 1.00 96.94 849 SER A CA 1
ATOM 6870 C C . SER A 1 849 ? 9.901 -17.159 -32.660 1.00 96.94 849 SER A C 1
ATOM 6872 O O . SER A 1 849 ? 10.716 -17.856 -32.053 1.00 96.94 849 SER A O 1
ATOM 6874 N N . GLU A 1 850 ? 8.608 -17.121 -32.320 1.00 94.88 850 GLU A N 1
ATOM 6875 C CA . GLU A 1 850 ? 8.008 -18.003 -31.303 1.00 94.88 850 GLU A CA 1
ATOM 6876 C C . GLU A 1 850 ? 8.161 -19.507 -31.600 1.00 94.88 850 GLU A C 1
ATOM 6878 O O . GLU A 1 850 ? 8.027 -20.323 -30.686 1.00 94.88 850 GLU A O 1
ATOM 6883 N N . ASP A 1 851 ? 8.438 -19.882 -32.856 1.00 95.31 851 ASP A N 1
ATOM 6884 C CA . ASP A 1 851 ? 8.614 -21.271 -33.287 1.00 95.31 851 ASP A CA 1
ATOM 6885 C C . ASP A 1 851 ? 10.080 -21.730 -33.399 1.00 95.31 851 ASP A C 1
ATOM 6887 O O . ASP A 1 851 ? 10.339 -22.864 -33.805 1.00 95.31 851 ASP A O 1
ATOM 6891 N N . ALA A 1 852 ? 11.035 -20.885 -32.996 1.00 97.25 852 ALA A N 1
ATOM 6892 C CA . ALA A 1 852 ? 12.457 -21.220 -32.974 1.00 97.25 852 ALA A CA 1
ATOM 6893 C C . ALA A 1 852 ? 12.804 -22.376 -32.009 1.00 97.25 852 ALA A C 1
ATOM 6895 O O . ALA A 1 852 ? 12.070 -22.690 -31.067 1.00 97.25 852 ALA A O 1
ATOM 6896 N N . ASP A 1 853 ? 13.971 -22.983 -32.239 1.00 97.50 853 ASP A N 1
ATOM 6897 C CA . ASP A 1 853 ? 14.608 -23.905 -31.296 1.00 97.50 853 ASP A CA 1
ATOM 6898 C C . ASP A 1 853 ? 15.078 -23.110 -30.057 1.00 97.50 853 ASP A C 1
ATOM 6900 O O . ASP A 1 853 ? 15.820 -22.137 -30.222 1.00 97.50 853 ASP A O 1
ATOM 6904 N N . PRO A 1 854 ? 14.698 -23.484 -28.819 1.00 97.00 854 PRO A N 1
ATOM 6905 C CA . PRO A 1 854 ? 15.196 -22.828 -27.611 1.00 97.00 854 PRO A CA 1
ATOM 6906 C C . PRO A 1 854 ? 16.733 -22.727 -27.546 1.00 97.00 854 PRO A C 1
ATOM 6908 O O . PRO A 1 854 ? 17.252 -21.707 -27.089 1.00 97.00 854 PRO A O 1
ATOM 6911 N N . ALA A 1 855 ? 17.465 -23.705 -28.099 1.00 96.25 855 ALA A N 1
ATOM 6912 C CA . ALA A 1 855 ? 18.929 -23.690 -28.179 1.00 96.25 855 ALA A CA 1
ATOM 6913 C C . ALA A 1 855 ? 19.517 -22.674 -29.185 1.00 96.25 855 ALA A C 1
ATOM 6915 O O . ALA A 1 855 ? 20.727 -22.447 -29.162 1.00 96.25 855 ALA A O 1
ATOM 6916 N N . SER A 1 856 ? 18.712 -22.039 -30.048 1.00 97.12 856 SER A N 1
ATOM 6917 C CA . SER A 1 856 ? 19.187 -21.031 -31.015 1.00 97.12 856 SER A CA 1
ATOM 6918 C C . SER A 1 856 ? 19.100 -19.582 -30.513 1.00 97.12 856 SER A C 1
ATOM 6920 O O . SER A 1 856 ? 19.275 -18.660 -31.309 1.00 97.12 856 SER A O 1
ATOM 6922 N N . GLY A 1 857 ? 18.767 -19.366 -29.239 1.00 96.19 857 GLY A N 1
ATOM 6923 C CA . GLY A 1 857 ? 18.556 -18.033 -28.672 1.00 96.19 857 GLY A CA 1
ATOM 6924 C C . GLY A 1 857 ? 19.849 -17.238 -28.450 1.00 96.19 857 GLY A C 1
ATOM 6925 O O . GLY A 1 857 ? 20.828 -17.771 -27.927 1.00 96.19 857 GLY A O 1
ATOM 6926 N N . GLN A 1 858 ? 19.837 -15.948 -28.799 1.00 97.62 858 GLN A N 1
ATOM 6927 C CA . GLN A 1 858 ? 20.932 -15.014 -28.514 1.00 97.62 858 GLN A CA 1
ATOM 6928 C C . GLN A 1 858 ? 20.703 -14.337 -27.159 1.00 97.62 858 GLN A C 1
ATOM 6930 O O . GLN A 1 858 ? 19.715 -13.623 -26.988 1.00 97.62 858 GLN A O 1
ATOM 6935 N N . ARG A 1 859 ? 21.611 -14.537 -26.197 1.00 98.31 859 ARG A N 1
ATOM 6936 C CA . ARG A 1 859 ? 21.495 -13.973 -24.840 1.00 98.31 859 ARG A CA 1
ATOM 6937 C C . ARG A 1 859 ? 22.026 -12.539 -24.780 1.00 98.31 859 ARG A C 1
ATOM 6939 O O . ARG A 1 859 ? 23.006 -12.202 -25.451 1.00 98.31 859 ARG A O 1
ATOM 6946 N N . TYR A 1 860 ? 21.399 -11.725 -23.933 1.00 98.50 860 TYR A N 1
ATOM 6947 C CA . TYR A 1 860 ? 21.764 -10.339 -23.646 1.00 98.50 860 TYR A CA 1
ATOM 6948 C C . TYR A 1 860 ? 21.663 -10.055 -22.143 1.00 98.50 860 TYR A C 1
ATOM 6950 O O . TYR A 1 860 ? 20.588 -10.109 -21.543 1.00 98.50 860 TYR A O 1
ATOM 6958 N N . TYR A 1 861 ? 22.801 -9.749 -21.530 1.00 98.25 861 TYR A N 1
ATOM 6959 C CA . TYR A 1 861 ? 23.001 -9.678 -20.085 1.00 98.25 861 TYR A CA 1
ATOM 6960 C C . TYR A 1 861 ? 22.805 -8.258 -19.556 1.00 98.25 861 TYR A C 1
ATOM 6962 O O . TYR A 1 861 ? 23.363 -7.310 -20.109 1.00 98.25 861 TYR A O 1
ATOM 6970 N N . LEU A 1 862 ? 22.032 -8.108 -18.476 1.00 97.25 862 LEU A N 1
ATOM 6971 C CA . LEU A 1 862 ? 21.609 -6.807 -17.952 1.00 97.25 862 LEU A CA 1
ATOM 6972 C C . LEU A 1 862 ? 22.446 -6.372 -16.746 1.00 97.25 862 LEU A C 1
ATOM 6974 O O . LEU A 1 862 ? 22.494 -7.075 -15.737 1.00 97.25 862 LEU A O 1
ATOM 6978 N N . PHE A 1 863 ? 23.031 -5.175 -16.800 1.00 97.12 863 PHE A N 1
ATOM 6979 C CA . PHE A 1 863 ? 23.659 -4.510 -15.655 1.00 97.12 863 PHE A CA 1
ATOM 6980 C C . PHE A 1 863 ? 22.911 -3.219 -15.318 1.00 97.12 863 PHE A C 1
ATOM 6982 O O . PHE A 1 863 ? 22.554 -2.440 -16.207 1.00 97.12 863 PHE A O 1
ATOM 6989 N N . THR A 1 864 ? 22.647 -3.021 -14.028 1.00 96.75 864 THR A N 1
ATOM 6990 C CA . THR A 1 864 ? 21.624 -2.096 -13.524 1.00 96.75 864 THR A CA 1
ATOM 6991 C C . THR A 1 864 ? 22.155 -1.169 -12.435 1.00 96.75 864 THR A C 1
ATOM 6993 O O . THR A 1 864 ? 23.065 -1.546 -11.693 1.00 96.75 864 THR A O 1
ATOM 6996 N N . ASP A 1 865 ? 21.567 0.021 -12.307 1.00 95.56 865 ASP A N 1
ATOM 6997 C CA . ASP A 1 865 ? 21.855 0.983 -11.230 1.00 95.56 865 ASP A CA 1
ATOM 6998 C C . ASP A 1 865 ? 21.322 0.510 -9.856 1.00 95.56 865 ASP A C 1
ATOM 7000 O O . ASP A 1 865 ? 20.831 -0.611 -9.719 1.00 95.56 865 ASP A O 1
ATOM 7004 N N . GLN A 1 866 ? 21.388 1.351 -8.817 1.00 94.75 866 GLN A N 1
ATOM 7005 C CA . GLN A 1 866 ? 20.889 1.036 -7.466 1.00 94.75 866 GLN A CA 1
ATOM 7006 C C . GLN A 1 866 ? 19.366 0.812 -7.356 1.00 94.75 866 GLN A C 1
ATOM 7008 O O . GLN A 1 866 ? 18.889 0.433 -6.286 1.00 94.75 866 GLN A O 1
ATOM 7013 N N . ARG A 1 867 ? 18.603 1.079 -8.425 1.00 93.38 867 ARG A N 1
ATOM 7014 C CA . ARG A 1 867 ? 17.138 0.934 -8.511 1.00 93.38 867 ARG A CA 1
ATOM 7015 C C . ARG A 1 867 ? 16.719 -0.252 -9.375 1.00 93.38 867 ARG A C 1
ATOM 7017 O O . ARG A 1 867 ? 15.522 -0.469 -9.540 1.00 93.38 867 ARG A O 1
ATOM 7024 N N . GLY A 1 868 ? 17.663 -0.964 -9.988 1.00 94.50 868 GLY A N 1
ATOM 7025 C CA . GLY A 1 868 ? 17.360 -1.972 -10.999 1.00 94.50 868 GLY A CA 1
ATOM 7026 C C . GLY A 1 868 ? 17.108 -1.413 -12.408 1.00 94.50 868 GLY A C 1
ATOM 7027 O O . GLY A 1 868 ? 16.668 -2.170 -13.271 1.00 94.50 868 GLY A O 1
ATOM 7028 N N . CYS A 1 869 ? 17.385 -0.129 -12.681 1.00 96.00 869 CYS A N 1
ATOM 7029 C CA . CYS A 1 869 ? 17.264 0.427 -14.035 1.00 96.00 869 CYS A CA 1
ATOM 7030 C C . CYS A 1 869 ? 18.446 -0.032 -14.907 1.00 96.00 869 CYS A C 1
ATOM 7032 O O . CYS A 1 869 ? 19.586 0.111 -14.459 1.00 96.00 869 CYS A O 1
ATOM 7034 N N . PRO A 1 870 ? 18.241 -0.530 -16.143 1.00 96.50 870 PRO A N 1
ATOM 7035 C CA . PRO A 1 870 ? 19.337 -0.905 -17.035 1.00 96.50 870 PRO A CA 1
ATOM 7036 C C . PRO A 1 870 ? 20.259 0.271 -17.372 1.00 96.50 870 PRO A C 1
ATOM 7038 O O . PRO A 1 870 ? 19.815 1.302 -17.872 1.00 96.50 870 PRO A O 1
ATOM 7041 N N . GLU A 1 871 ? 21.559 0.076 -17.161 1.00 95.69 871 GLU A N 1
ATOM 7042 C CA . GLU A 1 871 ? 22.621 1.012 -17.552 1.00 95.69 871 GLU A CA 1
ATOM 7043 C C . GLU A 1 871 ? 23.500 0.467 -18.684 1.00 95.69 871 GLU A C 1
ATOM 7045 O O . GLU A 1 871 ? 24.050 1.247 -19.458 1.00 95.69 871 GLU A O 1
ATOM 7050 N N . LYS A 1 872 ? 23.673 -0.858 -18.772 1.00 96.06 872 LYS A N 1
ATOM 7051 C CA . LYS A 1 872 ? 24.611 -1.515 -19.695 1.00 96.06 872 LYS A CA 1
ATOM 7052 C C . LYS A 1 872 ? 24.086 -2.903 -20.076 1.00 96.06 872 LYS A C 1
ATOM 7054 O O . LYS A 1 872 ? 23.634 -3.650 -19.208 1.00 96.06 872 LYS A O 1
ATOM 7059 N N . VAL A 1 873 ? 24.132 -3.234 -21.366 1.00 98.00 873 VAL A N 1
ATOM 7060 C CA . VAL A 1 873 ? 23.775 -4.550 -21.920 1.00 98.00 873 VAL A CA 1
ATOM 7061 C C . VAL A 1 873 ? 24.977 -5.126 -22.655 1.00 98.00 873 VAL A C 1
ATOM 7063 O O . VAL A 1 873 ? 25.577 -4.449 -23.493 1.00 98.00 873 VAL A O 1
ATOM 7066 N N . VAL A 1 874 ? 25.307 -6.378 -22.353 1.00 96.88 874 VAL A N 1
ATOM 7067 C CA . VAL A 1 874 ? 26.421 -7.127 -22.953 1.00 96.88 874 VAL A CA 1
ATOM 7068 C C . VAL A 1 874 ? 25.866 -8.363 -23.667 1.00 96.88 874 VAL A C 1
ATOM 7070 O O . VAL A 1 874 ? 24.855 -8.905 -23.230 1.00 96.88 874 VAL A O 1
ATOM 7073 N N . ASP A 1 875 ? 26.484 -8.804 -24.759 1.00 96.94 875 ASP A N 1
ATOM 7074 C CA . ASP A 1 875 ? 26.106 -10.025 -25.490 1.00 96.94 875 ASP A CA 1
ATOM 7075 C C . ASP A 1 875 ? 26.937 -11.265 -25.081 1.00 96.94 875 ASP A C 1
ATOM 7077 O O . ASP A 1 875 ? 27.699 -11.242 -24.108 1.00 96.94 875 ASP A O 1
ATOM 7081 N N . ASP A 1 876 ? 26.796 -12.374 -25.814 1.00 95.69 876 ASP A N 1
ATOM 7082 C CA . ASP A 1 876 ? 27.586 -13.596 -25.592 1.00 95.69 876 ASP A CA 1
ATOM 7083 C C . ASP A 1 876 ? 29.055 -13.510 -26.032 1.00 95.69 876 ASP A C 1
ATOM 7085 O O . ASP A 1 876 ? 29.858 -14.333 -25.594 1.00 95.69 876 ASP A O 1
ATOM 7089 N N . ALA A 1 877 ? 29.433 -12.535 -26.865 1.00 93.69 877 ALA A N 1
ATOM 7090 C CA . ALA A 1 877 ? 30.838 -12.271 -27.182 1.00 93.69 877 ALA A CA 1
ATOM 7091 C C . ALA A 1 877 ? 31.543 -11.492 -26.054 1.00 93.69 877 ALA A C 1
ATOM 7093 O O . ALA A 1 877 ? 32.767 -11.351 -26.062 1.00 93.69 877 ALA A O 1
ATOM 7094 N N . GLY A 1 878 ? 30.781 -10.996 -25.072 1.00 91.44 878 GLY A N 1
ATOM 7095 C CA . GLY A 1 878 ? 31.285 -10.128 -24.016 1.00 91.44 878 GLY A CA 1
ATOM 7096 C C . GLY A 1 878 ? 31.448 -8.676 -24.477 1.00 91.44 878 GLY A C 1
ATOM 7097 O O . GLY A 1 878 ? 32.199 -7.929 -23.838 1.00 91.44 878 GLY A O 1
ATOM 7098 N N . ASP A 1 879 ? 30.768 -8.283 -25.560 1.00 92.06 879 ASP A N 1
ATOM 7099 C CA . ASP A 1 879 ? 30.750 -6.929 -26.107 1.00 92.06 879 ASP A CA 1
ATOM 7100 C C . ASP A 1 879 ? 29.536 -6.138 -25.595 1.00 92.06 879 ASP A C 1
ATOM 7102 O O . ASP A 1 879 ? 28.402 -6.617 -25.571 1.00 92.06 879 ASP A O 1
ATOM 7106 N N . THR A 1 880 ? 29.759 -4.885 -25.186 1.00 94.62 880 THR A N 1
ATOM 7107 C CA . THR A 1 880 ? 28.672 -3.977 -24.788 1.00 94.62 880 THR A CA 1
ATOM 7108 C C . THR A 1 880 ? 27.860 -3.579 -26.020 1.00 94.62 880 THR A C 1
ATOM 7110 O O . THR A 1 880 ? 28.349 -2.795 -26.837 1.00 94.62 880 THR A O 1
ATOM 7113 N N . VAL A 1 881 ? 26.627 -4.063 -26.155 1.00 97.38 881 VAL A N 1
ATOM 7114 C CA . VAL A 1 881 ? 25.738 -3.732 -27.287 1.00 97.38 881 VAL A CA 1
ATOM 7115 C C . VAL A 1 881 ? 24.902 -2.475 -27.042 1.00 97.38 881 VAL A C 1
ATOM 7117 O O . VAL A 1 881 ? 24.583 -1.767 -27.995 1.00 97.38 881 VAL A O 1
ATOM 7120 N N . TRP A 1 882 ? 24.610 -2.152 -25.778 1.00 98.06 882 TRP A N 1
ATOM 7121 C CA . TRP A 1 882 ? 23.883 -0.944 -25.375 1.00 98.06 882 TRP A CA 1
ATOM 7122 C C . TRP A 1 882 ? 24.426 -0.395 -24.055 1.00 98.06 882 TRP A C 1
ATOM 7124 O O . TRP A 1 882 ? 24.771 -1.163 -23.157 1.00 98.06 882 TRP A O 1
ATOM 7134 N N . GLU A 1 883 ? 24.493 0.925 -23.918 1.00 96.56 883 GLU A N 1
ATOM 7135 C CA . GLU A 1 883 ? 24.897 1.602 -22.679 1.00 96.56 883 GLU A CA 1
ATOM 7136 C C . GLU A 1 883 ? 24.200 2.959 -22.560 1.00 96.56 883 GLU A C 1
ATOM 7138 O O . GLU A 1 883 ? 24.006 3.637 -23.569 1.00 96.56 883 GLU A O 1
ATOM 7143 N N . ALA A 1 884 ? 23.835 3.366 -21.342 1.00 94.50 884 ALA A N 1
ATOM 7144 C CA . ALA A 1 884 ? 23.110 4.603 -21.076 1.00 94.50 884 ALA A CA 1
ATOM 7145 C C . ALA A 1 884 ? 23.468 5.263 -19.729 1.00 94.50 884 ALA A C 1
ATOM 7147 O O . ALA A 1 884 ? 24.040 4.660 -18.814 1.00 94.50 884 ALA A O 1
ATOM 7148 N N . TYR A 1 885 ? 23.060 6.525 -19.599 1.00 90.69 885 TYR A N 1
ATOM 7149 C CA . TYR A 1 885 ? 22.840 7.205 -18.325 1.00 90.69 885 TYR A CA 1
ATOM 7150 C C . TYR A 1 885 ? 21.331 7.387 -18.111 1.00 90.69 885 TYR A C 1
ATOM 7152 O O . TYR A 1 885 ? 20.641 7.903 -18.990 1.00 90.69 885 TYR A O 1
ATOM 7160 N N . VAL A 1 886 ? 20.809 6.967 -16.956 1.00 91.88 886 VAL A N 1
ATOM 7161 C CA . VAL A 1 886 ? 19.378 7.072 -16.628 1.00 91.88 886 VAL A CA 1
ATOM 7162 C C . VAL A 1 886 ? 19.166 8.188 -15.607 1.00 91.88 886 VAL A C 1
ATOM 7164 O O . VAL A 1 886 ? 19.604 8.083 -14.462 1.00 91.88 886 VAL A O 1
ATOM 7167 N N . GLU A 1 887 ? 18.463 9.247 -16.016 1.00 91.75 887 GLU A N 1
ATOM 7168 C CA . GLU A 1 887 ? 18.087 10.367 -15.148 1.00 91.75 887 GLU A CA 1
ATOM 7169 C C . GLU A 1 887 ? 17.352 9.900 -13.876 1.00 91.75 887 GLU A C 1
ATOM 7171 O O . GLU A 1 887 ? 16.711 8.840 -13.866 1.00 91.75 887 GLU A O 1
ATOM 7176 N N . PRO A 1 888 ? 17.315 10.729 -12.815 1.00 94.75 888 PRO A N 1
ATOM 7177 C CA . PRO A 1 888 ? 16.480 10.467 -11.647 1.00 94.75 888 PRO A CA 1
ATOM 7178 C C . PRO A 1 888 ? 15.022 10.163 -12.025 1.00 94.75 888 PRO A C 1
ATOM 7180 O O . PRO A 1 888 ? 14.483 9.153 -11.592 1.00 94.75 888 PRO A O 1
ATOM 7183 N N . TYR A 1 889 ? 14.422 10.945 -12.930 1.00 94.00 889 TYR A N 1
ATOM 7184 C CA . TYR A 1 889 ? 13.047 10.745 -13.417 1.00 94.00 889 TYR A CA 1
ATOM 7185 C C . TYR A 1 889 ? 12.916 9.762 -14.607 1.00 94.00 889 TYR A C 1
ATOM 7187 O O . TYR A 1 889 ? 11.851 9.668 -15.219 1.00 94.00 889 TYR A O 1
ATOM 7195 N N . GLY A 1 890 ? 13.951 8.972 -14.911 1.00 92.56 890 GLY A N 1
ATOM 7196 C CA . GLY A 1 890 ? 13.852 7.798 -15.789 1.00 92.56 890 GLY A CA 1
ATOM 7197 C C . GLY A 1 890 ? 14.077 8.031 -17.287 1.00 92.56 890 GLY A C 1
ATOM 7198 O O . GLY A 1 890 ? 13.967 7.077 -18.056 1.00 92.56 890 GLY A O 1
ATOM 7199 N N . THR A 1 891 ? 14.409 9.250 -17.722 1.00 93.00 891 THR A N 1
ATOM 7200 C CA . THR A 1 891 ? 14.904 9.507 -19.087 1.00 93.00 891 THR A CA 1
ATOM 7201 C C . THR A 1 891 ? 16.213 8.740 -19.299 1.00 93.00 891 THR A C 1
ATOM 7203 O O . THR A 1 891 ? 17.144 8.904 -18.513 1.00 93.00 891 THR A O 1
ATOM 7206 N N . ALA A 1 892 ? 16.299 7.903 -20.334 1.00 93.12 892 ALA A N 1
ATOM 7207 C CA . ALA A 1 892 ? 17.497 7.118 -20.635 1.00 93.12 892 ALA A CA 1
ATOM 7208 C C . ALA A 1 892 ? 18.280 7.751 -21.795 1.00 93.12 892 ALA A C 1
ATOM 7210 O O . ALA A 1 892 ? 17.877 7.645 -22.953 1.00 93.12 892 ALA A O 1
ATOM 7211 N N . HIS A 1 893 ? 19.404 8.390 -21.476 1.00 91.69 893 HIS A N 1
ATOM 7212 C CA . HIS A 1 893 ? 20.340 8.969 -22.439 1.00 91.69 893 HIS A CA 1
ATOM 7213 C C . HIS A 1 893 ? 21.288 7.878 -22.932 1.00 91.69 893 HIS A C 1
ATOM 7215 O O . HIS A 1 893 ? 22.188 7.459 -22.202 1.00 91.69 893 HIS A O 1
ATOM 7221 N N . VAL A 1 894 ? 21.058 7.378 -24.147 1.00 93.94 894 VAL A N 1
ATOM 7222 C CA . VAL A 1 894 ? 21.859 6.296 -24.738 1.00 93.94 894 VAL A CA 1
ATOM 7223 C C . VAL A 1 894 ? 23.241 6.825 -25.134 1.00 93.94 894 VAL A C 1
ATOM 7225 O O . VAL A 1 894 ? 23.358 7.808 -25.857 1.00 93.94 894 VAL A O 1
ATOM 7228 N N . LEU A 1 895 ? 24.284 6.155 -24.645 1.00 93.56 895 LEU A N 1
ATOM 7229 C CA . LEU A 1 895 ? 25.702 6.449 -24.877 1.00 93.56 895 LEU A CA 1
ATOM 7230 C C . LEU A 1 895 ? 26.323 5.504 -25.921 1.00 93.56 895 LEU A C 1
ATOM 7232 O O . LEU A 1 895 ? 27.313 5.847 -26.567 1.00 93.56 895 LEU A O 1
ATOM 7236 N N . LYS A 1 896 ? 25.754 4.301 -26.079 1.00 95.25 896 LYS A N 1
ATOM 7237 C CA . LYS A 1 896 ? 26.126 3.313 -27.100 1.00 95.25 896 LYS A CA 1
ATOM 7238 C C . LYS A 1 896 ? 24.893 2.509 -27.510 1.00 95.25 896 LYS A C 1
ATOM 7240 O O . LYS A 1 896 ? 24.112 2.120 -26.649 1.00 95.25 896 LYS A O 1
ATOM 7245 N N . GLY A 1 897 ? 24.760 2.208 -28.804 1.00 95.06 897 GLY A N 1
ATOM 7246 C CA . GLY A 1 897 ? 23.727 1.297 -29.314 1.00 95.06 897 GLY A CA 1
ATOM 7247 C C . GLY A 1 897 ? 22.344 1.931 -29.485 1.00 95.06 897 GLY A C 1
ATOM 7248 O O . GLY A 1 897 ? 21.358 1.351 -29.053 1.00 95.06 897 GLY A O 1
ATOM 7249 N N . HIS A 1 898 ? 22.254 3.107 -30.114 1.00 91.62 898 HIS A N 1
ATOM 7250 C CA . HIS A 1 898 ? 20.982 3.822 -30.327 1.00 91.62 898 HIS A CA 1
ATOM 7251 C C . HIS A 1 898 ? 19.928 2.982 -31.077 1.00 91.62 898 HIS A C 1
ATOM 7253 O O . HIS A 1 898 ? 18.749 3.054 -30.743 1.00 91.62 898 HIS A O 1
ATOM 7259 N N . ASP A 1 899 ? 20.353 2.136 -32.022 1.00 90.25 899 ASP A N 1
ATOM 7260 C CA . ASP A 1 899 ? 19.477 1.224 -32.775 1.00 90.25 899 ASP A CA 1
ATOM 7261 C C . ASP A 1 899 ? 19.112 -0.070 -32.009 1.00 90.25 899 ASP A C 1
ATOM 7263 O O . ASP A 1 899 ? 18.325 -0.885 -32.494 1.00 90.25 899 ASP A O 1
ATOM 7267 N N . PHE A 1 900 ? 19.690 -0.308 -30.824 1.00 94.75 900 PHE A N 1
ATOM 7268 C CA . PHE A 1 900 ? 19.440 -1.520 -30.041 1.00 94.75 900 PHE A CA 1
ATOM 7269 C C . PHE A 1 900 ? 18.164 -1.378 -29.202 1.00 94.75 900 PHE A C 1
ATOM 7271 O O . PHE A 1 900 ? 18.054 -0.508 -28.335 1.00 94.75 900 PHE A O 1
ATOM 7278 N N . TYR A 1 901 ? 17.197 -2.274 -29.422 1.00 93.38 901 TYR A N 1
ATOM 7279 C CA . TYR A 1 901 ? 15.902 -2.223 -28.746 1.00 93.38 901 TYR A CA 1
ATOM 7280 C C . TYR A 1 901 ? 15.988 -2.665 -27.274 1.00 93.38 901 TYR A C 1
ATOM 7282 O O . TYR A 1 901 ? 15.743 -3.830 -26.944 1.00 93.38 901 TYR A O 1
ATOM 7290 N N . GLN A 1 902 ? 16.302 -1.704 -26.396 1.00 95.19 902 GLN A N 1
ATOM 7291 C CA . GLN A 1 902 ? 16.235 -1.812 -24.935 1.00 95.19 902 GLN A CA 1
ATOM 7292 C C . GLN A 1 902 ? 15.053 -0.986 -24.366 1.00 95.19 902 GLN A C 1
ATOM 7294 O O . GLN A 1 902 ? 15.200 0.214 -24.088 1.00 95.19 902 GLN A O 1
ATOM 7299 N N . PRO A 1 903 ? 13.868 -1.600 -24.191 1.00 94.56 903 PRO A N 1
ATOM 7300 C CA . PRO A 1 903 ? 12.665 -0.941 -23.675 1.00 94.56 903 PRO A CA 1
ATOM 7301 C C . PRO A 1 903 ? 12.515 -0.950 -22.144 1.00 94.56 903 PRO A C 1
ATOM 7303 O O . PRO A 1 903 ? 11.685 -0.204 -21.626 1.00 94.56 903 PRO A O 1
ATOM 7306 N N . LEU A 1 904 ? 13.283 -1.755 -21.398 1.00 96.00 904 LEU A N 1
ATOM 7307 C CA . LEU A 1 904 ? 13.175 -1.817 -19.934 1.00 96.00 904 LEU A CA 1
ATOM 7308 C C . LEU A 1 904 ? 13.630 -0.494 -19.290 1.00 96.00 904 LEU A C 1
ATOM 7310 O O . LEU A 1 904 ? 14.579 0.142 -19.759 1.00 96.00 904 LEU A O 1
ATOM 7314 N N . ARG A 1 905 ? 12.947 -0.057 -18.225 1.00 95.31 905 ARG A N 1
ATOM 7315 C CA . ARG A 1 905 ? 13.238 1.204 -17.511 1.00 95.31 905 ARG A CA 1
ATOM 7316 C C . ARG A 1 905 ? 13.381 0.947 -16.011 1.00 95.31 905 ARG A C 1
ATOM 7318 O O . ARG A 1 905 ? 14.207 0.123 -15.638 1.00 95.31 905 ARG A O 1
ATOM 7325 N N . PHE A 1 906 ? 12.612 1.623 -15.156 1.00 95.44 906 PHE A N 1
ATOM 7326 C CA . PHE A 1 906 ? 12.457 1.187 -13.766 1.00 95.44 906 PHE A CA 1
ATOM 7327 C C . PHE A 1 906 ? 11.929 -0.267 -13.726 1.00 95.44 906 PHE A C 1
ATOM 7329 O O . PHE A 1 906 ? 11.292 -0.699 -14.692 1.00 95.44 906 PHE A O 1
ATOM 7336 N N . PRO A 1 907 ? 12.137 -1.033 -12.640 1.00 95.00 907 PRO A N 1
ATOM 7337 C CA . PRO A 1 907 ? 11.554 -2.368 -12.501 1.00 95.00 907 PRO A CA 1
ATOM 7338 C C . PRO A 1 907 ? 10.037 -2.358 -12.776 1.00 95.00 907 PRO A C 1
ATOM 7340 O O . PRO A 1 907 ? 9.319 -1.481 -12.299 1.00 95.00 907 PRO A O 1
ATOM 7343 N N . GLY A 1 908 ? 9.556 -3.289 -13.606 1.00 91.25 908 GLY A N 1
ATOM 7344 C CA . GLY A 1 908 ? 8.161 -3.340 -14.080 1.00 91.25 908 GLY A CA 1
ATOM 7345 C C . GLY A 1 908 ? 7.746 -2.285 -15.129 1.00 91.25 908 GLY A C 1
ATOM 7346 O O . GLY A 1 908 ? 6.681 -2.425 -15.731 1.00 91.25 908 GLY A O 1
ATOM 7347 N N . HIS A 1 909 ? 8.555 -1.251 -15.399 1.00 94.75 909 HIS A N 1
ATOM 7348 C CA . HIS A 1 909 ? 8.225 -0.181 -16.356 1.00 94.75 909 HIS A CA 1
ATOM 7349 C C . HIS A 1 909 ? 8.718 -0.488 -17.768 1.00 94.75 909 HIS A C 1
ATOM 7351 O O . HIS A 1 909 ? 9.834 -0.972 -17.975 1.00 94.75 909 HIS A O 1
ATOM 7357 N N . TRP A 1 910 ? 7.907 -0.093 -18.748 1.00 94.69 910 TRP A N 1
ATOM 7358 C CA . TRP A 1 910 ? 8.127 -0.398 -20.155 1.00 94.69 910 TRP A CA 1
ATOM 7359 C C . TRP A 1 910 ? 8.093 0.840 -21.051 1.00 94.69 910 TRP A C 1
ATOM 7361 O O . TRP A 1 910 ? 7.068 1.515 -21.121 1.00 94.69 910 TRP A O 1
ATOM 7371 N N . TRP A 1 911 ? 9.170 1.129 -21.779 1.00 95.50 911 TRP A N 1
ATOM 7372 C CA . TRP A 1 911 ? 9.227 2.266 -22.700 1.00 95.50 911 TRP A CA 1
ATOM 7373 C C . TRP A 1 911 ? 8.476 2.008 -24.012 1.00 95.50 911 TRP A C 1
ATOM 7375 O O . TRP A 1 911 ? 8.765 1.066 -24.755 1.00 95.50 911 TRP A O 1
ATOM 7385 N N . ASP A 1 912 ? 7.554 2.914 -24.325 1.00 94.69 912 ASP A N 1
ATOM 7386 C CA . ASP A 1 912 ? 6.950 3.069 -25.641 1.00 94.69 912 ASP A CA 1
ATOM 7387 C C . ASP A 1 912 ? 7.701 4.179 -26.397 1.00 94.69 912 ASP A C 1
ATOM 7389 O O . ASP A 1 912 ? 7.383 5.359 -26.197 1.00 94.69 912 ASP A O 1
ATOM 7393 N N . PRO A 1 913 ? 8.707 3.845 -27.236 1.00 91.00 913 PRO A N 1
ATOM 7394 C CA . PRO A 1 913 ? 9.507 4.843 -27.947 1.00 91.00 913 PRO A CA 1
ATOM 7395 C C . PRO A 1 913 ? 8.650 5.767 -28.802 1.00 91.00 913 PRO A C 1
ATOM 7397 O O . PRO A 1 913 ? 8.926 6.955 -28.872 1.00 91.00 913 PRO A O 1
ATOM 7400 N N . GLU A 1 914 ? 7.575 5.251 -29.395 1.00 90.75 914 GLU A N 1
ATOM 7401 C CA . GLU A 1 914 ? 6.680 6.024 -30.246 1.00 90.75 914 GLU A CA 1
ATOM 7402 C C . GLU A 1 914 ? 5.860 7.082 -29.491 1.00 90.75 914 GLU A C 1
ATOM 7404 O O . GLU A 1 914 ? 5.461 8.065 -30.100 1.00 90.75 914 GLU A O 1
ATOM 7409 N N . LEU A 1 915 ? 5.620 6.917 -28.182 1.00 91.69 915 LEU A N 1
ATOM 7410 C CA . LEU A 1 915 ? 4.894 7.903 -27.366 1.00 91.69 915 LEU A CA 1
ATOM 7411 C C . LEU A 1 915 ? 5.812 8.735 -26.456 1.00 91.69 915 LEU A C 1
ATOM 7413 O O . LEU A 1 915 ? 5.348 9.704 -25.855 1.00 91.69 915 LEU A O 1
ATOM 7417 N N . GLY A 1 916 ? 7.077 8.339 -26.280 1.00 92.38 916 GLY A N 1
ATOM 7418 C CA . GLY A 1 916 ? 7.962 8.907 -25.256 1.00 92.38 916 GLY A CA 1
ATOM 7419 C C . GLY A 1 916 ? 7.520 8.599 -23.814 1.00 92.38 916 GLY A C 1
ATOM 7420 O O . GLY A 1 916 ? 7.948 9.278 -22.881 1.00 92.38 916 GLY A O 1
ATOM 7421 N N . LEU A 1 917 ? 6.652 7.600 -23.614 1.00 96.12 917 LEU A N 1
ATOM 7422 C CA . LEU A 1 917 ? 6.047 7.251 -22.320 1.00 96.12 917 LEU A CA 1
ATOM 7423 C C . LEU A 1 917 ? 6.601 5.935 -21.769 1.00 96.12 917 LEU A C 1
ATOM 7425 O O . LEU A 1 917 ? 7.081 5.084 -22.516 1.00 96.12 917 LEU A O 1
ATOM 7429 N N . HIS A 1 918 ? 6.485 5.743 -20.457 1.00 96.62 918 HIS A N 1
ATOM 7430 C CA . HIS A 1 918 ? 6.584 4.428 -19.834 1.00 96.62 918 HIS A CA 1
ATOM 7431 C C . HIS A 1 918 ? 5.173 3.915 -19.520 1.00 96.62 918 HIS A C 1
ATOM 7433 O O . HIS A 1 918 ? 4.426 4.552 -18.771 1.00 96.62 918 HIS A O 1
ATOM 7439 N N . TYR A 1 919 ? 4.810 2.748 -20.044 1.00 96.50 919 TYR A N 1
ATOM 7440 C CA . TYR A 1 919 ? 3.705 1.968 -19.503 1.00 96.50 919 TYR A CA 1
ATOM 7441 C C . TYR A 1 919 ? 4.131 1.394 -18.146 1.00 96.50 919 TYR A C 1
ATOM 7443 O O . TYR A 1 919 ? 5.149 0.707 -18.037 1.00 96.50 919 TYR A O 1
ATOM 7451 N N . ASN A 1 920 ? 3.345 1.691 -17.114 1.00 93.69 920 ASN A N 1
ATOM 7452 C CA . ASN A 1 920 ? 3.547 1.245 -15.742 1.00 93.69 920 ASN A CA 1
ATOM 7453 C C . ASN A 1 920 ? 2.234 0.648 -15.218 1.00 93.69 920 ASN A C 1
ATOM 7455 O O . ASN A 1 920 ? 1.466 1.335 -14.543 1.00 93.69 920 ASN A O 1
ATOM 7459 N N . ARG A 1 921 ? 1.980 -0.611 -15.608 1.00 91.94 921 ARG A N 1
ATOM 7460 C CA . ARG A 1 921 ? 0.900 -1.539 -15.204 1.00 91.94 921 ARG A CA 1
ATOM 7461 C C . ARG A 1 921 ? -0.546 -1.009 -15.180 1.00 91.94 921 ARG A C 1
ATOM 7463 O O . ARG A 1 921 ? -1.394 -1.583 -15.858 1.00 91.94 921 ARG A O 1
ATOM 7470 N N . PHE A 1 922 ? -0.846 0.034 -14.411 1.00 92.38 922 PHE A N 1
ATOM 7471 C CA . PHE A 1 922 ? -2.153 0.692 -14.311 1.00 92.38 922 PHE A CA 1
ATOM 7472 C C . PHE A 1 922 ? -2.170 2.159 -14.797 1.00 92.38 922 PHE A C 1
ATOM 7474 O O . PHE A 1 922 ? -3.256 2.715 -15.006 1.00 92.38 922 PHE A O 1
ATOM 7481 N N . ARG A 1 923 ? -1.009 2.794 -15.023 1.00 94.81 923 ARG A N 1
ATOM 7482 C CA . ARG A 1 923 ? -0.877 4.174 -15.539 1.00 94.81 923 ARG A CA 1
ATOM 7483 C C . ARG A 1 923 ? 0.197 4.300 -16.628 1.00 94.81 923 ARG A C 1
ATOM 7485 O O . ARG A 1 923 ? 1.058 3.439 -16.785 1.00 94.81 923 ARG A O 1
ATOM 7492 N N . TYR A 1 924 ? 0.144 5.403 -17.371 1.00 96.38 924 TYR A N 1
ATOM 7493 C CA . TYR A 1 924 ? 1.188 5.849 -18.291 1.00 96.38 924 TYR A CA 1
ATOM 7494 C C . TYR A 1 924 ? 1.951 7.017 -17.663 1.00 96.38 924 TYR A C 1
ATOM 7496 O O . TYR A 1 924 ? 1.370 8.043 -17.294 1.00 96.38 924 TYR A O 1
ATOM 7504 N N . TYR A 1 925 ? 3.257 6.831 -17.518 1.00 97.06 925 TYR A N 1
ATOM 7505 C CA . TYR A 1 925 ? 4.198 7.780 -16.938 1.00 97.06 925 TYR A CA 1
ATOM 7506 C C . TYR A 1 925 ? 4.965 8.507 -18.045 1.00 97.06 925 TYR A C 1
ATOM 7508 O O . TYR A 1 925 ? 5.422 7.884 -19.000 1.00 97.06 925 TYR A O 1
ATOM 7516 N N . SER A 1 926 ? 5.136 9.821 -17.916 1.00 96.19 926 SER A N 1
ATOM 7517 C CA . SER A 1 926 ? 6.001 10.606 -18.793 1.00 96.19 926 SER A CA 1
ATOM 7518 C C . SER A 1 926 ? 7.326 10.900 -18.075 1.00 96.19 926 SER A C 1
ATOM 7520 O O . SER A 1 926 ? 7.322 11.703 -17.137 1.00 96.19 926 SER A O 1
ATOM 7522 N N . PRO A 1 927 ? 8.465 10.311 -18.501 1.00 94.88 927 PRO A N 1
ATOM 7523 C CA . PRO A 1 927 ? 9.785 10.656 -17.962 1.00 94.88 927 PRO A CA 1
ATOM 7524 C C . PRO A 1 927 ? 10.173 12.107 -18.268 1.00 94.88 927 PRO A C 1
ATOM 7526 O O . PRO A 1 927 ? 10.859 12.737 -17.469 1.00 94.88 927 PRO A O 1
ATOM 7529 N N . TRP A 1 928 ? 9.681 12.671 -19.377 1.00 92.62 928 TRP A N 1
ATOM 7530 C CA . TRP A 1 928 ? 9.851 14.085 -19.719 1.00 92.62 928 TRP A CA 1
ATOM 7531 C C . TRP A 1 928 ? 9.173 15.010 -18.693 1.00 92.62 928 TRP A C 1
ATOM 7533 O O . TRP A 1 928 ? 9.829 15.891 -18.141 1.00 92.62 928 TRP A O 1
ATOM 7543 N N . LEU A 1 929 ? 7.900 14.762 -18.358 1.00 94.31 929 LEU A N 1
ATOM 7544 C CA . LEU A 1 929 ? 7.154 15.562 -17.372 1.00 94.31 929 LEU A CA 1
ATOM 7545 C C . LEU A 1 929 ? 7.424 15.170 -15.906 1.00 94.31 929 LEU A C 1
ATOM 7547 O O . LEU A 1 929 ? 6.934 15.838 -14.996 1.00 94.31 929 LEU A O 1
ATOM 7551 N N . GLY A 1 930 ? 8.130 14.061 -15.665 1.00 94.19 930 GLY A N 1
ATOM 7552 C CA . GLY A 1 930 ? 8.345 13.486 -14.333 1.00 94.19 930 GLY A CA 1
ATOM 7553 C C . GLY A 1 930 ? 7.060 13.029 -13.625 1.00 94.19 930 GLY A C 1
ATOM 7554 O O . GLY A 1 930 ? 7.015 13.010 -12.393 1.00 94.19 930 GLY A O 1
ATOM 7555 N N . ARG A 1 931 ? 5.981 12.727 -14.369 1.00 95.00 931 ARG A N 1
ATOM 7556 C CA . ARG A 1 931 ? 4.639 12.496 -13.796 1.00 95.00 931 ARG A CA 1
ATOM 7557 C C . ARG A 1 931 ? 3.712 11.638 -14.668 1.00 95.00 931 ARG A C 1
ATOM 7559 O O . ARG A 1 931 ? 3.985 11.409 -15.845 1.00 95.00 931 ARG A O 1
ATOM 7566 N N . TYR A 1 932 ? 2.598 11.185 -14.097 1.00 96.75 932 TYR A N 1
ATOM 7567 C CA . TYR A 1 932 ? 1.563 10.405 -14.786 1.00 96.75 932 TYR A CA 1
ATOM 7568 C C . TYR A 1 932 ? 0.591 11.258 -15.612 1.00 96.75 932 TYR A C 1
ATOM 7570 O O . TYR A 1 932 ? 0.288 12.400 -15.262 1.00 96.75 932 TYR A O 1
ATOM 7578 N N . LEU A 1 933 ? 0.044 10.666 -16.680 1.00 95.88 933 LEU A N 1
ATOM 7579 C CA . LEU A 1 933 ? -1.018 11.277 -17.496 1.00 95.88 933 LEU A CA 1
ATOM 7580 C C . LEU A 1 933 ? -2.428 11.095 -16.903 1.00 95.88 933 LEU A C 1
ATOM 7582 O O . LEU A 1 933 ? -3.335 11.865 -17.227 1.00 95.88 933 LEU A O 1
ATOM 7586 N N . GLN A 1 934 ? -2.617 10.097 -16.034 1.00 94.00 934 GLN A N 1
ATOM 7587 C CA . GLN A 1 934 ? -3.885 9.803 -15.357 1.00 94.00 934 GLN A CA 1
ATOM 7588 C C . GLN A 1 934 ? -3.841 10.151 -13.865 1.00 94.00 934 GLN A C 1
ATOM 7590 O O . GLN A 1 934 ? -2.794 10.069 -13.222 1.00 94.00 934 GLN A O 1
ATOM 7595 N N . VAL A 1 935 ? -5.026 10.446 -13.327 1.00 91.00 935 VAL A N 1
ATOM 7596 C CA . VAL A 1 935 ? -5.324 10.430 -11.889 1.00 91.00 935 VAL A CA 1
ATOM 7597 C C . VAL A 1 935 ? -5.087 9.022 -11.334 1.00 91.00 935 VAL A C 1
ATOM 7599 O O . VAL A 1 935 ? -5.364 8.028 -12.005 1.00 91.00 935 VAL A O 1
ATOM 7602 N N . ASP A 1 936 ? -4.575 8.938 -10.109 1.00 90.12 936 ASP A N 1
ATOM 7603 C CA . ASP A 1 936 ? -4.396 7.686 -9.381 1.00 90.12 936 ASP A CA 1
ATOM 7604 C C . ASP A 1 936 ? -5.723 6.947 -9.162 1.00 90.12 936 ASP A C 1
ATOM 7606 O O . ASP A 1 936 ? -6.726 7.540 -8.757 1.00 90.12 936 ASP A O 1
ATOM 7610 N N . ARG A 1 937 ? -5.728 5.632 -9.394 1.00 85.88 937 ARG A N 1
ATOM 7611 C CA . ARG A 1 937 ? -6.944 4.807 -9.323 1.00 85.88 937 ARG A CA 1
ATOM 7612 C C . ARG A 1 937 ? -7.420 4.591 -7.890 1.00 85.88 937 ARG A C 1
ATOM 7614 O O . ARG A 1 937 ? -8.611 4.384 -7.685 1.00 85.88 937 ARG A O 1
ATOM 7621 N N . ILE A 1 938 ? -6.508 4.670 -6.917 1.00 83.56 938 ILE A N 1
ATOM 7622 C CA . ILE A 1 938 ? -6.841 4.679 -5.483 1.00 83.56 938 ILE A CA 1
ATOM 7623 C C . ILE A 1 938 ? -6.988 6.110 -4.926 1.00 83.56 938 ILE A C 1
ATOM 7625 O O . ILE A 1 938 ? -7.122 6.307 -3.717 1.00 83.56 938 ILE A O 1
ATOM 7629 N N . GLY A 1 939 ? -6.976 7.122 -5.803 1.00 85.62 939 GLY A N 1
ATOM 7630 C CA . GLY A 1 939 ? -7.115 8.530 -5.445 1.00 85.62 939 GLY A CA 1
ATOM 7631 C C . GLY A 1 939 ? -6.065 8.979 -4.432 1.00 85.62 939 GLY A C 1
ATOM 7632 O O . GLY A 1 939 ? -4.889 8.628 -4.525 1.00 85.62 939 GLY A O 1
ATOM 7633 N N . GLU A 1 940 ? -6.503 9.730 -3.425 1.00 84.50 940 GLU A N 1
ATOM 7634 C CA . GLU A 1 940 ? -5.609 10.350 -2.441 1.00 84.50 940 GLU A CA 1
ATOM 7635 C C . GLU A 1 940 ? -4.911 9.322 -1.515 1.00 84.50 940 GLU A C 1
ATOM 7637 O O . GLU A 1 940 ? -3.982 9.683 -0.794 1.00 84.50 940 GLU A O 1
ATOM 7642 N N . GLN A 1 941 ? -5.278 8.028 -1.575 1.00 80.69 941 GLN A N 1
ATOM 7643 C CA . GLN A 1 941 ? -4.526 6.936 -0.932 1.00 80.69 941 GLN A CA 1
ATOM 7644 C C . GLN A 1 941 ? -3.151 6.692 -1.590 1.00 80.69 941 GLN A C 1
ATOM 7646 O O . GLN A 1 941 ? -2.230 6.225 -0.919 1.00 80.69 941 GLN A O 1
ATOM 7651 N N . GLY A 1 942 ? -2.989 7.043 -2.873 1.00 73.06 942 GLY A N 1
ATOM 7652 C CA . GLY A 1 942 ? -1.688 7.104 -3.558 1.00 73.06 942 GLY A CA 1
ATOM 7653 C C . GLY A 1 942 ? -0.881 8.363 -3.196 1.00 73.06 942 GLY A C 1
ATOM 7654 O O . GLY A 1 942 ? 0.334 8.414 -3.394 1.00 73.06 942 GLY A O 1
ATOM 7655 N N . GLY A 1 943 ? -1.547 9.362 -2.606 1.00 83.50 943 GLY A N 1
ATOM 7656 C CA . GLY A 1 943 ? -0.992 10.639 -2.161 1.00 83.50 943 GLY A CA 1
ATOM 7657 C C . GLY A 1 943 ? -1.744 11.846 -2.734 1.00 83.50 943 GLY A C 1
ATOM 7658 O O . GLY A 1 943 ? -2.321 11.775 -3.814 1.00 83.50 943 GLY A O 1
ATOM 7659 N N . MET A 1 944 ? -1.665 12.984 -2.032 1.00 85.69 944 MET A N 1
ATOM 7660 C CA . MET A 1 944 ? -2.415 14.240 -2.286 1.00 85.69 944 MET A CA 1
ATOM 7661 C C . MET A 1 944 ? -2.166 14.914 -3.653 1.00 85.69 944 MET A C 1
ATOM 7663 O O . MET A 1 944 ? -2.703 15.980 -3.952 1.00 85.69 944 MET A O 1
ATOM 7667 N N . ASN A 1 945 ? -1.298 14.335 -4.478 1.00 90.69 945 ASN A N 1
ATOM 7668 C CA . ASN A 1 945 ? -1.062 14.750 -5.850 1.00 90.69 945 ASN A CA 1
ATOM 7669 C C . ASN A 1 945 ? -1.171 13.516 -6.736 1.00 90.69 945 ASN A C 1
ATOM 7671 O O . ASN A 1 945 ? -0.176 12.878 -7.065 1.00 90.69 945 ASN A O 1
ATOM 7675 N N . VAL A 1 946 ? -2.403 13.206 -7.127 1.00 90.69 946 VAL A N 1
ATOM 7676 C CA . VAL A 1 946 ? -2.803 12.002 -7.870 1.00 90.69 946 VAL A CA 1
ATOM 7677 C C . VAL A 1 946 ? -2.137 11.795 -9.242 1.00 90.69 946 VAL A C 1
ATOM 7679 O O . VAL A 1 946 ? -2.405 10.790 -9.892 1.00 90.69 946 VAL A O 1
ATOM 7682 N N . TYR A 1 947 ? -1.268 12.705 -9.693 1.00 93.88 947 TYR A N 1
ATOM 7683 C CA . TYR A 1 947 ? -0.449 12.553 -10.905 1.00 93.88 947 TYR A CA 1
ATOM 7684 C C . TYR A 1 947 ? 1.050 12.417 -10.606 1.00 93.88 947 TYR A C 1
ATOM 7686 O O . TYR A 1 947 ? 1.827 12.160 -11.523 1.00 93.88 947 TYR A O 1
ATOM 7694 N N . ALA A 1 948 ? 1.494 12.681 -9.375 1.00 91.81 948 ALA A N 1
ATOM 7695 C CA . ALA A 1 948 ? 2.909 12.689 -9.028 1.00 91.81 948 ALA A CA 1
ATOM 7696 C C . ALA A 1 948 ? 3.523 11.286 -9.113 1.00 91.81 948 ALA A C 1
ATOM 7698 O O . ALA A 1 948 ? 2.876 10.279 -8.830 1.00 91.81 948 ALA A O 1
ATOM 7699 N N . TYR A 1 949 ? 4.800 11.242 -9.485 1.00 91.56 949 TYR A N 1
ATOM 7700 C CA . TYR A 1 949 ? 5.646 10.072 -9.277 1.00 91.56 949 TYR A CA 1
ATOM 7701 C C . TYR A 1 949 ? 6.285 10.124 -7.876 1.00 91.56 949 TYR A C 1
ATOM 7703 O O . TYR A 1 949 ? 5.924 10.967 -7.052 1.00 91.56 949 TYR A O 1
ATOM 7711 N N . ALA A 1 950 ? 7.236 9.234 -7.586 1.00 86.44 950 ALA A N 1
ATOM 7712 C CA . ALA A 1 950 ? 8.005 9.281 -6.345 1.00 86.44 950 ALA A CA 1
ATOM 7713 C C . ALA A 1 950 ? 8.693 10.642 -6.131 1.00 86.44 950 ALA A C 1
ATOM 7715 O O . ALA A 1 950 ? 9.255 11.230 -7.058 1.00 86.44 950 ALA A O 1
ATOM 7716 N N . SER A 1 951 ? 8.646 11.128 -4.885 1.00 77.44 951 SER A N 1
ATOM 7717 C CA . SER A 1 951 ? 9.261 12.399 -4.473 1.00 77.44 951 SER A CA 1
ATOM 7718 C C . SER A 1 951 ? 10.789 12.340 -4.460 1.00 77.44 951 SER A C 1
ATOM 7720 O O . SER A 1 951 ? 11.445 13.344 -4.728 1.00 77.44 951 SER A O 1
ATOM 7722 N N . ASP A 1 952 ? 11.339 11.152 -4.200 1.00 90.19 952 ASP A N 1
ATOM 7723 C CA . ASP A 1 952 ? 12.701 10.790 -4.572 1.00 90.19 952 ASP A CA 1
ATOM 7724 C C . ASP A 1 952 ? 12.687 9.530 -5.462 1.00 90.19 952 ASP A C 1
ATOM 7726 O O . ASP A 1 952 ? 12.518 8.415 -4.953 1.00 90.19 952 ASP A O 1
ATOM 7730 N N . PRO A 1 953 ? 12.866 9.677 -6.786 1.00 92.06 953 PRO A N 1
ATOM 7731 C CA . PRO A 1 953 ? 12.962 8.558 -7.716 1.00 92.06 953 PRO A CA 1
ATOM 7732 C C . PRO A 1 953 ? 14.386 7.968 -7.810 1.00 92.06 953 PRO A C 1
ATOM 7734 O O . PRO A 1 953 ? 14.640 7.139 -8.685 1.00 92.06 953 PRO A O 1
ATOM 7737 N N . LEU A 1 954 ? 15.331 8.375 -6.947 1.00 93.44 954 LEU A N 1
ATOM 7738 C CA . LEU A 1 954 ? 16.644 7.729 -6.793 1.00 93.44 954 LEU A CA 1
ATOM 7739 C C . LEU A 1 954 ? 16.599 6.505 -5.869 1.00 93.44 954 LEU A C 1
ATOM 7741 O O . LEU A 1 954 ? 17.396 5.585 -6.062 1.00 93.44 954 LEU A O 1
ATOM 7745 N N . GLY A 1 955 ? 15.674 6.497 -4.899 1.00 87.81 955 GLY A N 1
ATOM 7746 C CA . GLY A 1 955 ? 15.491 5.422 -3.916 1.00 87.81 955 GLY A CA 1
ATOM 7747 C C . GLY A 1 955 ? 14.122 4.722 -3.938 1.00 87.81 955 GLY A C 1
ATOM 7748 O O . GLY A 1 955 ? 13.930 3.769 -3.185 1.00 87.81 955 GLY A O 1
ATOM 7749 N N . ARG A 1 956 ? 13.156 5.166 -4.761 1.00 89.38 956 ARG A N 1
ATOM 7750 C CA . ARG A 1 956 ? 11.792 4.595 -4.823 1.00 89.38 956 ARG A CA 1
ATOM 7751 C C . ARG A 1 956 ? 11.306 4.380 -6.256 1.00 89.38 956 ARG A C 1
ATOM 7753 O O . ARG A 1 956 ? 11.606 5.171 -7.148 1.00 89.38 956 ARG A O 1
ATOM 7760 N N . VAL A 1 957 ? 10.495 3.339 -6.442 1.00 91.38 957 VAL A N 1
ATOM 7761 C CA . VAL A 1 957 ? 9.846 2.977 -7.709 1.00 91.38 957 VAL A CA 1
ATOM 7762 C C . VAL A 1 957 ? 8.382 2.629 -7.433 1.00 91.38 957 VAL A C 1
ATOM 7764 O O . VAL A 1 957 ? 8.094 1.799 -6.576 1.00 91.38 957 VAL A O 1
ATOM 7767 N N . ASP A 1 958 ? 7.450 3.239 -8.167 1.00 91.75 958 ASP A N 1
ATOM 7768 C CA . ASP A 1 958 ? 6.037 2.832 -8.166 1.00 91.75 958 ASP A CA 1
ATOM 7769 C C . ASP A 1 958 ? 5.870 1.691 -9.177 1.00 91.75 958 ASP A C 1
ATOM 7771 O O . ASP A 1 958 ? 5.725 1.950 -10.370 1.00 91.75 958 ASP A O 1
ATOM 7775 N N . LEU A 1 959 ? 5.946 0.437 -8.722 1.00 91.06 959 LEU A N 1
ATOM 7776 C CA . LEU A 1 959 ? 5.928 -0.763 -9.580 1.00 91.06 959 LEU A CA 1
ATOM 7777 C C . LEU A 1 959 ? 4.588 -1.023 -10.289 1.00 91.06 959 LEU A C 1
ATOM 7779 O O . LEU A 1 959 ? 4.519 -1.853 -11.192 1.00 91.06 959 LEU A O 1
ATOM 7783 N N . ARG A 1 960 ? 3.507 -0.382 -9.829 1.00 89.44 960 ARG A N 1
ATOM 7784 C CA . ARG A 1 960 ? 2.141 -0.615 -10.324 1.00 89.44 960 ARG A CA 1
ATOM 7785 C C . ARG A 1 960 ? 1.512 0.602 -10.988 1.00 89.44 960 ARG A C 1
ATOM 7787 O O . ARG A 1 960 ? 0.521 0.456 -11.699 1.00 89.44 960 ARG A O 1
ATOM 7794 N N . GLY A 1 961 ? 2.018 1.798 -10.715 1.00 89.62 961 GLY A N 1
ATOM 7795 C CA . GLY A 1 961 ? 1.320 3.023 -11.069 1.00 89.62 961 GLY A CA 1
ATOM 7796 C C . GLY A 1 961 ? 0.120 3.259 -10.157 1.00 89.62 961 GLY A C 1
ATOM 7797 O O . GLY A 1 961 ? -0.930 3.634 -10.670 1.00 89.62 961 GLY A O 1
ATOM 7798 N N . LEU A 1 962 ? 0.263 3.031 -8.844 1.00 85.75 962 LEU A N 1
ATOM 7799 C CA . LEU A 1 962 ? -0.813 3.165 -7.841 1.00 85.75 962 LEU A CA 1
ATOM 7800 C C . LEU A 1 962 ? -0.375 3.750 -6.490 1.00 85.75 962 LEU A C 1
ATOM 7802 O O . LEU A 1 962 ? -1.201 4.308 -5.776 1.00 85.75 962 LEU A O 1
ATOM 7806 N N . ASN A 1 963 ? 0.883 3.579 -6.073 1.00 72.88 963 ASN A N 1
ATOM 7807 C CA . ASN A 1 963 ? 1.353 4.184 -4.825 1.00 72.88 963 ASN A CA 1
ATOM 7808 C C . ASN A 1 963 ? 2.883 4.343 -4.829 1.00 72.88 963 ASN A C 1
ATOM 7810 O O . ASN A 1 963 ? 3.599 3.391 -4.518 1.00 72.88 963 ASN A O 1
ATOM 7814 N N . PRO A 1 964 ? 3.417 5.542 -5.119 1.00 54.31 964 PRO A N 1
ATOM 7815 C CA . PRO A 1 964 ? 4.860 5.790 -5.099 1.00 54.31 964 PRO A CA 1
ATOM 7816 C C . PRO A 1 964 ? 5.479 5.841 -3.687 1.00 54.31 964 PRO A C 1
ATOM 7818 O O . PRO A 1 964 ? 6.679 6.083 -3.551 1.00 54.31 964 PRO A O 1
ATOM 7821 N N . ASN A 1 965 ? 4.680 5.657 -2.630 1.00 49.97 965 ASN A N 1
ATOM 7822 C CA . ASN A 1 965 ? 5.065 5.856 -1.232 1.00 49.97 965 ASN A CA 1
ATOM 7823 C C . ASN A 1 965 ? 4.716 4.668 -0.316 1.00 49.97 965 ASN A C 1
ATOM 7825 O O . ASN A 1 965 ? 4.684 4.832 0.907 1.00 49.97 965 ASN A O 1
ATOM 7829 N N . SER A 1 966 ? 4.501 3.467 -0.867 1.00 38.44 966 SER A N 1
ATOM 7830 C CA . SER A 1 966 ? 4.274 2.240 -0.093 1.00 38.44 966 SER A CA 1
ATOM 7831 C C . SER A 1 966 ? 5.544 1.779 0.640 1.00 38.44 966 SER A C 1
ATOM 7833 O O . SER A 1 966 ? 6.195 0.810 0.254 1.00 38.44 966 SER A O 1
ATOM 7835 N N . LYS A 1 967 ? 5.908 2.486 1.717 1.00 32.12 967 LYS A N 1
ATOM 7836 C CA . LYS A 1 967 ? 7.004 2.124 2.621 1.00 32.12 967 LYS A CA 1
ATOM 7837 C C . LYS A 1 967 ? 6.751 0.741 3.237 1.00 32.12 967 LYS A C 1
ATOM 7839 O O . LYS A 1 967 ? 5.987 0.613 4.197 1.00 32.12 967 LYS A O 1
ATOM 7844 N N . SER A 1 968 ? 7.472 -0.274 2.768 1.00 27.39 968 SER A N 1
ATOM 7845 C CA . SER A 1 968 ? 7.646 -1.561 3.452 1.00 27.39 968 SER A CA 1
ATOM 7846 C C . SER A 1 968 ? 8.543 -1.391 4.692 1.00 27.39 968 SER A C 1
ATOM 7848 O O . SER A 1 968 ? 9.670 -1.878 4.743 1.00 27.39 968 SER A O 1
ATOM 7850 N N . GLY A 1 969 ? 8.043 -0.646 5.684 1.00 25.78 969 GLY A N 1
ATOM 7851 C CA . GLY A 1 969 ? 8.722 -0.321 6.942 1.00 25.78 969 GLY A CA 1
ATOM 7852 C C . GLY A 1 969 ? 8.809 1.185 7.239 1.00 25.78 969 GLY A C 1
ATOM 7853 O O . GLY A 1 969 ? 9.121 1.994 6.374 1.00 25.78 969 GLY A O 1
ATOM 7854 N N . CYS A 1 970 ? 8.595 1.559 8.506 1.00 21.16 970 CYS A N 1
ATOM 7855 C CA . CYS A 1 970 ? 8.855 2.898 9.062 1.00 21.16 970 CYS A CA 1
ATOM 7856 C C . CYS A 1 970 ? 8.081 4.100 8.468 1.00 21.16 970 CYS A C 1
ATOM 7858 O O . CYS A 1 970 ? 8.687 5.041 7.956 1.00 21.16 970 CYS A O 1
ATOM 7860 N N . GLY A 1 971 ? 6.762 4.142 8.682 1.00 26.00 971 GLY A N 1
ATOM 7861 C CA . GLY A 1 971 ? 6.042 5.391 8.985 1.00 26.00 971 GLY A CA 1
ATOM 7862 C C . GLY A 1 971 ? 5.833 6.411 7.852 1.00 26.00 971 GLY A C 1
ATOM 7863 O O . GLY A 1 971 ? 6.742 7.143 7.456 1.00 26.00 971 GLY A O 1
ATOM 7864 N N . GLY A 1 972 ? 4.572 6.538 7.437 1.00 21.94 972 GLY A N 1
ATOM 7865 C CA . GLY A 1 972 ? 4.000 7.689 6.735 1.00 21.94 972 GLY A CA 1
ATOM 7866 C C . GLY A 1 972 ? 2.549 7.860 7.202 1.00 21.94 972 GLY A C 1
ATOM 7867 O O . GLY A 1 972 ? 1.820 6.875 7.284 1.00 21.94 972 GLY A O 1
ATOM 7868 N N . GLY A 1 973 ? 2.152 9.071 7.597 1.00 24.23 973 GLY A N 1
ATOM 7869 C CA . GLY A 1 973 ? 0.917 9.324 8.356 1.00 24.23 973 GLY A CA 1
ATOM 7870 C C . GLY A 1 973 ? -0.384 9.317 7.545 1.00 24.23 973 GLY A C 1
ATOM 7871 O O . GLY A 1 973 ? -1.069 10.334 7.513 1.00 24.23 973 GLY A O 1
ATOM 7872 N N . GLY A 1 974 ? -0.735 8.188 6.924 1.00 21.08 974 GLY A N 1
ATOM 7873 C CA . GLY A 1 974 ? -2.102 7.901 6.470 1.00 21.08 974 GLY A CA 1
ATOM 7874 C C . GLY A 1 974 ? -2.954 7.316 7.606 1.00 21.08 974 GLY A C 1
ATOM 7875 O O . GLY A 1 974 ? -2.429 6.641 8.490 1.00 21.08 974 GLY A O 1
ATOM 7876 N N . GLY A 1 975 ? -4.265 7.570 7.602 1.00 22.91 975 GLY A N 1
ATOM 7877 C CA . GLY A 1 975 ? -5.185 7.295 8.720 1.00 22.91 975 GLY A CA 1
ATOM 7878 C C . GLY A 1 975 ? -5.554 5.829 8.999 1.00 22.91 975 GLY A C 1
ATOM 7879 O O . GLY A 1 975 ? -6.689 5.569 9.388 1.00 22.91 975 GLY A O 1
ATOM 7880 N N . GLN A 1 976 ? -4.647 4.866 8.821 1.00 20.44 976 GLN A N 1
ATOM 7881 C CA . GLN A 1 976 ? -4.908 3.468 9.183 1.00 20.44 976 GLN A CA 1
ATOM 7882 C C . GLN A 1 976 ? -4.767 3.258 10.700 1.00 20.44 976 GLN A C 1
ATOM 7884 O O . GLN A 1 976 ? -3.801 3.710 11.319 1.00 20.44 976 GLN A O 1
ATOM 7889 N N . GLN A 1 977 ? -5.732 2.570 11.319 1.00 20.77 977 GLN A N 1
ATOM 7890 C CA . GLN A 1 977 ? -5.659 2.244 12.744 1.00 20.77 977 GLN A CA 1
ATOM 7891 C C . GLN A 1 977 ? -4.494 1.281 13.002 1.00 20.77 977 GLN A C 1
ATOM 7893 O O . GLN A 1 977 ? -4.429 0.206 12.407 1.00 20.77 977 GLN A O 1
ATOM 7898 N N . VAL A 1 978 ? -3.600 1.638 13.929 1.00 20.02 978 VAL A N 1
ATOM 7899 C CA . VAL A 1 978 ? -2.570 0.717 14.426 1.00 20.02 978 VAL A CA 1
ATOM 7900 C C . VAL A 1 978 ? -3.248 -0.301 15.342 1.00 20.02 978 VAL A C 1
ATOM 7902 O O . VAL A 1 978 ? -3.375 -0.086 16.547 1.00 20.02 978 VAL A O 1
ATOM 7905 N N . SER A 1 979 ? -3.718 -1.405 14.761 1.00 21.08 979 SER A N 1
ATOM 7906 C CA . SER A 1 979 ? -4.103 -2.586 15.525 1.00 21.08 979 SER A CA 1
ATOM 7907 C C . SER A 1 979 ? -2.861 -3.158 16.214 1.00 21.08 979 SER A C 1
ATOM 7909 O O . SER A 1 979 ? -1.809 -3.341 15.599 1.00 21.08 979 SER A O 1
ATOM 7911 N N . GLU A 1 980 ? -2.963 -3.382 17.526 1.00 22.66 980 GLU A N 1
ATOM 7912 C CA . GLU A 1 980 ? -1.848 -3.869 18.340 1.00 22.66 980 GLU A CA 1
ATOM 7913 C C . GLU A 1 980 ? -1.498 -5.302 17.889 1.00 22.66 980 GLU A C 1
ATOM 7915 O O . GLU A 1 980 ? -2.237 -6.239 18.192 1.00 22.66 980 GLU A O 1
ATOM 7920 N N . ARG A 1 981 ? -0.394 -5.485 17.145 1.00 20.66 981 ARG A N 1
ATOM 7921 C CA . ARG A 1 981 ? 0.161 -6.825 16.895 1.00 20.66 981 ARG A CA 1
ATOM 7922 C C . ARG A 1 981 ? 0.603 -7.407 18.237 1.00 20.66 981 ARG A C 1
ATOM 7924 O O . ARG A 1 981 ? 1.421 -6.799 18.921 1.00 20.66 981 ARG A O 1
ATOM 7931 N N . GLU A 1 982 ? 0.073 -8.569 18.609 1.00 23.30 982 GLU A N 1
ATOM 7932 C CA . GLU A 1 982 ? 0.662 -9.360 19.689 1.00 23.30 982 GLU A CA 1
ATOM 7933 C C . GLU A 1 982 ? 1.859 -10.139 19.151 1.00 23.30 982 GLU A C 1
ATOM 7935 O O . GLU A 1 982 ? 1.710 -10.943 18.231 1.00 23.30 982 GLU A O 1
ATOM 7940 N N . ASP A 1 983 ? 3.028 -9.940 19.754 1.00 21.08 983 ASP A N 1
ATOM 7941 C CA . ASP A 1 983 ? 4.210 -10.729 19.427 1.00 21.08 983 ASP A CA 1
ATOM 7942 C C . ASP A 1 983 ? 4.023 -12.198 19.859 1.00 21.08 983 ASP A C 1
ATOM 7944 O O . ASP A 1 983 ? 3.661 -12.505 21.005 1.00 21.08 983 ASP A O 1
ATOM 7948 N N . GLY A 1 984 ? 4.279 -13.107 18.917 1.00 21.77 984 GLY A N 1
ATOM 7949 C CA . GLY A 1 984 ? 4.546 -14.527 19.143 1.00 21.77 984 GLY A CA 1
ATOM 7950 C C . GLY A 1 984 ? 6.017 -14.788 18.819 1.00 21.77 984 GLY A C 1
ATOM 7951 O O . GLY A 1 984 ? 6.495 -14.327 17.786 1.00 21.77 984 GLY A O 1
ATOM 7952 N N . GLY A 1 985 ? 6.742 -15.431 19.736 1.00 22.34 985 GLY A N 1
ATOM 7953 C CA . GLY A 1 985 ? 8.209 -15.452 19.729 1.00 22.34 985 GLY A CA 1
ATOM 7954 C C . GLY A 1 985 ? 8.861 -16.442 18.758 1.00 22.34 985 GLY A C 1
ATOM 7955 O O . GLY A 1 985 ? 8.216 -17.342 18.221 1.00 22.34 985 GLY A O 1
ATOM 7956 N N . ASP A 1 986 ? 10.173 -16.276 18.586 1.00 20.47 986 ASP A N 1
ATOM 7957 C CA . ASP A 1 986 ? 11.028 -17.124 17.754 1.00 20.47 986 ASP A CA 1
ATOM 7958 C C . ASP A 1 986 ? 11.034 -18.602 18.183 1.00 20.47 986 ASP A C 1
ATOM 7960 O O . ASP A 1 986 ? 11.079 -18.933 19.370 1.00 20.47 986 ASP A O 1
ATOM 7964 N N . SER A 1 987 ? 11.144 -19.502 17.204 1.00 23.22 987 SER A N 1
ATOM 7965 C CA . SER A 1 987 ? 11.777 -20.814 17.393 1.00 23.22 987 SER A CA 1
ATOM 7966 C C . SER A 1 987 ? 12.440 -21.268 16.087 1.00 23.22 987 SER A C 1
ATOM 7968 O O . SER A 1 987 ? 11.877 -21.086 15.009 1.00 23.22 987 SER A O 1
ATOM 7970 N N . ALA A 1 988 ? 13.657 -21.814 16.173 1.00 20.45 988 ALA A N 1
ATOM 7971 C CA . ALA A 1 988 ? 14.474 -22.187 15.017 1.00 20.45 988 ALA A CA 1
ATOM 7972 C C . ALA A 1 988 ? 15.239 -23.500 15.271 1.00 20.45 988 ALA A C 1
ATOM 7974 O O . ALA A 1 988 ? 15.889 -23.639 16.307 1.00 20.45 988 ALA A O 1
ATOM 7975 N N . GLY A 1 989 ? 15.197 -24.426 14.301 1.00 20.22 989 GLY A N 1
ATOM 7976 C CA . GLY A 1 989 ? 15.895 -25.726 14.331 1.00 20.22 989 GLY A CA 1
ATOM 7977 C C . GLY A 1 989 ? 15.269 -26.779 15.270 1.00 20.22 989 GLY A C 1
ATOM 7978 O O . GLY A 1 989 ? 14.652 -26.430 16.269 1.00 20.22 989 GLY A O 1
ATOM 7979 N N . THR A 1 990 ? 15.368 -28.093 15.031 1.00 23.59 990 THR A N 1
ATOM 7980 C CA . THR A 1 990 ? 16.103 -28.895 14.017 1.00 23.59 990 THR A CA 1
ATOM 7981 C C . THR A 1 990 ? 15.368 -30.251 13.759 1.00 23.59 990 THR A C 1
ATOM 7983 O O . THR A 1 990 ? 14.376 -30.512 14.441 1.00 23.59 990 THR A O 1
ATOM 7986 N N . PRO A 1 991 ? 15.745 -31.091 12.757 1.00 27.97 991 PRO A N 1
ATOM 7987 C CA . PRO A 1 991 ? 14.754 -31.904 12.015 1.00 27.97 991 PRO A CA 1
ATOM 7988 C C . PRO A 1 991 ? 14.868 -33.458 12.051 1.00 27.97 991 PRO A C 1
ATOM 7990 O O . PRO A 1 991 ? 15.932 -34.000 12.335 1.00 27.97 991 PRO A O 1
ATOM 7993 N N . ASP A 1 992 ? 13.778 -34.112 11.592 1.00 24.14 992 ASP A N 1
ATOM 7994 C CA . ASP A 1 992 ? 13.680 -35.424 10.879 1.00 24.14 992 ASP A CA 1
ATOM 7995 C C . ASP A 1 992 ? 14.114 -36.734 11.613 1.00 24.14 992 ASP A C 1
ATOM 7997 O O . ASP A 1 992 ? 14.718 -36.671 12.683 1.00 24.14 992 ASP A O 1
ATOM 8001 N N . PRO A 1 993 ? 13.896 -37.966 11.076 1.00 35.75 993 PRO A N 1
ATOM 8002 C CA . PRO A 1 993 ? 12.819 -38.493 10.210 1.00 35.75 993 PRO A CA 1
ATOM 8003 C C . PRO A 1 993 ? 12.040 -39.681 10.827 1.00 35.75 993 PRO A C 1
ATOM 8005 O O . PRO A 1 993 ? 12.537 -40.385 11.705 1.00 35.75 993 PRO A O 1
ATOM 8008 N N . THR A 1 994 ? 10.876 -40.031 10.256 1.00 21.62 994 THR A N 1
ATOM 8009 C CA . THR A 1 994 ? 10.563 -41.386 9.707 1.00 21.62 994 THR A CA 1
ATOM 8010 C C . THR A 1 994 ? 9.135 -41.451 9.146 1.00 21.62 994 THR A C 1
ATOM 8012 O O . THR A 1 994 ? 8.216 -40.842 9.685 1.00 21.62 994 THR A O 1
ATOM 8015 N N . GLY A 1 995 ? 8.940 -42.175 8.037 1.00 24.28 995 GLY A N 1
ATOM 8016 C CA . GLY A 1 995 ? 7.679 -42.174 7.281 1.00 24.28 995 GLY A CA 1
ATOM 8017 C C . GLY A 1 995 ? 6.761 -43.379 7.517 1.00 24.28 995 GLY A C 1
ATOM 8018 O O . GLY A 1 995 ? 7.204 -44.458 7.910 1.00 24.28 995 GLY A O 1
ATOM 8019 N N . ALA A 1 996 ? 5.483 -43.198 7.176 1.00 22.75 996 ALA A N 1
ATOM 8020 C CA . ALA A 1 996 ? 4.515 -44.259 6.906 1.00 22.75 996 ALA A CA 1
ATOM 8021 C C . ALA A 1 996 ? 3.567 -43.801 5.780 1.00 22.75 996 ALA A C 1
ATOM 8023 O O . ALA A 1 996 ? 3.202 -42.628 5.711 1.00 22.75 996 ALA A O 1
ATOM 8024 N N . GLU A 1 997 ? 3.189 -44.710 4.882 1.00 24.58 997 GLU A N 1
ATOM 8025 C CA . GLU A 1 997 ? 2.332 -44.406 3.729 1.00 24.58 997 GLU A CA 1
ATOM 8026 C C . GLU A 1 997 ? 0.866 -44.203 4.154 1.00 24.58 997 GLU A C 1
ATOM 8028 O O . GLU A 1 997 ? 0.329 -44.988 4.937 1.00 24.58 997 GLU A O 1
ATOM 8033 N N . VAL A 1 998 ? 0.186 -43.197 3.589 1.00 24.27 998 VAL A N 1
ATOM 8034 C CA . VAL A 1 998 ? -1.269 -43.010 3.747 1.00 24.27 998 VAL A CA 1
ATOM 8035 C C . VAL A 1 998 ? -1.970 -43.386 2.433 1.00 24.27 998 VAL A C 1
ATOM 8037 O O . VAL A 1 998 ? -1.829 -42.660 1.447 1.00 24.27 998 VAL A O 1
ATOM 8040 N N . PRO A 1 999 ? -2.710 -44.510 2.372 1.00 23.59 999 PRO A N 1
ATOM 8041 C CA . PRO A 1 999 ? -3.399 -44.943 1.158 1.00 23.59 999 PRO A CA 1
ATOM 8042 C C . PRO A 1 999 ? -4.702 -44.165 0.903 1.00 23.59 999 PRO A C 1
ATOM 8044 O O . PRO A 1 999 ? -5.325 -43.622 1.814 1.00 23.59 999 PRO A O 1
ATOM 8047 N N . SER A 1 1000 ? -5.136 -44.145 -0.359 1.00 25.19 1000 SER A N 1
ATOM 8048 C CA . SER A 1 1000 ? -6.337 -43.433 -0.822 1.00 25.19 1000 SER A CA 1
ATOM 8049 C C . SER A 1 1000 ? -7.652 -43.980 -0.227 1.00 25.19 1000 SER A C 1
ATOM 8051 O O . SER A 1 1000 ? -7.759 -45.184 0.019 1.00 25.19 1000 SER A O 1
ATOM 8053 N N . PRO A 1 1001 ? -8.695 -43.139 -0.055 1.00 24.22 1001 PRO A N 1
ATOM 8054 C CA . PRO A 1 1001 ? -9.964 -43.561 0.538 1.00 24.22 1001 PRO A CA 1
ATOM 8055 C C . PRO A 1 1001 ? -10.793 -44.477 -0.395 1.00 24.22 1001 PRO A C 1
ATOM 8057 O O . PRO A 1 1001 ? -10.915 -44.192 -1.590 1.00 24.22 1001 PRO A O 1
ATOM 8060 N N . PRO A 1 1002 ? -11.412 -45.556 0.127 1.00 24.72 1002 PRO A N 1
ATOM 8061 C CA . PRO A 1 1002 ? -12.321 -46.415 -0.632 1.00 24.72 1002 PRO A CA 1
ATOM 8062 C C . PRO A 1 1002 ? -13.738 -45.820 -0.762 1.00 24.72 1002 PRO A C 1
ATOM 8064 O O . PRO A 1 1002 ? -14.125 -44.895 -0.050 1.00 24.72 1002 PRO A O 1
ATOM 8067 N N . ARG A 1 1003 ? -14.534 -46.378 -1.685 1.00 26.09 1003 ARG A N 1
ATOM 8068 C CA . ARG A 1 1003 ? -15.922 -45.956 -1.963 1.00 26.09 1003 ARG A CA 1
ATOM 8069 C C . ARG A 1 1003 ? -16.931 -46.458 -0.916 1.00 26.09 1003 ARG A C 1
ATOM 8071 O O . ARG A 1 1003 ? -16.690 -47.446 -0.229 1.00 26.09 1003 ARG A O 1
ATOM 8078 N N . ALA A 1 1004 ? -18.077 -45.779 -0.858 1.00 31.95 1004 ALA A N 1
ATOM 8079 C CA . ALA A 1 1004 ? -19.189 -46.040 0.057 1.00 31.95 1004 ALA A CA 1
ATOM 8080 C C . ALA A 1 1004 ? -19.905 -47.392 -0.152 1.00 31.95 1004 ALA A C 1
ATOM 8082 O O . ALA A 1 1004 ? -19.908 -47.932 -1.258 1.00 31.95 1004 ALA A O 1
ATOM 8083 N N . HIS A 1 1005 ? -20.591 -47.861 0.900 1.00 23.98 1005 HIS A N 1
ATOM 8084 C CA . HIS A 1 1005 ? -21.706 -48.817 0.840 1.00 23.98 1005 HIS A CA 1
ATOM 8085 C C . HIS A 1 1005 ? -22.654 -48.663 2.050 1.00 23.98 1005 HIS A C 1
ATOM 8087 O O . HIS A 1 1005 ? -22.340 -47.958 3.007 1.00 23.98 1005 HIS A O 1
ATOM 8093 N N . ASP A 1 1006 ? -23.837 -49.276 1.964 1.00 29.44 1006 ASP A N 1
ATOM 8094 C CA . ASP A 1 1006 ? -25.045 -48.916 2.720 1.00 29.44 1006 ASP A CA 1
ATOM 8095 C C . ASP A 1 1006 ? -25.231 -49.534 4.121 1.00 29.44 1006 ASP A C 1
ATOM 8097 O O . ASP A 1 1006 ? -24.967 -50.714 4.352 1.00 29.44 1006 ASP A O 1
ATOM 8101 N N . GLY A 1 1007 ? -25.937 -48.777 4.975 1.00 23.20 1007 GLY A N 1
ATOM 8102 C CA . GLY A 1 1007 ? -26.876 -49.303 5.979 1.00 23.20 1007 GLY A CA 1
ATOM 8103 C C . GLY A 1 1007 ? -26.372 -49.431 7.427 1.00 23.20 1007 GLY A C 1
ATOM 8104 O O . GLY A 1 1007 ? -25.186 -49.248 7.687 1.00 23.20 1007 GLY A O 1
ATOM 8105 N N . PRO A 1 1008 ? -27.266 -49.766 8.389 1.00 25.38 1008 PRO A N 1
ATOM 8106 C CA . PRO A 1 1008 ? -28.703 -50.046 8.251 1.00 25.38 1008 PRO A CA 1
ATOM 8107 C C . PRO A 1 1008 ? -29.622 -48.984 8.903 1.00 25.38 1008 PRO A C 1
ATOM 8109 O O . PRO A 1 1008 ? -29.185 -48.135 9.674 1.00 25.38 1008 PRO A O 1
ATOM 8112 N N . ARG A 1 1009 ? -30.937 -49.068 8.645 1.00 35.62 1009 ARG A N 1
ATOM 8113 C CA . ARG A 1 1009 ? -31.967 -48.313 9.390 1.00 35.62 1009 ARG A CA 1
ATOM 8114 C C . ARG A 1 1009 ? -32.335 -49.031 10.701 1.00 35.62 1009 ARG A C 1
ATOM 8116 O O . ARG A 1 1009 ? -32.559 -50.242 10.646 1.00 35.62 1009 ARG A O 1
ATOM 8123 N N . PRO A 1 1010 ? -32.507 -48.324 11.833 1.00 26.23 1010 PRO A N 1
ATOM 8124 C CA . PRO A 1 1010 ? -33.229 -48.850 12.992 1.00 26.23 1010 PRO A CA 1
ATOM 8125 C C . PRO A 1 1010 ? -34.717 -49.076 12.678 1.00 26.23 1010 PRO A C 1
ATOM 8127 O O . PRO A 1 1010 ? -35.291 -48.417 11.809 1.00 26.23 1010 PRO A O 1
ATOM 8130 N N . VAL A 1 1011 ? -35.340 -50.006 13.401 1.00 25.03 1011 VAL A N 1
ATOM 8131 C CA . VAL A 1 1011 ? -36.772 -50.337 13.306 1.00 25.03 1011 VAL A CA 1
ATOM 8132 C C . VAL A 1 1011 ? -37.534 -49.615 14.422 1.00 25.03 1011 VAL A C 1
ATOM 8134 O O . VAL A 1 1011 ? -37.007 -49.445 15.519 1.00 25.03 1011 VAL A O 1
ATOM 8137 N N . ILE A 1 1012 ? -38.760 -49.178 14.128 1.00 29.19 1012 ILE A N 1
ATOM 8138 C CA . ILE A 1 1012 ? -39.682 -48.563 15.094 1.00 29.19 1012 ILE A CA 1
ATOM 8139 C C . ILE A 1 1012 ? -40.285 -49.659 15.980 1.00 29.19 1012 ILE A C 1
ATOM 8141 O O . ILE A 1 1012 ? -40.684 -50.701 15.462 1.00 29.19 1012 ILE A O 1
ATOM 8145 N N . ASP A 1 1013 ? -40.418 -49.388 17.277 1.00 25.58 1013 ASP A N 1
ATOM 8146 C CA . ASP A 1 1013 ? -41.346 -50.100 18.159 1.00 25.58 1013 ASP A CA 1
ATOM 8147 C C . ASP A 1 1013 ? -42.276 -49.070 18.824 1.00 25.58 1013 ASP A C 1
ATOM 8149 O O . ASP A 1 1013 ? -41.851 -47.957 19.151 1.00 25.58 1013 ASP A O 1
ATOM 8153 N N . ASP A 1 1014 ? -43.559 -49.398 18.946 1.00 31.98 1014 ASP A N 1
ATOM 8154 C CA . ASP A 1 1014 ? -44.617 -48.441 19.290 1.00 31.98 1014 ASP A CA 1
ATOM 8155 C C . ASP A 1 1014 ? -44.882 -48.393 20.803 1.00 31.98 1014 ASP A C 1
ATOM 8157 O O . ASP A 1 1014 ? -45.063 -49.437 21.428 1.00 31.98 1014 ASP A O 1
ATOM 8161 N N . ASN A 1 1015 ? -45.045 -47.187 21.374 1.00 27.36 1015 ASN A N 1
ATOM 8162 C CA . ASN A 1 1015 ? -46.300 -46.762 22.032 1.00 27.36 1015 ASN A CA 1
ATOM 8163 C C . ASN A 1 1015 ? -46.235 -45.345 22.660 1.00 27.36 1015 ASN A C 1
ATOM 8165 O O . ASN A 1 1015 ? -45.436 -45.087 23.550 1.00 27.36 1015 ASN A O 1
ATOM 8169 N N . ILE A 1 1016 ? -47.207 -44.500 22.277 1.00 30.97 1016 ILE A N 1
ATOM 8170 C CA . ILE A 1 1016 ? -47.883 -43.446 23.078 1.00 30.97 1016 ILE A CA 1
ATOM 8171 C C . ILE A 1 1016 ? -47.011 -42.367 23.770 1.00 30.97 1016 ILE A C 1
ATOM 8173 O O . ILE A 1 1016 ? -46.392 -42.629 24.794 1.00 30.97 1016 ILE A O 1
ATOM 8177 N N . GLY A 1 1017 ? -47.174 -41.087 23.374 1.00 29.41 1017 GLY A N 1
ATOM 8178 C CA . GLY A 1 1017 ? -46.964 -39.985 24.341 1.00 29.41 1017 GLY A CA 1
ATOM 8179 C C . GLY A 1 1017 ? -46.518 -38.590 23.877 1.00 29.41 1017 GLY A C 1
ATOM 8180 O O . GLY A 1 1017 ? -45.696 -38.002 24.561 1.00 29.41 1017 GLY A O 1
ATOM 8181 N N . ALA A 1 1018 ? -47.055 -38.034 22.782 1.00 41.91 1018 ALA A N 1
ATOM 8182 C CA . ALA A 1 1018 ? -47.046 -36.587 22.467 1.00 41.91 1018 ALA A CA 1
ATOM 8183 C C . ALA A 1 1018 ? -45.766 -35.766 22.806 1.00 41.91 1018 ALA A C 1
ATOM 8185 O O . ALA A 1 1018 ? -45.730 -35.036 23.796 1.00 41.91 1018 ALA A O 1
ATOM 8186 N N . GLY A 1 1019 ? -44.775 -35.768 21.908 1.00 27.84 1019 GLY A N 1
ATOM 8187 C CA . GLY A 1 1019 ? -43.630 -34.848 21.948 1.00 27.84 1019 GLY A CA 1
ATOM 8188 C C . GLY A 1 1019 ? -43.364 -34.194 20.589 1.00 27.84 1019 GLY A C 1
ATOM 8189 O O . GLY A 1 1019 ? -43.411 -34.867 19.563 1.00 27.84 1019 GLY A O 1
ATOM 8190 N N . ARG A 1 1020 ? -43.080 -32.885 20.580 1.00 42.91 1020 ARG A N 1
ATOM 8191 C CA . ARG A 1 1020 ? -42.360 -32.210 19.482 1.00 42.91 1020 ARG A CA 1
ATOM 8192 C C . ARG A 1 1020 ? -40.902 -32.071 19.908 1.00 42.91 1020 ARG A C 1
ATOM 8194 O O . ARG A 1 1020 ? -40.658 -31.834 21.091 1.00 42.91 1020 ARG A O 1
ATOM 8201 N N . THR A 1 1021 ? -39.952 -32.195 18.987 1.00 38.06 1021 THR A N 1
ATOM 8202 C CA . THR A 1 1021 ? -38.540 -31.966 19.324 1.00 38.06 1021 THR A CA 1
ATOM 8203 C C . THR A 1 1021 ? -38.270 -30.469 19.547 1.00 38.06 1021 THR A C 1
ATOM 8205 O O . THR A 1 1021 ? -38.978 -29.625 18.981 1.00 38.06 1021 THR A O 1
ATOM 8208 N N . PRO A 1 1022 ? -37.241 -30.104 20.336 1.00 34.75 1022 PRO A N 1
ATOM 8209 C CA . PRO A 1 1022 ? -36.760 -28.723 20.404 1.00 34.75 1022 PRO A CA 1
ATOM 8210 C C . PRO A 1 1022 ? -36.345 -28.180 19.028 1.00 34.75 1022 PRO A C 1
ATOM 8212 O O . PRO A 1 1022 ? -36.575 -27.013 18.733 1.00 34.75 1022 PRO A O 1
ATOM 8215 N N . GLU A 1 1023 ? -35.810 -29.041 18.159 1.00 35.84 1023 GLU A N 1
ATOM 8216 C CA . GLU A 1 1023 ? -35.380 -28.707 16.795 1.00 35.84 1023 GLU A CA 1
ATOM 8217 C C . GLU A 1 1023 ? -36.556 -28.315 15.885 1.00 35.84 1023 GLU A C 1
ATOM 8219 O O . GLU A 1 1023 ? -36.479 -27.314 15.175 1.00 35.84 1023 GLU A O 1
ATOM 8224 N N . ASP A 1 1024 ? -37.683 -29.039 15.939 1.00 35.66 1024 ASP A N 1
ATOM 8225 C CA . ASP A 1 1024 ? -38.901 -28.658 15.212 1.00 35.66 1024 ASP A CA 1
ATOM 8226 C C . ASP A 1 1024 ? -39.485 -27.339 15.739 1.00 35.66 1024 ASP A C 1
ATOM 8228 O O . ASP A 1 1024 ? -40.002 -26.537 14.960 1.00 35.66 1024 ASP A O 1
ATOM 8232 N N . ALA A 1 1025 ? -39.397 -27.088 17.050 1.00 35.22 1025 ALA A N 1
ATOM 8233 C CA . ALA A 1 1025 ? -39.822 -25.817 17.634 1.00 35.22 1025 ALA A CA 1
ATOM 8234 C C . ALA A 1 1025 ? -38.927 -24.653 17.170 1.00 35.22 1025 ALA A C 1
ATOM 8236 O O . ALA A 1 1025 ? -39.452 -23.621 16.750 1.00 35.22 1025 ALA A O 1
ATOM 8237 N N . ALA A 1 1026 ? -37.604 -24.843 17.170 1.00 35.09 1026 ALA A N 1
ATOM 8238 C CA . ALA A 1 1026 ? -36.635 -23.870 16.677 1.00 35.09 1026 ALA A CA 1
ATOM 8239 C C . ALA A 1 1026 ? -36.823 -23.583 15.178 1.00 35.09 1026 ALA A C 1
ATOM 8241 O O . ALA A 1 1026 ? -36.909 -22.417 14.797 1.00 35.09 1026 ALA A O 1
ATOM 8242 N N . ARG A 1 1027 ? -36.994 -24.613 14.333 1.00 40.03 1027 ARG A N 1
ATOM 8243 C CA . ARG A 1 1027 ? -37.244 -24.438 12.890 1.00 40.03 1027 ARG A CA 1
ATOM 8244 C C . ARG A 1 1027 ? -38.543 -23.674 12.623 1.00 40.03 1027 ARG A C 1
ATOM 8246 O O . ARG A 1 1027 ? -38.537 -22.732 11.841 1.00 40.03 1027 ARG A O 1
ATOM 8253 N N . ILE A 1 1028 ? -39.636 -24.009 13.315 1.00 40.41 1028 ILE A N 1
ATOM 8254 C CA . ILE A 1 1028 ? -40.922 -23.299 13.174 1.00 40.41 1028 ILE A CA 1
ATOM 8255 C C . ILE A 1 1028 ? -40.828 -21.849 13.680 1.00 40.41 1028 ILE A C 1
ATOM 8257 O O . ILE A 1 1028 ? -41.506 -20.970 13.147 1.00 40.41 1028 ILE A O 1
ATOM 8261 N N . MET A 1 1029 ? -40.006 -21.577 14.698 1.00 35.97 1029 MET A N 1
ATOM 8262 C CA . MET A 1 1029 ? -39.767 -20.217 15.184 1.00 35.97 1029 MET A CA 1
ATOM 8263 C C . MET A 1 1029 ? -38.911 -19.414 14.195 1.00 35.97 1029 MET A C 1
ATOM 8265 O O . MET A 1 1029 ? -39.299 -18.302 13.851 1.00 35.97 1029 MET A O 1
ATOM 8269 N N . HIS A 1 1030 ? -37.842 -20.002 13.650 1.00 41.97 1030 HIS A N 1
ATOM 8270 C CA . HIS A 1 1030 ? -37.028 -19.426 12.576 1.00 41.97 1030 HIS A CA 1
ATOM 8271 C C . HIS A 1 1030 ? -37.877 -19.116 11.331 1.00 41.97 1030 HIS A C 1
ATOM 8273 O O . HIS A 1 1030 ? -37.909 -17.970 10.898 1.00 41.97 1030 HIS A O 1
ATOM 8279 N N . GLU A 1 1031 ? -38.642 -20.079 10.802 1.00 42.75 1031 GLU A N 1
ATOM 8280 C CA . GLU A 1 1031 ? -39.533 -19.881 9.643 1.00 42.75 1031 GLU A CA 1
ATOM 8281 C C . GLU A 1 1031 ? -40.573 -18.772 9.882 1.00 42.75 1031 GLU A C 1
ATOM 8283 O O . GLU A 1 1031 ? -40.876 -17.995 8.975 1.00 42.75 1031 GLU A O 1
ATOM 8288 N N . ARG A 1 1032 ? -41.119 -18.664 11.102 1.00 40.88 1032 ARG A N 1
ATOM 8289 C CA . ARG A 1 1032 ? -42.074 -17.605 11.466 1.00 40.88 1032 ARG A CA 1
ATOM 8290 C C . ARG A 1 1032 ? -41.423 -16.235 11.586 1.00 40.88 1032 ARG A C 1
ATOM 8292 O O . ARG A 1 1032 ? -41.994 -15.278 11.075 1.00 40.88 1032 ARG A O 1
ATOM 8299 N N . THR A 1 1033 ? -40.267 -16.137 12.239 1.00 38.62 1033 THR A N 1
ATOM 8300 C CA . THR A 1 1033 ? -39.514 -14.882 12.344 1.00 38.62 1033 THR A CA 1
ATOM 8301 C C . THR A 1 1033 ? -39.080 -14.426 10.959 1.00 38.62 1033 THR A C 1
ATOM 8303 O O . THR A 1 1033 ? -39.401 -13.305 10.583 1.00 38.62 1033 THR A O 1
ATOM 8306 N N . ARG A 1 1034 ? -38.472 -15.310 10.154 1.00 44.91 1034 ARG A N 1
ATOM 8307 C CA . ARG A 1 1034 ? -38.038 -15.007 8.783 1.00 44.91 1034 ARG A CA 1
ATOM 8308 C C . ARG A 1 1034 ? -39.199 -14.488 7.938 1.00 44.91 1034 ARG A C 1
ATOM 8310 O O . ARG A 1 1034 ? -39.088 -13.416 7.365 1.00 44.91 1034 ARG A O 1
ATOM 8317 N N . ARG A 1 1035 ? -40.348 -15.175 7.950 1.00 45.69 1035 ARG A N 1
ATOM 8318 C CA . ARG A 1 1035 ? -41.544 -14.740 7.212 1.00 45.69 1035 ARG A CA 1
ATOM 8319 C C . ARG A 1 1035 ? -42.130 -13.423 7.725 1.00 45.69 1035 ARG A C 1
ATOM 8321 O O . ARG A 1 1035 ? -42.572 -12.603 6.928 1.00 45.69 1035 ARG A O 1
ATOM 8328 N N . HIS A 1 1036 ? -42.147 -13.204 9.040 1.00 42.12 1036 HIS A N 1
ATOM 8329 C CA . HIS A 1 1036 ? -42.627 -11.942 9.603 1.00 42.12 1036 HIS A CA 1
ATOM 8330 C C . HIS A 1 1036 ? -41.713 -10.775 9.213 1.00 42.12 1036 HIS A C 1
ATOM 8332 O O . HIS A 1 1036 ? -42.210 -9.717 8.842 1.00 42.12 1036 HIS A O 1
ATOM 8338 N N . VAL A 1 1037 ? -40.397 -10.993 9.242 1.00 41.66 1037 VAL A N 1
ATOM 8339 C CA . VAL A 1 1037 ? -39.375 -10.037 8.804 1.00 41.66 1037 VAL A CA 1
ATOM 8340 C C . VAL A 1 1037 ? -39.468 -9.787 7.296 1.00 41.66 1037 VAL A C 1
ATOM 8342 O O . VAL A 1 1037 ? -39.476 -8.632 6.901 1.00 41.66 1037 VAL A O 1
ATOM 8345 N N . GLU A 1 1038 ? -39.648 -10.811 6.456 1.00 47.22 1038 GLU A N 1
ATOM 8346 C CA . GLU A 1 1038 ? -39.899 -10.671 5.008 1.00 47.22 1038 GLU A CA 1
ATOM 8347 C C . GLU A 1 1038 ? -41.155 -9.828 4.715 1.00 47.22 1038 GLU A C 1
ATOM 8349 O O . GLU A 1 1038 ? -41.119 -8.897 3.908 1.00 47.22 1038 GLU A O 1
ATOM 8354 N N . GLU A 1 1039 ? -42.274 -10.120 5.387 1.00 46.19 1039 GLU A N 1
ATOM 8355 C CA . GLU A 1 1039 ? -43.542 -9.401 5.209 1.00 46.19 1039 GLU A CA 1
ATOM 8356 C C . GLU A 1 1039 ? -43.446 -7.946 5.732 1.00 46.19 1039 GLU A C 1
ATOM 8358 O O . GLU A 1 1039 ? -43.909 -7.017 5.061 1.00 46.19 1039 GLU A O 1
ATOM 8363 N N . GLN A 1 1040 ? -42.767 -7.719 6.868 1.00 42.53 1040 GLN A N 1
ATOM 8364 C CA . GLN A 1 1040 ? -42.448 -6.387 7.408 1.00 42.53 1040 GLN A CA 1
ATOM 8365 C C . GLN A 1 1040 ? -41.511 -5.602 6.481 1.00 42.53 1040 GLN A C 1
ATOM 8367 O O . GLN A 1 1040 ? -41.794 -4.444 6.177 1.00 42.53 1040 GLN A O 1
ATOM 8372 N N . ALA A 1 1041 ? -40.417 -6.209 6.015 1.00 42.25 1041 ALA A N 1
ATOM 8373 C CA . ALA A 1 1041 ? -39.436 -5.597 5.123 1.00 42.25 1041 ALA A CA 1
ATOM 8374 C C . ALA A 1 1041 ? -40.084 -5.206 3.793 1.00 42.25 1041 ALA A C 1
ATOM 8376 O O . ALA A 1 1041 ? -39.905 -4.082 3.338 1.00 42.25 1041 ALA A O 1
ATOM 8377 N N . ALA A 1 1042 ? -40.951 -6.048 3.224 1.00 46.38 1042 ALA A N 1
ATOM 8378 C CA . ALA A 1 1042 ? -41.692 -5.703 2.016 1.00 46.38 1042 ALA A CA 1
ATOM 8379 C C . ALA A 1 1042 ? -42.655 -4.512 2.217 1.00 46.38 1042 ALA A C 1
ATOM 8381 O O . ALA A 1 1042 ? -42.866 -3.727 1.290 1.00 46.38 1042 ALA A O 1
ATOM 8382 N N . GLU A 1 1043 ? -43.298 -4.338 3.380 1.00 42.00 1043 GLU A N 1
ATOM 8383 C CA . GLU A 1 1043 ? -44.084 -3.118 3.663 1.00 42.00 1043 GLU A CA 1
ATOM 8384 C C . GLU A 1 1043 ? -43.182 -1.899 3.942 1.00 42.00 1043 GLU A C 1
ATOM 8386 O O . GLU A 1 1043 ? -43.463 -0.797 3.462 1.00 42.00 1043 GLU A O 1
ATOM 8391 N N . ARG A 1 1044 ? -42.068 -2.093 4.656 1.00 48.59 1044 ARG A N 1
ATOM 8392 C CA . ARG A 1 1044 ? -41.104 -1.041 5.013 1.00 48.59 1044 ARG A CA 1
ATOM 8393 C C . ARG A 1 1044 ? -40.341 -0.522 3.795 1.00 48.59 1044 ARG A C 1
ATOM 8395 O O . ARG A 1 1044 ? -40.293 0.690 3.635 1.00 48.59 1044 ARG A O 1
ATOM 8402 N N . ALA A 1 1045 ? -39.890 -1.370 2.873 1.00 42.69 1045 ALA A N 1
ATOM 8403 C CA . ALA A 1 1045 ? -39.257 -0.980 1.608 1.00 42.69 1045 ALA A CA 1
ATOM 8404 C C . ALA A 1 1045 ? -40.149 -0.039 0.776 1.00 42.69 1045 ALA A C 1
ATOM 8406 O O . ALA A 1 1045 ? -39.678 0.947 0.218 1.00 42.69 1045 ALA A O 1
ATOM 8407 N N . ARG A 1 1046 ? -41.474 -0.250 0.780 1.00 49.44 1046 ARG A N 1
ATOM 8408 C CA . ARG A 1 1046 ? -42.440 0.666 0.138 1.00 49.44 1046 ARG A CA 1
ATOM 8409 C C . ARG A 1 1046 ? -42.569 2.019 0.854 1.00 49.44 1046 ARG A C 1
ATOM 8411 O O . ARG A 1 1046 ? -42.920 3.009 0.213 1.00 49.44 1046 ARG A O 1
ATOM 8418 N N . ARG A 1 1047 ? -42.252 2.103 2.153 1.00 45.16 1047 ARG A N 1
ATOM 8419 C CA . ARG A 1 1047 ? -42.090 3.383 2.871 1.00 45.16 1047 ARG A CA 1
ATOM 8420 C C . ARG A 1 1047 ? -40.719 4.006 2.615 1.00 45.16 1047 ARG A C 1
ATOM 8422 O O . ARG A 1 1047 ? -40.683 5.208 2.364 1.00 45.16 1047 ARG A O 1
ATOM 8429 N N . VAL A 1 1048 ? -39.647 3.210 2.626 1.00 40.56 1048 VAL A N 1
ATOM 8430 C CA . VAL A 1 1048 ? -38.263 3.635 2.361 1.00 40.56 1048 VAL A CA 1
ATOM 8431 C C . VAL A 1 1048 ? -38.134 4.212 0.956 1.00 40.56 1048 VAL A C 1
ATOM 8433 O O . VAL A 1 1048 ? -37.613 5.310 0.834 1.00 40.56 1048 VAL A O 1
ATOM 8436 N N . GLN A 1 1049 ? -38.725 3.595 -0.073 1.00 42.62 1049 GLN A N 1
ATOM 8437 C CA . GLN A 1 1049 ? -38.805 4.185 -1.416 1.00 42.62 1049 GLN A CA 1
ATOM 8438 C C . GLN A 1 1049 ? -39.413 5.595 -1.355 1.00 42.62 1049 GLN A C 1
ATOM 8440 O O . GLN A 1 1049 ? -38.800 6.558 -1.800 1.00 42.62 1049 GLN A O 1
ATOM 8445 N N . SER A 1 1050 ? -40.550 5.755 -0.666 1.00 41.25 1050 SER A N 1
ATOM 8446 C CA . SER A 1 1050 ? -41.175 7.072 -0.479 1.00 41.25 1050 SER A CA 1
ATOM 8447 C C . SER A 1 1050 ? -40.364 8.042 0.399 1.00 41.25 1050 SER A C 1
ATOM 8449 O O . SER A 1 1050 ? -40.720 9.219 0.479 1.00 41.25 1050 SER A O 1
ATOM 8451 N N . MET A 1 1051 ? -39.336 7.572 1.113 1.00 39.84 1051 MET A N 1
ATOM 8452 C CA . MET A 1 1051 ? -38.407 8.384 1.906 1.00 39.84 1051 MET A CA 1
ATOM 8453 C C . MET A 1 1051 ? -37.154 8.743 1.100 1.00 39.84 1051 MET A C 1
ATOM 8455 O O . MET A 1 1051 ? -36.771 9.905 1.135 1.00 39.84 1051 MET A O 1
ATOM 8459 N N . ALA A 1 1052 ? -36.616 7.835 0.284 1.00 40.44 1052 ALA A N 1
ATOM 8460 C CA . ALA A 1 1052 ? -35.604 8.119 -0.732 1.00 40.44 1052 ALA A CA 1
ATOM 8461 C C . ALA A 1 1052 ? -36.124 9.141 -1.760 1.00 40.44 1052 ALA A C 1
ATOM 8463 O O . ALA A 1 1052 ? -35.467 10.150 -2.008 1.00 40.44 1052 ALA A O 1
ATOM 8464 N N . ASP A 1 1053 ? -37.364 8.981 -2.241 1.00 45.81 1053 ASP A N 1
ATOM 8465 C CA . ASP A 1 1053 ? -38.055 9.970 -3.082 1.00 45.81 1053 ASP A CA 1
ATOM 8466 C C . ASP A 1 1053 ? -38.152 11.343 -2.385 1.00 45.81 1053 ASP A C 1
ATOM 8468 O O . ASP A 1 1053 ? -38.058 12.390 -3.028 1.00 45.81 1053 ASP A O 1
ATOM 8472 N N . ARG A 1 1054 ? -38.331 11.356 -1.054 1.00 43.44 1054 ARG A N 1
ATOM 8473 C CA . ARG A 1 1054 ? -38.376 12.580 -0.236 1.00 43.44 1054 ARG A CA 1
ATOM 8474 C C . ARG A 1 1054 ? -36.995 13.160 0.056 1.00 43.44 1054 ARG A C 1
ATOM 8476 O O . ARG A 1 1054 ? -36.914 14.374 0.217 1.00 43.44 1054 ARG A O 1
ATOM 8483 N N . ASP A 1 1055 ? -35.934 12.360 0.105 1.00 41.84 1055 ASP A N 1
ATOM 8484 C CA . ASP A 1 1055 ? -34.578 12.854 0.351 1.00 41.84 1055 ASP A CA 1
ATOM 8485 C C . ASP A 1 1055 ? -33.880 13.314 -0.933 1.00 41.84 1055 ASP A C 1
ATOM 8487 O O . ASP A 1 1055 ? -33.227 14.355 -0.918 1.00 41.84 1055 ASP A O 1
ATOM 8491 N N . ALA A 1 1056 ? -34.183 12.700 -2.081 1.00 44.38 1056 ALA A N 1
ATOM 8492 C CA . ALA A 1 1056 ? -33.922 13.286 -3.398 1.00 44.38 1056 ALA A CA 1
ATOM 8493 C C . ALA A 1 1056 ? -34.585 14.676 -3.548 1.00 44.38 1056 ALA A C 1
ATOM 8495 O O . ALA A 1 1056 ? -34.008 15.592 -4.133 1.00 44.38 1056 ALA A O 1
ATOM 8496 N N . GLN A 1 1057 ? -35.769 14.873 -2.952 1.00 42.12 1057 GLN A N 1
ATOM 8497 C CA . GLN A 1 1057 ? -36.450 16.176 -2.886 1.00 42.12 1057 GLN A CA 1
ATOM 8498 C C . GLN A 1 1057 ? -35.913 17.110 -1.781 1.00 42.12 1057 GLN A C 1
ATOM 8500 O O . GLN A 1 1057 ? -36.110 18.324 -1.867 1.00 42.12 1057 GLN A O 1
ATOM 8505 N N . ARG A 1 1058 ? -35.233 16.588 -0.747 1.00 36.97 1058 ARG A N 1
ATOM 8506 C CA . ARG A 1 1058 ? -34.691 17.379 0.375 1.00 36.97 1058 ARG A CA 1
ATOM 8507 C C . ARG A 1 1058 ? -33.213 17.713 0.258 1.00 36.97 1058 ARG A C 1
ATOM 8509 O O . ARG A 1 1058 ? -32.821 18.713 0.846 1.00 36.97 1058 ARG A O 1
ATOM 8516 N N . ALA A 1 1059 ? -32.398 16.986 -0.501 1.00 39.06 1059 ALA A N 1
ATOM 8517 C CA . ALA A 1 1059 ? -30.989 17.333 -0.702 1.00 39.06 1059 ALA A CA 1
ATOM 8518 C C . ALA A 1 1059 ? -30.788 18.797 -1.182 1.00 39.06 1059 ALA A C 1
ATOM 8520 O O . ALA A 1 1059 ? -29.960 19.495 -0.589 1.00 39.06 1059 ALA A O 1
ATOM 8521 N N . PRO A 1 1060 ? -31.600 19.348 -2.116 1.00 41.31 1060 PRO A N 1
ATOM 8522 C CA . PRO A 1 1060 ? -31.524 20.767 -2.490 1.00 41.31 1060 PRO A CA 1
ATOM 8523 C C . PRO A 1 1060 ? -31.974 21.735 -1.381 1.00 41.31 1060 PRO A C 1
ATOM 8525 O O . PRO A 1 1060 ? -31.580 22.901 -1.380 1.00 41.31 1060 PRO A O 1
ATOM 8528 N N . LEU A 1 1061 ? -32.808 21.276 -0.441 1.00 40.12 1061 LEU A N 1
ATOM 8529 C CA . LEU A 1 1061 ? -33.240 22.055 0.724 1.00 40.12 1061 LEU A CA 1
ATOM 8530 C C . LEU A 1 1061 ? -32.166 22.045 1.817 1.00 40.12 1061 LEU A C 1
ATOM 8532 O O . LEU A 1 1061 ? -31.791 23.122 2.264 1.00 40.12 1061 LEU A O 1
ATOM 8536 N N . ARG A 1 1062 ? -31.578 20.885 2.150 1.00 43.94 1062 ARG A N 1
ATOM 8537 C CA . ARG A 1 1062 ? -30.444 20.776 3.091 1.00 43.94 1062 ARG A CA 1
ATOM 8538 C C . ARG A 1 1062 ? -29.245 21.623 2.630 1.00 43.94 1062 ARG A C 1
ATOM 8540 O O . ARG A 1 1062 ? -28.577 22.245 3.452 1.00 43.94 1062 ARG A O 1
ATOM 8547 N N . ALA A 1 1063 ? -28.996 21.696 1.317 1.00 42.31 1063 ALA A N 1
ATOM 8548 C CA . ALA A 1 1063 ? -27.986 22.584 0.735 1.00 42.31 1063 ALA A CA 1
ATOM 8549 C C . ALA A 1 1063 ? -28.301 24.070 1.001 1.00 42.31 1063 ALA A C 1
ATOM 8551 O O . ALA A 1 1063 ? -27.467 24.785 1.553 1.00 42.31 1063 ALA A O 1
ATOM 8552 N 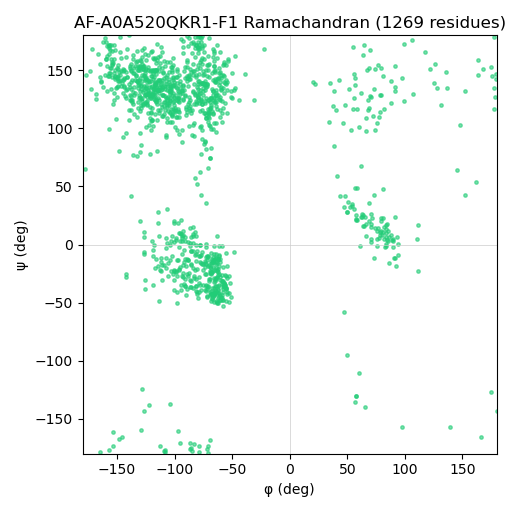N . ARG A 1 1064 ? -29.533 24.511 0.708 1.00 42.84 1064 ARG A N 1
ATOM 8553 C CA . ARG A 1 1064 ? -29.996 25.886 0.980 1.00 42.84 1064 ARG A CA 1
ATOM 8554 C C . ARG A 1 1064 ? -30.069 26.223 2.468 1.00 42.84 1064 ARG A C 1
ATOM 8556 O O . ARG A 1 1064 ? -29.877 27.374 2.837 1.00 42.84 1064 ARG A O 1
ATOM 8563 N N . GLU A 1 1065 ? -30.326 25.246 3.331 1.00 41.03 1065 GLU A N 1
ATOM 8564 C CA . GLU A 1 1065 ? -30.294 25.408 4.787 1.00 41.03 1065 GLU A CA 1
ATOM 8565 C C . GLU A 1 1065 ? -28.852 25.548 5.301 1.00 41.03 1065 GLU A C 1
ATOM 8567 O O . GLU A 1 1065 ? -28.607 26.370 6.182 1.00 41.03 1065 GLU A O 1
ATOM 8572 N N . ARG A 1 1066 ? -27.870 24.856 4.697 1.00 45.00 1066 ARG A N 1
ATOM 8573 C CA . ARG A 1 1066 ? -26.434 25.107 4.939 1.00 45.00 1066 ARG A CA 1
ATOM 8574 C C . ARG A 1 1066 ? -25.988 26.485 4.435 1.00 45.00 1066 ARG A C 1
ATOM 8576 O O . ARG A 1 1066 ? -25.263 27.173 5.153 1.00 45.00 1066 ARG A O 1
ATOM 8583 N N . GLU A 1 1067 ? -26.443 26.926 3.260 1.00 40.16 1067 GLU A N 1
ATOM 8584 C CA . GLU A 1 1067 ? -26.213 28.300 2.781 1.00 40.16 1067 GLU A CA 1
ATOM 8585 C C . GLU A 1 1067 ? -26.835 29.332 3.735 1.00 40.16 1067 GLU A C 1
ATOM 8587 O O . GLU A 1 1067 ? -26.151 30.255 4.171 1.00 40.16 1067 GLU A O 1
ATOM 8592 N N . ALA A 1 1068 ? -28.094 29.140 4.140 1.00 36.91 1068 ALA A N 1
ATOM 8593 C CA . ALA A 1 1068 ? -28.793 30.020 5.075 1.00 36.91 1068 ALA A CA 1
ATOM 8594 C C . ALA A 1 1068 ? -28.171 30.018 6.482 1.00 36.91 1068 ALA A C 1
ATOM 8596 O O . ALA A 1 1068 ? -28.185 31.052 7.145 1.00 36.91 1068 ALA A O 1
ATOM 8597 N N . ALA A 1 1069 ? -27.577 28.909 6.936 1.00 38.22 1069 ALA A N 1
ATOM 8598 C CA . ALA A 1 1069 ? -26.801 28.860 8.175 1.00 38.22 1069 ALA A CA 1
ATOM 8599 C C . ALA A 1 1069 ? -25.482 29.647 8.055 1.00 38.22 1069 ALA A C 1
ATOM 8601 O O . ALA A 1 1069 ? -25.142 30.413 8.959 1.00 38.22 1069 ALA A O 1
ATOM 8602 N N . MET A 1 1070 ? -24.780 29.549 6.918 1.00 40.41 1070 MET A N 1
ATOM 8603 C CA . MET A 1 1070 ? -23.635 30.420 6.612 1.00 40.41 1070 MET A CA 1
ATOM 8604 C C . MET A 1 1070 ? -24.039 31.904 6.527 1.00 40.41 1070 MET A C 1
ATOM 8606 O O . MET A 1 1070 ? -23.309 32.767 7.013 1.00 40.41 1070 MET A O 1
ATOM 8610 N N . GLU A 1 1071 ? -25.209 32.220 5.968 1.00 33.41 1071 GLU A N 1
ATOM 8611 C CA . GLU A 1 1071 ? -25.745 33.585 5.855 1.00 33.41 1071 GLU A CA 1
ATOM 8612 C C . GLU A 1 1071 ? -26.229 34.146 7.210 1.00 33.41 1071 GLU A C 1
ATOM 8614 O O . GLU A 1 1071 ? -26.021 35.322 7.526 1.00 33.41 1071 GLU A O 1
ATOM 8619 N N . ALA A 1 1072 ? -26.802 33.299 8.070 1.00 32.78 1072 ALA A N 1
ATOM 8620 C CA . ALA A 1 1072 ? -27.111 33.627 9.460 1.00 32.78 1072 ALA A CA 1
ATOM 8621 C C . ALA A 1 1072 ? -25.823 33.892 10.259 1.00 32.78 1072 ALA A C 1
ATOM 8623 O O . ALA A 1 1072 ? -25.749 34.871 11.004 1.00 32.78 1072 ALA A O 1
ATOM 8624 N N . GLY A 1 1073 ? -24.762 33.113 10.021 1.00 37.03 1073 GLY A N 1
ATOM 8625 C CA . GLY A 1 1073 ? -23.414 33.388 10.531 1.00 37.03 1073 GLY A CA 1
ATOM 8626 C C . GLY A 1 1073 ? -22.854 34.749 10.088 1.00 37.03 1073 GLY A C 1
ATOM 8627 O O . GLY A 1 1073 ? -22.151 35.403 10.856 1.00 37.03 1073 GLY A O 1
ATOM 8628 N N . ARG A 1 1074 ? -23.227 35.237 8.894 1.00 40.00 1074 ARG A N 1
ATOM 8629 C CA . ARG A 1 1074 ? -22.875 36.585 8.398 1.00 40.00 1074 ARG A CA 1
ATOM 8630 C C . ARG A 1 1074 ? -23.725 37.717 8.997 1.00 40.00 1074 ARG A C 1
ATOM 8632 O O . ARG A 1 1074 ? -23.345 38.877 8.859 1.00 40.00 1074 ARG A O 1
ATOM 8639 N N . THR A 1 1075 ? -24.859 37.424 9.643 1.00 32.12 1075 THR A N 1
ATOM 8640 C CA . THR A 1 1075 ? -25.847 38.441 10.078 1.00 32.12 1075 THR A CA 1
ATOM 8641 C C . THR A 1 1075 ? -26.233 38.388 11.568 1.00 32.12 1075 THR A C 1
ATOM 8643 O O . THR A 1 1075 ? -26.894 39.297 12.075 1.00 32.12 1075 THR A O 1
ATOM 8646 N N . GLY A 1 1076 ? -25.767 37.387 12.318 1.00 29.25 1076 GLY A N 1
ATOM 8647 C CA . GLY A 1 1076 ? -26.152 37.113 13.706 1.00 29.25 1076 GLY A CA 1
ATOM 8648 C C . GLY A 1 1076 ? -25.438 37.913 14.807 1.00 29.25 1076 GLY A C 1
ATOM 8649 O O . GLY A 1 1076 ? -24.869 37.305 15.712 1.00 29.25 1076 GLY A O 1
ATOM 8650 N N . ARG A 1 1077 ? -25.478 39.260 14.810 1.00 39.25 1077 ARG A N 1
ATOM 8651 C CA . ARG A 1 1077 ? -25.042 40.030 16.005 1.00 39.25 1077 ARG A CA 1
ATOM 8652 C C . ARG A 1 1077 ? -25.753 41.368 16.254 1.00 39.25 1077 ARG A C 1
ATOM 8654 O O . ARG A 1 1077 ? -25.183 42.436 16.030 1.00 39.25 1077 ARG A O 1
ATOM 8661 N N . ARG A 1 1078 ? -26.953 41.329 16.850 1.00 34.84 1078 ARG A N 1
ATOM 8662 C CA . ARG A 1 1078 ? -27.531 42.462 17.608 1.00 34.84 1078 ARG A CA 1
ATOM 8663 C C . ARG A 1 1078 ? -28.496 41.991 18.704 1.00 34.84 1078 ARG A C 1
ATOM 8665 O O . ARG A 1 1078 ? -29.258 41.065 18.478 1.00 34.84 1078 ARG A O 1
ATOM 8672 N N . VAL A 1 1079 ? -28.488 42.725 19.826 1.00 28.64 1079 VAL A N 1
ATOM 8673 C CA . VAL A 1 1079 ? -29.252 42.502 21.079 1.00 28.64 1079 VAL A CA 1
ATOM 8674 C C . VAL A 1 1079 ? -28.796 41.266 21.874 1.00 28.64 1079 VAL A C 1
ATOM 8676 O O . VAL A 1 1079 ? -28.891 40.145 21.396 1.00 28.64 1079 VAL A O 1
ATOM 8679 N N . GLY A 1 1080 ? -28.303 41.481 23.103 1.00 27.00 1080 GLY A N 1
ATOM 8680 C CA . GLY A 1 1080 ? -27.813 40.410 23.987 1.00 27.00 1080 GLY A CA 1
ATOM 8681 C C . GLY A 1 1080 ? -26.615 40.819 24.853 1.00 27.00 1080 GLY A C 1
ATOM 8682 O O . GLY A 1 1080 ? -25.520 40.294 24.685 1.00 27.00 1080 GLY A O 1
ATOM 8683 N N . GLU A 1 1081 ? -26.802 41.781 25.758 1.00 29.77 1081 GLU A N 1
ATOM 8684 C CA . GLU A 1 1081 ? -25.851 42.055 26.851 1.00 29.77 1081 GLU A CA 1
ATOM 8685 C C . GLU A 1 1081 ? -26.149 41.060 28.006 1.00 29.77 1081 GLU A C 1
ATOM 8687 O O . GLU A 1 1081 ? -27.292 40.644 28.157 1.00 29.77 1081 GLU A O 1
ATOM 8692 N N . THR A 1 1082 ? -25.230 40.594 28.860 1.00 29.47 1082 THR A N 1
ATOM 8693 C CA . THR A 1 1082 ? -23.995 41.195 29.393 1.00 29.47 1082 THR A CA 1
ATOM 8694 C C . THR A 1 1082 ? -22.966 40.130 29.817 1.00 29.47 1082 THR A C 1
ATOM 8696 O O . THR A 1 1082 ? -23.343 39.028 30.196 1.00 29.47 1082 THR A O 1
ATOM 8699 N N . GLN A 1 1083 ? -21.693 40.552 29.853 1.00 29.62 1083 GLN A N 1
ATOM 8700 C CA . GLN A 1 1083 ? -20.537 40.137 30.685 1.00 29.62 1083 GLN A CA 1
ATOM 8701 C C . GLN A 1 1083 ? -19.253 39.990 29.846 1.00 29.62 1083 GLN A C 1
ATOM 8703 O O . GLN A 1 1083 ? -19.305 39.782 28.636 1.00 29.62 1083 GLN A O 1
ATOM 8708 N N . ARG A 1 1084 ? -18.098 40.267 30.466 1.00 30.81 1084 ARG A N 1
ATOM 8709 C CA . ARG A 1 1084 ? -16.793 40.451 29.807 1.00 30.81 1084 ARG A CA 1
ATOM 8710 C C . ARG A 1 1084 ? -15.687 39.821 30.649 1.00 30.81 1084 ARG A C 1
ATOM 8712 O O . ARG A 1 1084 ? -15.714 39.985 31.864 1.00 30.81 1084 ARG A O 1
ATOM 8719 N N . ASP A 1 1085 ? -14.687 39.251 29.985 1.00 28.83 1085 ASP A N 1
ATOM 8720 C CA . ASP A 1 1085 ? -13.396 38.866 30.570 1.00 28.83 1085 ASP A CA 1
ATOM 8721 C C . ASP A 1 1085 ? -12.260 39.620 29.819 1.00 28.83 1085 ASP A C 1
ATOM 8723 O O . ASP A 1 1085 ? -12.383 39.766 28.594 1.00 28.83 1085 ASP A O 1
ATOM 8727 N N . PRO A 1 1086 ? -11.225 40.210 30.469 1.00 34.47 1086 PRO A N 1
ATOM 8728 C CA . PRO A 1 1086 ? -10.432 41.282 29.851 1.00 34.47 1086 PRO A CA 1
ATOM 8729 C C . PRO A 1 1086 ? -8.917 40.985 29.726 1.00 34.47 1086 PRO A C 1
ATOM 8731 O O . PRO A 1 1086 ? -8.113 41.531 30.480 1.00 34.47 1086 PRO A O 1
ATOM 8734 N N . THR A 1 1087 ? -8.501 40.174 28.743 1.00 36.94 1087 THR A N 1
ATOM 8735 C CA . THR A 1 1087 ? -7.090 39.726 28.592 1.00 36.94 1087 THR A CA 1
ATOM 8736 C C . THR A 1 1087 ? -6.537 39.726 27.148 1.00 36.94 1087 THR A C 1
ATOM 8738 O O . THR A 1 1087 ? -5.808 38.822 26.755 1.00 36.94 1087 THR A O 1
ATOM 8741 N N . ALA A 1 1088 ? -6.826 40.755 26.340 1.00 39.00 1088 ALA A N 1
ATOM 8742 C CA . ALA A 1 1088 ? -6.162 40.970 25.038 1.00 39.00 1088 ALA A CA 1
ATOM 8743 C C . ALA A 1 1088 ? -5.957 42.468 24.758 1.00 39.00 1088 ALA A C 1
ATOM 8745 O O . ALA A 1 1088 ? -6.830 43.264 25.119 1.00 39.00 1088 ALA A O 1
ATOM 8746 N N . SER A 1 1089 ? -4.843 42.864 24.124 1.00 44.03 1089 SER A N 1
ATOM 8747 C CA . SER A 1 1089 ? -4.560 44.285 23.874 1.00 44.03 1089 SER A CA 1
ATOM 8748 C C . SER A 1 1089 ? -5.298 44.812 22.641 1.00 44.03 1089 SER A C 1
ATOM 8750 O O . SER A 1 1089 ? -5.445 44.128 21.623 1.00 44.03 1089 SER A O 1
ATOM 8752 N N . ASP A 1 1090 ? -5.739 46.069 22.693 1.00 39.62 1090 ASP A N 1
ATOM 8753 C CA . ASP A 1 1090 ? -6.460 46.673 21.567 1.00 39.62 1090 ASP A CA 1
ATOM 8754 C C . ASP A 1 1090 ? -5.556 46.920 20.340 1.00 39.62 1090 ASP A C 1
ATOM 8756 O O . ASP A 1 1090 ? -6.048 46.984 19.214 1.00 39.62 1090 ASP A O 1
ATOM 8760 N N . SER A 1 1091 ? -4.229 46.952 20.524 1.00 38.66 1091 SER A N 1
ATOM 8761 C CA . SER A 1 1091 ? -3.235 46.981 19.440 1.00 38.66 1091 SER A CA 1
ATOM 8762 C C . SER A 1 1091 ? -3.211 45.706 18.591 1.00 38.66 1091 SER A C 1
ATOM 8764 O O . SER A 1 1091 ? -3.049 45.789 17.375 1.00 38.66 1091 SER A O 1
ATOM 8766 N N . GLU A 1 1092 ? -3.400 44.532 19.198 1.00 44.12 1092 GLU A N 1
ATOM 8767 C CA . GLU A 1 1092 ? -3.451 43.256 18.466 1.00 44.12 1092 GLU A CA 1
ATOM 8768 C C . GLU A 1 1092 ? -4.761 43.143 17.675 1.00 44.12 1092 GLU A C 1
ATOM 8770 O O . GLU A 1 1092 ? -4.766 42.738 16.512 1.00 44.12 1092 GLU A O 1
ATOM 8775 N N . ARG A 1 1093 ? -5.869 43.596 18.278 1.00 41.44 1093 ARG A N 1
ATOM 8776 C CA . ARG A 1 1093 ? -7.197 43.622 17.645 1.00 41.44 1093 ARG A CA 1
ATOM 8777 C C . ARG A 1 1093 ? -7.266 44.558 16.443 1.00 41.44 1093 ARG A C 1
ATOM 8779 O O . ARG A 1 1093 ? -7.855 44.188 15.433 1.00 41.44 1093 ARG A O 1
ATOM 8786 N N . ALA A 1 1094 ? -6.666 45.746 16.537 1.00 42.91 1094 ALA A N 1
ATOM 8787 C CA . ALA A 1 1094 ? -6.620 46.695 15.427 1.00 42.91 1094 ALA A CA 1
ATOM 8788 C C . ALA A 1 1094 ? -5.866 46.121 14.216 1.00 42.91 1094 ALA A C 1
ATOM 8790 O O . ALA A 1 1094 ? -6.329 46.251 13.084 1.00 42.91 1094 ALA A O 1
ATOM 8791 N N . ARG A 1 1095 ? -4.740 45.436 14.459 1.00 44.34 1095 ARG A N 1
ATOM 8792 C CA . ARG A 1 1095 ? -3.903 44.860 13.402 1.00 44.34 1095 ARG A CA 1
ATOM 8793 C C . ARG A 1 1095 ? -4.590 43.697 12.686 1.00 44.34 1095 ARG A C 1
ATOM 8795 O O . ARG A 1 1095 ? -4.717 43.737 11.469 1.00 44.34 1095 ARG A O 1
ATOM 8802 N N . ALA A 1 1096 ? -5.142 42.742 13.439 1.00 44.38 1096 ALA A N 1
ATOM 8803 C CA . ALA A 1 1096 ? -5.868 41.607 12.864 1.00 44.38 1096 ALA A CA 1
ATOM 8804 C C . ALA A 1 1096 ? -7.099 42.029 12.035 1.00 44.38 1096 ALA A C 1
ATOM 8806 O O . ALA A 1 1096 ? -7.447 41.362 11.062 1.00 44.38 1096 ALA A O 1
ATOM 8807 N N . LEU A 1 1097 ? -7.751 43.146 12.391 1.00 44.38 1097 LEU A N 1
ATOM 8808 C CA . LEU A 1 1097 ? -8.844 43.708 11.594 1.00 44.38 1097 LEU A CA 1
ATOM 8809 C C . LEU A 1 1097 ? -8.334 44.280 10.260 1.00 44.38 1097 LEU A C 1
ATOM 8811 O O . LEU A 1 1097 ? -8.933 44.031 9.218 1.00 44.38 1097 LEU A O 1
ATOM 8815 N N . GLN A 1 1098 ? -7.212 45.001 10.294 1.00 46.31 1098 GLN A N 1
ATOM 8816 C CA . GLN A 1 1098 ? -6.598 45.623 9.120 1.00 46.31 1098 GLN A CA 1
ATOM 8817 C C . GLN A 1 1098 ? -6.059 44.577 8.127 1.00 46.31 1098 GLN A C 1
ATOM 8819 O O . GLN A 1 1098 ? -6.315 44.684 6.927 1.00 46.31 1098 GLN A O 1
ATOM 8824 N N . ASP A 1 1099 ? -5.407 43.524 8.629 1.00 47.69 1099 ASP A N 1
ATOM 8825 C CA . ASP A 1 1099 ? -4.932 42.392 7.822 1.00 47.69 1099 ASP A CA 1
ATOM 8826 C C . ASP A 1 1099 ? -6.117 41.657 7.142 1.00 47.69 1099 ASP A C 1
ATOM 8828 O O . ASP A 1 1099 ? -6.054 41.300 5.963 1.00 47.69 1099 ASP A O 1
ATOM 8832 N N . HIS A 1 1100 ? -7.246 41.493 7.848 1.00 45.69 1100 HIS A N 1
ATOM 8833 C CA . HIS A 1 1100 ? -8.468 40.884 7.304 1.00 45.69 1100 HIS A CA 1
ATOM 8834 C C . HIS A 1 1100 ? -9.179 41.782 6.270 1.00 45.69 1100 HIS A C 1
ATOM 8836 O O . HIS A 1 1100 ? -9.753 41.276 5.299 1.00 45.69 1100 HIS A O 1
ATOM 8842 N N . GLU A 1 1101 ? -9.190 43.106 6.446 1.00 48.50 1101 GLU A N 1
ATOM 8843 C CA . GLU A 1 1101 ? -9.754 44.024 5.446 1.00 48.50 1101 GLU A CA 1
ATOM 8844 C C . GLU A 1 1101 ? -8.919 44.045 4.159 1.00 48.50 1101 GLU A C 1
ATOM 8846 O O . GLU A 1 1101 ? -9.496 44.032 3.068 1.00 48.50 1101 GLU A O 1
ATOM 8851 N N . GLN A 1 1102 ? -7.588 43.967 4.262 1.00 47.16 1102 GLN A N 1
ATOM 8852 C CA . GLN A 1 1102 ? -6.711 43.871 3.095 1.00 47.16 1102 GLN A CA 1
ATOM 8853 C C . GLN A 1 1102 ? -6.904 42.546 2.333 1.00 47.16 1102 GLN A C 1
ATOM 8855 O O . GLN A 1 1102 ? -7.182 42.575 1.133 1.00 47.16 1102 GLN A O 1
ATOM 8860 N N . ALA A 1 1103 ? -6.883 41.397 3.019 1.00 43.28 1103 ALA A N 1
ATOM 8861 C CA . ALA A 1 1103 ? -7.129 40.095 2.387 1.00 43.28 1103 ALA A CA 1
ATOM 8862 C C . ALA A 1 1103 ? -8.517 40.011 1.711 1.00 43.28 1103 ALA A C 1
ATOM 8864 O O . ALA A 1 1103 ? -8.695 39.345 0.689 1.00 43.28 1103 ALA A O 1
ATOM 8865 N N . ARG A 1 1104 ? -9.519 40.724 2.247 1.00 44.34 1104 ARG A N 1
ATOM 8866 C CA . ARG A 1 1104 ? -10.849 40.852 1.630 1.00 44.34 1104 ARG A CA 1
ATOM 8867 C C . ARG A 1 1104 ? -10.836 41.712 0.361 1.00 44.34 1104 ARG A C 1
ATOM 8869 O O . ARG A 1 1104 ? -11.592 41.408 -0.559 1.00 44.34 1104 ARG A O 1
ATOM 8876 N N . ALA A 1 1105 ? -10.025 42.768 0.301 1.00 47.00 1105 ALA A N 1
ATOM 8877 C CA . ALA A 1 1105 ? -9.888 43.592 -0.900 1.00 47.00 1105 ALA A CA 1
ATOM 8878 C C . ALA A 1 1105 ? -9.218 42.803 -2.039 1.00 47.00 1105 ALA A C 1
ATOM 8880 O O . ALA A 1 1105 ? -9.746 42.759 -3.149 1.00 47.00 1105 ALA A O 1
ATOM 8881 N N . GLU A 1 1106 ? -8.124 42.102 -1.733 1.00 51.88 1106 GLU A N 1
ATOM 8882 C CA . GLU A 1 1106 ? -7.390 41.248 -2.677 1.00 51.88 1106 GLU A CA 1
ATOM 8883 C C . GLU A 1 1106 ? -8.289 40.136 -3.254 1.00 51.88 1106 GLU A C 1
ATOM 8885 O O . GLU A 1 1106 ? -8.342 39.940 -4.470 1.00 51.88 1106 GLU A O 1
ATOM 8890 N N . ARG A 1 1107 ? -9.097 39.475 -2.409 1.00 46.25 1107 ARG A N 1
ATOM 8891 C CA . ARG A 1 1107 ? -10.036 38.425 -2.852 1.00 46.25 1107 ARG A CA 1
ATOM 8892 C C . ARG A 1 1107 ? -11.192 38.939 -3.719 1.00 46.25 1107 ARG A C 1
ATOM 8894 O O . ARG A 1 1107 ? -11.772 38.157 -4.467 1.00 46.25 1107 ARG A O 1
ATOM 8901 N N . ASN A 1 1108 ? -11.551 40.218 -3.610 1.00 48.38 1108 ASN A N 1
ATOM 8902 C CA . ASN A 1 1108 ? -12.574 40.825 -4.462 1.00 48.38 1108 ASN A CA 1
ATOM 8903 C C . ASN A 1 1108 ? -12.005 41.214 -5.834 1.00 48.38 1108 ASN A C 1
ATOM 8905 O O . ASN A 1 1108 ? -12.656 40.949 -6.840 1.00 48.38 1108 ASN A O 1
ATOM 8909 N N . ALA A 1 1109 ? -10.786 41.765 -5.887 1.00 47.44 1109 ALA A N 1
ATOM 8910 C CA . ALA A 1 1109 ? -10.130 42.124 -7.148 1.00 47.44 1109 ALA A CA 1
ATOM 8911 C C . ALA A 1 1109 ? -9.957 40.903 -8.073 1.00 47.44 1109 ALA A C 1
ATOM 8913 O O . ALA A 1 1109 ? -10.358 40.945 -9.234 1.00 47.44 1109 ALA A O 1
ATOM 8914 N N . ALA A 1 1110 ? -9.479 39.777 -7.529 1.00 43.19 1110 ALA A N 1
ATOM 8915 C CA . ALA A 1 1110 ? -9.337 38.523 -8.276 1.00 43.19 1110 ALA A CA 1
ATOM 8916 C C . ALA A 1 1110 ? -10.678 37.958 -8.801 1.00 43.19 1110 ALA A C 1
ATOM 8918 O O . ALA A 1 1110 ? -10.705 37.244 -9.802 1.00 43.19 1110 ALA A O 1
ATOM 8919 N N . ALA A 1 1111 ? -11.802 38.275 -8.145 1.00 41.66 1111 ALA A N 1
ATOM 8920 C CA . ALA A 1 1111 ? -13.130 37.855 -8.591 1.00 41.66 1111 ALA A CA 1
ATOM 8921 C C . ALA A 1 1111 ? -13.668 38.723 -9.745 1.00 41.66 1111 ALA A C 1
ATOM 8923 O O . ALA A 1 1111 ? -14.368 38.204 -10.613 1.00 41.66 1111 ALA A O 1
ATOM 8924 N N . GLU A 1 1112 ? -13.330 40.017 -9.786 1.00 43.38 1112 GLU A N 1
ATOM 8925 C CA . GLU A 1 1112 ? -13.670 40.891 -10.917 1.00 43.38 1112 GLU A CA 1
ATOM 8926 C C . GLU A 1 1112 ? -12.829 40.560 -12.162 1.00 43.38 1112 GLU A C 1
ATOM 8928 O O . GLU A 1 1112 ? -13.382 40.509 -13.260 1.00 43.38 1112 GLU A O 1
ATOM 8933 N N . GLU A 1 1113 ? -11.542 40.228 -11.991 1.00 43.47 1113 GLU A N 1
ATOM 8934 C CA . GLU A 1 1113 ? -10.653 39.767 -13.073 1.00 43.47 1113 GLU A CA 1
ATOM 8935 C C . GLU A 1 1113 ? -11.191 38.491 -13.751 1.00 43.47 1113 GLU A C 1
ATOM 8937 O O . GLU A 1 1113 ? -11.336 38.433 -14.976 1.00 43.47 1113 GLU A O 1
ATOM 8942 N N . LEU A 1 1114 ? -11.585 37.490 -12.953 1.00 40.66 1114 LEU A N 1
ATOM 8943 C CA . LEU A 1 1114 ? -12.170 36.241 -13.451 1.00 40.66 1114 LEU A CA 1
ATOM 8944 C C . LEU A 1 1114 ? -13.512 36.482 -14.170 1.00 40.66 1114 LEU A C 1
ATOM 8946 O O . LEU A 1 1114 ? -13.750 35.953 -15.256 1.00 40.66 1114 LEU A O 1
ATOM 8950 N N . ALA A 1 1115 ? -14.362 37.347 -13.608 1.00 39.72 1115 ALA A N 1
ATOM 8951 C CA . ALA A 1 1115 ? -15.647 37.716 -14.200 1.00 39.72 1115 ALA A CA 1
ATOM 8952 C C . ALA A 1 1115 ? -15.524 38.606 -15.453 1.00 39.72 1115 ALA A C 1
ATOM 8954 O O . ALA A 1 1115 ? -16.532 38.869 -16.115 1.00 39.72 1115 ALA A O 1
ATOM 8955 N N . GLU A 1 1116 ? -14.337 39.123 -15.780 1.00 37.28 1116 GLU A N 1
ATOM 8956 C CA . GLU A 1 1116 ? -14.046 39.815 -17.042 1.00 37.28 1116 GLU A CA 1
ATOM 8957 C C . GLU A 1 1116 ? -13.521 38.854 -18.116 1.00 37.28 1116 GLU A C 1
ATOM 8959 O O . GLU A 1 1116 ? -13.909 38.978 -19.279 1.00 37.28 1116 GLU A O 1
ATOM 8964 N N . PHE A 1 1117 ? -12.757 37.830 -17.721 1.00 39.69 1117 PHE A N 1
ATOM 8965 C CA . PHE A 1 1117 ? -12.308 36.752 -18.607 1.00 39.69 1117 PHE A CA 1
ATOM 8966 C C . PHE A 1 1117 ? -13.482 35.963 -19.219 1.00 39.69 1117 PHE A C 1
ATOM 8968 O O . PHE A 1 1117 ? -13.552 35.812 -20.440 1.00 39.69 1117 PHE A O 1
ATOM 8975 N N . ASP A 1 1118 ? -14.468 35.556 -18.410 1.00 39.50 1118 ASP A N 1
ATOM 8976 C CA . ASP A 1 1118 ? -15.653 34.816 -18.889 1.00 39.50 1118 ASP A CA 1
ATOM 8977 C C . ASP A 1 1118 ? -16.523 35.619 -19.880 1.00 39.50 1118 ASP A C 1
ATOM 8979 O O . ASP A 1 1118 ? -17.242 35.047 -20.702 1.00 39.50 1118 ASP A O 1
ATOM 8983 N N . ARG A 1 1119 ? -16.445 36.958 -19.859 1.00 38.50 1119 ARG A N 1
ATOM 8984 C CA . ARG A 1 1119 ? -17.151 37.829 -20.819 1.00 38.50 1119 ARG A CA 1
ATOM 8985 C C . ARG A 1 1119 ? -16.461 37.918 -22.186 1.00 38.50 1119 ARG A C 1
ATOM 8987 O O . ARG A 1 1119 ? -17.060 38.460 -23.115 1.00 38.50 1119 ARG A O 1
ATOM 8994 N N . ALA A 1 1120 ? -15.241 37.398 -22.335 1.00 35.22 1120 ALA A N 1
ATOM 8995 C CA . ALA A 1 1120 ? -14.434 37.559 -23.544 1.00 35.22 1120 ALA A CA 1
ATOM 8996 C C . ALA A 1 1120 ? -14.612 36.451 -24.604 1.00 35.22 1120 ALA A C 1
ATOM 8998 O O . ALA A 1 1120 ? -14.146 36.636 -25.728 1.00 35.22 1120 ALA A O 1
ATOM 8999 N N . ASN A 1 1121 ? -15.263 35.317 -24.293 1.00 33.19 1121 ASN A N 1
ATOM 9000 C CA . ASN A 1 1121 ? -15.209 34.119 -25.151 1.00 33.19 1121 ASN A CA 1
ATOM 9001 C C . ASN A 1 1121 ? -16.575 33.441 -25.460 1.00 33.19 1121 ASN A C 1
ATOM 9003 O O . ASN A 1 1121 ? -16.879 32.387 -24.899 1.00 33.19 1121 ASN A O 1
ATOM 9007 N N . PRO A 1 1122 ? -17.409 33.999 -26.365 1.00 34.12 1122 PRO A N 1
ATOM 9008 C CA . PRO A 1 1122 ? -18.696 33.414 -26.750 1.00 34.12 1122 PRO A CA 1
ATOM 9009 C C . PRO A 1 1122 ? -18.680 32.801 -28.169 1.00 34.12 1122 PRO A C 1
ATOM 9011 O O . PRO A 1 1122 ? -18.955 33.495 -29.150 1.00 34.12 1122 PRO A O 1
ATOM 9014 N N . ALA A 1 1123 ? -18.426 31.492 -28.297 1.00 28.39 1123 ALA A N 1
ATOM 9015 C CA . ALA A 1 1123 ? -18.569 30.781 -29.577 1.00 28.39 1123 ALA A CA 1
ATOM 9016 C C . ALA A 1 1123 ? -18.925 29.286 -29.427 1.00 28.39 1123 ALA A C 1
ATOM 9018 O O . ALA A 1 1123 ? -18.075 28.460 -29.104 1.00 28.39 1123 ALA A O 1
ATOM 9019 N N . THR A 1 1124 ? -20.168 28.933 -29.764 1.00 32.62 1124 THR A N 1
ATOM 9020 C CA . THR A 1 1124 ? -20.566 27.575 -30.176 1.00 32.62 1124 THR A CA 1
ATOM 9021 C C . THR A 1 1124 ? -20.835 27.531 -31.685 1.00 32.62 1124 THR A C 1
ATOM 9023 O O . THR A 1 1124 ? -21.135 28.550 -32.302 1.00 32.62 1124 THR A O 1
ATOM 9026 N N . ASP A 1 1125 ? -20.734 26.329 -32.258 1.00 34.31 1125 ASP A N 1
ATOM 9027 C CA . ASP A 1 1125 ? -21.263 25.894 -33.559 1.00 34.31 1125 ASP A CA 1
ATOM 9028 C C . ASP A 1 1125 ? -21.070 26.783 -34.804 1.00 34.31 1125 ASP A C 1
ATOM 9030 O O . ASP A 1 1125 ? -21.871 27.672 -35.105 1.00 34.31 1125 ASP A O 1
ATOM 9034 N N . ARG A 1 1126 ? -20.133 26.356 -35.669 1.00 26.66 1126 ARG A N 1
ATOM 9035 C CA . ARG A 1 1126 ? -20.402 26.107 -37.106 1.00 26.66 1126 ARG A CA 1
ATOM 9036 C C . ARG A 1 1126 ? -19.255 25.362 -37.790 1.00 26.66 1126 ARG A C 1
ATOM 9038 O O . ARG A 1 1126 ? -18.129 25.845 -37.818 1.00 26.66 1126 ARG A O 1
ATOM 9045 N N . VAL A 1 1127 ? -19.578 24.237 -38.428 1.00 27.64 1127 VAL A N 1
ATOM 9046 C CA . VAL A 1 1127 ? -18.679 23.510 -39.338 1.00 27.64 1127 VAL A CA 1
ATOM 9047 C C . VAL A 1 1127 ? -19.024 23.869 -40.790 1.00 27.64 1127 VAL A C 1
ATOM 9049 O O . VAL A 1 1127 ? -20.191 23.750 -41.168 1.00 27.64 1127 VAL A O 1
ATOM 9052 N N . PRO A 1 1128 ? -18.049 24.282 -41.618 1.00 27.69 1128 PRO A N 1
ATOM 9053 C CA . PRO A 1 1128 ? -18.157 24.257 -43.071 1.00 27.69 1128 PRO A CA 1
ATOM 9054 C C . PRO A 1 1128 ? -17.501 22.986 -43.640 1.00 27.69 1128 PRO A C 1
ATOM 9056 O O . PRO A 1 1128 ? -16.361 22.666 -43.309 1.00 27.69 1128 PRO A O 1
ATOM 9059 N N . GLU A 1 1129 ? -18.198 22.269 -44.521 1.00 33.16 1129 GLU A N 1
ATOM 9060 C CA . GLU A 1 1129 ? -17.622 21.127 -45.241 1.00 33.16 1129 GLU A CA 1
ATOM 9061 C C . GLU A 1 1129 ? -16.604 21.596 -46.298 1.00 33.16 1129 GLU A C 1
ATOM 9063 O O . GLU A 1 1129 ? -16.847 22.557 -47.031 1.00 33.16 1129 GLU A O 1
ATOM 9068 N N . GLY A 1 1130 ? -15.472 20.895 -46.406 1.00 25.62 1130 GLY A N 1
ATOM 9069 C CA . GLY A 1 1130 ? -14.427 21.162 -47.397 1.00 25.62 1130 GLY A CA 1
ATOM 9070 C C . GLY A 1 1130 ? -13.696 19.877 -47.781 1.00 25.62 1130 GLY A C 1
ATOM 9071 O O . GLY A 1 1130 ? -13.234 19.138 -46.918 1.00 25.62 1130 GLY A O 1
ATOM 9072 N N . SER A 1 1131 ? -13.621 19.587 -49.080 1.00 28.81 1131 SER A N 1
ATOM 9073 C CA . SER A 1 1131 ? -13.068 18.336 -49.610 1.00 28.81 1131 SER A CA 1
ATOM 9074 C C . SER A 1 1131 ? -11.539 18.283 -49.540 1.00 28.81 1131 SER A C 1
ATOM 9076 O O . SER A 1 1131 ? -10.874 19.166 -50.084 1.00 28.81 1131 SER A O 1
ATOM 9078 N N . ALA A 1 1132 ? -10.990 17.203 -48.980 1.00 27.70 1132 ALA A N 1
ATOM 9079 C CA . ALA A 1 1132 ? -9.571 16.865 -49.064 1.00 27.70 1132 ALA A CA 1
ATOM 9080 C C . ALA A 1 1132 ? -9.337 15.719 -50.065 1.00 27.70 1132 ALA A C 1
ATOM 9082 O O . ALA A 1 1132 ? -10.010 14.689 -50.006 1.00 27.70 1132 ALA A O 1
ATOM 9083 N N . GLU A 1 1133 ? -8.368 15.885 -50.968 1.00 28.61 1133 GLU A N 1
ATOM 9084 C CA . GLU A 1 1133 ? -7.805 14.774 -51.749 1.00 28.61 1133 GLU A CA 1
ATOM 9085 C C . GLU A 1 1133 ? -6.852 13.930 -50.874 1.00 28.61 1133 GLU A C 1
ATOM 9087 O O . GLU A 1 1133 ? -6.306 14.448 -49.895 1.00 28.61 1133 GLU A O 1
ATOM 9092 N N . PRO A 1 1134 ? -6.632 12.636 -51.187 1.00 31.02 1134 PRO A N 1
ATOM 9093 C CA . PRO A 1 1134 ? -5.806 11.753 -50.364 1.00 31.02 1134 PRO A CA 1
ATOM 9094 C C . PRO A 1 1134 ? -4.321 12.153 -50.394 1.00 31.02 1134 PRO A C 1
ATOM 9096 O O . PRO A 1 1134 ? -3.573 11.808 -51.310 1.00 31.02 1134 PRO A O 1
ATOM 9099 N N . GLY A 1 1135 ? -3.894 12.872 -49.354 1.00 30.55 1135 GLY A N 1
ATOM 9100 C CA . GLY A 1 1135 ? -2.491 13.176 -49.083 1.00 30.55 1135 GLY A CA 1
ATOM 9101 C C . GLY A 1 1135 ? -1.673 11.933 -48.713 1.00 30.55 1135 GLY A C 1
ATOM 9102 O O . GLY A 1 1135 ? -2.212 10.895 -48.327 1.00 30.55 1135 GLY A O 1
ATOM 9103 N N . ARG A 1 1136 ? -0.344 12.043 -48.827 1.00 34.56 1136 ARG A N 1
ATOM 9104 C CA . ARG A 1 1136 ? 0.589 10.984 -48.408 1.00 34.56 1136 ARG A CA 1
ATOM 9105 C C . ARG A 1 1136 ? 0.459 10.714 -46.908 1.00 34.56 1136 ARG A C 1
ATOM 9107 O O . ARG A 1 1136 ? 0.339 11.654 -46.126 1.00 34.56 1136 ARG A O 1
ATOM 9114 N N . VAL A 1 1137 ? 0.590 9.447 -46.516 1.00 35.22 1137 VAL A N 1
ATOM 9115 C CA . VAL A 1 1137 ? 0.899 9.096 -45.125 1.00 35.22 1137 VAL A CA 1
ATOM 9116 C C . VAL A 1 1137 ? 2.289 9.644 -44.807 1.00 35.22 1137 VAL A C 1
ATOM 9118 O O . VAL A 1 1137 ? 3.246 9.375 -45.533 1.00 35.22 1137 VAL A O 1
ATOM 9121 N N . TYR A 1 1138 ? 2.378 10.430 -43.739 1.00 42.66 1138 TYR A N 1
ATOM 9122 C CA . TYR A 1 1138 ? 3.632 10.833 -43.120 1.00 42.66 1138 TYR A CA 1
ATOM 9123 C C . TYR A 1 1138 ? 3.765 10.049 -41.821 1.00 42.66 1138 TYR A C 1
ATOM 9125 O O . TYR A 1 1138 ? 2.866 10.111 -40.985 1.00 42.66 1138 TYR A O 1
ATOM 9133 N N . GLU A 1 1139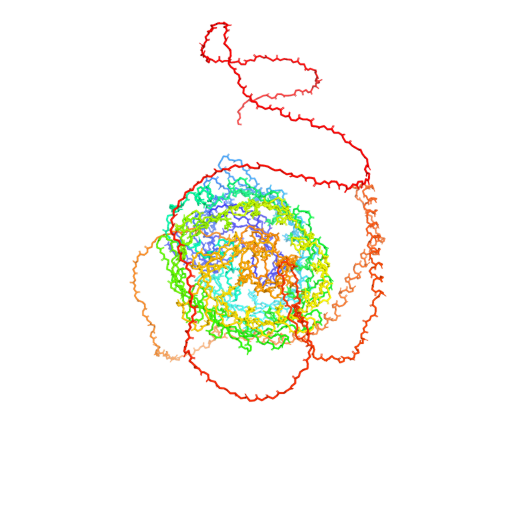 ? 4.866 9.326 -41.655 1.00 44.84 1139 GLU A N 1
ATOM 9134 C CA . GLU A 1 1139 ? 5.187 8.639 -40.405 1.00 44.84 1139 GLU A CA 1
ATOM 9135 C C . GLU A 1 1139 ? 5.929 9.626 -39.484 1.00 44.84 1139 GLU A C 1
ATOM 9137 O O . GLU A 1 1139 ? 7.007 10.110 -39.854 1.00 44.84 1139 GLU A O 1
ATOM 9142 N N . PRO A 1 1140 ? 5.356 10.001 -38.322 1.00 48.12 1140 PRO A N 1
ATOM 9143 C CA . PRO A 1 1140 ? 6.054 10.807 -37.333 1.00 48.12 1140 PRO A CA 1
ATOM 9144 C C . PRO A 1 1140 ? 6.935 9.890 -36.471 1.00 48.12 1140 PRO A C 1
ATOM 9146 O O . PRO A 1 1140 ? 6.462 8.889 -35.931 1.00 48.12 1140 PRO A O 1
ATOM 9149 N N . ALA A 1 1141 ? 8.211 10.239 -36.327 1.00 45.28 1141 ALA A N 1
ATOM 9150 C CA . ALA A 1 1141 ? 9.169 9.532 -35.482 1.00 45.28 1141 ALA A CA 1
ATOM 9151 C C . ALA A 1 1141 ? 9.436 10.332 -34.201 1.00 45.28 1141 ALA A C 1
ATOM 9153 O O . ALA A 1 1141 ? 9.501 11.559 -34.245 1.00 45.28 1141 ALA A O 1
ATOM 9154 N N . TYR A 1 1142 ? 9.594 9.654 -33.066 1.00 46.59 1142 TYR A N 1
ATOM 9155 C CA . TYR A 1 1142 ? 10.021 10.291 -31.821 1.00 46.59 1142 TYR A CA 1
ATOM 9156 C C . TYR A 1 1142 ? 11.545 10.457 -31.822 1.00 46.59 1142 TYR A C 1
ATOM 9158 O O . TYR A 1 1142 ? 12.275 9.479 -31.974 1.00 46.59 1142 TYR A O 1
ATOM 9166 N N . ASP A 1 1143 ? 12.015 11.687 -31.645 1.00 46.12 1143 ASP A N 1
ATOM 9167 C CA . ASP A 1 1143 ? 13.416 12.024 -31.410 1.00 46.12 1143 ASP A CA 1
ATOM 9168 C C . ASP A 1 1143 ? 13.692 12.014 -29.891 1.00 46.12 1143 ASP A C 1
ATOM 9170 O O . ASP A 1 1143 ? 13.183 12.884 -29.170 1.00 46.12 1143 ASP A O 1
ATOM 9174 N N . PRO A 1 1144 ? 14.489 11.053 -29.382 1.00 35.00 1144 PRO A N 1
ATOM 9175 C CA . PRO A 1 1144 ? 14.795 10.946 -27.961 1.00 35.00 1144 PRO A CA 1
ATOM 9176 C C . PRO A 1 1144 ? 15.807 11.986 -27.459 1.00 35.00 1144 PRO A C 1
ATOM 9178 O O . PRO A 1 1144 ? 15.875 12.179 -26.248 1.00 35.00 1144 PRO A O 1
ATOM 9181 N N . GLU A 1 1145 ? 16.565 12.660 -28.333 1.00 34.97 1145 GLU A N 1
ATOM 9182 C CA . GLU A 1 1145 ? 17.512 13.711 -27.930 1.00 34.97 1145 GLU A CA 1
ATOM 9183 C C . GLU A 1 1145 ? 16.805 15.053 -27.701 1.00 34.97 1145 GLU A C 1
ATOM 9185 O O . GLU A 1 1145 ? 17.174 15.797 -26.791 1.00 34.97 1145 GLU A O 1
ATOM 9190 N N . THR A 1 1146 ? 15.766 15.366 -28.488 1.00 41.34 1146 THR A N 1
ATOM 9191 C CA . THR A 1 1146 ? 14.985 16.610 -28.319 1.00 41.34 1146 THR A CA 1
ATOM 9192 C C . THR A 1 1146 ? 13.632 16.431 -27.628 1.00 41.34 1146 THR A C 1
ATOM 9194 O O . THR A 1 1146 ? 13.005 17.431 -27.271 1.00 41.34 1146 THR A O 1
ATOM 9197 N N . GLY A 1 1147 ? 13.174 15.191 -27.422 1.00 38.56 1147 GLY A N 1
ATOM 9198 C CA . GLY A 1 1147 ? 11.877 14.872 -26.810 1.00 38.56 1147 GLY A CA 1
ATOM 9199 C C . GLY A 1 1147 ? 10.673 15.192 -27.703 1.00 38.56 1147 GLY A C 1
ATOM 9200 O O . GLY A 1 1147 ? 9.576 15.440 -27.200 1.00 38.56 1147 GLY A O 1
ATOM 9201 N N . ARG A 1 1148 ? 10.869 15.256 -29.027 1.00 44.91 1148 ARG A N 1
ATOM 9202 C CA . ARG A 1 1148 ? 9.884 15.769 -29.994 1.00 44.91 1148 ARG A CA 1
ATOM 9203 C C . ARG A 1 1148 ? 9.493 14.722 -31.021 1.00 44.91 1148 ARG A C 1
ATOM 9205 O O . ARG A 1 1148 ? 10.305 13.911 -31.442 1.00 44.91 1148 ARG A O 1
ATOM 9212 N N . MET A 1 1149 ? 8.261 14.816 -31.511 1.00 48.59 1149 MET A N 1
ATOM 9213 C CA . MET A 1 1149 ? 7.872 14.128 -32.739 1.00 48.59 1149 MET A CA 1
ATOM 9214 C C . MET A 1 1149 ? 8.383 14.921 -33.946 1.00 48.59 1149 MET A C 1
ATOM 9216 O O . MET A 1 1149 ? 8.013 16.079 -34.126 1.00 48.59 1149 MET A O 1
ATOM 9220 N N . VAL A 1 1150 ? 9.204 14.296 -34.787 1.00 46.59 1150 VAL A N 1
ATOM 9221 C CA . VAL A 1 1150 ? 9.686 14.837 -36.065 1.00 46.59 1150 VAL A CA 1
ATOM 9222 C C . VAL A 1 1150 ? 9.063 14.081 -37.232 1.00 46.59 1150 VAL A C 1
ATOM 9224 O O . VAL A 1 1150 ? 9.002 12.854 -37.256 1.00 46.59 1150 VAL A O 1
ATOM 9227 N N . VAL A 1 1151 ? 8.618 14.823 -38.245 1.00 42.81 1151 VAL A N 1
ATOM 9228 C CA . VAL A 1 1151 ? 8.135 14.243 -39.503 1.00 42.81 1151 VAL A CA 1
ATOM 9229 C C . VAL A 1 1151 ? 9.329 13.909 -40.396 1.00 42.81 1151 VAL A C 1
ATOM 9231 O O . VAL A 1 1151 ? 10.084 14.803 -40.786 1.00 42.81 1151 VAL A O 1
ATOM 9234 N N . ALA A 1 1152 ? 9.479 12.635 -40.767 1.00 38.81 1152 ALA A N 1
ATOM 9235 C CA . ALA A 1 1152 ? 10.537 12.191 -41.670 1.00 38.81 1152 ALA A CA 1
ATOM 9236 C C . ALA A 1 1152 ? 10.367 12.817 -43.072 1.00 38.81 1152 ALA A C 1
ATOM 9238 O O . ALA A 1 1152 ? 9.496 12.433 -43.860 1.00 38.81 1152 ALA A O 1
ATOM 9239 N N . SER A 1 1153 ? 11.200 13.809 -43.401 1.00 32.22 1153 SER A N 1
ATOM 9240 C CA . SER A 1 1153 ? 11.109 14.539 -44.668 1.00 32.22 1153 SER A CA 1
ATOM 9241 C C . SER A 1 1153 ? 11.824 13.797 -45.804 1.00 32.22 1153 SER A C 1
ATOM 9243 O O . SER A 1 1153 ? 13.017 13.961 -46.052 1.00 32.22 1153 SER A O 1
ATOM 9245 N N . SER A 1 1154 ? 11.063 12.991 -46.551 1.00 33.34 1154 SER A N 1
ATOM 9246 C CA . SER A 1 1154 ? 11.515 12.367 -47.803 1.00 33.34 1154 SER A CA 1
ATOM 9247 C C . SER A 1 1154 ? 11.717 13.416 -48.911 1.00 33.34 1154 SER A C 1
ATOM 9249 O O . SER A 1 1154 ? 10.842 13.674 -49.741 1.00 33.34 1154 SER A O 1
ATOM 9251 N N . GLY A 1 1155 ? 12.889 14.056 -48.896 1.00 27.94 1155 GLY A N 1
ATOM 9252 C CA . GLY A 1 1155 ? 13.294 15.062 -49.878 1.00 27.94 1155 GLY A CA 1
ATOM 9253 C C . GLY A 1 1155 ? 13.356 14.499 -51.310 1.00 27.94 1155 GLY A C 1
ATOM 9254 O O . GLY A 1 1155 ? 13.856 13.392 -51.506 1.00 27.94 1155 GLY A O 1
ATOM 9255 N N . PRO A 1 1156 ? 12.862 15.229 -52.329 1.00 30.45 1156 PRO A N 1
ATOM 9256 C CA . PRO A 1 1156 ? 12.889 14.764 -53.713 1.00 30.45 1156 PRO A CA 1
ATOM 9257 C C . PRO A 1 1156 ? 14.258 14.993 -54.372 1.00 30.45 1156 PRO A C 1
ATOM 9259 O O . PRO A 1 1156 ? 14.809 16.094 -54.306 1.00 30.45 1156 PRO A O 1
ATOM 9262 N N . GLU A 1 1157 ? 14.764 13.998 -55.104 1.00 27.89 1157 GLU A N 1
ATOM 9263 C CA . GLU A 1 1157 ? 15.871 14.223 -56.041 1.00 27.89 1157 GLU A CA 1
ATOM 9264 C C . GLU A 1 1157 ? 15.446 15.183 -57.177 1.00 27.89 1157 GLU A C 1
ATOM 9266 O O . GLU A 1 1157 ? 14.324 15.088 -57.692 1.00 27.89 1157 GLU A O 1
ATOM 9271 N N . PRO A 1 1158 ? 16.318 16.115 -57.608 1.00 30.59 1158 PRO A N 1
ATOM 9272 C CA . PRO A 1 1158 ? 15.976 17.101 -58.626 1.00 30.59 1158 PRO A CA 1
ATOM 9273 C C . PRO A 1 1158 ? 15.963 16.487 -60.034 1.00 30.59 1158 PRO A C 1
ATOM 9275 O O . PRO A 1 1158 ? 16.994 16.101 -60.586 1.00 30.59 1158 PRO A O 1
ATOM 9278 N N . ALA A 1 1159 ? 14.788 16.462 -60.663 1.00 27.17 1159 ALA A N 1
ATOM 9279 C CA . ALA A 1 1159 ? 14.629 15.957 -62.023 1.00 27.17 1159 ALA A CA 1
ATOM 9280 C C . ALA A 1 1159 ? 15.396 16.801 -63.062 1.00 27.17 1159 ALA A C 1
ATOM 9282 O O . ALA A 1 1159 ? 15.186 18.010 -63.186 1.00 27.17 1159 ALA A O 1
ATOM 9283 N N . SER A 1 1160 ? 16.204 16.141 -63.898 1.00 27.94 1160 SER A N 1
ATOM 9284 C CA . SER A 1 1160 ? 16.694 16.698 -65.167 1.00 27.94 1160 SER A CA 1
ATOM 9285 C C . SER A 1 1160 ? 15.974 16.030 -66.343 1.00 27.94 1160 SER A C 1
ATOM 9287 O O . SER A 1 1160 ? 15.575 14.869 -66.267 1.00 27.94 1160 SER A O 1
ATOM 9289 N N . SER A 1 1161 ? 15.722 16.776 -67.422 1.00 28.30 1161 SER A N 1
ATOM 9290 C CA . SER A 1 1161 ? 14.799 16.353 -68.485 1.00 28.30 1161 SER A CA 1
ATOM 9291 C C . SER A 1 1161 ? 15.478 16.172 -69.843 1.00 28.30 1161 SER A C 1
ATOM 9293 O O . SER A 1 1161 ? 16.257 17.032 -70.255 1.00 28.30 1161 SER A O 1
ATOM 9295 N N . ARG A 1 1162 ? 15.091 15.110 -70.578 1.00 27.41 1162 ARG A N 1
ATOM 9296 C CA . ARG A 1 1162 ? 14.590 15.177 -71.976 1.00 27.41 1162 ARG A CA 1
ATOM 9297 C C . ARG A 1 1162 ? 14.281 13.803 -72.601 1.00 27.41 1162 ARG A C 1
ATOM 9299 O O . ARG A 1 1162 ? 15.172 13.011 -72.860 1.00 27.41 1162 ARG A O 1
ATOM 9306 N N . ILE A 1 1163 ? 12.999 13.615 -72.924 1.00 27.11 1163 ILE A N 1
ATOM 9307 C CA . ILE A 1 1163 ? 12.448 13.081 -74.189 1.00 27.11 1163 ILE A CA 1
ATOM 9308 C C . ILE A 1 1163 ? 13.269 11.996 -74.930 1.00 27.11 1163 ILE A C 1
ATOM 9310 O O . ILE A 1 1163 ? 14.155 12.339 -75.708 1.00 27.11 1163 ILE A O 1
ATOM 9314 N N . ALA A 1 1164 ? 12.823 10.731 -74.856 1.00 25.86 1164 ALA A N 1
ATOM 9315 C CA . ALA A 1 1164 ? 12.416 9.924 -76.027 1.00 25.86 1164 ALA A CA 1
ATOM 9316 C C . ALA A 1 1164 ? 11.787 8.563 -75.625 1.00 25.86 1164 ALA A C 1
ATOM 9318 O O . ALA A 1 1164 ? 12.150 7.964 -74.620 1.00 25.86 1164 ALA A O 1
ATOM 9319 N N . ARG A 1 1165 ? 10.855 8.071 -76.450 1.00 26.16 1165 ARG A N 1
ATOM 9320 C CA . ARG A 1 1165 ? 10.394 6.663 -76.575 1.00 26.16 1165 ARG A CA 1
ATOM 9321 C C . ARG A 1 1165 ? 10.888 6.146 -77.957 1.00 26.16 1165 ARG A C 1
ATOM 9323 O O . ARG A 1 1165 ? 11.207 7.025 -78.764 1.00 26.16 1165 ARG A O 1
ATOM 9330 N N . PRO A 1 1166 ? 10.909 4.831 -78.302 1.00 37.66 1166 PRO A N 1
ATOM 9331 C CA . PRO A 1 1166 ? 10.036 3.758 -77.789 1.00 37.66 1166 PRO A CA 1
ATOM 9332 C C . PRO A 1 1166 ? 10.672 2.340 -77.633 1.00 37.66 1166 PRO A C 1
ATOM 9334 O O . PRO A 1 1166 ? 11.881 2.169 -77.731 1.00 37.66 1166 PRO A O 1
ATOM 9337 N N . SER A 1 1167 ? 9.777 1.351 -77.458 1.00 27.30 1167 SER A N 1
ATOM 9338 C CA . SER A 1 1167 ? 9.794 -0.036 -77.989 1.00 27.30 1167 SER A CA 1
ATOM 9339 C C . SER A 1 1167 ? 10.689 -1.143 -77.383 1.00 27.30 1167 SER A C 1
ATOM 9341 O O . SER A 1 1167 ? 11.880 -1.215 -77.663 1.00 27.30 1167 SER A O 1
ATOM 9343 N N . ASP A 1 1168 ? 9.985 -2.086 -76.732 1.00 27.88 1168 ASP A N 1
ATOM 9344 C CA . ASP A 1 1168 ? 9.939 -3.539 -77.027 1.00 27.88 1168 ASP A CA 1
ATOM 9345 C C . ASP A 1 1168 ? 10.796 -4.591 -76.272 1.00 27.88 1168 ASP A C 1
ATOM 9347 O O . ASP A 1 1168 ? 11.970 -4.417 -75.972 1.00 27.88 1168 ASP A O 1
ATOM 9351 N N . ALA A 1 1169 ? 10.126 -5.745 -76.091 1.00 27.92 1169 ALA A N 1
ATOM 9352 C CA . ALA A 1 1169 ? 10.608 -7.134 -75.982 1.00 27.92 1169 ALA A CA 1
ATOM 9353 C C . ALA A 1 1169 ? 11.329 -7.658 -74.709 1.00 27.92 1169 ALA A C 1
ATOM 9355 O O . ALA A 1 1169 ? 12.540 -7.587 -74.547 1.00 27.92 1169 ALA A O 1
ATOM 9356 N N . GLU A 1 1170 ? 10.533 -8.344 -73.879 1.00 29.16 1170 GLU A N 1
ATOM 9357 C CA . GLU A 1 1170 ? 10.671 -9.776 -73.529 1.00 29.16 1170 GLU A CA 1
ATOM 9358 C C . GLU A 1 1170 ? 12.025 -10.414 -73.102 1.00 29.16 1170 GLU A C 1
ATOM 9360 O O . GLU A 1 1170 ? 12.894 -10.724 -73.910 1.00 29.16 1170 GLU A O 1
ATOM 9365 N N . SER A 1 1171 ? 11.989 -10.951 -71.871 1.00 27.88 1171 SER A N 1
ATOM 9366 C CA . SER A 1 1171 ? 12.329 -12.351 -71.516 1.00 27.88 1171 SER A CA 1
ATOM 9367 C C . SER A 1 1171 ? 13.755 -12.790 -71.094 1.00 27.88 1171 SER A C 1
ATOM 9369 O O . SER A 1 1171 ? 14.762 -12.570 -71.750 1.00 27.88 1171 SER A O 1
ATOM 9371 N N . LEU A 1 1172 ? 13.745 -13.541 -69.981 1.00 26.58 1172 LEU A N 1
ATOM 9372 C CA . LEU A 1 1172 ? 14.421 -14.825 -69.710 1.00 26.58 1172 LEU A CA 1
ATOM 9373 C C . LEU A 1 1172 ? 15.962 -15.003 -69.802 1.00 26.58 1172 LEU A C 1
ATOM 9375 O O . LEU A 1 1172 ? 16.577 -15.121 -70.852 1.00 26.58 1172 LEU A O 1
ATOM 9379 N N . SER A 1 1173 ? 16.508 -15.319 -68.619 1.00 26.09 1173 SER A N 1
ATOM 9380 C CA . SER A 1 1173 ? 17.421 -16.446 -68.337 1.00 26.09 1173 SER A CA 1
ATOM 9381 C C . SER A 1 1173 ? 18.842 -16.512 -68.946 1.00 26.09 1173 SER A C 1
ATOM 9383 O O . SER A 1 1173 ? 19.095 -17.239 -69.899 1.00 26.09 1173 SER A O 1
ATOM 9385 N N . SER A 1 1174 ? 19.805 -16.075 -68.123 1.00 26.09 1174 SER A N 1
ATOM 9386 C CA . SER A 1 1174 ? 20.878 -16.934 -67.560 1.00 26.09 1174 SER A CA 1
ATOM 9387 C C . SER A 1 1174 ? 22.104 -17.397 -68.388 1.00 26.09 1174 SER A C 1
ATOM 9389 O O . SER A 1 1174 ? 22.051 -17.658 -69.581 1.00 26.09 1174 SER A O 1
ATOM 9391 N N . THR A 1 1175 ? 23.175 -17.680 -67.626 1.00 26.34 1175 THR A N 1
ATOM 9392 C CA . THR A 1 1175 ? 24.372 -18.519 -67.900 1.00 26.34 1175 THR A CA 1
ATOM 9393 C C . THR A 1 1175 ? 25.641 -17.946 -68.572 1.00 26.34 1175 THR A C 1
ATOM 9395 O O . THR A 1 1175 ? 25.627 -17.243 -69.573 1.00 26.34 1175 THR A O 1
ATOM 9398 N N . THR A 1 1176 ? 26.769 -18.438 -68.027 1.00 26.70 1176 THR A N 1
ATOM 9399 C CA . THR A 1 1176 ? 28.140 -18.592 -68.583 1.00 26.70 1176 THR A CA 1
ATOM 9400 C C . THR A 1 1176 ? 29.158 -17.427 -68.627 1.00 26.70 1176 THR A C 1
ATOM 9402 O O . THR A 1 1176 ? 29.053 -16.467 -69.380 1.00 26.70 1176 THR A O 1
ATOM 9405 N N . ARG A 1 1177 ? 30.261 -17.632 -67.876 1.00 28.22 1177 ARG A N 1
ATOM 9406 C CA . ARG A 1 1177 ? 31.657 -17.182 -68.151 1.00 28.22 1177 ARG A CA 1
ATOM 9407 C C . ARG A 1 1177 ? 32.254 -18.032 -69.325 1.00 28.22 1177 ARG A C 1
ATOM 9409 O O . ARG A 1 1177 ? 31.528 -18.928 -69.752 1.00 28.22 1177 ARG A O 1
ATOM 9416 N N . PRO A 1 1178 ? 33.540 -17.936 -69.785 1.00 41.22 1178 PRO A N 1
ATOM 9417 C CA . PRO A 1 1178 ? 34.691 -17.106 -69.349 1.00 41.22 1178 PRO A CA 1
ATOM 9418 C C . PRO A 1 1178 ? 35.595 -16.496 -70.475 1.00 41.22 1178 PRO A C 1
ATOM 9420 O O . PRO A 1 1178 ? 35.441 -16.801 -71.651 1.00 41.22 1178 PRO A O 1
ATOM 9423 N N . GLY A 1 1179 ? 36.645 -15.738 -70.095 1.00 24.94 1179 GLY A N 1
ATOM 9424 C CA . GLY A 1 1179 ? 37.833 -15.424 -70.936 1.00 24.94 1179 GLY A CA 1
ATOM 9425 C C . GLY A 1 1179 ? 38.443 -14.031 -70.656 1.00 24.94 1179 GLY A C 1
ATOM 9426 O O . GLY A 1 1179 ? 37.797 -13.031 -70.918 1.00 24.94 1179 GLY A O 1
ATOM 9427 N N . ARG A 1 1180 ? 39.570 -13.877 -69.936 1.00 27.50 1180 ARG A N 1
ATOM 9428 C CA . ARG A 1 1180 ? 41.002 -13.983 -70.349 1.00 27.50 1180 ARG A CA 1
ATOM 9429 C C . ARG A 1 1180 ? 41.483 -13.005 -71.447 1.00 27.50 1180 ARG A C 1
ATOM 9431 O O . ARG A 1 1180 ? 41.374 -13.331 -72.622 1.00 27.50 1180 ARG A O 1
ATOM 9438 N N . CYS A 1 1181 ? 42.181 -11.922 -71.064 1.00 23.39 1181 CYS A N 1
ATOM 9439 C CA . CYS A 1 1181 ? 43.661 -11.759 -71.130 1.00 23.39 1181 CYS A CA 1
ATOM 9440 C C . CYS A 1 1181 ? 44.102 -10.277 -70.996 1.00 23.39 1181 CYS A C 1
ATOM 9442 O O . CYS A 1 1181 ? 43.418 -9.405 -71.515 1.00 23.39 1181 CYS A O 1
ATOM 9444 N N . GLY A 1 1182 ? 45.255 -9.983 -70.360 1.00 25.39 1182 GLY A N 1
ATOM 9445 C CA . GLY A 1 1182 ? 45.771 -8.595 -70.265 1.00 25.39 1182 GLY A CA 1
ATOM 9446 C C . GLY A 1 1182 ? 46.836 -8.283 -69.190 1.00 25.39 1182 GLY A C 1
ATOM 9447 O O . GLY A 1 1182 ? 46.647 -7.370 -68.399 1.00 25.39 1182 GLY A O 1
ATOM 9448 N N . MET A 1 1183 ? 47.947 -9.025 -69.139 1.00 26.03 1183 MET A N 1
ATOM 9449 C CA . MET A 1 1183 ? 49.176 -8.691 -68.365 1.00 26.03 1183 MET A CA 1
ATOM 9450 C C . MET A 1 1183 ? 50.127 -7.833 -69.247 1.00 26.03 1183 MET A C 1
ATOM 9452 O O . MET A 1 1183 ? 49.991 -7.980 -70.467 1.00 26.03 1183 MET A O 1
ATOM 9456 N N . PRO A 1 1184 ? 51.109 -7.024 -68.742 1.00 40.50 1184 PRO A N 1
ATOM 9457 C CA . PRO A 1 1184 ? 52.150 -7.506 -67.798 1.00 40.50 1184 PRO A CA 1
ATOM 9458 C C . PRO A 1 1184 ? 52.904 -6.507 -66.851 1.00 40.50 1184 PRO A C 1
ATOM 9460 O O . PRO A 1 1184 ? 53.000 -5.322 -67.140 1.00 40.50 1184 PRO A O 1
ATOM 9463 N N . ARG A 1 1185 ? 53.657 -7.079 -65.875 1.00 27.58 1185 ARG A N 1
ATOM 9464 C CA . ARG A 1 1185 ? 54.905 -6.556 -65.211 1.00 27.58 1185 ARG A CA 1
ATOM 9465 C C . ARG A 1 1185 ? 54.781 -5.315 -64.288 1.00 27.58 1185 ARG A C 1
ATOM 9467 O O . ARG A 1 1185 ? 53.934 -4.472 -64.516 1.00 27.58 1185 ARG A O 1
ATOM 9474 N N . ALA A 1 1186 ? 55.621 -5.095 -63.261 1.00 25.38 1186 ALA A N 1
ATOM 9475 C CA . ALA A 1 1186 ? 56.654 -5.878 -62.532 1.00 25.38 1186 ALA A CA 1
ATOM 9476 C C . ALA A 1 1186 ? 56.839 -5.206 -61.133 1.00 25.38 1186 ALA A C 1
ATOM 9478 O O . ALA A 1 1186 ? 56.762 -3.987 -61.071 1.00 25.38 1186 ALA A O 1
ATOM 9479 N N . ALA A 1 1187 ? 56.860 -5.883 -59.973 1.00 26.28 1187 ALA A N 1
ATOM 9480 C CA . ALA A 1 1187 ? 57.829 -6.829 -59.375 1.00 26.28 1187 ALA A CA 1
ATOM 9481 C C . ALA A 1 1187 ? 58.960 -6.175 -58.529 1.00 26.28 1187 ALA A C 1
ATOM 9483 O O . ALA A 1 1187 ? 59.766 -5.420 -59.062 1.00 26.28 1187 ALA A O 1
ATOM 9484 N N . GLY A 1 1188 ? 59.059 -6.569 -57.245 1.00 24.86 1188 GLY A N 1
ATOM 9485 C CA . GLY A 1 1188 ? 60.181 -6.302 -56.318 1.00 24.86 1188 GLY A CA 1
ATOM 9486 C C . GLY A 1 1188 ? 59.815 -5.538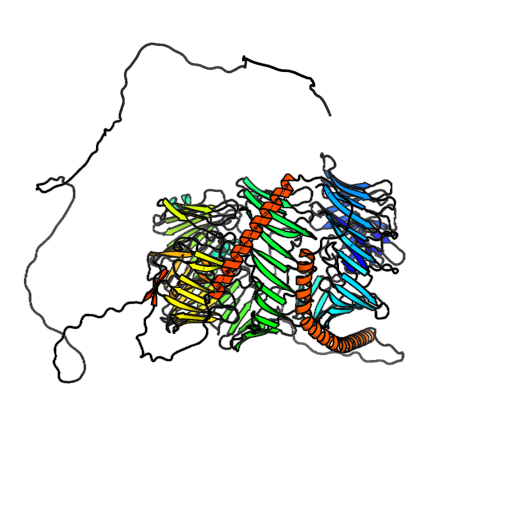 -55.022 1.00 24.86 1188 GLY A C 1
ATOM 9487 O O . GLY A 1 1188 ? 58.922 -4.705 -55.080 1.00 24.86 1188 GLY A O 1
ATOM 9488 N N . ILE A 1 1189 ? 60.481 -5.683 -53.858 1.00 26.20 1189 ILE A N 1
ATOM 9489 C CA . ILE A 1 1189 ? 61.050 -6.858 -53.139 1.00 26.20 1189 ILE A CA 1
ATOM 9490 C C . ILE A 1 1189 ? 61.551 -6.404 -51.731 1.00 26.20 1189 ILE A C 1
ATOM 9492 O O . ILE A 1 1189 ? 62.246 -5.403 -51.656 1.00 26.20 1189 ILE A O 1
ATOM 9496 N N . LEU A 1 1190 ? 61.218 -7.167 -50.672 1.00 25.34 1190 LEU A N 1
ATOM 9497 C CA . LEU A 1 1190 ? 61.897 -7.348 -49.356 1.00 25.34 1190 LEU A CA 1
ATOM 9498 C C . LEU A 1 1190 ? 62.330 -6.165 -48.421 1.00 25.34 1190 LEU A C 1
ATOM 9500 O O . LEU A 1 1190 ? 63.125 -5.317 -48.802 1.00 25.34 1190 LEU A O 1
ATOM 9504 N N . VAL A 1 1191 ? 62.002 -6.354 -47.121 1.00 24.92 1191 VAL A N 1
ATOM 9505 C CA . VAL A 1 1191 ? 62.907 -6.351 -45.923 1.00 24.92 1191 VAL A CA 1
ATOM 9506 C C . VAL A 1 1191 ? 63.070 -5.119 -44.983 1.00 24.92 1191 VAL A C 1
ATOM 9508 O O . VAL A 1 1191 ? 63.474 -4.038 -45.392 1.00 24.92 1191 VAL A O 1
ATOM 9511 N N . ASP A 1 1192 ? 62.791 -5.423 -43.702 1.00 25.73 1192 ASP A N 1
ATOM 9512 C CA . ASP A 1 1192 ? 63.285 -5.019 -42.362 1.00 25.73 1192 ASP A CA 1
ATOM 9513 C C . ASP A 1 1192 ? 63.339 -3.570 -41.788 1.00 25.73 1192 ASP A C 1
ATOM 9515 O O . ASP A 1 1192 ? 63.826 -2.615 -42.381 1.00 25.73 1192 ASP A O 1
ATOM 9519 N N . ASP A 1 1193 ? 62.925 -3.539 -40.508 1.00 25.69 1193 ASP A N 1
ATOM 9520 C CA . ASP A 1 1193 ? 63.503 -2.898 -39.307 1.00 25.69 1193 ASP A CA 1
ATOM 9521 C C . ASP A 1 1193 ? 63.423 -1.392 -38.927 1.00 25.69 1193 ASP A C 1
ATOM 9523 O O . ASP A 1 1193 ? 63.875 -0.473 -39.599 1.00 25.69 1193 ASP A O 1
ATOM 9527 N N . ALA A 1 1194 ? 62.971 -1.232 -37.670 1.00 26.09 1194 ALA A N 1
ATOM 9528 C CA . ALA A 1 1194 ? 63.549 -0.451 -36.563 1.00 26.09 1194 ALA A CA 1
ATOM 9529 C C . ALA A 1 1194 ? 63.661 1.101 -36.583 1.00 26.09 1194 ALA A C 1
ATOM 9531 O O . ALA A 1 1194 ? 64.609 1.693 -37.079 1.00 26.09 1194 ALA A O 1
ATOM 9532 N N . ALA A 1 1195 ? 62.806 1.696 -35.736 1.00 26.59 1195 ALA A N 1
ATOM 9533 C CA . ALA A 1 1195 ? 63.166 2.561 -34.593 1.00 26.59 1195 ALA A CA 1
ATOM 9534 C C . ALA A 1 1195 ? 63.705 4.016 -34.753 1.00 26.59 1195 ALA A C 1
ATOM 9536 O O . ALA A 1 1195 ? 64.717 4.300 -35.376 1.00 26.59 1195 ALA A O 1
ATOM 9537 N N . ALA A 1 1196 ? 63.102 4.880 -33.917 1.00 26.67 1196 ALA A N 1
ATOM 9538 C CA . ALA A 1 1196 ? 63.691 6.014 -33.177 1.00 26.67 1196 ALA A CA 1
ATOM 9539 C C . ALA A 1 1196 ? 64.049 7.360 -33.873 1.00 26.67 1196 ALA A C 1
ATOM 9541 O O . ALA A 1 1196 ? 65.130 7.550 -34.411 1.00 26.67 1196 ALA A O 1
ATOM 9542 N N . ALA A 1 1197 ? 63.179 8.352 -33.610 1.00 27.36 1197 ALA A N 1
ATOM 9543 C CA . ALA A 1 1197 ? 63.467 9.726 -33.137 1.00 27.36 1197 ALA A CA 1
ATOM 9544 C C . ALA A 1 1197 ? 64.424 10.679 -33.909 1.00 27.36 1197 ALA A C 1
ATOM 9546 O O . ALA A 1 1197 ? 65.619 10.433 -34.025 1.00 27.36 1197 ALA A O 1
ATOM 9547 N N . GLY A 1 1198 ? 63.943 11.893 -34.249 1.00 24.56 1198 GLY A N 1
ATOM 9548 C CA . GLY A 1 1198 ? 64.816 12.941 -34.819 1.00 24.56 1198 GLY A CA 1
ATOM 9549 C C . GLY A 1 1198 ? 64.214 14.324 -35.143 1.00 24.56 1198 GLY A C 1
ATOM 9550 O O . GLY A 1 1198 ? 64.215 14.702 -36.300 1.00 24.56 1198 GLY A O 1
ATOM 9551 N N . ARG A 1 1199 ? 63.761 15.070 -34.119 1.00 25.95 1199 ARG A N 1
ATOM 9552 C CA . ARG A 1 1199 ? 63.801 16.555 -33.953 1.00 25.95 1199 ARG A CA 1
ATOM 9553 C C . ARG A 1 1199 ? 63.476 17.571 -35.091 1.00 25.95 1199 ARG A C 1
ATOM 9555 O O . ARG A 1 1199 ? 64.015 17.545 -36.182 1.00 25.95 1199 ARG A O 1
ATOM 9562 N N . GLU A 1 1200 ? 62.794 18.633 -34.635 1.00 25.31 1200 GLU A N 1
ATOM 9563 C CA . GLU A 1 1200 ? 63.007 20.069 -34.951 1.00 25.31 1200 GLU A CA 1
ATOM 9564 C C . GLU A 1 1200 ? 62.506 20.707 -36.285 1.00 25.31 1200 GLU A C 1
ATOM 9566 O O . GLU A 1 1200 ? 62.982 20.468 -37.388 1.00 25.31 1200 GLU A O 1
ATOM 9571 N N . ARG A 1 1201 ? 61.536 21.623 -36.077 1.00 27.22 1201 ARG A N 1
ATOM 9572 C CA . ARG A 1 1201 ? 61.267 22.973 -36.659 1.00 27.22 1201 ARG A CA 1
ATOM 9573 C C . ARG A 1 1201 ? 62.503 23.705 -37.279 1.00 27.22 1201 ARG A C 1
ATOM 9575 O O . ARG A 1 1201 ? 63.603 23.313 -36.899 1.00 27.22 1201 ARG A O 1
ATOM 9582 N N . PRO A 1 1202 ? 62.394 24.833 -38.055 1.00 42.31 1202 PRO A N 1
ATOM 9583 C CA . PRO A 1 1202 ? 61.345 25.881 -37.954 1.00 42.31 1202 PRO A CA 1
ATOM 9584 C C . PRO A 1 1202 ? 60.910 26.725 -39.208 1.00 42.31 1202 PRO A C 1
ATOM 9586 O O . PRO A 1 1202 ? 61.587 26.792 -40.223 1.00 42.31 1202 PRO A O 1
ATOM 9589 N N . GLU A 1 1203 ? 59.774 27.432 -39.034 1.00 26.36 1203 GLU A N 1
ATOM 9590 C CA . GLU A 1 1203 ? 59.488 28.868 -39.345 1.00 26.36 1203 GLU A CA 1
ATOM 9591 C C . GLU A 1 1203 ? 59.347 29.514 -40.767 1.00 26.36 1203 GLU A C 1
ATOM 9593 O O . GLU A 1 1203 ? 60.302 29.606 -41.527 1.00 26.36 1203 GLU A O 1
ATOM 9598 N N . VAL A 1 1204 ? 58.194 30.220 -40.941 1.00 26.06 1204 VAL A N 1
ATOM 9599 C CA . VAL A 1 1204 ? 58.043 31.664 -41.358 1.00 26.06 1204 VAL A CA 1
ATOM 9600 C C . VAL A 1 1204 ? 58.204 31.946 -42.892 1.00 26.06 1204 VAL A C 1
ATOM 9602 O O . VAL A 1 1204 ? 58.753 31.124 -43.609 1.00 26.06 1204 VAL A O 1
ATOM 9605 N N . VAL A 1 1205 ? 57.620 32.972 -43.562 1.00 26.09 1205 VAL A N 1
ATOM 9606 C CA . VAL A 1 1205 ? 57.427 34.413 -43.241 1.00 26.09 1205 VAL A CA 1
ATOM 9607 C C . VAL A 1 1205 ? 56.246 35.121 -43.984 1.00 26.09 1205 VAL A C 1
ATOM 9609 O O . VAL A 1 1205 ? 56.112 34.955 -45.191 1.00 26.09 1205 VAL A O 1
ATOM 9612 N N . THR A 1 1206 ? 55.554 36.072 -43.310 1.00 26.89 1206 THR A N 1
ATOM 9613 C CA . THR A 1 1206 ? 54.957 37.361 -43.834 1.00 26.89 1206 THR A CA 1
ATOM 9614 C C . THR A 1 1206 ? 53.815 37.387 -44.903 1.00 26.89 1206 THR A C 1
ATOM 9616 O O . THR A 1 1206 ? 53.562 36.380 -45.543 1.00 26.89 1206 THR A O 1
ATOM 9619 N N . THR A 1 1207 ? 53.036 38.477 -45.155 1.00 26.44 1207 THR A N 1
ATOM 9620 C CA . THR A 1 1207 ? 53.033 39.904 -44.679 1.00 26.44 1207 THR A CA 1
ATOM 9621 C C . THR A 1 1207 ? 51.647 40.622 -44.758 1.00 26.44 1207 THR A C 1
ATOM 9623 O O . THR A 1 1207 ? 50.914 40.400 -45.710 1.00 26.44 1207 THR A O 1
ATOM 9626 N N . GLN A 1 1208 ? 51.429 41.617 -43.868 1.00 26.19 1208 GLN A N 1
ATOM 9627 C CA . GLN A 1 1208 ? 50.745 42.943 -44.034 1.00 26.19 1208 GLN A CA 1
ATOM 9628 C C . GLN A 1 1208 ? 49.216 43.151 -44.287 1.00 26.19 1208 GLN A C 1
ATOM 9630 O O . GLN A 1 1208 ? 48.700 42.850 -45.354 1.00 26.19 1208 GLN A O 1
ATOM 9635 N N . GLY A 1 1209 ? 48.604 43.959 -43.389 1.00 25.44 1209 GLY A N 1
ATOM 9636 C CA . GLY A 1 1209 ? 47.611 45.030 -43.686 1.00 25.44 1209 GLY A CA 1
ATOM 9637 C C . GLY A 1 1209 ? 46.128 44.777 -43.316 1.00 25.44 1209 GLY A C 1
ATOM 9638 O O . GLY A 1 1209 ? 45.580 43.766 -43.727 1.00 25.44 1209 GLY A O 1
ATOM 9639 N N . GLY A 1 1210 ? 45.391 45.656 -42.605 1.00 25.31 1210 GLY A N 1
ATOM 9640 C CA . GLY A 1 1210 ? 45.771 46.853 -41.820 1.00 25.31 1210 GLY A CA 1
ATOM 9641 C C . GLY A 1 1210 ? 44.581 47.767 -41.402 1.00 25.31 1210 GLY A C 1
ATOM 9642 O O . GLY A 1 1210 ? 43.633 47.885 -42.167 1.00 25.31 1210 GLY A O 1
ATOM 9643 N N . TYR A 1 1211 ? 44.712 48.475 -40.256 1.00 27.09 1211 TYR A N 1
ATOM 9644 C CA . TYR A 1 1211 ? 43.867 49.588 -39.717 1.00 27.09 1211 TYR A CA 1
ATOM 9645 C C . TYR A 1 1211 ? 42.415 49.270 -39.269 1.00 27.09 1211 TYR A C 1
ATOM 9647 O O . TYR A 1 1211 ? 41.767 48.429 -39.875 1.00 27.09 1211 TYR A O 1
ATOM 9655 N N . SER A 1 1212 ? 41.773 49.948 -38.297 1.00 29.50 1212 SER A N 1
ATOM 9656 C CA . SER A 1 1212 ? 42.113 50.677 -37.031 1.00 29.50 1212 SER A CA 1
ATOM 9657 C C . SER A 1 1212 ? 40.756 51.024 -36.335 1.00 29.50 1212 SER A C 1
ATOM 9659 O O . SER A 1 1212 ? 39.722 50.834 -36.968 1.00 29.50 1212 SER A O 1
ATOM 9661 N N . PHE A 1 1213 ? 40.567 51.472 -35.081 1.00 26.91 1213 PHE A N 1
ATOM 9662 C CA . PHE A 1 1213 ? 41.353 52.058 -33.969 1.00 26.91 1213 PHE A CA 1
ATOM 9663 C C . PHE A 1 1213 ? 40.896 51.412 -32.619 1.00 26.91 1213 PHE A C 1
ATOM 9665 O O . PHE A 1 1213 ? 39.827 50.814 -32.584 1.00 26.91 1213 PHE A O 1
ATOM 9672 N N . GLU A 1 1214 ? 41.730 51.266 -31.576 1.00 35.16 1214 GLU A N 1
ATOM 9673 C CA . GLU A 1 1214 ? 41.924 52.125 -30.364 1.00 35.16 1214 GLU A CA 1
ATOM 9674 C C . GLU A 1 1214 ? 40.665 52.403 -29.479 1.00 35.16 1214 GLU A C 1
ATOM 9676 O O . GLU A 1 1214 ? 39.572 52.581 -30.001 1.00 35.16 1214 GLU A O 1
ATOM 9681 N N . ARG A 1 1215 ? 40.749 52.480 -28.130 1.00 31.16 1215 ARG A N 1
ATOM 9682 C CA . ARG A 1 1215 ? 41.920 52.878 -27.314 1.00 31.16 1215 ARG A CA 1
ATOM 9683 C C . ARG A 1 1215 ? 41.970 52.395 -25.835 1.00 31.16 1215 ARG A C 1
ATOM 9685 O O . ARG A 1 1215 ? 40.943 52.384 -25.176 1.00 31.16 1215 ARG A O 1
ATOM 9692 N N . ASP A 1 1216 ? 43.202 52.106 -25.373 1.00 32.81 1216 ASP A N 1
ATOM 9693 C CA . ASP A 1 1216 ? 43.834 52.046 -24.021 1.00 32.81 1216 ASP A CA 1
ATOM 9694 C C . ASP A 1 1216 ? 43.061 51.574 -22.750 1.00 32.81 1216 ASP A C 1
ATOM 9696 O O . ASP A 1 1216 ? 41.950 52.008 -22.478 1.00 32.81 1216 ASP A O 1
ATOM 9700 N N . GLY A 1 1217 ? 43.657 50.780 -21.836 1.00 28.78 1217 GLY A N 1
ATOM 9701 C CA . GLY A 1 1217 ? 44.958 50.085 -21.916 1.00 28.78 1217 GLY A CA 1
ATOM 9702 C C . GLY A 1 1217 ? 45.563 49.574 -20.583 1.00 28.78 1217 GLY A C 1
ATOM 9703 O O . GLY A 1 1217 ? 45.273 50.112 -19.524 1.00 28.78 1217 GLY A O 1
ATOM 9704 N N . THR A 1 1218 ? 46.481 48.594 -20.702 1.00 31.41 1218 THR A N 1
ATOM 9705 C CA . THR A 1 1218 ? 47.770 48.407 -19.957 1.00 31.41 1218 THR A CA 1
ATOM 9706 C C . THR A 1 1218 ? 47.841 48.349 -18.411 1.00 31.41 1218 THR A C 1
ATOM 9708 O O . THR A 1 1218 ? 47.221 49.158 -17.741 1.00 31.41 1218 THR A O 1
ATOM 9711 N N . ILE A 1 1219 ? 48.737 47.595 -17.739 1.00 29.69 1219 ILE A N 1
ATOM 9712 C CA . ILE A 1 1219 ? 49.544 46.361 -17.982 1.00 29.69 1219 ILE A CA 1
ATOM 9713 C C . ILE A 1 1219 ? 50.306 46.052 -16.658 1.00 29.69 1219 ILE A C 1
ATOM 9715 O O . ILE A 1 1219 ? 50.740 47.009 -16.023 1.00 29.69 1219 ILE A O 1
ATOM 9719 N N . GLN A 1 1220 ? 50.544 44.780 -16.276 1.00 24.83 1220 GLN A N 1
ATOM 9720 C CA . GLN A 1 1220 ? 51.851 44.262 -15.775 1.00 24.83 1220 GLN A CA 1
ATOM 9721 C C . GLN A 1 1220 ? 51.826 42.772 -15.347 1.00 24.83 1220 GLN A C 1
ATOM 9723 O O . GLN A 1 1220 ? 50.946 42.325 -14.621 1.00 24.83 1220 GLN A O 1
ATOM 9728 N N . HIS A 1 1221 ? 52.854 42.031 -15.781 1.00 25.44 1221 HIS A N 1
ATOM 9729 C CA . HIS A 1 1221 ? 53.346 40.751 -15.224 1.00 25.44 1221 HIS A CA 1
ATOM 9730 C C . HIS A 1 1221 ? 54.512 41.069 -14.226 1.00 25.44 1221 HIS A C 1
ATOM 9732 O O . HIS A 1 1221 ? 54.850 42.241 -14.083 1.00 25.44 1221 HIS A O 1
ATOM 9738 N N . VAL A 1 1222 ? 55.178 40.164 -13.481 1.00 26.11 1222 VAL A N 1
ATOM 9739 C CA . VAL A 1 1222 ? 56.053 39.052 -13.937 1.00 26.11 1222 VAL A CA 1
ATOM 9740 C C . VAL A 1 1222 ? 56.413 38.057 -12.804 1.00 26.11 1222 VAL A C 1
ATOM 9742 O O . VAL A 1 1222 ? 56.906 38.446 -11.755 1.00 26.11 1222 VAL A O 1
ATOM 9745 N N . ASN A 1 1223 ? 56.207 36.769 -13.110 1.00 25.19 1223 ASN A N 1
ATOM 9746 C CA . ASN A 1 1223 ? 56.924 35.510 -12.798 1.00 25.19 1223 ASN A CA 1
ATOM 9747 C C . ASN A 1 1223 ? 57.892 35.322 -11.594 1.00 25.19 1223 ASN A C 1
ATOM 9749 O O . ASN A 1 1223 ? 58.911 35.997 -11.497 1.00 25.19 1223 ASN A O 1
ATOM 9753 N N . ALA A 1 1224 ? 57.726 34.138 -10.967 1.00 26.53 1224 ALA A N 1
ATOM 9754 C CA . ALA A 1 1224 ? 58.768 33.165 -10.551 1.00 26.53 1224 ALA A CA 1
ATOM 9755 C C . ALA A 1 1224 ? 59.726 33.548 -9.383 1.00 26.53 1224 ALA A C 1
ATOM 9757 O O . ALA A 1 1224 ? 59.752 34.684 -8.936 1.00 26.53 1224 ALA A O 1
ATOM 9758 N N . CYS A 1 1225 ? 60.514 32.638 -8.783 1.00 24.02 1225 CYS A N 1
ATOM 9759 C CA . CYS A 1 1225 ? 60.758 31.203 -9.034 1.00 24.02 1225 CYS A CA 1
ATOM 9760 C C . CYS A 1 1225 ? 61.049 30.452 -7.707 1.00 24.02 1225 CYS A C 1
ATOM 9762 O O . CYS A 1 1225 ? 61.150 31.086 -6.660 1.00 24.02 1225 CYS A O 1
ATOM 9764 N N . ALA A 1 1226 ? 61.257 29.130 -7.743 1.00 30.27 1226 ALA A N 1
ATOM 9765 C CA . ALA A 1 1226 ? 61.680 28.332 -6.584 1.00 30.27 1226 ALA A CA 1
ATOM 9766 C C . ALA A 1 1226 ? 62.854 27.395 -6.925 1.00 30.27 1226 ALA A C 1
ATOM 9768 O O . ALA A 1 1226 ? 62.784 26.721 -7.951 1.00 30.27 1226 ALA A O 1
ATOM 9769 N N . ASN A 1 1227 ? 63.889 27.327 -6.063 1.00 26.44 1227 ASN A N 1
ATOM 9770 C CA . ASN A 1 1227 ? 64.520 26.068 -5.604 1.00 26.44 1227 ASN A CA 1
ATOM 9771 C C . ASN A 1 1227 ? 65.775 26.229 -4.706 1.00 26.44 1227 ASN A C 1
ATOM 9773 O O . ASN A 1 1227 ? 66.562 27.150 -4.881 1.00 26.44 1227 ASN A O 1
ATOM 9777 N N . CYS A 1 1228 ? 65.973 25.201 -3.865 1.00 23.53 1228 CYS A N 1
ATOM 9778 C CA . CYS A 1 1228 ? 67.234 24.628 -3.343 1.00 23.53 1228 CYS A CA 1
ATOM 9779 C C . CYS A 1 1228 ? 68.160 25.361 -2.333 1.00 23.53 1228 CYS A C 1
ATOM 9781 O O . CYS A 1 1228 ? 68.652 26.452 -2.577 1.00 23.53 1228 CYS A O 1
ATOM 9783 N N . HIS A 1 1229 ? 68.466 24.618 -1.249 1.00 26.75 1229 HIS A N 1
ATOM 9784 C CA . HIS A 1 1229 ? 69.792 24.281 -0.672 1.00 26.75 1229 HIS A CA 1
ATOM 9785 C C . HIS A 1 1229 ? 70.933 25.326 -0.648 1.00 26.75 1229 HIS A C 1
ATOM 9787 O O . HIS A 1 1229 ? 71.356 25.786 -1.700 1.00 26.75 1229 HIS A O 1
ATOM 9793 N N . ASP A 1 1230 ? 71.600 25.488 0.512 1.00 24.48 1230 ASP A N 1
ATOM 9794 C CA . ASP A 1 1230 ? 72.828 24.706 0.811 1.00 24.48 1230 ASP A CA 1
ATOM 9795 C C . ASP A 1 1230 ? 73.240 24.739 2.314 1.00 24.48 1230 ASP A C 1
ATOM 9797 O O . ASP A 1 1230 ? 72.543 25.313 3.153 1.00 24.48 1230 ASP A O 1
ATOM 9801 N N . ILE A 1 1231 ? 74.354 24.079 2.662 1.00 24.11 1231 ILE A N 1
ATOM 9802 C CA . ILE A 1 1231 ? 74.869 23.788 4.014 1.00 24.11 1231 ILE A CA 1
ATOM 9803 C C . ILE A 1 1231 ? 76.121 24.625 4.351 1.00 24.11 1231 ILE A C 1
ATOM 9805 O O . ILE A 1 1231 ? 77.097 24.610 3.603 1.00 24.11 1231 ILE A O 1
ATOM 9809 N N . ALA A 1 1232 ? 76.185 25.240 5.545 1.00 25.67 1232 ALA A N 1
ATOM 9810 C CA . ALA A 1 1232 ? 77.433 25.804 6.091 1.00 25.67 1232 ALA A CA 1
ATOM 9811 C C . ALA A 1 1232 ? 77.570 25.668 7.625 1.00 25.67 1232 ALA A C 1
ATOM 9813 O O . ALA A 1 1232 ? 76.641 25.882 8.396 1.00 25.67 1232 ALA A O 1
ATOM 9814 N N . GLN A 1 1233 ? 78.767 25.274 8.057 1.00 25.45 1233 GLN A N 1
ATOM 9815 C CA . GLN A 1 1233 ? 79.127 24.728 9.371 1.00 25.45 1233 GLN A CA 1
ATOM 9816 C C . GLN A 1 1233 ? 79.489 25.781 10.449 1.00 25.45 1233 GLN A C 1
ATOM 9818 O O . GLN A 1 1233 ? 80.243 26.687 10.128 1.00 25.45 1233 GLN A O 1
ATOM 9823 N N . ARG A 1 1234 ? 79.140 25.489 11.726 1.00 27.66 1234 ARG A N 1
ATOM 9824 C CA . ARG A 1 1234 ? 79.977 25.549 12.974 1.00 27.66 1234 ARG A CA 1
ATOM 9825 C C . ARG A 1 1234 ? 80.723 26.854 13.387 1.00 27.66 1234 ARG A C 1
ATOM 9827 O O . ARG A 1 1234 ? 80.961 27.719 12.558 1.00 27.66 1234 ARG A O 1
ATOM 9834 N N . PRO A 1 1235 ? 81.298 26.916 14.617 1.00 51.22 1235 PRO A N 1
ATOM 9835 C CA . PRO A 1 1235 ? 80.946 26.295 15.915 1.00 51.22 1235 PRO A CA 1
ATOM 9836 C C . PRO A 1 1235 ? 80.422 27.388 16.901 1.00 51.22 1235 PRO A C 1
ATOM 9838 O O . PRO A 1 1235 ? 80.239 28.521 16.478 1.00 51.22 1235 PRO A O 1
ATOM 9841 N N . ASP A 1 1236 ? 80.047 27.199 18.173 1.00 26.41 1236 ASP A N 1
ATOM 9842 C CA . ASP A 1 1236 ? 80.554 26.445 19.344 1.00 26.41 1236 ASP A CA 1
ATOM 9843 C C . ASP A 1 1236 ? 79.418 26.408 20.417 1.00 26.41 1236 ASP A C 1
ATOM 9845 O O . ASP A 1 1236 ? 78.526 27.248 20.363 1.00 26.41 1236 ASP A O 1
ATOM 9849 N N . ASN A 1 1237 ? 79.370 25.579 21.474 1.00 27.38 1237 ASN A N 1
ATOM 9850 C CA . ASN A 1 1237 ? 79.900 24.234 21.755 1.00 27.38 1237 ASN A CA 1
ATOM 9851 C C . ASN A 1 1237 ? 79.183 23.672 23.018 1.00 27.38 1237 ASN A C 1
ATOM 9853 O O . ASN A 1 1237 ? 78.824 24.456 23.888 1.00 27.38 1237 ASN A O 1
ATOM 9857 N N . ARG A 1 1238 ? 79.112 22.336 23.182 1.00 28.09 1238 ARG A N 1
ATOM 9858 C CA . ARG A 1 1238 ? 78.731 21.584 24.419 1.00 28.09 1238 ARG A CA 1
ATOM 9859 C C . ARG A 1 1238 ? 77.250 21.696 24.895 1.00 28.09 1238 ARG A C 1
ATOM 9861 O O . ARG A 1 1238 ? 76.753 22.781 25.131 1.00 28.09 1238 ARG A O 1
ATOM 9868 N N . ILE A 1 1239 ? 76.453 20.605 24.906 1.00 27.48 1239 ILE A N 1
ATOM 9869 C CA . ILE A 1 1239 ? 76.385 19.464 25.880 1.00 27.48 1239 ILE A CA 1
ATOM 9870 C C . ILE A 1 1239 ? 75.591 19.850 27.159 1.00 27.48 1239 ILE A C 1
ATOM 9872 O O . ILE A 1 1239 ? 75.933 20.850 27.770 1.00 27.48 1239 ILE A O 1
ATOM 9876 N N . ARG A 1 1240 ? 74.572 19.108 27.651 1.00 27.45 1240 ARG A N 1
ATOM 9877 C CA . ARG A 1 1240 ? 74.071 17.741 27.332 1.00 27.45 1240 ARG A CA 1
ATOM 9878 C C . ARG A 1 1240 ? 72.579 17.535 27.693 1.00 27.45 1240 ARG A C 1
ATOM 9880 O O . ARG A 1 1240 ? 71.984 18.338 28.394 1.00 27.45 1240 ARG A O 1
ATOM 9887 N N . THR A 1 1241 ? 72.034 16.393 27.271 1.00 27.59 1241 THR A N 1
ATOM 9888 C CA . THR A 1 1241 ? 70.742 15.783 27.660 1.00 27.59 1241 THR A CA 1
ATOM 9889 C C . THR A 1 1241 ? 70.710 15.226 29.097 1.00 27.59 1241 THR A C 1
ATOM 9891 O O . THR A 1 1241 ? 71.721 14.650 29.503 1.00 27.59 1241 THR A O 1
ATOM 9894 N N . ALA A 1 1242 ? 69.539 15.207 29.765 1.00 27.64 1242 ALA A N 1
ATOM 9895 C CA . ALA A 1 1242 ? 68.725 13.982 30.010 1.00 27.64 1242 ALA A CA 1
ATOM 9896 C C . ALA A 1 1242 ? 67.839 13.997 31.291 1.00 27.64 1242 ALA A C 1
ATOM 9898 O O . ALA A 1 1242 ? 68.365 14.167 32.383 1.00 27.64 1242 ALA A O 1
ATOM 9899 N N . GLY A 1 1243 ? 66.556 13.618 31.139 1.00 24.48 1243 GLY A N 1
ATOM 9900 C CA . GLY A 1 1243 ? 65.761 12.828 32.108 1.00 24.48 1243 GLY A CA 1
ATOM 9901 C C . GLY A 1 1243 ? 65.107 13.518 33.324 1.00 24.48 1243 GLY A C 1
ATOM 9902 O O . GLY A 1 1243 ? 65.706 14.385 33.946 1.00 24.48 1243 GLY A O 1
ATOM 9903 N N . GLY A 1 1244 ? 63.912 13.041 33.714 1.00 23.62 1244 GLY A N 1
ATOM 9904 C CA . GLY A 1 1244 ? 63.301 13.290 35.036 1.00 23.62 1244 GLY A CA 1
ATOM 9905 C C . GLY A 1 1244 ? 61.831 13.748 35.032 1.00 23.62 1244 GLY A C 1
ATOM 9906 O O . GLY A 1 1244 ? 61.513 14.797 34.488 1.00 23.62 1244 GLY A O 1
ATOM 9907 N N . LEU A 1 1245 ? 60.960 12.962 35.675 1.00 25.38 1245 LEU A N 1
ATOM 9908 C CA . LEU A 1 1245 ? 59.644 13.353 36.226 1.00 25.38 1245 LEU A CA 1
ATOM 9909 C C . LEU A 1 1245 ? 59.832 13.856 37.683 1.00 25.38 1245 LEU A C 1
ATOM 9911 O O . LEU A 1 1245 ? 60.875 13.513 38.252 1.00 25.38 1245 LEU A O 1
ATOM 9915 N N . PRO A 1 1246 ? 58.828 14.454 38.364 1.00 61.72 1246 PRO A N 1
ATOM 9916 C CA . PRO A 1 1246 ? 57.633 15.193 37.912 1.00 61.72 1246 PRO A CA 1
ATOM 9917 C C . PRO A 1 1246 ? 57.512 16.578 38.633 1.00 61.72 1246 PRO A C 1
ATOM 9919 O O . PRO A 1 1246 ? 58.507 17.079 39.148 1.00 61.72 1246 PRO A O 1
ATOM 9922 N N . ASP A 1 1247 ? 56.300 17.167 38.647 1.00 25.56 1247 ASP A N 1
ATOM 9923 C CA . ASP A 1 1247 ? 55.657 17.918 39.764 1.00 25.56 1247 ASP A CA 1
ATOM 9924 C C . ASP A 1 1247 ? 55.085 19.342 39.504 1.00 25.56 1247 ASP A C 1
ATOM 9926 O O . ASP A 1 1247 ? 55.676 20.199 38.856 1.00 25.56 1247 ASP A O 1
ATOM 9930 N N . GLU A 1 1248 ? 53.866 19.503 40.041 1.00 25.22 1248 GLU A N 1
ATOM 9931 C CA . GLU A 1 1248 ? 53.096 20.652 40.570 1.00 25.22 1248 GLU A CA 1
ATOM 9932 C C . GLU A 1 1248 ? 53.107 22.095 39.966 1.00 25.22 1248 GLU A C 1
ATOM 9934 O O . GLU A 1 1248 ? 54.071 22.855 39.998 1.00 25.22 1248 GLU A O 1
ATOM 9939 N N . VAL A 1 1249 ? 51.886 22.484 39.555 1.00 32.47 1249 VAL A N 1
ATOM 9940 C CA . VAL A 1 1249 ? 51.178 23.803 39.559 1.00 32.47 1249 VAL A CA 1
ATOM 9941 C C . VAL A 1 1249 ? 51.272 24.530 40.935 1.00 32.47 1249 VAL A C 1
ATOM 9943 O O . VAL A 1 1249 ? 51.487 23.796 41.898 1.00 32.47 1249 VAL A O 1
ATOM 9946 N N . PRO A 1 1250 ? 51.034 25.867 41.158 1.00 57.34 1250 PRO A N 1
ATOM 9947 C CA . PRO A 1 1250 ? 50.561 27.032 40.344 1.00 57.34 1250 PRO A CA 1
ATOM 9948 C C . PRO A 1 1250 ? 51.624 28.190 40.369 1.00 57.34 1250 PRO A C 1
ATOM 9950 O O . PRO A 1 1250 ? 52.802 27.833 40.355 1.00 57.34 1250 PRO A O 1
ATOM 9953 N N . PRO A 1 1251 ? 51.367 29.532 40.502 1.00 48.69 1251 PRO A N 1
ATOM 9954 C CA . PRO A 1 1251 ? 50.239 30.471 40.201 1.00 48.69 1251 PRO A CA 1
ATOM 9955 C C . PRO A 1 1251 ? 50.604 31.537 39.115 1.00 48.69 1251 PRO A C 1
ATOM 9957 O O . PRO A 1 1251 ? 51.755 31.583 38.697 1.00 48.69 1251 PRO A O 1
ATOM 9960 N N . ASP A 1 1252 ? 49.772 32.426 38.534 1.00 36.78 1252 ASP A N 1
ATOM 9961 C CA . ASP A 1 1252 ? 48.449 33.083 38.766 1.00 36.78 1252 ASP A CA 1
ATOM 9962 C C . ASP A 1 1252 ? 48.590 34.633 38.919 1.00 36.78 1252 ASP A C 1
ATOM 9964 O O . ASP A 1 1252 ? 49.692 35.139 39.133 1.00 36.78 1252 ASP A O 1
ATOM 9968 N N . THR A 1 1253 ? 47.470 35.373 38.841 1.00 31.34 1253 THR A N 1
ATOM 9969 C CA . THR A 1 1253 ? 47.212 36.828 39.030 1.00 31.34 1253 THR A CA 1
ATOM 9970 C C . THR A 1 1253 ? 47.270 37.776 37.808 1.00 31.34 1253 THR A C 1
ATOM 9972 O O . THR A 1 1253 ? 48.067 37.579 36.896 1.00 31.34 1253 THR A O 1
ATOM 9975 N N . ALA A 1 1254 ? 46.564 38.928 37.784 1.00 38.16 1254 ALA A N 1
ATOM 9976 C CA . ALA A 1 1254 ? 45.114 39.213 37.971 1.00 38.16 1254 ALA A CA 1
ATOM 9977 C C . ALA A 1 1254 ? 44.803 40.739 37.961 1.00 38.16 1254 ALA A C 1
ATOM 9979 O O . ALA A 1 1254 ? 45.573 41.523 38.509 1.00 38.16 1254 ALA A O 1
ATOM 9980 N N . ALA A 1 1255 ? 43.635 41.134 37.422 1.00 30.61 1255 ALA A N 1
ATOM 9981 C CA . ALA A 1 1255 ? 42.818 42.337 37.727 1.00 30.61 1255 ALA A CA 1
ATOM 9982 C C . ALA A 1 1255 ? 41.570 42.322 36.802 1.00 30.61 1255 ALA A C 1
ATOM 9984 O O . ALA A 1 1255 ? 41.689 41.853 35.674 1.00 30.61 1255 ALA A O 1
ATOM 9985 N N . GLY A 1 1256 ? 40.356 42.787 37.135 1.00 31.11 1256 GLY A N 1
ATOM 9986 C CA . GLY A 1 1256 ? 39.818 43.519 38.300 1.00 31.11 1256 GLY A CA 1
ATOM 9987 C C . GLY A 1 1256 ? 38.883 44.644 37.793 1.00 31.11 1256 GLY A C 1
ATOM 9988 O O . GLY A 1 1256 ? 39.253 45.323 36.844 1.00 31.11 1256 GLY A O 1
ATOM 9989 N N . GLU A 1 1257 ? 37.671 44.919 38.294 1.00 32.53 1257 GLU A N 1
ATOM 9990 C CA . GLU A 1 1257 ? 36.849 44.424 39.428 1.00 32.53 1257 GLU A CA 1
ATOM 9991 C C . GLU A 1 1257 ? 35.332 44.518 39.018 1.00 32.53 1257 GLU A C 1
ATOM 9993 O O . GLU A 1 1257 ? 35.072 44.731 37.838 1.00 32.53 1257 GLU A O 1
ATOM 9998 N N . ARG A 1 1258 ? 34.246 44.405 39.819 1.00 29.81 1258 ARG A N 1
ATOM 9999 C CA . ARG A 1 1258 ? 33.978 44.323 41.281 1.00 29.81 1258 ARG A CA 1
ATOM 10000 C C . ARG A 1 1258 ? 32.598 43.643 41.554 1.00 29.81 1258 ARG A C 1
ATOM 10002 O O . ARG A 1 1258 ? 31.918 43.205 40.636 1.00 29.81 1258 ARG A O 1
ATOM 10009 N N . THR A 1 1259 ? 32.202 43.571 42.826 1.00 29.47 1259 THR A N 1
ATOM 10010 C CA . THR A 1 1259 ? 31.040 42.905 43.483 1.00 29.47 1259 THR A CA 1
ATOM 10011 C C . THR A 1 1259 ? 30.036 43.956 44.075 1.00 29.47 1259 THR A C 1
ATOM 10013 O O . THR A 1 1259 ? 30.299 45.134 43.809 1.00 29.47 1259 THR A O 1
ATOM 10016 N N . PRO A 1 1260 ? 28.935 43.671 44.855 1.00 50.16 1260 PRO A N 1
ATOM 10017 C CA . PRO A 1 1260 ? 28.703 42.505 45.749 1.00 50.16 1260 PRO A CA 1
ATOM 10018 C C . PRO A 1 1260 ? 27.254 42.001 46.070 1.00 50.16 1260 PRO A C 1
ATOM 10020 O O . PRO A 1 1260 ? 26.264 42.545 45.596 1.00 50.16 1260 PRO A O 1
ATOM 10023 N N . LEU A 1 1261 ? 27.208 41.024 47.008 1.00 26.09 1261 LEU A N 1
ATOM 10024 C CA . LEU A 1 1261 ? 26.101 40.540 47.884 1.00 26.09 1261 LEU A CA 1
ATOM 10025 C C . LEU A 1 1261 ? 25.221 39.369 47.361 1.00 26.09 1261 LEU A C 1
ATOM 10027 O O . LEU A 1 1261 ? 24.785 39.405 46.221 1.00 26.09 1261 LEU A O 1
ATOM 10031 N N . GLN A 1 1262 ? 24.879 38.327 48.151 1.00 26.53 1262 GLN A N 1
ATOM 10032 C CA . GLN A 1 1262 ? 25.388 37.876 49.471 1.00 26.53 1262 GLN A CA 1
ATOM 10033 C C . GLN A 1 1262 ? 24.997 36.399 49.784 1.00 26.53 1262 GLN A C 1
ATOM 10035 O O . GLN A 1 1262 ? 23.840 36.041 49.629 1.00 26.53 1262 GLN A O 1
ATOM 10040 N N . GLN A 1 1263 ? 25.954 35.598 50.289 1.00 26.06 1263 GLN A N 1
ATOM 10041 C CA . GLN A 1 1263 ? 25.836 34.363 51.115 1.00 26.06 1263 GLN A CA 1
ATOM 10042 C C . GLN A 1 1263 ? 24.749 33.291 50.830 1.00 26.06 1263 GLN A C 1
ATOM 10044 O O . GLN A 1 1263 ? 23.598 33.470 51.213 1.00 26.06 1263 GLN A O 1
ATOM 10049 N N . GLN A 1 1264 ? 25.188 32.075 50.458 1.00 26.58 1264 GLN A N 1
ATOM 10050 C CA . GLN A 1 1264 ? 25.066 30.848 51.288 1.00 26.58 1264 GLN A CA 1
ATOM 10051 C C . GLN A 1 1264 ? 25.995 29.720 50.761 1.00 26.58 1264 GLN A C 1
ATOM 10053 O O . GLN A 1 1264 ? 26.220 29.640 49.558 1.00 26.58 1264 GLN A O 1
ATOM 10058 N N . GLY A 1 1265 ? 26.571 28.912 51.668 1.00 26.38 1265 GLY A N 1
ATOM 10059 C CA . GLY A 1 1265 ? 27.403 27.716 51.383 1.00 26.38 1265 GLY A CA 1
ATOM 10060 C C . GLY A 1 1265 ? 26.568 26.421 51.351 1.00 26.38 1265 GLY A C 1
ATOM 10061 O O . GLY A 1 1265 ? 25.396 26.466 51.716 1.00 26.38 1265 GLY A O 1
ATOM 10062 N N . GLU A 1 1266 ? 27.033 25.278 50.825 1.00 29.47 1266 GLU A N 1
ATOM 10063 C CA . GLU A 1 1266 ? 28.179 24.440 51.275 1.00 29.47 1266 GLU A CA 1
ATOM 10064 C C . GLU A 1 1266 ? 27.994 23.879 52.705 1.00 29.47 1266 GLU A C 1
ATOM 10066 O O . GLU A 1 1266 ? 27.686 24.646 53.614 1.00 29.47 1266 GLU A O 1
ATOM 10071 N N . THR A 1 1267 ? 28.164 22.578 53.009 1.00 28.84 1267 THR A N 1
ATOM 10072 C CA . THR A 1 1267 ? 28.546 21.365 52.223 1.00 28.84 1267 THR A CA 1
ATOM 10073 C C . THR A 1 1267 ? 28.099 20.083 52.977 1.00 28.84 1267 THR A C 1
ATOM 10075 O O . THR A 1 1267 ? 27.634 20.219 54.102 1.00 28.84 1267 THR A O 1
ATOM 10078 N N . HIS A 1 1268 ? 28.252 18.891 52.361 1.00 30.06 1268 HIS A N 1
ATOM 10079 C CA . HIS A 1 1268 ? 28.476 17.519 52.914 1.00 30.06 1268 HIS A CA 1
ATOM 10080 C C . HIS A 1 1268 ? 28.121 17.187 54.397 1.00 30.06 1268 HIS A C 1
ATOM 10082 O O . HIS A 1 1268 ? 28.453 17.936 55.309 1.00 30.06 1268 HIS A O 1
ATOM 10088 N N . ASP A 1 1269 ? 27.551 16.024 54.750 1.00 28.59 1269 ASP A N 1
ATOM 10089 C CA . ASP A 1 1269 ? 27.586 14.693 54.100 1.00 28.59 1269 ASP A CA 1
ATOM 10090 C C . ASP A 1 1269 ? 26.376 13.793 54.482 1.00 28.59 1269 ASP A C 1
ATOM 10092 O O . ASP A 1 1269 ? 25.632 14.114 55.407 1.00 28.59 1269 ASP A O 1
ATOM 10096 N N . SER A 1 1270 ? 26.253 12.639 53.804 1.00 27.73 1270 SER A N 1
ATOM 10097 C CA . SER A 1 1270 ? 25.461 11.429 54.153 1.00 27.73 1270 SER A CA 1
ATOM 10098 C C . SER A 1 1270 ? 23.956 11.556 54.483 1.00 27.73 1270 SER A C 1
ATOM 10100 O O . SER A 1 1270 ? 23.592 11.752 55.642 1.00 27.73 1270 SER A O 1
ATOM 10102 N N . GLU A 1 1271 ? 23.085 11.272 53.507 1.00 27.00 1271 GLU A N 1
ATOM 10103 C CA . GLU A 1 1271 ? 22.408 9.961 53.322 1.00 27.00 1271 GLU A CA 1
ATOM 10104 C C . GLU A 1 1271 ? 21.919 9.811 51.866 1.00 27.00 1271 GLU A C 1
ATOM 10106 O O . GLU A 1 1271 ? 21.652 10.856 51.230 1.00 27.00 1271 GLU A O 1
#

Mean predicted aligned error: 16.32 Å

Solvent-accessible surface area (backbone atoms only — not comparable to full-atom values): 73264 Å² total; per-residue (Å²): 125,85,88,49,96,58,52,47,54,86,35,27,31,64,85,70,18,48,44,35,48,75,46,78,78,49,40,41,85,48,61,32,56,49,60,48,30,47,28,39,33,47,88,39,20,85,44,74,44,57,61,13,31,17,35,36,33,67,71,58,30,36,45,30,53,72,92,84,32,33,40,36,33,42,35,83,70,52,76,39,66,41,70,76,69,94,51,72,69,34,70,51,59,35,92,24,29,36,42,33,28,71,37,102,63,33,36,38,41,36,40,88,100,51,60,33,36,30,31,34,78,46,98,48,84,47,49,17,42,55,35,32,39,36,45,86,88,33,44,26,41,44,42,70,54,100,89,42,73,40,36,39,30,42,57,98,50,37,30,41,36,52,37,66,44,96,90,55,32,51,32,34,38,24,46,35,41,79,94,51,77,75,41,65,49,35,38,44,42,65,50,99,85,41,36,48,37,35,38,37,40,65,89,67,44,42,32,38,42,41,62,52,97,77,47,32,70,35,31,40,29,38,50,86,65,47,44,36,38,42,41,64,51,97,86,70,25,48,34,33,27,28,29,83,88,40,38,44,20,31,39,50,49,77,39,80,90,78,35,34,22,40,38,32,42,51,90,65,31,58,32,37,38,35,42,52,100,85,70,44,69,40,37,37,32,44,61,75,50,31,44,34,38,39,43,62,45,98,83,70,41,73,42,31,41,28,39,45,80,65,38,49,31,35,46,40,58,49,99,29,59,28,73,47,25,36,27,43,53,59,62,42,74,45,54,50,78,73,69,79,74,84,76,59,54,87,70,69,94,75,66,67,38,43,50,24,30,50,38,18,56,73,80,76,60,84,58,86,67,69,91,69,47,75,75,71,98,60,55,68,76,54,52,74,43,46,78,95,63,77,80,58,58,77,68,66,60,49,72,41,53,50,91,60,57,53,69,39,29,40,29,46,85,89,67,41,49,26,34,47,40,63,44,90,84,70,47,76,30,29,41,29,42,35,80,64,37,50,37,39,45,43,62,51,78,91,68,44,66,37,35,40,32,45,46,80,68,42,44,38,38,43,42,63,45,37,76,70,46,77,28,33,41,32,38,46,74,68,38,39,40,35,43,40,62,46,80,82,74,44,72,35,30,41,24,48,71,91,41,57,43,39,33,47,43,62,53,67,67,72,47,72,31,36,37,24,38,55,90,66,50,65,28,35,41,44,40,63,47,85,54,74,46,71,36,37,34,40,32,64,87,70,54,48,30,39,42,43,63,52,74,79,58,37,59,35,31,33,21,40,92,86,48,41,34,41,41,42,62,48,100,85,67,49,71,31,31,33,22,46,77,85,39,22,32,35,44,41,67,57,89,94,42,66,34,34,40,31,37,64,84,68,38,45,28,38,38,48,75,44,83,78,41,32,37,36,35,30,42,41,47,69,48,56,32,37,40,35,48,44,43,63,47,30,38,37,38,41,42,69,50,45,37,34,36,41,37,33,34,44,78,81,27,48,48,37,21,39,36,38,29,30,74,92,47,64,85,59,54,47,35,32,34,46,42,62,50,74,81,50,53,61,37,34,40,43,30,73,85,76,36,49,36,37,41,40,65,45,68,71,62,29,58,36,34,37,38,42,60,88,70,50,73,47,54,39,41,61,48,75,53,58,47,65,30,28,36,85,91,26,81,44,44,46,67,51,77,79,74,38,60,41,31,45,76,68,25,39,42,40,63,42,92,83,56,24,57,28,32,42,36,42,77,89,69,51,36,41,38,46,40,60,50,68,82,64,41,75,37,35,37,20,54,74,82,41,86,40,37,35,41,45,63,50,57,89,49,48,68,40,32,41,35,48,82,84,46,46,34,38,48,28,42,42,91,82,37,71,38,32,42,36,44,68,87,47,28,22,35,40,49,42,54,78,38,92,58,29,48,26,53,52,30,36,31,42,29,80,27,87,83,52,63,43,70,70,42,50,51,39,38,56,40,55,51,69,58,44,28,67,34,39,31,28,37,65,89,59,47,77,55,32,30,42,50,66,44,62,56,59,44,69,49,71,76,39,40,87,88,52,93,73,45,70,36,53,42,43,26,37,52,39,68,84,75,61,28,29,47,18,66,60,37,46,31,27,36,63,66,50,26,40,48,39,57,32,85,62,34,64,81,37,31,90,38,40,35,56,52,40,62,36,43,67,72,41,74,45,57,44,44,50,43,43,68,69,66,81,64,84,89,75,97,63,95,69,81,85,72,82,80,79,90,78,81,92,85,80,88,86,82,90,88,87,89,81,90,84,81,84,87,81,84,91,84,88,84,82,82,87,81,89,81,91,81,90,82,94,80,81,56,73,64,61,52,50,51,54,48,50,56,48,50,52,49,50,49,52,56,48,38,62,56,45,36,63,48,37,51,61,44,52,59,46,43,72,65,35,55,69,47,56,51,52,50,52,50,48,50,55,50,43,69,74,66,76,81,80,88,85,86,88,88,85,83,94,87,78,61,70,70,59,55,54,47,57,51,52,56,51,53,48,56,52,50,56,60,47,52,58,51,53,55,53,63,50,56,70,73,72,71,91,83,79,90,85,88,81,91,78,92,78,78,93,70,82,91,76,66,70,43,55,38,85,90,80,74,40,77,44,71,73,78,84,76,79,82,85,86,82,89,81,92,86,83,84,87,87,83,86,85,86,82,87,88,82,87,90,84,92,88,88,83,85,88,83,92,87,81,87,87,87,87,82,86,84,88,83,85,82,84,87,84,90,82,90,84,89,88,81,91,88,79,89,82,88,80,90,86,87,88,85,83,89,86,88,84,82,88,88,88,87,81,86,88,89,79,85,90,84,89,83,91,85,87,89,86,82,85,88,90,89,90,90,87,86,89,87,85,89,88,82,92,85,80,88,79,89,80,90,133

Radius of gyration: 40.09 Å; Cα contacts (8 Å, |Δi|>4): 2414; chains: 1; bounding box: 129×103×132 Å

pLDDT: mean 76.03, std 26.0, range [20.02, 98.75]

Foldseek 3Di:
DPPDPQFAFCTAGQQFLWDWDKDFLFWFDFLPIDTWIKIFTQVQQVPQAAAFGRTFIQFQWKWFDDDQAIWTAGRNRDIWGDHHDDDQFDWDFTPQWIWHHNDPFWIWIDHPPAWIFIWGADVDNGMTTGQWTDDPPDIWGFDDDPRHTQWIDRDPFWIWGFDADPVGYGQFIWIGGDPDDTHTQKGWDADPNGQTAWMAGSVRFMKGFDADPSSGTQWTADSVRWIKGWDADPVGHTQWIATPVRFSTKGWDDDPVQQKIWIQTSVRATKIWHADPVSQTAWIQGSLLWIKGFDADPVRDGQWIATSLRQIKGFDADPSRNGQWIQFSLRATAGPPGDPDDDDLLDDDADFFLCCQAFNCLQVDDLVDDQFFDDDPADPVVVVQDDPDPFFDLFDWPFDADSRRQGAWTATPVGFIKGFDADSVRHTQWIQASQGAIKGFDADHPRHTQWIAGSVGQIKGFDARSNRHTAWIAGSVGKIWGFDADSVRHGQFIDTPPQTAKGFDADRRGQTAWMAGSVGHTQKGFDADSRRATAWMAGPVRKIKGFDADSNGHTQWIFIPVKIWGWDADPVRHTQDTAIVQFFWGWDADVPATAWIQGRNQWIWGWDADSQSKIWIQGSLRAIKIWGDRHNQWIKIAGSLQKIKIWGAHSQNFTQKIKIARNVDRVRIKIWGWDAGSVGQTAWIAIPVQGIKGWDADSNSFTAKIQGRVRDIWGWDADSQRFTAGTVLWHGWDADHLRDTQDTPQWGFDADSNGFGQWIAHNVGWIWGFDAGSLRHTAFIATNNHTAKGFDATSLGFTQWIAGNNQIKGFHDDSLETQWIQGSQAKIKGFAGNGSRHLAGQWIWIGNHPPDRSSVTWIKGFDADSQNFGAWIATSNRDTQWGFDADLLWQTHTPHHPVDDDQGTGRSWGDDQQQCWIDQASFIHHSSSSWTSHFAPVHCVLHSNRTHAASGSNGFDPNHSHHRPPPPDDDDDDPDDPDDDDDDDDDDDDYDDDDDDDDDDDDDDDDDDDDDDDDDDDDDDPVNVSVVVVVVVVVVSVVVSVVVSVVSVVVVVVVVVCVVVVVVVVVVVVVCVVVVDDDDDDDDDDPDDVVVVVVVVVVVVVVVVVVVVVVVVVVVVVVPDDDDDDDDDDDDDDDDDWDWGQDSVNRDTDTDDPDDDDDDDDDDDDDDDDDDDDDDDDDDDDDDDDDDDDDYYDDDDDDDDDYDDDDDDDDDDDDDDDDDDDDDDDDDDDDDDDDDDDDDDDDDDDDDDDDDDDDDDDDDDDDDDDDDDDD

Sequence (1271 aa):
MPGGPRWVGDPVDVITGENVFSKKDLTVPGPVAFQFRRNYNHTWAGLAQGIGRGFRHSFDHWLCFDVDGLTYFNAEGGEIQFPFLDHDGDAAASGGYSLRRESAGEYHVSRHAQPTRVFRPSVDRRAWPLAELRKEGGSLRLAYERRRLQAAWIDEHRCLWFVYGEHGQITELQLRRTGEDPLPLIKYRYDAHQRLVEGIDVYKQRFGCGYDAAHRLTERVDEGGYRFHFEYDRSNRCIASHGEDGLLSVQMKYDLGARQTTVIDANGADWLYEYDDAQNLLSVTDPYGGVTLYERGPGSELVAEVDPEGRRTEYLRDAAGAQIAKRLPNGIVVPLPEGPSPPDPDAHRVPGIAIEWEYGDLWDLDFGLPDQYELPELPPSVRDALTTSESPQRGRVEEVRDQAGLLTREVLEDGSKRRYGYTHRGKVRRLRDFDGSDYKLETRSWDLPWRATDPLGHVTEYEYTNTAELSEVIDPAGNRVHYSYDLKDRIASIGRNATVHDRYEYDGSDNLVAKYDGNGRQLLELEYDGHGRLIRRELFSGDTHTFDYDEQGWVTRAATHQHTVEFAHDAWRRRTRDERDGKGVRHRFVGAHLARTTTLGRFDTEYHALDDGTVVIVDPSGATHRIRRHGRGVFTRDLANGWSETAQYSPRGWCLSKVAYATDAPDRAWARKYLYSGEGDLQRVIDTDKGVTQHHHDQAHRLVGTTHPNGAQDAYRYTKSGSLTHKPGLNEGTVGHLNQLRWADGHQLEYGLRQHVSVQTTPDGHRLEYKYDARDQLIAVRWNGHDWWSADYDAIGRRIRKTVAGQTHTYHWDTDRLAAETLPDGRLRVYVYPDAFAMVPLLFVDYESEDADPASGQRYYLFTDQRGCPEKVVDDAGDTVWEAYVEPYGTAHVLKGHDFYQPLRFPGHWWDPELGLHYNRFRYYSPWLGRYLQVDRIGEQGGMNVYAYASDPLGRVDLRGLNPNSKSGCGGGGGQQVSEREDGGDSAGTPDPTGAEVPSPPRAHDGPRPVIDDNIGAGRTPEDAARIMHERTRRHVEEQAAERARRVQSMADRDAQRAPLRAREREAAMEAGRTGRRVGETQRDPTASDSERARALQDHEQARAERNAAAEELAEFDRANPATDRVPEGSAEPGRVYEPAYDPETGRMVVASSGPEPASSRIARPSDAESLSSTTRPGRCGMPRAAGILVDDAAAAGRERPEVVTTQGGYSFERDGTIQHVNACANCHDIAQRPDNRIRTAGGLPDEVPPDTAAGERTPLQQQGETHDSE

Secondary structure (DSSP, 8-state):
---STTEETTTEETTT--BEEEEEEEEE-SSS-EEEEEEEEGGGGG-EETTEETEEETT--EEEE-SSSEEEE-TTS-EEEE----STT-EEEETTEEEEEEETTEEEEEETTEEEEEE---SSSSEEEEEEEEETTEEEEEEEETTEEEEEESSSSEEEEEEE-TTS-EEEEEEEETTS--EEEEEEEE-TT--EEEEEETT--EEEEEE-TTS-EEEEE-TTS-EEEEEE-TTS-EEEEEETTSTT-EEEEEETTTTEEEEE-TT--EEEEEE-TT--EEEEE-TTS-EEEEEE-TTS-EEEEE-TT--EEEEEE-TT--EEEEE-TTS-EEESS--SSSPPTT------SHHHHHHGGGGTS-----S--PPP---HHHHHTS--SS---------EE-TTS-EEE---TT----EEEE-TTS-EEEEE-SS--EEEEEE-GGG-EEEEE-TT--EEEEEE-TTS-EEEEE-TT--EEEEEE-TTS-EEEEEETTEEEEEEEE-TTS-EEEEEETT--EEEEEEE-TTS-EEEEEETTS-EEEEEE-TTS-EEEEE-SS-EEEEEE-TT--EEEEEETTEEEEEEEETTEEEEEEETTTEEEEEEE-TTSEEEEE-TTS-EEEEEE-SSSEEEEE-TTSEEEEEEE-TTS-EEEEEEEESS-TTSEEEEEEEE-SS--EEEEEETTTEEEEEEE-TTS-EEEEE-TTS-EEE-EE-TT--EEEBTTB--EEE-GGG-EEEETTEEEEE-TTSSEEEEE-TTS-EEEEEE-TTS-EEEEEETTEEEEEEEE-TT--EEEEEETTEEEEEEEETTEEEEEE-TTS-EEEEE-SSSS-SS-SEEEEESSTTS-GGGPEEEEEEE-TTS-EEEEE-TTS-EEEEEEE-TT--EEEEE-TTS---B-STT-EEETTTTEEEETTEEEETTTTEESS--TTGGGS-SSTTB--S-TTT---SSSS-TT--SSS----------PPP---------------PPPPPP----PPPP---------HHHHHHHHHHHHHHHHHHHHHHHHHHHHHHHHHHHHHHHHHHHHHHHHHHHHHH--SS--------S-HHHHHHHHHHHHHHHHHHHHHHHHHHHHGGG------PPP-----PPP--EEEETTTTEEEE---PPP------------------------------------------------------------------------------------------------------------------

=== Feature glossary ===
Legend for the data blocks above and below:

— What the protein is —

Sequence gives the chain of amino acids in standard one-letter code (A=alanine, C=cysteine, …, Y=tyrosine), read N→C. It is the only feature that is directly encoded by the gene; all structural features are derived from the folded form of this sequence.

The annotation block draws on four external resources. InterPro: which protein families and domains the sequence belongs to. GO: standardized terms for what the protein does, what process it participates in, and where in the cell it acts. CATH: which structural fold it has in the CATH hierarchy. Organism: the species of origin.

— Where its atoms are —

Atomic coordinates in PDBx/mmCIF format — the same representation the Protein Data Bank distributes. Each line of the _atom_site loop places one backbone atom in Cartesian space (units: ångströms, origin: arbitrary).

Six rendered views show the 3D structure from the faces of a cube — i.e. along ±x, ±y, ±z. Rendering representation is drawn randomly per protein from cartoon (secondary-structure ribbons), sticks (backbone bonds), or molecular surface; coloring is either N→C rainbow (blue at the N-terminus through red at the C-terminus) or one color per chain.

— Local backbone conformation —

DSSP 8-state secondary structure assigns each residue one of H (α-helix), G (3₁₀-helix), I (π-helix), E (extended β-strand), B (isolated β-bridge), T (hydrogen-bonded turn), S (bend), or '-' (coil). The assignment is computed from backbone hydrogen-bond geometry via the Kabsch–Sander algorithm.

P-SEA three-state annotation labels each residue as helix, strand, or coil based purely on the geometry of the Cα trace. It serves as a fallback when the full backbone (and thus DSSP) is unavailable.

φ (phi) and ψ (psi) are the two rotatable backbone dihedrals per residue: φ is the C(i-1)–N–Cα–C torsion, ψ is the N–Cα–C–N(i+1) torsion, both in degrees on (−180°, 180°]. α-helical residues cluster near (−60°, −45°); β-strand residues near (−120°, +130°). A Ramachandran plot is simply a scatter of (φ, ψ) for every residue.

— Global shape and packing —

Radius of gyration (Rg) is the root-mean-square distance of Cα atoms from their centroid — a single number for overall size and compactness. A globular domain of N residues has Rg ≈ 2.2·N^0.38 Å; an extended or disordered chain has a much larger Rg. The Cα contact count is the number of residue pairs whose Cα atoms are within 8 Å and are more than four positions apart in sequence — a standard proxy for tertiary packing density. The bounding box is the smallest axis-aligned box enclosing all Cα atoms.

Accessible surface area quantifies burial. A residue with SASA near zero is packed into the hydrophobic core; one with SASA >100 Å² sits on the surface. Computed here via the Shrake–Rupley numerical algorithm with a 1.4 Å probe.

The contact map is a binary N×N matrix image: pixel (i, j) is dark where Cα_i and Cα_j are within 8 Å and |i−j|>4. Because the |i−j|>4 filter removes local helical contacts, off-diagonal stripes parallel to the main diagonal indicate parallel β-sheets; stripes perpendicular to it indicate antiparallel β-sheets. The Ramachandran plot scatters every residue's (φ, ψ) pair against the sterically allowed regions. The PAE heatmap renders the predicted-aligned-error matrix.

— Structural neighborhood —

A 3Di character summarizes, for each residue, the relative orientation of the Cα frame of its nearest spatial neighbor. Because it encodes fold topology rather than chemistry, 3Di alignments detect remote structural similarity that sequence alignment misses.

Structural nearest neighbors (via Foldseek easy-search vs the PDB). Reported per hit: target PDB id, E-value, and alignment TM-score. A TM-score above ~0.5 is the conventional threshold for 'same fold'.

— Confidence and disorder —

For AlphaFold models, the B-factor field carries pLDDT — the model's own estimate of local accuracy on a 0–100 scale. Regions with pLDDT<50 should be treated as essentially unmodeled; they often correspond to intrinsically disordered segments.

B-factor (Debye–Waller factor) reflects atomic displacement in the crystal lattice. It is an experimental observable (units Å²), not a prediction; low values mean the atom is pinned down, high values mean it moves or is heterogeneous across the crystal.

Predicted Aligned Error (PAE) is an AlphaFold confidence matrix: entry (i, j) is the expected error in the position of residue j, in ångströms, when the prediction is superimposed on the true structure at residue i. Low PAE within a block of residues means that block is internally rigid and well-predicted; high PAE between two blocks means their relative placement is uncertain even if each block individually is confident.